Protein 3MLY (pdb70)

Structure (mmCIF, N/CA/C/O backbone):
data_3MLY
#
_entry.id   3MLY
#
_cell.length_a   59.948
_cell.length_b   128.787
_cell.length_c   60.096
_cell.angle_alpha   90.000
_cell.angle_beta   92.540
_cell.angle_gamma   90.000
#
_symmetry.space_group_name_H-M   'P 1 21 1'
#
loop_
_entity.id
_entity.type
_entity.pdbx_description
1 polymer 'Human monoclonal anti-HIV-1 gp120 V3 antibody 3074 Fab light chain'
2 polymer 'Human monoclonal anti-HIV-1 gp120 V3 antibody 3074 Fab heavy chain'
3 polymer 'HIV-1 gp120 third variable region (V3) crown'
4 water water
#
loop_
_atom_site.group_PDB
_atom_site.id
_atom_site.type_symbol
_atom_site.label_atom_id
_atom_site.label_alt_id
_atom_site.label_comp_id
_atom_site.label_asym_id
_atom_site.label_entity_id
_atom_site.label_seq_id
_atom_site.pdbx_PDB_ins_code
_atom_site.Cartn_x
_atom_site.Cartn_y
_atom_site.Cartn_z
_atom_site.occupancy
_atom_site.B_iso_or_equiv
_atom_site.auth_seq_id
_atom_site.auth_comp_id
_atom_site.auth_asym_id
_atom_site.auth_atom_id
_atom_site.pdbx_PDB_model_num
ATOM 1 N N . GLN A 1 1 ? 8.731 15.363 14.904 1.00 54.46 1 GLN L N 1
ATOM 2 C CA . GLN A 1 1 ? 8.382 14.358 13.904 1.00 56.40 1 GLN L CA 1
ATOM 3 C C . GLN A 1 1 ? 9.633 13.672 13.357 1.00 50.48 1 GLN L C 1
ATOM 4 O O . GLN A 1 1 ? 10.733 14.222 13.435 1.00 49.98 1 GLN L O 1
ATOM 10 N N . SER A 1 2 ? 9.467 12.470 12.810 1.00 46.71 2 SER L N 1
ATOM 11 C CA . SER A 1 2 ? 10.602 11.718 12.282 1.00 35.30 2 SER L CA 1
ATOM 12 C C . SER A 1 2 ? 11.244 12.443 11.107 1.00 27.69 2 SER L C 1
ATOM 13 O O . SER A 1 2 ? 10.678 13.390 10.566 1.00 30.72 2 SER L O 1
ATOM 16 N N . VAL A 1 3 ? 12.434 11.990 10.727 1.00 23.60 3 VAL L N 1
ATOM 17 C CA . VAL A 1 3 ? 13.214 12.612 9.667 1.00 19.39 3 VAL L CA 1
ATOM 18 C C . VAL A 1 3 ? 12.496 12.542 8.309 1.00 17.39 3 VAL L C 1
ATOM 19 O O . VAL A 1 3 ? 12.400 13.544 7.609 1.00 18.78 3 VAL L O 1
ATOM 23 N N . LEU A 1 4 ? 12.004 11.364 7.936 1.00 16.05 4 LEU L N 1
ATOM 24 C CA . LEU A 1 4 ? 11.182 11.246 6.731 1.00 12.62 4 LEU L CA 1
ATOM 25 C C . LEU A 1 4 ? 9.711 11.160 7.111 1.00 13.01 4 LEU L C 1
ATOM 26 O O . LEU A 1 4 ? 9.346 10.441 8.037 1.00 14.12 4 LEU L O 1
ATOM 31 N N . THR A 1 5 ? 8.865 11.888 6.385 1.00 11.06 5 THR L N 1
ATOM 32 C CA . THR A 1 5 ? 7.444 11.957 6.691 1.00 11.37 5 THR L CA 1
ATOM 33 C C . THR A 1 5 ? 6.588 11.440 5.528 1.00 12.90 5 THR L C 1
ATOM 34 O O . THR A 1 5 ? 6.823 11.819 4.381 1.00 13.79 5 THR L O 1
ATOM 38 N N . GLN A 1 6 ? 5.617 10.577 5.842 1.00 12.11 6 GLN L N 1
ATOM 39 C CA . GLN A 1 6 ? 4.636 10.040 4.878 1.00 9.92 6 GLN L CA 1
ATOM 40 C C . GLN A 1 6 ? 3.208 10.243 5.373 1.00 10.70 6 GLN L C 1
ATOM 41 O O . GLN A 1 6 ? 2.967 10.242 6.575 1.00 13.35 6 GLN L O 1
ATOM 47 N N . PRO A 1 7 ? 2.239 10.351 4.451 1.00 11.54 7 PRO L N 1
ATOM 48 C CA . PRO A 1 7 ? 0.847 10.374 4.912 1.00 11.62 7 PRO L CA 1
ATOM 49 C C . PRO A 1 7 ? 0.518 9.035 5.567 1.00 11.87 7 PRO L C 1
ATOM 50 O O . PRO A 1 7 ? 0.966 7.996 5.085 1.00 12.08 7 PRO L O 1
ATOM 54 N N . PRO A 1 8 ? -0.232 9.053 6.671 1.00 11.16 8 PRO L N 1
ATOM 55 C CA . PRO A 1 8 ? -0.505 7.795 7.374 1.00 13.66 8 PRO L CA 1
ATOM 56 C C . PRO A 1 8 ? -1.310 6.792 6.555 1.00 14.68 8 PRO L C 1
ATOM 57 O O . PRO A 1 8 ? -1.190 5.584 6.776 1.00 14.72 8 PRO L O 1
ATOM 61 N N . SER A 1 9 ? -2.125 7.268 5.627 1.00 12.26 9 SER L N 1
ATOM 62 C CA . SER A 1 9 ? -2.914 6.339 4.833 1.00 12.86 9 SER L CA 1
ATOM 63 C C . SER A 1 9 ? -3.358 6.884 3.482 1.00 14.59 9 SER L C 1
ATOM 64 O O . SER A 1 9 ? -3.536 8.094 3.295 1.00 17.77 9 SER L O 1
ATOM 67 N N . VAL A 1 10 ? -3.521 5.965 2.541 1.00 12.82 11 VAL L N 1
ATOM 68 C CA . VAL A 1 10 ? -4.000 6.290 1.213 1.00 14.74 11 VAL L CA 1
ATOM 69 C C . VAL A 1 10 ? -4.938 5.158 0.803 1.00 15.08 11 VAL L C 1
ATOM 70 O O . VAL A 1 10 ? -4.793 4.034 1.267 1.00 13.49 11 VAL L O 1
ATOM 74 N N . SER A 1 11 ? -5.929 5.455 -0.027 1.00 15.49 12 SER L N 1
ATOM 75 C CA . SER A 1 11 ? -6.850 4.419 -0.447 1.00 14.66 12 SER L CA 1
ATOM 76 C C . SER A 1 11 ? -7.414 4.719 -1.822 1.00 14.80 12 SER L C 1
ATOM 77 O O . SER A 1 11 ? -7.487 5.873 -2.239 1.00 15.00 12 SER L O 1
ATOM 80 N N . ALA A 1 12 ? -7.807 3.658 -2.515 1.00 12.55 13 ALA L N 1
ATOM 81 C CA . ALA A 1 12 ? -8.490 3.777 -3.799 1.00 15.33 13 ALA L CA 1
ATOM 82 C C . ALA A 1 12 ? -9.168 2.452 -4.112 1.00 15.74 13 ALA L C 1
ATOM 83 O O . ALA A 1 12 ? -8.876 1.430 -3.479 1.00 15.70 13 ALA L O 1
ATOM 85 N N . ALA A 1 13 ? -10.082 2.469 -5.079 1.00 14.02 14 ALA L N 1
ATOM 86 C CA . ALA A 1 13 ? -10.799 1.260 -5.465 1.00 17.85 14 ALA L CA 1
ATOM 87 C C . ALA A 1 13 ? -9.924 0.355 -6.327 1.00 16.56 14 ALA L C 1
ATOM 88 O O . ALA A 1 13 ? -8.965 0.818 -6.948 1.00 17.39 14 ALA L O 1
ATOM 90 N N . PRO A 1 14 ? -10.254 -0.946 -6.379 1.00 16.17 15 PRO L N 1
ATOM 91 C CA . PRO A 1 14 ? -9.441 -1.838 -7.205 1.00 19.29 15 PRO L CA 1
ATOM 92 C C . PRO A 1 14 ? -9.420 -1.354 -8.653 1.00 17.74 15 PRO L C 1
ATOM 93 O O . PRO A 1 14 ? -10.425 -0.837 -9.147 1.00 18.46 15 PRO L O 1
ATOM 97 N N . GLY A 1 15 ? -8.274 -1.486 -9.308 1.00 17.24 16 GLY L N 1
ATOM 98 C CA . GLY A 1 15 ? -8.125 -1.023 -10.675 1.00 17.75 16 GLY L CA 1
ATOM 99 C C . GLY A 1 15 ? -7.699 0.430 -10.797 1.00 19.59 16 GLY L C 1
ATOM 100 O O . GLY A 1 15 ? -7.321 0.884 -11.878 1.00 17.09 16 GLY L O 1
ATOM 101 N N . GLN A 1 16 ? -7.761 1.169 -9.692 1.00 15.59 17 GLN L N 1
ATOM 102 C CA . GLN A 1 16 ? -7.378 2.580 -9.698 1.00 18.20 17 GLN L CA 1
ATOM 103 C C . GLN A 1 16 ? -5.888 2.729 -9.405 1.00 17.11 17 GLN L C 1
ATOM 104 O O . GLN A 1 16 ? -5.199 1.746 -9.129 1.00 17.12 17 GLN L O 1
ATOM 110 N N . LYS A 1 17 ? -5.387 3.954 -9.473 1.00 18.16 18 LYS L N 1
ATOM 111 C CA . LYS A 1 17 ? -3.984 4.200 -9.179 1.00 15.91 18 LYS L CA 1
ATOM 112 C C . LYS A 1 17 ? -3.840 5.133 -7.984 1.00 17.96 18 LYS L C 1
ATOM 113 O O . LYS A 1 17 ? -4.738 5.917 -7.687 1.00 19.87 18 LYS L O 1
ATOM 119 N N . VAL A 1 18 ? -2.712 5.032 -7.286 1.00 16.77 19 VAL L N 1
ATOM 120 C CA . VAL A 1 18 ? -2.444 5.917 -6.158 1.00 15.93 19 VAL L CA 1
ATOM 121 C C . VAL A 1 18 ? -0.996 6.385 -6.155 1.00 14.01 19 VAL L C 1
ATOM 122 O O . VAL A 1 18 ? -0.144 5.801 -6.825 1.00 14.29 19 VAL L O 1
ATOM 126 N N . THR A 1 19 ? -0.727 7.451 -5.408 1.00 12.80 20 THR L N 1
ATOM 127 C CA . THR A 1 19 ? 0.647 7.844 -5.134 1.00 12.70 20 THR L CA 1
ATOM 128 C C . THR A 1 19 ? 0.842 7.986 -3.633 1.00 14.10 20 THR L C 1
ATOM 129 O O . THR A 1 19 ? -0.105 8.277 -2.892 1.00 15.47 20 THR L O 1
ATOM 133 N N . ILE A 1 20 ? 2.074 7.764 -3.191 1.00 12.57 21 ILE L N 1
ATOM 134 C CA . ILE A 1 20 ? 2.416 7.939 -1.785 1.00 11.53 21 ILE L CA 1
ATOM 135 C C . ILE A 1 20 ? 3.635 8.836 -1.684 1.00 12.42 21 ILE L C 1
ATOM 136 O O . ILE A 1 20 ? 4.668 8.542 -2.284 1.00 12.38 21 ILE L O 1
ATOM 141 N N . SER A 1 21 ? 3.504 9.934 -0.938 1.00 11.52 22 SER L N 1
ATOM 142 C CA . SER A 1 21 ? 4.589 10.902 -0.775 1.00 11.91 22 SER L CA 1
ATOM 143 C C . SER A 1 21 ? 5.565 10.519 0.333 1.00 10.31 22 SER L C 1
ATOM 144 O O . SER A 1 21 ? 5.188 9.885 1.321 1.00 10.82 22 SER L O 1
ATOM 147 N N . CYS A 1 22 ? 6.814 10.927 0.149 1.00 9.93 23 CYS L N 1
ATOM 148 C CA . CYS A 1 22 ? 7.877 10.776 1.133 1.00 12.31 23 CYS L CA 1
ATOM 149 C C . CYS A 1 22 ? 8.589 12.129 1.238 1.00 10.57 23 CYS L C 1
ATOM 150 O O . CYS A 1 22 ? 9.280 12.566 0.306 1.00 12.17 23 CYS L O 1
ATOM 153 N N . SER A 1 23 ? 8.380 12.808 2.361 1.00 9.55 24 SER L N 1
ATOM 154 C CA . SER A 1 23 ? 8.888 14.162 2.542 1.00 10.93 24 SER L CA 1
ATOM 155 C C . SER A 1 23 ? 10.171 14.114 3.360 1.00 10.93 24 SER L C 1
ATOM 156 O O . SER A 1 23 ? 10.184 13.616 4.488 1.00 12.44 24 SER L O 1
ATOM 159 N N . GLY A 1 24 ? 11.242 14.635 2.772 1.00 9.32 25 GLY L N 1
ATOM 160 C CA . GLY A 1 24 ? 12.549 14.631 3.395 1.00 11.17 25 GLY L CA 1
ATOM 161 C C . GLY A 1 24 ? 13.151 16.017 3.475 1.00 13.05 25 GLY L C 1
ATOM 162 O O . GLY A 1 24 ? 12.430 17.012 3.618 1.00 13.41 25 GLY L O 1
ATOM 163 N N . SER A 1 25 ? 14.471 16.081 3.384 1.00 11.94 26 SER L N 1
ATOM 164 C CA . SER A 1 25 ? 15.182 17.347 3.481 1.00 13.77 26 SER L CA 1
ATOM 165 C C . SER A 1 25 ? 16.574 17.244 2.878 1.00 13.95 26 SER L C 1
ATOM 166 O O . SER A 1 25 ? 16.980 16.187 2.393 1.00 12.04 26 SER L O 1
ATOM 169 N N . SER A 1 26 ? 17.315 18.344 2.912 1.00 11.93 27 SER L N 1
ATOM 170 C CA . SER A 1 26 ? 18.629 18.361 2.301 1.00 13.70 27 SER L CA 1
ATOM 171 C C . SER A 1 26 ? 19.561 17.321 2.912 1.00 14.06 27 SER L C 1
ATOM 172 O O . SER A 1 26 ? 20.485 16.864 2.250 1.00 18.33 27 SER L O 1
ATOM 175 N N . SER A 1 27 A 19.313 16.945 4.166 1.00 13.04 27 SER L N 1
ATOM 176 C CA . SER A 1 27 A 20.208 16.026 4.878 1.00 14.26 27 SER L CA 1
ATOM 177 C C . SER A 1 27 A 19.983 14.560 4.508 1.00 13.00 27 SER L C 1
ATOM 178 O O . SER A 1 27 A 20.794 13.699 4.848 1.00 11.95 27 SER L O 1
ATOM 181 N N . ASN A 1 28 B 18.896 14.281 3.804 1.00 10.21 27 ASN L N 1
ATOM 182 C CA . ASN A 1 28 B 18.629 12.900 3.390 1.00 13.33 27 ASN L CA 1
ATOM 183 C C . ASN A 1 28 B 18.364 12.788 1.886 1.00 10.75 27 ASN L C 1
ATOM 184 O O . ASN A 1 28 B 19.297 12.594 1.101 1.00 13.29 27 ASN L O 1
ATOM 189 N N . ILE A 1 29 ? 17.104 12.928 1.483 1.00 11.51 28 ILE L N 1
ATOM 190 C CA . ILE A 1 29 ? 16.721 12.767 0.075 1.00 11.21 28 ILE L CA 1
ATOM 191 C C . ILE A 1 29 ? 17.494 13.731 -0.827 1.00 13.84 28 ILE L C 1
ATOM 192 O O . ILE A 1 29 ? 17.822 13.414 -1.969 1.00 16.01 28 ILE L O 1
ATOM 197 N N . GLY A 1 30 ? 17.793 14.914 -0.307 1.00 14.11 29 GLY L N 1
ATOM 198 C CA . GLY A 1 30 ? 18.595 15.856 -1.062 1.00 17.15 29 GLY L CA 1
ATOM 199 C C . GLY A 1 30 ? 19.946 15.320 -1.507 1.00 17.31 29 GLY L C 1
ATOM 200 O O . GLY A 1 30 ? 20.489 15.768 -2.516 1.00 20.69 29 GLY L O 1
ATOM 201 N N . ASN A 1 31 ? 20.496 14.359 -0.766 1.00 15.14 30 ASN L N 1
ATOM 202 C CA . ASN A 1 31 ? 21.867 13.913 -1.012 1.00 17.51 30 ASN L CA 1
ATOM 203 C C . ASN A 1 31 ? 21.988 12.433 -1.341 1.00 15.29 30 ASN L C 1
ATOM 204 O O . ASN A 1 31 ? 23.008 11.992 -1.878 1.00 18.40 30 ASN L O 1
ATOM 209 N N . ASN A 1 32 ? 20.946 11.675 -1.013 1.00 12.36 31 ASN L N 1
ATOM 210 C CA . ASN A 1 32 ? 20.983 10.227 -1.136 1.00 12.64 31 ASN L CA 1
ATOM 211 C C . ASN A 1 32 ? 19.728 9.670 -1.784 1.00 13.28 31 ASN L C 1
ATOM 212 O O . ASN A 1 32 ? 18.674 10.305 -1.761 1.00 13.91 31 ASN L O 1
ATOM 217 N N . MET A 1 33 ? 19.848 8.477 -2.361 1.00 12.14 32 MET L N 1
ATOM 218 C CA . MET A 1 33 ? 18.752 7.886 -3.121 1.00 11.97 32 MET L CA 1
ATOM 219 C C . MET A 1 33 ? 17.786 7.064 -2.269 1.00 13.34 32 MET L C 1
ATOM 220 O O . MET A 1 33 ? 18.182 6.415 -1.291 1.00 10.10 32 MET L O 1
ATOM 225 N N . VAL A 1 34 ? 16.521 7.087 -2.674 1.00 11.05 33 VAL L N 1
ATOM 226 C CA . VAL A 1 34 ? 15.428 6.549 -1.866 1.00 8.36 33 VAL L CA 1
ATOM 227 C C . VAL A 1 34 ? 15.099 5.100 -2.227 1.00 9.69 33 VAL L C 1
ATOM 228 O O . VAL A 1 34 ? 15.058 4.731 -3.404 1.00 11.38 33 VAL L O 1
ATOM 232 N N . SER A 1 35 ? 14.871 4.281 -1.201 1.00 10.34 34 SER L N 1
ATOM 233 C CA . SER A 1 35 ? 14.357 2.932 -1.416 1.00 10.47 34 SER L CA 1
ATOM 234 C C . SER A 1 35 ? 12.961 2.818 -0.814 1.00 10.59 34 SER L C 1
ATOM 235 O O . SER A 1 35 ? 12.607 3.581 0.076 1.00 9.79 34 SER L O 1
ATOM 238 N N . TRP A 1 36 ? 12.150 1.885 -1.308 1.00 8.10 35 TRP L N 1
ATOM 239 C CA . TRP A 1 36 ? 10.780 1.738 -0.800 1.00 8.26 35 TRP L CA 1
ATOM 240 C C . TRP A 1 36 ? 10.503 0.281 -0.467 1.00 8.59 35 TRP L C 1
ATOM 241 O O . TRP A 1 36 ? 11.063 -0.609 -1.110 1.00 10.37 35 TRP L O 1
ATOM 252 N N . TYR A 1 37 ? 9.617 0.052 0.505 1.00 9.48 36 TYR L N 1
ATOM 253 C CA . TYR A 1 37 ? 9.300 -1.298 1.005 1.00 8.95 36 TYR L CA 1
ATOM 254 C C . TYR A 1 37 ? 7.808 -1.493 1.111 1.00 10.91 36 TYR L C 1
ATOM 255 O O . TYR A 1 37 ? 7.057 -0.553 1.407 1.00 10.91 36 TYR L O 1
ATOM 264 N N . GLN A 1 38 ? 7.384 -2.729 0.868 1.00 9.50 37 GLN L N 1
ATOM 265 C CA . GLN A 1 38 ? 6.015 -3.153 1.111 1.00 9.39 37 GLN L CA 1
ATOM 266 C C . GLN A 1 38 ? 6.048 -4.149 2.248 1.00 7.30 37 GLN L C 1
ATOM 267 O O . GLN A 1 38 ? 6.845 -5.093 2.225 1.00 10.97 37 GLN L O 1
ATOM 273 N N . GLN A 1 39 ? 5.195 -3.953 3.247 1.00 9.10 38 GLN L N 1
ATOM 274 C CA . GLN A 1 39 ? 5.161 -4.883 4.376 1.00 9.51 38 GLN L CA 1
ATOM 275 C C . GLN A 1 39 ? 3.740 -5.335 4.692 1.00 11.50 38 GLN L C 1
ATOM 276 O O . GLN A 1 39 ? 2.882 -4.542 5.059 1.00 11.25 38 GLN L O 1
ATOM 282 N N . HIS A 1 40 ? 3.496 -6.630 4.536 1.00 13.46 39 HIS L N 1
ATOM 283 C CA . HIS A 1 40 ? 2.246 -7.206 5.000 1.00 13.89 39 HIS L CA 1
ATOM 284 C C . HIS A 1 40 ? 2.445 -7.570 6.465 1.00 15.83 39 HIS L C 1
ATOM 285 O O . HIS A 1 40 ? 3.441 -8.184 6.816 1.00 15.31 39 HIS L O 1
ATOM 292 N N . PRO A 1 41 ? 1.504 -7.179 7.332 1.00 23.41 40 PRO L N 1
ATOM 293 C CA . PRO A 1 41 ? 1.708 -7.393 8.771 1.00 26.69 40 PRO L CA 1
ATOM 294 C C . PRO A 1 41 ? 2.053 -8.844 9.079 1.00 22.34 40 PRO L C 1
ATOM 295 O O . PRO A 1 41 ? 1.484 -9.750 8.481 1.00 24.00 40 PRO L O 1
ATOM 299 N N . GLY A 1 42 ? 2.992 -9.056 9.992 1.00 20.15 41 GLY L N 1
ATOM 300 C CA . GLY A 1 42 ? 3.422 -10.398 10.339 1.00 21.72 41 GLY L CA 1
ATOM 301 C C . GLY A 1 42 ? 4.605 -10.918 9.541 1.00 23.89 41 GLY L C 1
ATOM 302 O O . GLY A 1 42 ? 5.159 -11.972 9.873 1.00 22.34 41 GLY L O 1
ATOM 303 N N . THR A 1 43 ? 4.995 -10.194 8.489 1.00 16.36 42 THR L N 1
ATOM 304 C CA . THR A 1 43 ? 6.144 -10.581 7.674 1.00 13.32 42 THR L CA 1
ATOM 305 C C . THR A 1 43 ? 7.129 -9.428 7.447 1.00 12.39 42 THR L C 1
ATOM 306 O O . THR A 1 43 ? 6.808 -8.268 7.695 1.00 13.89 42 THR L O 1
ATOM 310 N N . ALA A 1 44 ? 8.324 -9.757 6.967 1.00 13.23 43 ALA L N 1
ATOM 311 C CA . ALA A 1 44 ? 9.376 -8.755 6.785 1.00 11.84 43 ALA L CA 1
ATOM 312 C C . ALA A 1 44 ? 9.037 -7.798 5.656 1.00 12.28 43 ALA L C 1
ATOM 313 O O . ALA A 1 44 ? 8.356 -8.173 4.706 1.00 11.98 43 ALA L O 1
ATOM 315 N N . PRO A 1 45 ? 9.511 -6.551 5.755 1.00 10.62 44 PRO L N 1
ATOM 316 C CA . PRO A 1 45 ? 9.387 -5.641 4.616 1.00 10.37 44 PRO L CA 1
ATOM 317 C C . PRO A 1 45 ? 10.039 -6.268 3.384 1.00 12.22 44 PRO L C 1
ATOM 318 O O . PRO A 1 45 ? 11.014 -7.009 3.515 1.00 13.45 44 PRO L O 1
ATOM 322 N N . LYS A 1 46 ? 9.501 -5.963 2.210 1.00 10.63 45 LYS L N 1
ATOM 323 C CA . LYS A 1 46 ? 10.051 -6.423 0.951 1.00 10.22 45 LYS L CA 1
ATOM 324 C C . LYS A 1 46 ? 10.489 -5.207 0.137 1.00 9.24 45 LYS L C 1
ATOM 325 O O . LYS A 1 46 ? 9.744 -4.238 0.008 1.00 10.93 45 LYS L O 1
ATOM 331 N N . LEU A 1 47 ? 11.697 -5.254 -0.410 1.00 10.24 46 LEU L N 1
ATOM 332 C CA . LEU A 1 47 ? 12.174 -4.173 -1.265 1.00 10.78 46 LEU L CA 1
ATOM 333 C C . LEU A 1 47 ? 11.344 -4.051 -2.551 1.00 12.44 46 LEU L C 1
ATOM 334 O O . LEU A 1 47 ? 11.208 -5.023 -3.299 1.00 12.11 46 LEU L O 1
ATOM 339 N N . LEU A 1 48 ? 10.779 -2.863 -2.788 1.00 10.35 47 LEU L N 1
ATOM 340 C CA . LEU A 1 48 ? 9.958 -2.571 -3.972 1.00 12.30 47 LEU L CA 1
ATOM 341 C C . LEU A 1 48 ? 10.704 -1.732 -5.001 1.00 12.80 47 LEU L C 1
ATOM 342 O O . LEU A 1 48 ? 10.591 -1.953 -6.214 1.00 14.31 47 LEU L O 1
ATOM 347 N N . ILE A 1 49 ? 11.425 -0.728 -4.504 1.00 10.39 48 ILE L N 1
ATOM 348 C CA . ILE A 1 49 ? 12.120 0.265 -5.327 1.00 11.28 48 ILE L CA 1
ATOM 349 C C . ILE A 1 49 ? 13.457 0.606 -4.680 1.00 10.75 48 ILE L C 1
ATOM 350 O O . ILE A 1 49 ? 13.545 0.708 -3.457 1.00 10.07 48 ILE L O 1
ATOM 355 N N . TYR A 1 50 ? 14.497 0.771 -5.492 1.00 9.91 49 TYR L N 1
ATOM 356 C CA . TYR A 1 50 ? 15.778 1.246 -4.997 1.00 11.44 49 TYR L CA 1
ATOM 357 C C . TYR A 1 50 ? 16.337 2.281 -5.960 1.00 11.98 49 TYR L C 1
ATOM 358 O O . TYR A 1 50 ? 15.880 2.377 -7.104 1.00 12.08 49 TYR L O 1
ATOM 367 N N . GLU A 1 51 ? 17.318 3.047 -5.495 1.00 11.35 50 GLU L N 1
ATOM 368 C CA . GLU A 1 51 ? 17.909 4.123 -6.287 1.00 11.37 50 GLU L CA 1
ATOM 369 C C . GLU A 1 51 ? 16.821 4.962 -6.952 1.00 14.57 50 GLU L C 1
ATOM 370 O O . GLU A 1 51 ? 16.864 5.236 -8.165 1.00 14.59 50 GLU L O 1
ATOM 376 N N . ASN A 1 52 ? 15.842 5.341 -6.132 1.00 11.84 51 ASN L N 1
ATOM 377 C CA . ASN A 1 52 ? 14.741 6.228 -6.521 1.00 12.36 51 ASN L CA 1
ATOM 378 C C . ASN A 1 52 ? 13.677 5.604 -7.411 1.00 11.68 51 ASN L C 1
ATOM 379 O O . ASN A 1 52 ? 12.485 5.790 -7.165 1.00 11.56 51 ASN L O 1
ATOM 384 N N . SER A 1 53 ? 14.098 4.872 -8.443 1.00 12.97 52 SER L N 1
ATOM 385 C CA . SER A 1 53 ? 13.177 4.513 -9.512 1.00 13.78 52 SER L CA 1
ATOM 386 C C . SER A 1 53 ? 13.310 3.077 -10.032 1.00 14.06 52 SER L C 1
ATOM 387 O O . SER A 1 53 ? 12.555 2.670 -10.905 1.00 16.04 52 SER L O 1
ATOM 390 N N . LYS A 1 54 ? 14.270 2.324 -9.509 1.00 13.47 53 LYS L N 1
ATOM 391 C CA . LYS A 1 54 ? 14.542 0.985 -10.035 1.00 12.14 53 LYS L CA 1
ATOM 392 C C . LYS A 1 54 ? 13.797 -0.106 -9.294 1.00 14.27 53 LYS L C 1
ATOM 393 O O . LYS A 1 54 ? 13.641 -0.039 -8.076 1.00 13.65 53 LYS L O 1
ATOM 399 N N . ARG A 1 55 ? 13.346 -1.114 -10.043 1.00 13.57 54 ARG L N 1
ATOM 400 C CA . ARG A 1 55 ? 12.612 -2.241 -9.480 1.00 16.29 54 ARG L CA 1
ATOM 401 C C . ARG A 1 55 ? 13.492 -3.470 -9.435 1.00 16.50 54 ARG L C 1
ATOM 402 O O . ARG A 1 55 ? 14.146 -3.793 -10.425 1.00 18.56 54 ARG L O 1
ATOM 410 N N . PRO A 1 56 ? 13.525 -4.154 -8.287 1.00 15.52 55 PRO L N 1
ATOM 411 C CA . PRO A 1 56 ? 14.177 -5.468 -8.227 1.00 15.61 55 PRO L CA 1
ATOM 412 C C . PRO A 1 56 ? 13.428 -6.454 -9.110 1.00 18.55 55 PRO L C 1
ATOM 413 O O . PRO A 1 56 ? 12.276 -6.205 -9.461 1.00 19.38 55 PRO L O 1
ATOM 417 N N . SER A 1 57 ? 14.066 -7.563 -9.474 1.00 23.51 56 SER L N 1
ATOM 418 C CA . SER A 1 57 ? 13.345 -8.618 -10.176 1.00 20.35 56 SER L CA 1
ATOM 419 C C . SER A 1 57 ? 12.211 -9.126 -9.309 1.00 20.34 56 SER L C 1
ATOM 420 O O . SER A 1 57 ? 12.369 -9.283 -8.097 1.00 23.80 56 SER L O 1
ATOM 423 N N . GLY A 1 58 ? 11.063 -9.378 -9.926 1.00 17.66 57 GLY L N 1
ATOM 424 C CA . GLY A 1 58 ? 9.927 -9.920 -9.211 1.00 19.48 57 GLY L CA 1
ATOM 425 C C . GLY A 1 58 ? 8.876 -8.872 -8.900 1.00 19.64 57 GLY L C 1
ATOM 426 O O . GLY A 1 58 ? 7.714 -9.197 -8.655 1.00 23.65 57 GLY L O 1
ATOM 427 N N . ILE A 1 59 ? 9.284 -7.608 -8.903 1.00 17.86 58 ILE L N 1
ATOM 428 C CA . ILE A 1 59 ? 8.352 -6.523 -8.645 1.00 15.50 58 ILE L CA 1
ATOM 429 C C . ILE A 1 59 ? 7.714 -6.064 -9.957 1.00 17.91 58 ILE L C 1
ATOM 430 O O . ILE A 1 59 ? 8.419 -5.659 -10.881 1.00 21.81 58 ILE L O 1
ATOM 435 N N . PRO A 1 60 ? 6.375 -6.128 -10.043 1.00 16.31 59 PRO L N 1
ATOM 436 C CA . PRO A 1 60 ? 5.721 -5.791 -11.312 1.00 23.80 59 PRO L CA 1
ATOM 437 C C . PRO A 1 60 ? 5.844 -4.316 -11.655 1.00 23.10 59 PRO L C 1
ATOM 438 O O . PRO A 1 60 ? 6.025 -3.479 -10.763 1.00 20.74 59 PRO L O 1
ATOM 442 N N . ASP A 1 61 ? 5.743 -4.011 -12.946 1.00 24.27 60 ASP L N 1
ATOM 443 C CA . ASP A 1 61 ? 5.977 -2.669 -13.454 1.00 23.18 60 ASP L CA 1
ATOM 444 C C . ASP A 1 61 ? 4.914 -1.653 -13.048 1.00 21.29 60 ASP L C 1
ATOM 445 O O . ASP A 1 61 ? 5.050 -0.464 -13.334 1.00 22.35 60 ASP L O 1
ATOM 450 N N . ARG A 1 62 ? 3.849 -2.105 -12.394 1.00 23.77 61 ARG L N 1
ATOM 451 C CA . ARG A 1 62 ? 2.836 -1.151 -11.967 1.00 19.37 61 ARG L CA 1
ATOM 452 C C . ARG A 1 62 ? 3.246 -0.435 -10.680 1.00 16.01 61 ARG L C 1
ATOM 453 O O . ARG A 1 62 ? 2.551 0.469 -10.222 1.00 18.23 61 ARG L O 1
ATOM 461 N N . PHE A 1 63 ? 4.369 -0.856 -10.102 1.00 15.39 62 PHE L N 1
ATOM 462 C CA . PHE A 1 63 ? 4.999 -0.100 -9.022 1.00 12.33 62 PHE L CA 1
ATOM 463 C C . PHE A 1 63 ? 6.066 0.792 -9.634 1.00 12.57 62 PHE L C 1
ATOM 464 O O . PHE A 1 63 ? 6.862 0.345 -10.464 1.00 15.11 62 PHE L O 1
ATOM 472 N N . SER A 1 64 ? 6.090 2.059 -9.240 1.00 12.75 63 SER L N 1
ATOM 473 C CA . SER A 1 64 ? 7.129 2.949 -9.749 1.00 12.46 63 SER L CA 1
ATOM 474 C C . SER A 1 64 ? 7.596 3.898 -8.667 1.00 12.15 63 SER L C 1
ATOM 475 O O . SER A 1 64 ? 6.907 4.114 -7.673 1.00 13.04 63 SER L O 1
ATOM 478 N N . GLY A 1 65 ? 8.769 4.470 -8.867 1.00 11.59 64 GLY L N 1
ATOM 479 C CA . GLY A 1 65 ? 9.277 5.456 -7.940 1.00 11.92 64 GLY L CA 1
ATOM 480 C C . GLY A 1 65 ? 9.922 6.629 -8.637 1.00 12.72 64 GLY L C 1
ATOM 481 O O . GLY A 1 65 ? 10.468 6.503 -9.733 1.00 12.37 64 GLY L O 1
ATOM 482 N N . SER A 1 66 ? 9.855 7.788 -7.991 1.00 11.54 65 SER L N 1
ATOM 483 C CA . SER A 1 66 ? 10.548 8.963 -8.485 1.00 11.45 65 SER L CA 1
ATOM 484 C C . SER A 1 66 ? 11.042 9.808 -7.316 1.00 10.92 65 SER L C 1
ATOM 485 O O . SER A 1 66 ? 10.634 9.614 -6.163 1.00 13.05 65 SER L O 1
ATOM 488 N N . ARG A 1 67 ? 11.938 10.736 -7.620 1.00 12.07 66 ARG L N 1
ATOM 489 C CA . ARG A 1 67 ? 12.484 11.628 -6.620 1.00 11.40 66 ARG L CA 1
ATOM 490 C C . ARG A 1 67 ? 12.606 13.001 -7.260 1.00 10.96 66 ARG L C 1
ATOM 491 O O . ARG A 1 67 ? 12.965 13.116 -8.433 1.00 14.51 66 ARG L O 1
ATOM 499 N N . SER A 1 68 ? 12.283 14.031 -6.495 1.00 12.10 67 SER L N 1
ATOM 500 C CA . SER A 1 68 ? 12.453 15.400 -6.950 1.00 14.68 67 SER L CA 1
ATOM 501 C C . SER A 1 68 ? 12.739 16.282 -5.752 1.00 12.56 67 SER L C 1
ATOM 502 O O . SER A 1 68 ? 12.007 16.256 -4.763 1.00 13.01 67 SER L O 1
ATOM 505 N N . GLY A 1 69 ? 13.819 17.047 -5.834 1.00 16.70 68 GLY L N 1
ATOM 506 C CA . GLY A 1 69 ? 14.176 17.952 -4.756 1.00 15.71 68 GLY L CA 1
ATOM 507 C C . GLY A 1 69 ? 14.558 17.168 -3.519 1.00 16.93 68 GLY L C 1
ATOM 508 O O . GLY A 1 69 ? 15.521 16.405 -3.537 1.00 17.92 68 GLY L O 1
ATOM 509 N N . THR A 1 70 ? 13.789 17.358 -2.457 1.00 14.19 69 THR L N 1
ATOM 510 C CA . THR A 1 70 ? 13.993 16.640 -1.214 1.00 13.94 69 THR L CA 1
ATOM 511 C C . THR A 1 70 ? 12.756 15.810 -0.906 1.00 14.48 69 THR L C 1
ATOM 512 O O . THR A 1 70 ? 12.418 15.593 0.256 1.00 10.85 69 THR L O 1
ATOM 516 N N . SER A 1 71 ? 12.073 15.359 -1.957 1.00 12.01 70 SER L N 1
ATOM 517 C CA . SER A 1 71 ? 10.901 14.510 -1.785 1.00 11.67 70 SER L CA 1
ATOM 518 C C . SER A 1 71 ? 10.971 13.327 -2.735 1.00 10.42 70 SER L C 1
ATOM 519 O O . SER A 1 71 ? 11.758 13.325 -3.681 1.00 13.25 70 SER L O 1
ATOM 522 N N . ALA A 1 72 ? 10.167 12.309 -2.455 1.00 8.71 71 ALA L N 1
ATOM 523 C CA . ALA A 1 72 ? 10.098 11.133 -3.315 1.00 10.86 71 ALA L CA 1
ATOM 524 C C . ALA A 1 72 ? 8.657 10.655 -3.403 1.00 11.57 71 ALA L C 1
ATOM 525 O O . ALA A 1 72 ? 7.804 11.015 -2.581 1.00 11.54 71 ALA L O 1
ATOM 527 N N . THR A 1 73 ? 8.378 9.836 -4.405 1.00 9.95 72 THR L N 1
ATOM 528 C CA . THR A 1 73 ? 7.019 9.400 -4.634 1.00 9.60 72 THR L CA 1
ATOM 529 C C . THR A 1 73 ? 7.002 7.933 -5.045 1.00 10.16 72 THR L C 1
ATOM 530 O O . THR A 1 73 ? 7.771 7.529 -5.922 1.00 12.23 72 THR L O 1
ATOM 534 N N . LEU A 1 74 ? 6.127 7.149 -4.416 1.00 10.12 73 LEU L N 1
ATOM 535 C CA . LEU A 1 74 ? 5.818 5.800 -4.881 1.00 8.87 73 LEU L CA 1
ATOM 536 C C . LEU A 1 74 ? 4.499 5.822 -5.643 1.00 11.07 73 LEU L C 1
ATOM 537 O O . LEU A 1 74 ? 3.502 6.336 -5.153 1.00 11.89 73 LEU L O 1
ATOM 542 N N . GLY A 1 75 ? 4.485 5.255 -6.843 1.00 12.02 74 GLY L N 1
ATOM 543 C CA . GLY A 1 75 ? 3.247 5.138 -7.592 1.00 12.41 74 GLY L CA 1
ATOM 544 C C . GLY A 1 75 ? 2.807 3.691 -7.717 1.00 12.14 74 GLY L C 1
ATOM 545 O O . GLY A 1 75 ? 3.639 2.804 -7.921 1.00 12.87 74 GLY L O 1
ATOM 546 N N . ILE A 1 76 ? 1.510 3.443 -7.567 1.00 11.35 75 ILE L N 1
ATOM 547 C CA . ILE A 1 76 ? 0.974 2.093 -7.759 1.00 13.09 75 ILE L CA 1
ATOM 548 C C . ILE A 1 76 ? -0.234 2.191 -8.672 1.00 16.68 75 ILE L C 1
ATOM 549 O O . ILE A 1 76 ? -1.192 2.901 -8.375 1.00 15.86 75 ILE L O 1
ATOM 554 N N . ILE A 1 77 ? -0.168 1.476 -9.784 1.00 15.64 76 ILE L N 1
ATOM 555 C CA . ILE A 1 77 ? -1.249 1.442 -10.753 1.00 17.11 76 ILE L CA 1
ATOM 556 C C . ILE A 1 77 ? -1.911 0.077 -10.713 1.00 17.07 76 ILE L C 1
ATOM 557 O O . ILE A 1 77 ? -1.284 -0.905 -10.299 1.00 16.47 76 ILE L O 1
ATOM 562 N N . GLY A 1 78 ? -3.171 0.012 -11.141 1.00 16.68 77 GLY L N 1
ATOM 563 C CA . GLY A 1 78 ? -3.873 -1.253 -11.235 1.00 18.49 77 GLY L CA 1
ATOM 564 C C . GLY A 1 78 ? -4.036 -1.933 -9.891 1.00 15.89 77 GLY L C 1
ATOM 565 O O . GLY A 1 78 ? -3.734 -3.117 -9.747 1.00 15.74 77 GLY L O 1
ATOM 566 N N . LEU A 1 79 ? -4.532 -1.189 -8.909 1.00 14.42 78 LEU L N 1
ATOM 567 C CA . LEU A 1 79 ? -4.639 -1.719 -7.543 1.00 14.59 78 LEU L CA 1
ATOM 568 C C . LEU A 1 79 ? -5.360 -3.055 -7.456 1.00 14.84 78 LEU L C 1
ATOM 569 O O . LEU A 1 79 ? -6.445 -3.224 -8.016 1.00 17.31 78 LEU L O 1
ATOM 574 N N . GLN A 1 80 ? -4.751 -3.992 -6.731 1.00 13.17 79 GLN L N 1
ATOM 575 C CA . GLN A 1 80 ? -5.328 -5.313 -6.479 1.00 19.41 79 GLN L CA 1
ATOM 576 C C . GLN A 1 80 ? -5.455 -5.463 -4.976 1.00 16.72 79 GLN L C 1
ATOM 577 O O . GLN A 1 80 ? -4.709 -4.837 -4.237 1.00 16.02 79 GLN L O 1
ATOM 583 N N . THR A 1 81 ? -6.381 -6.295 -4.516 1.00 17.32 80 THR L N 1
ATOM 584 C CA . THR A 1 81 ? -6.557 -6.463 -3.075 1.00 20.01 80 THR L CA 1
ATOM 585 C C . THR A 1 81 ? -5.232 -6.824 -2.387 1.00 19.86 80 THR L C 1
ATOM 586 O O . THR A 1 81 ? -4.951 -6.369 -1.271 1.00 18.61 80 THR L O 1
ATOM 590 N N . GLY A 1 82 ? -4.416 -7.627 -3.065 1.00 16.52 81 GLY L N 1
ATOM 591 C CA . GLY A 1 82 ? -3.144 -8.075 -2.523 1.00 17.34 81 GLY L CA 1
ATOM 592 C C . GLY A 1 82 ? -2.131 -6.972 -2.273 1.00 17.26 81 GLY L C 1
ATOM 593 O O . GLY A 1 82 ? -1.115 -7.189 -1.612 1.00 15.94 81 GLY L O 1
ATOM 594 N N . ASP A 1 83 ? -2.401 -5.789 -2.812 1.00 13.49 82 ASP L N 1
ATOM 595 C CA . ASP A 1 83 ? -1.497 -4.662 -2.633 1.00 11.28 82 ASP L CA 1
ATOM 596 C C . ASP A 1 83 ? -1.694 -4.022 -1.260 1.00 12.59 82 ASP L C 1
ATOM 597 O O . ASP A 1 83 ? -0.880 -3.205 -0.844 1.00 14.10 82 ASP L O 1
ATOM 602 N N . GLU A 1 84 ? -2.776 -4.363 -0.569 1.00 12.22 83 GLU L N 1
ATOM 603 C CA . GLU A 1 84 ? -2.995 -3.801 0.762 1.00 14.35 83 GLU L CA 1
ATOM 604 C C . GLU A 1 84 ? -1.843 -4.190 1.669 1.00 14.41 83 GLU L C 1
ATOM 605 O O . GLU A 1 84 ? -1.527 -5.366 1.795 1.00 14.58 83 GLU L O 1
ATOM 611 N N . ALA A 1 85 ? -1.239 -3.188 2.306 1.00 11.72 84 ALA L N 1
ATOM 612 C CA . ALA A 1 85 ? 0.006 -3.354 3.053 1.00 12.54 84 ALA L CA 1
ATOM 613 C C . ALA A 1 85 ? 0.443 -2.012 3.616 1.00 10.96 84 ALA L C 1
ATOM 614 O O . ALA A 1 85 ? -0.176 -0.975 3.340 1.00 10.09 84 ALA L O 1
ATOM 616 N N . GLU A 1 86 ? 1.516 -2.033 4.398 1.00 9.97 85 GLU L N 1
ATOM 617 C CA . GLU A 1 86 ? 2.144 -0.803 4.855 1.00 8.90 85 GLU L CA 1
ATOM 618 C C . GLU A 1 86 ? 3.331 -0.513 3.946 1.00 8.96 85 GLU L C 1
ATOM 619 O O . GLU A 1 86 ? 4.121 -1.404 3.655 1.00 12.15 85 GLU L O 1
ATOM 625 N N . TYR A 1 87 ? 3.448 0.725 3.473 1.00 7.62 86 TYR L N 1
ATOM 626 C CA . TYR A 1 87 ? 4.539 1.077 2.582 1.00 9.89 86 TYR L CA 1
ATOM 627 C C . TYR A 1 87 ? 5.465 2.071 3.252 1.00 7.82 86 TYR L C 1
ATOM 628 O O . TYR A 1 87 ? 4.995 3.020 3.873 1.00 10.05 86 TYR L O 1
ATOM 637 N N . TYR A 1 88 ? 6.772 1.836 3.128 1.00 8.78 87 TYR L N 1
ATOM 638 C CA . TYR A 1 88 ? 7.785 2.695 3.763 1.00 6.89 87 TYR L CA 1
ATOM 639 C C . TYR A 1 88 ? 8.795 3.193 2.759 1.00 9.11 87 TYR L C 1
ATOM 640 O O . TYR A 1 88 ? 9.235 2.426 1.893 1.00 8.78 87 TYR L O 1
ATOM 649 N N . CYS A 1 89 ? 9.192 4.463 2.896 1.00 9.81 88 CYS L N 1
ATOM 650 C CA . CYS A 1 89 ? 10.366 4.989 2.201 1.00 10.39 88 CYS L CA 1
ATOM 651 C C . CYS A 1 89 ? 11.559 5.039 3.161 1.00 9.26 88 CYS L C 1
ATOM 652 O O . CYS A 1 89 ? 11.389 5.042 4.384 1.00 9.21 88 CYS L O 1
ATOM 655 N N . ALA A 1 90 ? 12.759 5.046 2.602 1.00 9.10 89 ALA L N 1
ATOM 656 C CA . ALA A 1 90 ? 13.981 5.077 3.396 1.00 8.12 89 ALA L CA 1
ATOM 657 C C . ALA A 1 90 ? 15.139 5.637 2.599 1.00 7.43 89 ALA L C 1
ATOM 658 O O . ALA A 1 90 ? 15.210 5.490 1.381 1.00 8.96 89 ALA L O 1
ATOM 660 N N . THR A 1 91 ? 16.079 6.254 3.306 1.00 8.41 90 THR L N 1
ATOM 661 C CA . THR A 1 91 ? 17.374 6.567 2.725 1.00 8.59 90 THR L CA 1
ATOM 662 C C . THR A 1 91 ? 18.354 6.887 3.850 1.00 8.85 90 THR L C 1
ATOM 663 O O . THR A 1 91 ? 17.997 6.784 5.023 1.00 8.28 90 THR L O 1
ATOM 667 N N . TRP A 1 92 ? 19.580 7.253 3.484 1.00 9.15 91 TRP L N 1
ATOM 668 C CA . TRP A 1 92 ? 20.602 7.646 4.453 1.00 8.51 91 TRP L CA 1
ATOM 669 C C . TRP A 1 92 ? 20.427 9.104 4.833 1.00 10.53 91 TRP L C 1
ATOM 670 O O . TRP A 1 92 ? 20.144 9.934 3.979 1.00 10.76 91 TRP L O 1
ATOM 681 N N . ASP A 1 93 ? 20.612 9.409 6.110 1.00 9.25 92 ASP L N 1
ATOM 682 C CA . ASP A 1 93 ? 20.537 10.797 6.566 1.00 9.76 92 ASP L CA 1
ATOM 683 C C . ASP A 1 93 ? 21.893 11.234 7.111 1.00 14.09 92 ASP L C 1
ATOM 684 O O . ASP A 1 93 ? 22.655 10.421 7.629 1.00 12.16 92 ASP L O 1
ATOM 689 N N . GLY A 1 94 ? 22.194 12.523 7.002 1.00 10.07 93 GLY L N 1
ATOM 690 C CA . GLY A 1 94 ? 23.495 13.018 7.423 1.00 10.63 93 GLY L CA 1
ATOM 691 C C . GLY A 1 94 ? 23.734 12.944 8.921 1.00 11.17 93 GLY L C 1
ATOM 692 O O . GLY A 1 94 ? 24.853 13.195 9.389 1.00 13.31 93 GLY L O 1
ATOM 693 N N . SER A 1 95 ? 22.701 12.590 9.674 1.00 10.58 94 SER L N 1
ATOM 694 C CA . SER A 1 95 ? 22.855 12.312 11.099 1.00 11.37 94 SER L CA 1
ATOM 695 C C . SER A 1 95 ? 23.535 10.958 11.305 1.00 13.29 94 SER L C 1
ATOM 696 O O . SER A 1 95 ? 23.741 10.520 12.441 1.00 13.00 94 SER L O 1
ATOM 699 N N . LEU A 1 96 ? 23.874 10.323 10.186 1.00 10.82 95 LEU L N 1
ATOM 700 C CA . LEU A 1 96 ? 24.690 9.099 10.128 1.00 11.32 95 LEU L CA 1
ATOM 701 C C . LEU A 1 96 ? 23.906 7.842 10.475 1.00 13.08 95 LEU L C 1
ATOM 702 O O . LEU A 1 96 ? 24.291 7.070 11.362 1.00 10.61 95 LEU L O 1
ATOM 707 N N . ARG A 1 97 A 22.817 7.640 9.743 1.00 11.69 95 ARG L N 1
ATOM 708 C CA . ARG A 1 97 A 21.970 6.475 9.938 1.00 8.78 95 ARG L CA 1
ATOM 709 C C . ARG A 1 97 A 21.003 6.354 8.783 1.00 11.08 95 ARG L C 1
ATOM 710 O O . ARG A 1 97 A 20.688 7.336 8.120 1.00 8.47 95 ARG L O 1
ATOM 718 N N . THR A 1 98 ? 20.490 5.152 8.553 1.00 9.60 96 THR L N 1
ATOM 719 C CA . THR A 1 98 ? 19.388 5.011 7.614 1.00 8.88 96 THR L CA 1
ATOM 720 C C . THR A 1 98 ? 18.122 5.416 8.352 1.00 8.70 96 THR L C 1
ATOM 721 O O . THR A 1 98 ? 17.950 5.081 9.513 1.00 8.56 96 THR L O 1
ATOM 725 N N . VAL A 1 99 ? 17.255 6.174 7.690 1.00 10.43 97 VAL L N 1
ATOM 726 C CA . VAL A 1 99 ? 15.996 6.578 8.285 1.00 10.01 97 VAL L CA 1
ATOM 727 C C . VAL A 1 99 ? 14.832 6.072 7.430 1.00 10.18 97 VAL L C 1
ATOM 728 O O . VAL A 1 99 ? 14.947 6.020 6.203 1.00 9.96 97 VAL L O 1
ATOM 732 N N . PHE A 1 100 ? 13.743 5.688 8.089 1.00 10.49 98 PHE L N 1
ATOM 733 C CA . PHE A 1 100 ? 12.499 5.276 7.431 1.00 11.66 98 PHE L CA 1
ATOM 734 C C . PHE A 1 100 ? 11.401 6.302 7.650 1.00 11.86 98 PHE L C 1
ATOM 735 O O . PHE A 1 100 ? 11.289 6.873 8.732 1.00 11.31 98 PHE L O 1
ATOM 743 N N . GLY A 1 101 ? 10.557 6.502 6.643 1.00 9.97 99 GLY L N 1
ATOM 744 C CA . GLY A 1 101 ? 9.278 7.162 6.867 1.00 10.61 99 GLY L CA 1
ATOM 745 C C . GLY A 1 101 ? 8.424 6.376 7.851 1.00 9.97 99 GLY L C 1
ATOM 746 O O . GLY A 1 101 ? 8.678 5.188 8.125 1.00 11.23 99 GLY L O 1
ATOM 747 N N . GLY A 1 102 ? 7.400 7.025 8.391 1.00 10.23 100 GLY L N 1
ATOM 748 C CA . GLY A 1 102 ? 6.573 6.420 9.416 1.00 10.59 100 GLY L CA 1
ATOM 749 C C . GLY A 1 102 ? 5.630 5.352 8.895 1.00 12.98 100 GLY L C 1
ATOM 750 O O . GLY A 1 102 ? 4.986 4.666 9.676 1.00 10.89 100 GLY L O 1
ATOM 751 N N . GLY A 1 103 ? 5.550 5.227 7.575 1.00 8.86 101 GLY L N 1
ATOM 752 C CA . GLY A 1 103 ? 4.687 4.243 6.945 1.00 10.08 101 GLY L CA 1
ATOM 753 C C . GLY A 1 103 ? 3.329 4.762 6.498 1.00 11.13 101 GLY L C 1
ATOM 754 O O . GLY A 1 103 ? 2.704 5.603 7.158 1.00 11.84 101 GLY L O 1
ATOM 755 N N . THR A 1 104 ? 2.873 4.246 5.362 1.00 8.91 102 THR L N 1
ATOM 756 C CA . THR A 1 104 ? 1.559 4.577 4.823 1.00 10.00 102 THR L CA 1
ATOM 757 C C . THR A 1 104 ? 0.758 3.304 4.662 1.00 9.41 102 THR L C 1
ATOM 758 O O . THR A 1 104 ? 1.220 2.366 4.011 1.00 12.22 102 THR L O 1
ATOM 762 N N . LYS A 1 105 ? -0.425 3.246 5.269 1.00 10.70 103 LYS L N 1
ATOM 763 C CA . LYS A 1 105 ? -1.297 2.085 5.083 1.00 11.21 103 LYS L CA 1
ATOM 764 C C . LYS A 1 105 ? -2.063 2.266 3.783 1.00 12.38 103 LYS L C 1
ATOM 765 O O . LYS A 1 105 ? -2.746 3.261 3.614 1.00 10.90 103 LYS L O 1
ATOM 771 N N . LEU A 1 106 ? -1.923 1.325 2.855 1.00 9.16 104 LEU L N 1
ATOM 772 C CA . LEU A 1 106 ? -2.729 1.364 1.630 1.00 11.05 104 LEU L CA 1
ATOM 773 C C . LEU A 1 106 ? -3.937 0.455 1.771 1.00 12.28 104 LEU L C 1
ATOM 774 O O . LEU A 1 106 ? -3.809 -0.738 2.087 1.00 12.37 104 LEU L O 1
ATOM 779 N N . THR A 1 107 ? -5.117 1.034 1.565 1.00 9.74 105 THR L N 1
ATOM 780 C CA . THR A 1 107 ? -6.353 0.271 1.586 1.00 10.23 105 THR L CA 1
ATOM 781 C C . THR A 1 107 ? -6.922 0.242 0.183 1.00 12.71 105 THR L C 1
ATOM 782 O O . THR A 1 107 ? -7.004 1.279 -0.481 1.00 12.59 105 THR L O 1
ATOM 786 N N . VAL A 1 108 ? -7.300 -0.951 -0.263 1.00 13.09 106 VAL L N 1
ATOM 787 C CA . VAL A 1 108 ? -7.985 -1.117 -1.535 1.00 14.16 106 VAL L CA 1
ATOM 788 C C . VAL A 1 108 ? -9.470 -1.210 -1.216 1.00 14.37 106 VAL L C 1
ATOM 789 O O . VAL A 1 108 ? -9.946 -2.218 -0.701 1.00 15.94 106 VAL L O 1
ATOM 793 N N . LEU A 1 109 A -10.188 -0.130 -1.501 1.00 13.83 106 LEU L N 1
ATOM 794 C CA . LEU A 1 109 A -11.556 0.056 -1.034 1.00 14.27 106 LEU L CA 1
ATOM 795 C C . LEU A 1 109 A -12.497 -1.070 -1.456 1.00 21.42 106 LEU L C 1
ATOM 796 O O . LEU A 1 109 A -12.697 -1.310 -2.650 1.00 21.07 106 LEU L O 1
ATOM 801 N N . SER A 1 110 ? -13.068 -1.757 -0.468 1.00 17.21 107 SER L N 1
ATOM 802 C CA . SER A 1 110 ? -13.983 -2.871 -0.726 1.00 21.06 107 SER L CA 1
ATOM 803 C C . SER A 1 110 ? -15.338 -2.672 -0.048 1.00 23.99 107 SER L C 1
ATOM 804 O O . SER A 1 110 ? -16.199 -3.551 -0.083 1.00 25.34 107 SER L O 1
ATOM 807 N N . GLN A 1 111 ? -15.522 -1.519 0.582 1.00 23.73 108 GLN L N 1
ATOM 808 C CA . GLN A 1 111 ? -16.808 -1.189 1.190 1.00 25.63 108 GLN L CA 1
ATOM 809 C C . GLN A 1 111 ? -16.882 0.307 1.430 1.00 24.15 108 GLN L C 1
ATOM 810 O O . GLN A 1 111 ? -15.893 1.015 1.242 1.00 20.63 108 GLN L O 1
ATOM 816 N N . PRO A 1 112 ? -18.062 0.805 1.830 1.00 21.46 109 PRO L N 1
ATOM 817 C CA . PRO A 1 112 ? -18.185 2.257 1.955 1.00 24.42 109 PRO L CA 1
ATOM 818 C C . PRO A 1 112 ? -17.274 2.793 3.052 1.00 21.19 109 PRO L C 1
ATOM 819 O O . PRO A 1 112 ? -17.097 2.123 4.066 1.00 21.44 109 PRO L O 1
ATOM 823 N N . LYS A 1 113 ? -16.696 3.968 2.838 1.00 22.77 110 LYS L N 1
ATOM 824 C CA . LYS A 1 113 ? -15.954 4.624 3.901 1.00 21.91 110 LYS L CA 1
ATOM 825 C C . LYS A 1 113 ? -16.903 4.861 5.072 1.00 22.18 110 LYS L C 1
ATOM 826 O O . LYS A 1 113 ? -18.091 5.148 4.882 1.00 22.64 110 LYS L O 1
ATOM 832 N N . ALA A 1 114 ? -16.390 4.712 6.287 1.00 18.41 111 ALA L N 1
ATOM 833 C CA . ALA A 1 114 ? -17.215 4.882 7.468 1.00 16.63 111 ALA L CA 1
ATOM 834 C C . ALA A 1 114 ? -16.425 5.607 8.554 1.00 19.32 111 ALA L C 1
ATOM 835 O O . ALA A 1 114 ? -15.285 5.251 8.846 1.00 18.01 111 ALA L O 1
ATOM 837 N N . ALA A 1 115 ? -17.026 6.646 9.125 1.00 19.72 112 ALA L N 1
ATOM 838 C CA . ALA A 1 115 ? -16.375 7.403 10.186 1.00 18.51 112 ALA L CA 1
ATOM 839 C C . ALA A 1 115 ? -16.447 6.642 11.504 1.00 15.00 112 ALA L C 1
ATOM 840 O O . ALA A 1 115 ? -17.384 5.877 11.737 1.00 18.41 112 ALA L O 1
ATOM 842 N N . PRO A 1 116 ? -15.461 6.867 12.384 1.00 14.26 113 PRO L N 1
ATOM 843 C CA . PRO A 1 116 ? -15.422 6.118 13.640 1.00 14.21 113 PRO L CA 1
ATOM 844 C C . PRO A 1 116 ? -16.500 6.570 14.621 1.00 16.70 113 PRO L C 1
ATOM 845 O O . PRO A 1 116 ? -16.873 7.749 14.654 1.00 16.24 113 PRO L O 1
ATOM 849 N N . SER A 1 117 ? -17.005 5.618 15.390 1.00 14.62 114 SER L N 1
ATOM 850 C CA . SER A 1 117 ? -17.776 5.913 16.584 1.00 14.29 114 SER L CA 1
ATOM 851 C C . SER A 1 117 ? -16.779 6.005 17.734 1.00 13.77 114 SER L C 1
ATOM 852 O O . SER A 1 117 ? -15.898 5.166 17.851 1.00 14.01 114 SER L O 1
ATOM 855 N N . VAL A 1 118 ? -16.915 7.020 18.576 1.00 12.03 115 VAL L N 1
ATOM 856 C CA . VAL A 1 118 ? -15.968 7.216 19.669 1.00 10.28 115 VAL L CA 1
ATOM 857 C C . VAL A 1 118 ? -16.701 7.206 21.005 1.00 12.00 115 VAL L C 1
ATOM 858 O O . VAL A 1 118 ? -17.723 7.865 21.159 1.00 14.21 115 VAL L O 1
ATOM 862 N N . THR A 1 119 ? -16.183 6.438 21.960 1.00 9.68 116 THR L N 1
ATOM 863 C CA . THR A 1 119 ? -16.720 6.455 23.315 1.00 10.34 116 THR L CA 1
ATOM 864 C C . THR A 1 119 ? -15.573 6.723 24.258 1.00 10.35 116 THR L C 1
ATOM 865 O O . THR A 1 119 ? -14.547 6.051 24.191 1.00 12.43 116 THR L O 1
ATOM 869 N N . LEU A 1 120 ? -15.742 7.709 25.131 1.00 8.43 117 LEU L N 1
ATOM 870 C CA . LEU A 1 120 ? -14.685 8.086 26.065 1.00 9.70 117 LEU L CA 1
ATOM 871 C C . LEU A 1 120 ? -15.141 7.919 27.515 1.00 9.59 117 LEU L C 1
ATOM 872 O O . LEU A 1 120 ? -16.198 8.434 27.910 1.00 10.49 117 LEU L O 1
ATOM 877 N N . PHE A 1 121 ? -14.358 7.186 28.301 1.00 8.35 118 PHE L N 1
ATOM 878 C CA . PHE A 1 121 ? -14.664 6.993 29.718 1.00 9.60 118 PHE L CA 1
ATOM 879 C C . PHE A 1 121 ? -13.614 7.682 30.560 1.00 9.32 118 PHE L C 1
ATOM 880 O O . PHE A 1 121 ? -12.417 7.570 30.279 1.00 8.53 118 PHE L O 1
ATOM 888 N N . PRO A 1 122 ? -14.054 8.393 31.612 1.00 8.81 119 PRO L N 1
ATOM 889 C CA . PRO A 1 122 ? -13.166 8.979 32.614 1.00 9.65 119 PRO L CA 1
ATOM 890 C C . PRO A 1 122 ? -12.614 7.909 33.546 1.00 11.30 119 PRO L C 1
ATOM 891 O O . PRO A 1 122 ? -13.067 6.765 33.488 1.00 10.35 119 PRO L O 1
ATOM 895 N N . PRO A 1 123 ? -11.643 8.267 34.398 1.00 12.49 120 PRO L N 1
ATOM 896 C CA . PRO A 1 123 ? -11.163 7.297 35.386 1.00 10.34 120 PRO L CA 1
ATOM 897 C C . PRO A 1 123 ? -12.302 6.943 36.334 1.00 12.93 120 PRO L C 1
ATOM 898 O O . PRO A 1 123 ? -13.108 7.823 36.673 1.00 14.66 120 PRO L O 1
ATOM 902 N N . SER A 1 124 ? -12.387 5.674 36.725 1.00 12.63 121 SER L N 1
ATOM 903 C CA . SER A 1 124 ? -13.397 5.221 37.671 1.00 11.25 121 SER L CA 1
ATOM 904 C C . SER A 1 124 ? -13.042 5.652 39.089 1.00 13.90 121 SER L C 1
ATOM 905 O O . SER A 1 124 ? -11.877 5.878 39.405 1.00 13.82 121 SER L O 1
ATOM 908 N N . SER A 1 125 ? -14.042 5.757 39.957 1.00 13.12 122 SER L N 1
ATOM 909 C CA . SER A 1 125 ? -13.733 6.097 41.341 1.00 14.85 122 SER L CA 1
ATOM 910 C C . SER A 1 125 ? -12.873 5.004 41.965 1.00 13.57 122 SER L C 1
ATOM 911 O O . SER A 1 125 ? -12.030 5.285 42.816 1.00 14.17 122 SER L O 1
ATOM 914 N N . GLU A 1 126 ? -13.072 3.767 41.521 1.00 15.92 123 GLU L N 1
ATOM 915 C CA . GLU A 1 126 ? -12.266 2.643 42.006 1.00 15.25 123 GLU L CA 1
ATOM 916 C C . GLU A 1 126 ? -10.783 2.788 41.656 1.00 14.74 123 GLU L C 1
ATOM 917 O O . GLU A 1 126 ? -9.913 2.567 42.497 1.00 16.76 123 GLU L O 1
ATOM 923 N N . GLU A 1 127 ? -10.483 3.152 40.412 1.00 12.92 124 GLU L N 1
ATOM 924 C CA . GLU A 1 127 ? -9.089 3.357 40.033 1.00 13.57 124 GLU L CA 1
ATOM 925 C C . GLU A 1 127 ? -8.506 4.531 40.815 1.00 12.86 124 GLU L C 1
ATOM 926 O O . GLU A 1 127 ? -7.372 4.480 41.294 1.00 13.27 124 GLU L O 1
ATOM 932 N N . LEU A 1 128 ? -9.290 5.596 40.943 1.00 12.05 125 LEU L N 1
ATOM 933 C CA . LEU A 1 128 ? -8.820 6.778 41.645 1.00 14.19 125 LEU L CA 1
ATOM 934 C C . LEU A 1 128 ? -8.475 6.462 43.103 1.00 15.41 125 LEU L C 1
ATOM 935 O O . LEU A 1 128 ? -7.594 7.095 43.678 1.00 16.06 125 LEU L O 1
ATOM 940 N N . GLN A 1 129 ? -9.157 5.478 43.681 1.00 17.32 126 GLN L N 1
ATOM 941 C CA . GLN A 1 129 ? -8.863 5.038 45.051 1.00 17.47 126 GLN L CA 1
ATOM 942 C C . GLN A 1 129 ? -7.562 4.250 45.130 1.00 19.62 126 GLN L C 1
ATOM 943 O O . GLN A 1 129 ? -6.984 4.086 46.212 1.00 20.63 126 GLN L O 1
ATOM 949 N N . ALA A 1 130 ? -7.097 3.758 43.987 1.00 17.16 127 ALA L N 1
ATOM 950 C CA . ALA A 1 130 ? -5.783 3.135 43.909 1.00 15.74 127 ALA L CA 1
ATOM 951 C C . ALA A 1 130 ? -4.710 4.137 43.503 1.00 15.65 127 ALA L C 1
ATOM 952 O O . ALA A 1 130 ? -3.607 3.755 43.117 1.00 18.29 127 ALA L O 1
ATOM 954 N N . ASN A 1 131 ? -5.039 5.421 43.583 1.00 17.15 128 ASN L N 1
ATOM 955 C CA . ASN A 1 131 ? -4.104 6.485 43.223 1.00 16.94 128 ASN L CA 1
ATOM 956 C C . ASN A 1 131 ? -3.620 6.420 41.776 1.00 15.70 128 ASN L C 1
ATOM 957 O O . ASN A 1 131 ? -2.482 6.755 41.476 1.00 16.60 128 ASN L O 1
ATOM 962 N N . LYS A 1 132 ? -4.502 5.977 40.884 1.00 17.94 129 LYS L N 1
ATOM 963 C CA . LYS A 1 132 ? -4.201 5.932 39.459 1.00 14.71 129 LYS L CA 1
ATOM 964 C C . LYS A 1 132 ? -5.372 6.525 38.689 1.00 12.84 129 LYS L C 1
ATOM 965 O O . LYS A 1 132 ? -6.465 6.703 39.238 1.00 12.26 129 LYS L O 1
ATOM 971 N N . ALA A 1 133 ? -5.146 6.818 37.413 1.00 12.00 130 ALA L N 1
ATOM 972 C CA . ALA A 1 133 ? -6.195 7.362 36.570 1.00 11.25 130 ALA L CA 1
ATOM 973 C C . ALA A 1 133 ? -5.894 7.042 35.118 1.00 12.68 130 ALA L C 1
ATOM 974 O O . ALA A 1 133 ? -4.814 7.351 34.622 1.00 14.87 130 ALA L O 1
ATOM 976 N N . THR A 1 134 ? -6.856 6.424 34.448 1.00 10.06 131 THR L N 1
ATOM 977 C CA . THR A 1 134 ? -6.735 6.081 33.042 1.00 8.25 131 THR L CA 1
ATOM 978 C C . THR A 1 134 ? -7.976 6.580 32.314 1.00 10.06 131 THR L C 1
ATOM 979 O O . THR A 1 134 ? -9.104 6.285 32.721 1.00 10.20 131 THR L O 1
ATOM 983 N N . LEU A 1 135 ? -7.777 7.347 31.251 1.00 8.48 132 LEU L N 1
ATOM 984 C CA . LEU A 1 135 ? -8.877 7.720 30.373 1.00 6.37 132 LEU L CA 1
ATOM 985 C C . LEU A 1 135 ? -8.885 6.702 29.241 1.00 8.45 132 LEU L C 1
ATOM 986 O O . LEU A 1 135 ? -7.827 6.353 28.718 1.00 10.00 132 LEU L O 1
ATOM 991 N N . VAL A 1 136 ? -10.071 6.201 28.894 1.00 7.65 133 VAL L N 1
ATOM 992 C CA . VAL A 1 136 ? -10.192 5.127 27.912 1.00 8.18 133 VAL L CA 1
ATOM 993 C C . VAL A 1 136 ? -10.997 5.591 26.709 1.00 8.64 133 VAL L C 1
ATOM 994 O O . VAL A 1 136 ? -12.182 5.897 26.834 1.00 9.11 133 VAL L O 1
ATOM 998 N N . CYS A 1 137 ? -10.359 5.622 25.541 1.00 7.08 134 CYS L N 1
ATOM 999 C CA . CYS A 1 137 ? -11.023 6.092 24.323 1.00 6.94 134 CYS L CA 1
ATOM 1000 C C . CYS A 1 137 ? -11.201 4.932 23.352 1.00 8.88 134 CYS L C 1
ATOM 1001 O O . CYS A 1 137 ? -10.227 4.399 22.833 1.00 9.79 134 CYS L O 1
ATOM 1004 N N . LEU A 1 138 ? -12.447 4.547 23.124 1.00 7.58 135 LEU L N 1
ATOM 1005 C CA . LEU A 1 138 ? -12.766 3.356 22.338 1.00 9.49 135 LEU L CA 1
ATOM 1006 C C . LEU A 1 138 ? -13.307 3.774 20.987 1.00 8.91 135 LEU L C 1
ATOM 1007 O O . LEU A 1 138 ? -14.255 4.558 20.903 1.00 12.99 135 LEU L O 1
ATOM 1012 N N . ILE A 1 139 ? -12.694 3.250 19.931 1.00 10.26 136 ILE L N 1
ATOM 1013 C CA . ILE A 1 139 ? -12.925 3.746 18.576 1.00 9.14 136 ILE L CA 1
ATOM 1014 C C . ILE A 1 139 ? -13.358 2.584 17.701 1.00 9.82 136 ILE L C 1
ATOM 1015 O O . ILE A 1 139 ? -12.636 1.601 17.595 1.00 10.35 136 ILE L O 1
ATOM 1020 N N . SER A 1 140 ? -14.528 2.675 17.078 1.00 10.45 137 SER L N 1
ATOM 1021 C CA . SER A 1 140 ? -15.038 1.501 16.365 1.00 11.32 137 SER L CA 1
ATOM 1022 C C . SER A 1 140 ? -15.751 1.814 15.059 1.00 14.15 137 SER L C 1
ATOM 1023 O O . SER A 1 140 ? -16.044 2.970 14.752 1.00 13.33 137 SER L O 1
ATOM 1026 N N . ASP A 1 141 ? -16.030 0.753 14.308 1.00 11.92 138 ASP L N 1
ATOM 1027 C CA . ASP A 1 141 ? -16.793 0.834 13.067 1.00 15.27 138 ASP L CA 1
ATOM 1028 C C . ASP A 1 141 ? -16.256 1.836 12.045 1.00 14.88 138 ASP L C 1
ATOM 1029 O O . ASP A 1 141 ? -17.045 2.499 11.377 1.00 18.15 138 ASP L O 1
ATOM 1034 N N . PHE A 1 142 ? -14.934 1.935 11.889 1.00 12.88 139 PHE L N 1
ATOM 1035 C CA . PHE A 1 142 ? -14.384 2.828 10.864 1.00 12.09 139 PHE L CA 1
ATOM 1036 C C . PHE A 1 142 ? -13.748 2.080 9.696 1.00 14.99 139 PHE L C 1
ATOM 1037 O O . PHE A 1 142 ? -13.284 0.962 9.842 1.00 14.12 139 PHE L O 1
ATOM 1045 N N . TYR A 1 143 ? -13.745 2.717 8.531 1.00 14.67 140 TYR L N 1
ATOM 1046 C CA . TYR A 1 143 ? -13.134 2.153 7.340 1.00 13.46 140 TYR L CA 1
ATOM 1047 C C . TYR A 1 143 ? -12.824 3.297 6.385 1.00 15.06 140 TYR L C 1
ATOM 1048 O O . TYR A 1 143 ? -13.675 4.152 6.171 1.00 17.07 140 TYR L O 1
ATOM 1057 N N . PRO A 1 144 ? -11.605 3.333 5.815 1.00 13.49 141 PRO L N 1
ATOM 1058 C CA . PRO A 1 144 ? -10.467 2.422 5.998 1.00 15.21 141 PRO L CA 1
ATOM 1059 C C . PRO A 1 144 ? -9.960 2.352 7.431 1.00 14.85 141 PRO L C 1
ATOM 1060 O O . PRO A 1 144 ? -10.285 3.214 8.241 1.00 12.30 141 PRO L O 1
ATOM 1064 N N . GLY A 1 145 ? -9.152 1.338 7.712 1.00 13.05 142 GLY L N 1
ATOM 1065 C CA . GLY A 1 145 ? -8.679 1.066 9.059 1.00 16.87 142 GLY L CA 1
ATOM 1066 C C . GLY A 1 145 ? -7.442 1.858 9.423 1.00 14.28 142 GLY L C 1
ATOM 1067 O O . GLY A 1 145 ? -6.378 1.293 9.670 1.00 14.39 142 GLY L O 1
ATOM 1068 N N . ALA A 1 146 ? -7.576 3.178 9.444 1.00 14.03 143 ALA L N 1
ATOM 1069 C CA . ALA A 1 146 ? -6.489 4.046 9.871 1.00 14.15 143 ALA L CA 1
ATOM 1070 C C . ALA A 1 146 ? -7.090 5.265 10.546 1.00 15.40 143 ALA L C 1
ATOM 1071 O O . ALA A 1 146 ? -7.999 5.880 10.008 1.00 13.72 143 ALA L O 1
ATOM 1073 N N . VAL A 1 147 ? -6.599 5.592 11.738 1.00 13.71 144 VAL L N 1
ATOM 1074 C CA . VAL A 1 147 ? -7.017 6.804 12.425 1.00 12.91 144 VAL L CA 1
ATOM 1075 C C . VAL A 1 147 ? -5.801 7.425 13.073 1.00 12.60 144 VAL L C 1
ATOM 1076 O O . VAL A 1 147 ? -4.799 6.756 13.309 1.00 15.94 144 VAL L O 1
ATOM 1080 N N . THR A 1 148 ? -5.906 8.717 13.364 1.00 13.50 145 THR L N 1
ATOM 1081 C CA . THR A 1 148 ? -4.921 9.413 14.156 1.00 13.51 145 THR L CA 1
ATOM 1082 C C . THR A 1 148 ? -5.639 9.913 15.403 1.00 13.06 145 THR L C 1
ATOM 1083 O O . THR A 1 148 ? -6.733 10.464 15.315 1.00 16.48 145 THR L O 1
ATOM 1087 N N . VAL A 1 149 ? -5.031 9.707 16.562 1.00 13.97 146 VAL L N 1
ATOM 1088 C CA . VAL A 1 149 ? -5.659 10.126 17.812 1.00 13.41 146 VAL L CA 1
ATOM 1089 C C . VAL A 1 149 ? -4.873 11.261 18.468 1.00 14.41 146 VAL L C 1
ATOM 1090 O O . VAL A 1 149 ? -3.654 11.204 18.554 1.00 18.08 146 VAL L O 1
ATOM 1094 N N . ALA A 1 150 ? -5.579 12.303 18.896 1.00 13.13 147 ALA L N 1
ATOM 1095 C CA . ALA A 1 150 ? -4.961 13.402 19.627 1.00 12.82 147 ALA L CA 1
ATOM 1096 C C . ALA A 1 150 ? -5.723 13.617 20.913 1.00 10.85 147 ALA L C 1
ATOM 1097 O O . ALA A 1 150 ? -6.942 13.572 20.924 1.00 15.68 147 ALA L O 1
ATOM 1099 N N . TRP A 1 151 ? -5.004 13.872 21.997 1.00 12.26 148 TRP L N 1
ATOM 1100 C CA . TRP A 1 151 ? -5.655 14.118 23.274 1.00 12.47 148 TRP L CA 1
ATOM 1101 C C . TRP A 1 151 ? -5.458 15.575 23.665 1.00 14.09 148 TRP L C 1
ATOM 1102 O O . TRP A 1 151 ? -4.403 16.159 23.409 1.00 16.84 148 TRP L O 1
ATOM 1113 N N . LYS A 1 152 ? -6.468 16.155 24.300 1.00 13.04 149 LYS L N 1
ATOM 1114 C CA . LYS A 1 152 ? -6.358 17.526 24.792 1.00 14.16 149 LYS L CA 1
ATOM 1115 C C . LYS A 1 152 ? -6.633 17.548 26.283 1.00 14.71 149 LYS L C 1
ATOM 1116 O O . LYS A 1 152 ? -7.525 16.855 26.767 1.00 15.98 149 LYS L O 1
ATOM 1122 N N . ALA A 1 153 ? -5.858 18.339 27.016 1.00 15.81 150 ALA L N 1
ATOM 1123 C CA . ALA A 1 153 ? -6.146 18.603 28.425 1.00 14.60 150 ALA L CA 1
ATOM 1124 C C . ALA A 1 153 ? -6.616 20.042 28.457 1.00 18.34 150 ALA L C 1
ATOM 1125 O O . ALA A 1 153 ? -5.872 20.942 28.075 1.00 18.05 150 ALA L O 1
ATOM 1127 N N . ASP A 1 154 ? -7.851 20.258 28.894 1.00 17.07 151 ASP L N 1
ATOM 1128 C CA . ASP A 1 154 ? -8.513 21.529 28.654 1.00 21.66 151 ASP L CA 1
ATOM 1129 C C . ASP A 1 154 ? -8.430 21.802 27.153 1.00 22.45 151 ASP L C 1
ATOM 1130 O O . ASP A 1 154 ? -8.968 21.029 26.361 1.00 22.74 151 ASP L O 1
ATOM 1135 N N . SER A 1 155 ? -7.740 22.864 26.747 1.00 20.51 152 SER L N 1
ATOM 1136 C CA . SER A 1 155 ? -7.612 23.140 25.318 1.00 22.65 152 SER L CA 1
ATOM 1137 C C . SER A 1 155 ? -6.199 22.897 24.770 1.00 28.63 152 SER L C 1
ATOM 1138 O O . SER A 1 155 ? -5.893 23.276 23.637 1.00 31.26 152 SER L O 1
ATOM 1141 N N . SER A 1 156 ? -5.351 22.248 25.565 1.00 19.44 153 SER L N 1
ATOM 1142 C CA . SER A 1 156 ? -3.940 22.087 25.225 1.00 22.00 153 SER L CA 1
ATOM 1143 C C . SER A 1 156 ? -3.598 20.654 24.825 1.00 20.98 153 SER L C 1
ATOM 1144 O O . SER A 1 156 ? -4.110 19.703 25.405 1.00 19.37 153 SER L O 1
ATOM 1147 N N . PRO A 1 157 ? -2.715 20.489 23.835 1.00 20.47 154 PRO L N 1
ATOM 1148 C CA . PRO A 1 157 ? -2.308 19.129 23.468 1.00 18.77 154 PRO L CA 1
ATOM 1149 C C . PRO A 1 157 ? -1.600 18.385 24.602 1.00 22.29 154 PRO L C 1
ATOM 1150 O O . PRO A 1 157 ? -0.817 18.984 25.338 1.00 19.86 154 PRO L O 1
ATOM 1154 N N . VAL A 1 158 ? -1.894 17.095 24.753 1.00 18.44 155 VAL L N 1
ATOM 1155 C CA . VAL A 1 158 ? -1.080 16.230 25.600 1.00 19.28 155 VAL L CA 1
ATOM 1156 C C . VAL A 1 158 ? -0.340 15.207 24.743 1.00 27.28 155 VAL L C 1
ATOM 1157 O O . VAL A 1 158 ? -0.887 14.696 23.777 1.00 33.41 155 VAL L O 1
ATOM 1161 N N . ARG A 1 159 ? 0.905 14.912 25.098 1.00 38.42 156 ARG L N 1
ATOM 1162 C CA . ARG A 1 159 ? 1.673 13.889 24.387 1.00 41.18 156 ARG L CA 1
ATOM 1163 C C . ARG A 1 159 ? 2.061 12.749 25.317 1.00 35.71 156 ARG L C 1
ATOM 1164 O O . ARG A 1 159 ? 1.960 11.566 24.962 1.00 32.31 156 ARG L O 1
ATOM 1172 N N . ALA A 1 160 ? 2.514 13.110 26.511 1.00 27.60 157 ALA L N 1
ATOM 1173 C CA . ALA A 1 160 ? 2.967 12.111 27.459 1.00 24.47 157 ALA L CA 1
ATOM 1174 C C . ALA A 1 160 ? 1.786 11.303 27.964 1.00 22.55 157 ALA L C 1
ATOM 1175 O O . ALA A 1 160 ? 0.705 11.848 28.185 1.00 19.01 157 ALA L O 1
ATOM 1177 N N . GLY A 1 161 ? 2.002 10.003 28.128 1.00 20.80 158 GLY L N 1
ATOM 1178 C CA . GLY A 1 161 ? 1.019 9.134 28.745 1.00 21.21 158 GLY L CA 1
ATOM 1179 C C . GLY A 1 161 ? 0.037 8.469 27.801 1.00 13.66 158 GLY L C 1
ATOM 1180 O O . GLY A 1 161 ? -0.824 7.717 28.255 1.00 15.22 158 GLY L O 1
ATOM 1181 N N . VAL A 1 162 ? 0.175 8.713 26.496 1.00 16.33 159 VAL L N 1
ATOM 1182 C CA . VAL A 1 162 ? -0.750 8.139 25.514 1.00 15.67 159 VAL L CA 1
ATOM 1183 C C . VAL A 1 162 ? -0.238 6.843 24.891 1.00 16.61 159 VAL L C 1
ATOM 1184 O O . VAL A 1 162 ? 0.896 6.784 24.409 1.00 17.03 159 VAL L O 1
ATOM 1188 N N . GLU A 1 163 ? -1.078 5.811 24.902 1.00 13.01 160 GLU L N 1
ATOM 1189 C CA . GLU A 1 163 ? -0.769 4.550 24.228 1.00 11.35 160 GLU L CA 1
ATOM 1190 C C . GLU A 1 163 ? -1.978 4.166 23.385 1.00 11.32 160 GLU L C 1
ATOM 1191 O O . GLU A 1 163 ? -3.085 4.053 23.900 1.00 10.63 160 GLU L O 1
ATOM 1197 N N . THR A 1 164 ? -1.762 3.967 22.094 1.00 11.10 161 THR L N 1
ATOM 1198 C CA . THR A 1 164 ? -2.863 3.716 21.169 1.00 10.88 161 THR L CA 1
ATOM 1199 C C . THR A 1 164 ? -2.614 2.420 20.411 1.00 10.38 161 THR L C 1
ATOM 1200 O O . THR A 1 164 ? -1.499 2.174 19.932 1.00 12.85 161 THR L O 1
ATOM 1204 N N . THR A 1 165 ? -3.641 1.582 20.307 1.00 9.02 162 THR L N 1
ATOM 1205 C CA . THR A 1 165 ? -3.485 0.310 19.611 1.00 10.23 162 THR L CA 1
ATOM 1206 C C . THR A 1 165 ? -3.527 0.450 18.102 1.00 11.87 162 THR L C 1
ATOM 1207 O O . THR A 1 165 ? -3.997 1.447 17.550 1.00 12.22 162 THR L O 1
ATOM 1211 N N . THR A 1 166 ? -3.047 -0.591 17.438 1.00 10.11 163 THR L N 1
ATOM 1212 C CA . THR A 1 166 ? -3.202 -0.701 16.004 1.00 13.22 163 THR L CA 1
ATOM 1213 C C . THR A 1 166 ? -4.664 -0.999 15.723 1.00 14.84 163 THR L C 1
ATOM 1214 O O . THR A 1 166 ? -5.343 -1.629 16.534 1.00 17.30 163 THR L O 1
ATOM 1218 N N . PRO A 1 167 ? -5.175 -0.523 14.586 1.00 13.33 164 PRO L N 1
ATOM 1219 C CA . PRO A 1 167 ? -6.554 -0.885 14.262 1.00 8.74 164 PRO L CA 1
ATOM 1220 C C . PRO A 1 167 ? -6.663 -2.378 13.976 1.00 12.98 164 PRO L C 1
ATOM 1221 O O . PRO A 1 167 ? -5.748 -2.970 13.393 1.00 16.84 164 PRO L O 1
ATOM 1225 N N . SER A 1 168 ? -7.771 -2.970 14.395 1.00 14.48 165 SER L N 1
ATOM 1226 C CA . SER A 1 168 ? -8.020 -4.385 14.164 1.00 15.54 165 SER L CA 1
ATOM 1227 C C . SER A 1 168 ? -9.352 -4.572 13.455 1.00 14.49 165 SER L C 1
ATOM 1228 O O . SER A 1 168 ? -10.307 -3.821 13.672 1.00 13.20 165 SER L O 1
ATOM 1231 N N . LYS A 1 169 ? -9.419 -5.584 12.600 1.00 16.43 166 LYS L N 1
ATOM 123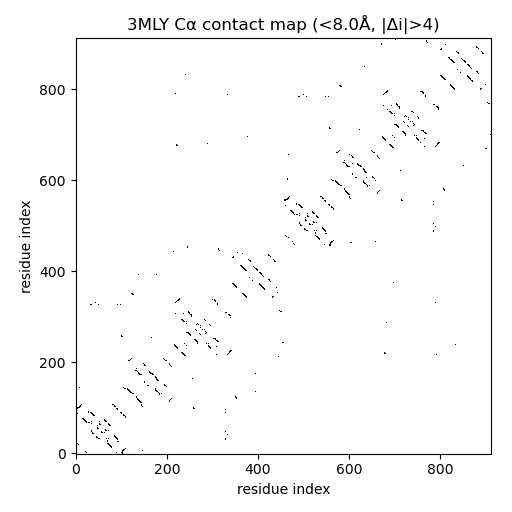2 C CA . LYS A 1 169 ? -10.619 -5.810 11.821 1.00 16.25 166 LYS L CA 1
ATOM 1233 C C . LYS A 1 169 ? -11.708 -6.424 12.687 1.00 17.90 166 LYS L C 1
ATOM 1234 O O . LYS A 1 169 ? -11.477 -7.402 13.393 1.00 17.90 166 LYS L O 1
ATOM 1240 N N . GLN A 1 170 ? -12.889 -5.821 12.643 1.00 14.39 167 GLN L N 1
ATOM 1241 C CA . GLN A 1 170 ? -14.050 -6.313 13.366 1.00 16.61 167 GLN L CA 1
ATOM 1242 C C . GLN A 1 170 ? -14.731 -7.431 12.581 1.00 19.05 167 GLN L C 1
ATOM 1243 O O . GLN A 1 170 ? -14.410 -7.656 11.416 1.00 22.46 167 GLN L O 1
ATOM 1249 N N . SER A 1 171 ? -15.669 -8.124 13.217 1.00 18.76 168 SER L N 1
ATOM 1250 C CA . SER A 1 171 ? -16.405 -9.182 12.531 1.00 26.46 168 SER L CA 1
ATOM 1251 C C . SER A 1 171 ? -17.141 -8.619 11.322 1.00 26.40 168 SER L C 1
ATOM 1252 O O . SER A 1 171 ? -17.348 -9.317 10.327 1.00 28.34 168 SER L O 1
ATOM 1255 N N . ASN A 1 172 ? -17.520 -7.347 11.399 1.00 22.51 169 ASN L N 1
ATOM 1256 C CA . ASN A 1 172 ? -18.260 -6.725 10.312 1.00 21.17 169 ASN L CA 1
ATOM 1257 C C . ASN A 1 172 ? -17.371 -6.093 9.248 1.00 22.25 169 ASN L C 1
ATOM 1258 O O . ASN A 1 172 ? -17.860 -5.361 8.387 1.00 25.17 169 ASN L O 1
ATOM 1263 N N . ASN A 1 173 ? -16.067 -6.363 9.323 1.00 19.24 170 ASN L N 1
ATOM 1264 C CA . ASN A 1 173 ? -15.100 -5.893 8.325 1.00 21.98 170 ASN L CA 1
ATOM 1265 C C . ASN A 1 173 ? -14.707 -4.412 8.415 1.00 21.51 170 ASN L C 1
ATOM 1266 O O . ASN A 1 173 ? -13.847 -3.945 7.670 1.00 21.34 170 ASN L O 1
ATOM 1271 N N . LYS A 1 174 ? -15.338 -3.677 9.326 1.00 18.31 171 LYS L N 1
ATOM 1272 C CA . LYS A 1 174 ? -14.854 -2.344 9.667 1.00 16.07 171 LYS L CA 1
ATOM 1273 C C . LYS A 1 174 ? -13.788 -2.522 10.739 1.00 15.02 171 LYS L C 1
ATOM 1274 O O . LYS A 1 174 ? -13.446 -3.647 11.080 1.00 16.65 171 LYS L O 1
ATOM 1280 N N . TYR A 1 175 ? -13.274 -1.430 11.287 1.00 12.96 172 TYR L N 1
ATOM 1281 C CA . TYR A 1 175 ? -12.116 -1.526 12.172 1.00 10.92 172 TYR L CA 1
ATOM 1282 C C . TYR A 1 175 ? -12.351 -0.921 13.547 1.00 14.14 172 TYR L C 1
ATOM 1283 O O . TYR A 1 175 ? -13.197 -0.044 13.711 1.00 14.25 172 TYR L O 1
ATOM 1292 N N . ALA A 1 176 ? -11.558 -1.378 14.515 1.00 8.65 173 ALA L N 1
ATOM 1293 C CA . ALA A 1 176 ? -11.611 -0.884 15.884 1.00 13.56 173 ALA L CA 1
ATOM 1294 C C . ALA A 1 176 ? -10.214 -0.531 16.378 1.00 12.22 173 ALA L C 1
ATOM 1295 O O . ALA A 1 176 ? -9.232 -1.106 15.932 1.00 10.83 173 ALA L O 1
ATOM 1297 N N . ALA A 1 177 ? -10.129 0.414 17.306 1.00 8.96 174 ALA L N 1
ATOM 1298 C CA . ALA A 1 177 ? -8.876 0.693 17.996 1.00 8.40 174 ALA L CA 1
ATOM 1299 C C . ALA A 1 177 ? -9.194 1.293 19.347 1.00 9.87 174 ALA L C 1
ATOM 1300 O O . ALA A 1 177 ? -10.324 1.708 19.597 1.00 9.47 174 ALA L O 1
ATOM 1302 N N . SER A 1 178 ? -8.208 1.337 20.230 1.00 11.07 175 SER L N 1
ATOM 1303 C CA . SER A 1 178 ? -8.399 2.068 21.469 1.00 10.91 175 SER L CA 1
ATOM 1304 C C . SER A 1 178 ? -7.174 2.885 21.837 1.00 9.73 175 SER L C 1
ATOM 1305 O O . SER A 1 178 ? -6.052 2.596 21.420 1.00 9.59 175 SER L O 1
ATOM 1308 N N . SER A 1 179 ? -7.410 3.934 22.608 1.00 8.79 176 SER L N 1
ATOM 1309 C CA . SER A 1 179 ? -6.335 4.809 23.026 1.00 8.52 176 SER L CA 1
ATOM 1310 C C . SER A 1 179 ? -6.504 5.076 24.506 1.00 9.48 176 SER L C 1
ATOM 1311 O O . SER A 1 179 ? -7.613 5.380 24.961 1.00 9.10 176 SER L O 1
ATOM 1314 N N . TYR A 1 180 ? -5.404 4.932 25.242 1.00 9.58 177 TYR L N 1
ATOM 1315 C CA . TYR A 1 180 ? -5.378 5.051 26.699 1.00 9.43 177 TYR L CA 1
ATOM 1316 C C . TYR A 1 180 ? -4.501 6.214 27.098 1.00 9.30 177 TYR L C 1
ATOM 1317 O O . TYR A 1 180 ? -3.375 6.335 26.618 1.00 10.89 177 TYR L O 1
ATOM 1326 N N . LEU A 1 181 ? -5.017 7.068 27.978 1.00 9.28 178 LEU L N 1
ATOM 1327 C CA . LEU A 1 181 ? -4.230 8.173 28.506 1.00 9.18 178 LEU L CA 1
ATOM 1328 C C . LEU A 1 181 ? -4.069 7.952 29.995 1.00 9.64 178 LEU L C 1
ATOM 1329 O O . LEU A 1 181 ? -5.045 7.993 30.743 1.00 12.59 178 LEU L O 1
ATOM 1334 N N . SER A 1 182 ? -2.835 7.693 30.417 1.00 10.54 179 SER L N 1
ATOM 1335 C CA . SER A 1 182 ? -2.529 7.536 31.824 1.00 12.26 179 SER L CA 1
ATOM 1336 C C . SER A 1 182 ? -2.197 8.885 32.456 1.00 14.34 179 SER L C 1
ATOM 1337 O O . SER A 1 182 ? -1.364 9.634 31.942 1.00 13.82 179 SER L O 1
ATOM 1340 N N . LEU A 1 183 ? -2.875 9.193 33.557 1.00 13.83 180 LEU L N 1
ATOM 1341 C CA . LEU A 1 183 ? -2.659 10.443 34.290 1.00 15.87 180 LEU L CA 1
ATOM 1342 C C . LEU A 1 183 ? -2.531 10.165 35.772 1.00 15.36 180 LEU L C 1
ATOM 1343 O O . LEU A 1 183 ? -2.956 9.119 36.251 1.00 16.36 180 LEU L O 1
ATOM 1348 N N . THR A 1 184 ? -1.981 11.119 36.513 1.00 14.24 181 THR L N 1
ATOM 1349 C CA . THR A 1 184 ? -2.113 11.066 37.961 1.00 13.66 181 THR L CA 1
ATOM 1350 C C . THR A 1 184 ? -3.486 11.612 38.361 1.00 14.72 181 THR L C 1
ATOM 1351 O O . THR A 1 184 ? -4.112 12.383 37.624 1.00 15.60 181 THR L O 1
ATOM 1355 N N . PRO A 1 185 ? -3.968 11.217 39.536 1.00 14.12 182 PRO L N 1
ATOM 1356 C CA . PRO A 1 185 ? -5.237 11.780 39.995 1.00 15.54 182 PRO L CA 1
ATOM 1357 C C . PRO A 1 185 ? -5.188 13.298 40.049 1.00 17.17 182 PRO L C 1
ATOM 1358 O O . PRO A 1 185 ? -6.189 13.933 39.743 1.00 16.38 182 PRO L O 1
ATOM 1362 N N . GLU A 1 186 ? -4.041 13.877 40.393 1.00 19.08 183 GLU L N 1
ATOM 1363 C CA . GLU A 1 186 ? -3.952 15.335 40.444 1.00 16.65 183 GLU L CA 1
ATOM 1364 C C . GLU A 1 186 ? -4.173 15.973 39.075 1.00 19.78 183 GLU L C 1
ATOM 1365 O O . GLU A 1 186 ? -4.882 16.968 38.963 1.00 19.78 183 GLU L O 1
ATOM 1371 N N . GLN A 1 187 ? -3.582 15.399 38.030 1.00 15.05 184 GLN L N 1
ATOM 1372 C CA . GLN A 1 187 ? -3.782 15.925 36.683 1.00 14.74 184 GLN L CA 1
ATOM 1373 C C . GLN A 1 187 ? -5.246 15.838 36.286 1.00 14.96 184 GLN L C 1
ATOM 1374 O O . GLN A 1 187 ? -5.813 16.786 35.731 1.00 15.84 184 GLN L O 1
ATOM 1380 N N . TRP A 1 188 ? -5.851 14.685 36.553 1.00 12.99 185 TRP L N 1
ATOM 1381 C CA . TRP A 1 188 ? -7.248 14.473 36.211 1.00 12.77 185 TRP L CA 1
ATOM 1382 C C . TRP A 1 188 ? -8.122 15.508 36.912 1.00 17.00 185 TRP L C 1
ATOM 1383 O O . TRP A 1 188 ? -9.000 16.110 36.302 1.00 15.08 185 TRP L O 1
ATOM 1394 N N . LYS A 1 189 ? -7.854 15.729 38.196 1.00 16.15 186 LYS L N 1
ATOM 1395 C CA . LYS A 1 189 ? -8.691 16.620 39.003 1.00 16.14 186 LYS L CA 1
ATOM 1396 C C . LYS A 1 189 ? -8.437 18.094 38.707 1.00 18.48 186 LYS L C 1
ATOM 1397 O O . LYS A 1 189 ? -9.297 18.942 38.964 1.00 20.37 186 LYS L O 1
ATOM 1403 N N . SER A 1 190 ? -7.267 18.395 38.157 1.00 16.80 187 SER L N 1
ATOM 1404 C CA . SER A 1 190 ? -6.823 19.781 38.010 1.00 18.38 187 SER L CA 1
ATOM 1405 C C . SER A 1 190 ? -7.030 20.376 36.619 1.00 20.26 187 SER L C 1
ATOM 1406 O O . SER A 1 190 ? -6.670 21.525 36.369 1.00 21.38 187 SER L O 1
ATOM 1409 N N . HIS A 1 191 ? -7.593 19.594 35.707 1.00 14.41 188 HIS L N 1
ATOM 1410 C CA . HIS A 1 191 ? -8.072 20.144 34.451 1.00 16.08 188 HIS L CA 1
ATOM 1411 C C . HIS A 1 191 ? -9.589 20.145 34.475 1.00 15.59 188 HIS L C 1
ATOM 1412 O O . HIS A 1 191 ? -10.213 19.350 35.185 1.00 20.08 188 HIS L O 1
ATOM 1419 N N . ARG A 1 192 ? -10.191 21.038 33.705 1.00 14.58 189 ARG L N 1
ATOM 1420 C CA . ARG A 1 192 ? -11.636 21.122 33.681 1.00 11.85 189 ARG L CA 1
ATOM 1421 C C . ARG A 1 192 ? -12.222 20.026 32.798 1.00 15.29 189 ARG L C 1
ATOM 1422 O O . ARG A 1 192 ? -13.348 19.582 33.007 1.00 17.30 189 ARG L O 1
ATOM 1430 N N . SER A 1 193 ? -11.443 19.589 31.816 1.00 15.26 190 SER L N 1
ATOM 1431 C CA . SER A 1 193 ? -11.860 18.469 30.983 1.00 12.91 190 SER L CA 1
ATOM 1432 C C . SER A 1 193 ? -10.677 17.886 30.228 1.00 13.90 190 SER L C 1
ATOM 1433 O O . SER A 1 193 ? -9.611 18.494 30.148 1.00 15.82 190 SER L O 1
ATOM 1436 N N . TYR A 1 194 ? -10.876 16.690 29.687 1.00 12.10 191 TYR L N 1
ATOM 1437 C CA . TYR A 1 194 ? -9.936 16.102 28.740 1.00 11.94 191 TYR L CA 1
ATOM 1438 C C . TYR A 1 194 ? -10.734 15.655 27.526 1.00 9.79 191 TYR L C 1
ATOM 1439 O O . TYR A 1 194 ? -11.897 15.284 27.649 1.00 10.63 191 TYR L O 1
ATOM 1448 N N . SER A 1 195 ? -10.103 15.660 26.360 1.00 11.47 192 SER L N 1
ATOM 1449 C CA . SER A 1 195 ? -10.780 15.265 25.132 1.00 11.56 192 SER L CA 1
ATOM 1450 C C . SER A 1 195 ? -9.957 14.247 24.357 1.00 10.23 192 SER L C 1
ATOM 1451 O O . SER A 1 195 ? -8.737 14.357 24.266 1.00 12.11 192 SER L O 1
ATOM 1454 N N . CYS A 1 196 ? -10.657 13.281 23.775 1.00 10.43 193 CYS L N 1
ATOM 1455 C CA . CYS A 1 196 ? -10.056 12.350 22.825 1.00 10.41 193 CYS L CA 1
ATOM 1456 C C . CYS A 1 196 ? -10.582 12.716 21.445 1.00 11.94 193 CYS L C 1
ATOM 1457 O O . CYS A 1 196 ? -11.789 12.679 21.204 1.00 10.69 193 CYS L O 1
ATOM 1460 N N . GLN A 1 197 ? -9.668 13.091 20.551 1.00 11.07 194 GLN L N 1
ATOM 1461 C CA . GLN A 1 197 ? -10.020 13.548 19.215 1.00 13.16 194 GLN L CA 1
ATOM 1462 C C . GLN A 1 197 ? -9.501 12.551 18.194 1.00 10.94 194 GLN L C 1
ATOM 1463 O O . GLN A 1 197 ? -8.305 12.323 18.111 1.00 13.01 194 GLN L O 1
ATOM 1469 N N . VAL A 1 198 ? -10.414 11.938 17.448 1.00 10.97 195 VAL L N 1
ATOM 1470 C CA . VAL A 1 198 ? -10.045 10.909 16.487 1.00 10.34 195 VAL L CA 1
ATOM 1471 C C . VAL A 1 198 ? -10.261 11.413 15.074 1.00 11.12 195 VAL L C 1
ATOM 1472 O O . VAL A 1 198 ? -11.383 11.721 14.702 1.00 14.04 195 VAL L O 1
ATOM 1476 N N . THR A 1 199 ? -9.185 11.501 14.300 1.00 14.57 196 THR L N 1
ATOM 1477 C CA . THR A 1 199 ? -9.283 11.971 12.921 1.00 16.16 196 THR L CA 1
ATOM 1478 C C . THR A 1 199 ? -9.219 10.801 11.945 1.00 15.04 196 THR L C 1
ATOM 1479 O O . THR A 1 199 ? -8.342 9.942 12.052 1.00 16.79 196 THR L O 1
ATOM 1483 N N . HIS A 1 200 ? -10.164 10.789 11.009 1.00 16.32 197 HIS L N 1
ATOM 1484 C CA . HIS A 1 200 ? -10.312 9.715 10.032 1.00 17.37 197 HIS L CA 1
ATOM 1485 C C . HIS A 1 200 ? -10.779 10.328 8.720 1.00 20.76 197 HIS L C 1
ATOM 1486 O O . HIS A 1 200 ? -11.803 11.031 8.679 1.00 17.55 197 HIS L O 1
ATOM 1493 N N . GLU A 1 201 ? -10.025 10.080 7.653 1.00 20.06 198 GLU L N 1
ATOM 1494 C CA . GLU A 1 201 ? -10.372 10.638 6.351 1.00 19.65 198 GLU L CA 1
ATOM 1495 C C . GLU A 1 201 ? -10.556 12.154 6.453 1.00 21.50 198 GLU L C 1
ATOM 1496 O O . GLU A 1 201 ? -11.494 12.718 5.890 1.00 24.89 198 GLU L O 1
ATOM 1502 N N . GLY A 1 202 ? -9.670 12.797 7.203 1.00 19.33 199 GLY L N 1
ATOM 1503 C CA . GLY A 1 202 ? -9.674 14.246 7.337 1.00 21.66 199 GLY L CA 1
ATOM 1504 C C . GLY A 1 202 ? -10.825 14.857 8.121 1.00 27.70 199 GLY L C 1
ATOM 1505 O O . GLY A 1 202 ? -11.009 16.076 8.101 1.00 32.19 199 GLY L O 1
ATOM 1506 N N . SER A 1 203 ? -11.611 14.027 8.798 1.00 21.72 200 SER L N 1
ATOM 1507 C CA . SER A 1 203 ? -12.711 14.517 9.625 1.00 18.61 200 SER L CA 1
ATOM 1508 C C . SER A 1 203 ? -12.527 14.026 11.055 1.00 18.43 200 SER L C 1
ATOM 1509 O O . SER A 1 203 ? -12.261 12.843 11.284 1.00 17.86 200 SER L O 1
ATOM 1512 N N . THR A 1 204 ? -12.687 14.929 12.013 1.00 16.71 201 THR L N 1
ATOM 1513 C CA . THR A 1 204 ? -12.374 14.628 13.404 1.00 16.82 201 THR L CA 1
ATOM 1514 C C . THR A 1 204 ? -13.627 14.454 14.254 1.00 17.82 201 THR L C 1
ATOM 1515 O O . THR A 1 204 ? -14.507 15.324 14.283 1.00 18.03 201 THR L O 1
ATOM 1519 N N . VAL A 1 205 ? -13.709 13.314 14.933 1.00 15.09 202 VAL L N 1
ATOM 1520 C CA . VAL A 1 205 ? -14.771 13.057 15.890 1.00 14.51 202 VAL L CA 1
ATOM 1521 C C . VAL A 1 205 ? -14.131 13.191 17.263 1.00 17.71 202 VAL L C 1
ATOM 1522 O O . VAL A 1 205 ? -13.070 12.618 17.509 1.00 16.13 202 VAL L O 1
ATOM 1526 N N . GLU A 1 206 ? -14.729 13.969 18.155 1.00 16.69 203 GLU L N 1
ATOM 1527 C CA . GLU A 1 206 ? -14.127 14.093 19.472 1.00 17.80 203 GLU L CA 1
ATOM 1528 C C . GLU A 1 206 ? -15.133 13.885 20.589 1.00 16.71 203 GLU L C 1
ATOM 1529 O O . GLU A 1 206 ? -16.323 14.172 20.446 1.00 18.01 203 GLU L O 1
ATOM 1535 N N . LYS A 1 207 ? -14.642 13.355 21.700 1.00 13.03 204 LYS L N 1
ATOM 1536 C CA . LYS A 1 207 ? -15.452 13.214 22.902 1.00 13.11 204 LYS L CA 1
ATOM 1537 C C . LYS A 1 207 ? -14.722 13.891 24.061 1.00 11.56 204 LYS L C 1
ATOM 1538 O O . LYS A 1 207 ? -13.487 13.976 24.076 1.00 12.01 204 LYS L O 1
ATOM 1544 N N . THR A 1 208 ? -15.482 14.364 25.045 1.00 12.47 205 THR L N 1
ATOM 1545 C CA . THR A 1 208 ? -14.899 15.039 26.198 1.00 12.32 205 THR L CA 1
ATOM 1546 C C . THR A 1 208 ? -15.498 14.519 27.506 1.00 11.77 205 THR L C 1
ATOM 1547 O O . THR A 1 208 ? -16.692 14.208 27.574 1.00 14.91 205 THR L O 1
ATOM 1551 N N . VAL A 1 209 ? -14.661 14.387 28.532 1.00 10.37 206 VAL L N 1
ATOM 1552 C CA . VAL A 1 209 ? -15.143 14.045 29.867 1.00 11.96 206 VAL L CA 1
ATOM 1553 C C . VAL A 1 209 ? -14.548 14.989 30.892 1.00 14.40 206 VAL L C 1
ATOM 1554 O O . VAL A 1 209 ? -13.537 15.640 30.636 1.00 12.74 206 VAL L O 1
ATOM 1558 N N . ALA A 1 210 ? -15.169 15.052 32.067 1.00 14.23 207 ALA L N 1
ATOM 1559 C CA . ALA A 1 210 ? -14.716 15.983 33.097 1.00 17.92 207 ALA L CA 1
ATOM 1560 C C . ALA A 1 210 ? -14.910 15.367 34.466 1.00 18.59 207 ALA L C 1
ATOM 1561 O O . ALA A 1 210 ? -15.795 14.531 34.642 1.00 21.74 207 ALA L O 1
ATOM 1563 N N . PRO A 1 211 ? -14.094 15.784 35.447 1.00 19.93 208 PRO L N 1
ATOM 1564 C CA . PRO A 1 211 ? -14.176 15.199 36.789 1.00 24.57 208 PRO L CA 1
ATOM 1565 C C . PRO A 1 211 ? -15.522 15.513 37.432 1.00 34.89 208 PRO L C 1
ATOM 1566 O O . PRO A 1 211 ? -15.988 16.649 37.345 1.00 32.33 208 PRO L O 1
ATOM 1570 N N . THR A 1 212 ? -16.136 14.514 38.059 1.00 39.46 209 THR L N 1
ATOM 1571 C CA . THR A 1 212 ? -17.448 14.694 38.670 1.00 46.06 209 THR L CA 1
ATOM 1572 C C . THR A 1 212 ? -17.682 13.689 39.791 1.00 53.16 209 THR L C 1
ATOM 1573 O O . THR A 1 212 ? -17.541 12.480 39.596 1.00 53.70 209 THR L O 1
ATOM 1577 N N . GLU A 1 213 ? -18.049 14.195 40.963 1.00 59.14 210 GLU L N 1
ATOM 1578 C CA . GLU A 1 213 ? -18.325 13.338 42.109 1.00 63.84 210 GLU L CA 1
ATOM 1579 C C . GLU A 1 213 ? -19.602 13.755 42.839 1.00 69.60 210 GLU L C 1
ATOM 1580 O O . GLU A 1 213 ? -20.418 14.512 42.308 1.00 67.78 210 GLU L O 1
ATOM 1586 N N . CYS A 1 214 ? -19.764 13.255 44.061 1.00 72.50 211 CYS L N 1
ATOM 1587 C CA . CYS A 1 214 ? -20.953 13.537 44.857 1.00 75.07 211 CYS L CA 1
ATOM 1588 C C . CYS A 1 214 ? -20.612 14.348 46.103 1.00 79.84 211 CYS L C 1
ATOM 1589 O O . CYS A 1 214 ? -21.080 14.050 47.205 1.00 79.52 211 CYS L O 1
ATOM 1593 N N . GLN B 2 1 ? 18.913 -16.762 -3.755 1.00 35.61 1 GLN H N 1
ATOM 1594 C CA . GLN B 2 1 ? 19.050 -18.015 -3.026 1.00 25.13 1 GLN H CA 1
ATOM 1595 C C . GLN B 2 1 ? 19.714 -17.814 -1.679 1.00 19.02 1 GLN H C 1
ATOM 1596 O O . GLN B 2 1 ? 19.773 -18.741 -0.863 1.00 20.17 1 GLN H O 1
ATOM 1602 N N . VAL B 2 2 ? 20.235 -16.613 -1.453 1.00 16.81 2 VAL H N 1
ATOM 1603 C CA . VAL B 2 2 ? 20.818 -16.302 -0.166 1.00 10.54 2 VAL H CA 1
ATOM 1604 C C . VAL B 2 2 ? 19.685 -16.163 0.845 1.00 12.97 2 VAL H C 1
ATOM 1605 O O . VAL B 2 2 ? 18.672 -15.507 0.563 1.00 14.48 2 VAL H O 1
ATOM 1609 N N . GLN B 2 3 ? 19.844 -16.780 2.014 1.00 8.66 3 GLN H N 1
ATOM 1610 C CA . GLN B 2 3 ? 18.831 -16.682 3.061 1.00 10.10 3 GLN H CA 1
ATOM 1611 C C . GLN B 2 3 ? 19.460 -16.208 4.363 1.00 8.35 3 GLN H C 1
ATOM 1612 O O . GLN B 2 3 ? 20.615 -16.517 4.652 1.00 9.47 3 GLN H O 1
ATOM 1618 N N . LEU B 2 4 ? 18.697 -15.421 5.117 1.00 9.61 4 LEU H N 1
ATOM 1619 C CA . LEU B 2 4 ? 19.134 -14.932 6.414 1.00 8.13 4 LEU H CA 1
ATOM 1620 C C . LEU B 2 4 ? 18.208 -15.454 7.490 1.00 9.25 4 LEU H C 1
ATOM 1621 O O . LEU B 2 4 ? 16.974 -15.440 7.332 1.00 8.79 4 LEU H O 1
ATOM 1626 N N . GLN B 2 5 ? 18.796 -15.869 8.604 1.00 6.84 5 GLN H N 1
ATOM 1627 C CA . GLN B 2 5 ? 18.020 -16.409 9.709 1.00 7.99 5 GLN H CA 1
ATOM 1628 C C . GLN B 2 5 ? 18.493 -15.855 11.045 1.00 9.26 5 GLN H C 1
ATOM 1629 O O . GLN B 2 5 ? 19.651 -16.035 11.427 1.00 8.85 5 GLN H O 1
ATOM 1635 N N . GLU B 2 6 ? 17.582 -15.207 11.769 1.00 8.62 6 GLU H N 1
ATOM 1636 C CA . GLU B 2 6 ? 17.891 -14.695 13.103 1.00 8.06 6 GLU H CA 1
ATOM 1637 C C . GLU B 2 6 ? 17.838 -15.794 14.161 1.00 10.29 6 GLU H C 1
ATOM 1638 O O . GLU B 2 6 ? 17.026 -16.722 14.079 1.00 9.69 6 GLU H O 1
ATOM 1644 N N . SER B 2 7 ? 18.689 -15.664 15.175 1.00 8.83 7 SER H N 1
ATOM 1645 C CA . SER B 2 7 ? 18.595 -16.500 16.369 1.00 8.59 7 SER H CA 1
ATOM 1646 C C . SER B 2 7 ? 18.654 -15.607 17.615 1.00 17.08 7 SER H C 1
ATOM 1647 O O . SER B 2 7 ? 19.490 -14.720 17.712 1.00 13.99 7 SER H O 1
ATOM 1650 N N . GLY B 2 8 ? 17.729 -15.814 18.547 1.00 22.09 8 GLY H N 1
ATOM 1651 C CA . GLY B 2 8 ? 17.615 -14.932 19.699 1.00 23.66 8 GLY H CA 1
ATOM 1652 C C . GLY B 2 8 ? 16.832 -15.587 20.815 1.00 16.54 8 GLY H C 1
ATOM 1653 O O . GLY B 2 8 ? 16.166 -16.575 20.575 1.00 17.40 8 GLY H O 1
ATOM 1654 N N . PRO B 2 9 ? 16.884 -15.012 22.027 1.00 23.62 9 PRO H N 1
ATOM 1655 C CA . PRO B 2 9 ? 16.404 -15.642 23.265 1.00 15.03 9 PRO H CA 1
ATOM 1656 C C . PRO B 2 9 ? 14.885 -15.598 23.478 1.00 25.39 9 PRO H C 1
ATOM 1657 O O . PRO B 2 9 ? 14.358 -16.361 24.299 1.00 27.17 9 PRO H O 1
ATOM 1661 N N . GLY B 2 10 ? 14.197 -14.712 22.771 1.00 21.11 10 GLY H N 1
ATOM 1662 C CA . GLY B 2 10 ? 12.775 -14.516 22.973 1.00 18.03 10 GLY H CA 1
ATOM 1663 C C . GLY B 2 10 ? 12.484 -13.515 24.073 1.00 16.58 10 GLY H C 1
ATOM 1664 O O . GLY B 2 10 ? 11.992 -12.431 23.811 1.00 18.15 10 GLY H O 1
ATOM 1665 N N . LEU B 2 11 ? 12.777 -13.891 25.314 1.00 21.66 11 LEU H N 1
ATOM 1666 C CA . LEU B 2 11 ? 12.545 -13.025 26.466 1.00 18.33 11 LEU H CA 1
ATOM 1667 C C . LEU B 2 11 ? 13.875 -12.549 27.022 1.00 17.92 11 LEU H C 1
ATOM 1668 O O . LEU B 2 11 ? 14.823 -13.331 27.127 1.00 24.15 11 LEU H O 1
ATOM 1673 N N . VAL B 2 12 ? 13.955 -11.268 27.368 1.00 15.80 12 VAL H N 1
ATOM 1674 C CA . VAL B 2 12 ? 15.124 -10.719 28.041 1.00 17.28 12 VAL H CA 1
ATOM 1675 C C . VAL B 2 12 ? 14.668 -9.895 29.242 1.00 21.30 12 VAL H C 1
ATOM 1676 O O . VAL B 2 12 ? 13.719 -9.118 29.136 1.00 17.30 12 VAL H O 1
ATOM 1680 N N . LYS B 2 13 ? 15.349 -10.050 30.377 1.00 19.96 13 LYS H N 1
ATOM 1681 C CA . LYS B 2 13 ? 15.026 -9.271 31.572 1.00 18.34 13 LYS H CA 1
ATOM 1682 C C . LYS B 2 13 ? 15.453 -7.820 31.401 1.00 17.17 13 LYS H C 1
ATOM 1683 O O . LYS B 2 13 ? 16.524 -7.542 30.865 1.00 15.83 13 LYS H O 1
ATOM 1689 N N . PRO B 2 14 ? 14.624 -6.878 31.870 1.00 15.15 14 PRO H N 1
ATOM 1690 C CA . PRO B 2 14 ? 15.053 -5.477 31.826 1.00 16.97 14 PRO H CA 1
ATOM 1691 C C . PRO B 2 14 ? 16.397 -5.254 32.508 1.00 17.60 14 PRO H C 1
ATOM 1692 O O . PRO B 2 14 ? 16.692 -5.906 33.516 1.00 16.00 14 PRO H O 1
ATOM 1696 N N . SER B 2 15 ? 17.177 -4.333 31.943 1.00 15.92 15 SER H N 1
ATOM 1697 C CA . SER B 2 15 ? 18.529 -3.974 32.384 1.00 17.89 15 SER H CA 1
ATOM 1698 C C . SER B 2 15 ? 19.623 -4.916 31.882 1.00 16.55 15 SER H C 1
ATOM 1699 O O . SER B 2 15 ? 20.800 -4.580 31.959 1.00 16.34 15 SER H O 1
ATOM 1702 N N . GLU B 2 16 ? 19.236 -6.087 31.383 1.00 14.27 16 GLU H N 1
ATOM 1703 C CA . GLU B 2 16 ? 20.213 -7.064 30.905 1.00 16.36 16 GLU H CA 1
ATOM 1704 C C . GLU B 2 16 ? 20.519 -6.876 29.423 1.00 14.53 16 GLU H C 1
ATOM 1705 O O . GLU B 2 16 ? 20.024 -5.943 28.810 1.00 13.39 16 GLU H O 1
ATOM 1711 N N . THR B 2 17 ? 21.379 -7.725 28.869 1.00 11.94 17 THR H N 1
ATOM 1712 C CA . THR B 2 17 ? 21.833 -7.546 27.489 1.00 13.48 17 THR H CA 1
ATOM 1713 C C . THR B 2 17 ? 21.082 -8.464 26.538 1.00 12.06 17 THR H C 1
ATOM 1714 O O . THR B 2 17 ? 20.918 -9.659 26.806 1.00 12.30 17 THR H O 1
ATOM 1718 N N . LEU B 2 18 ? 20.591 -7.888 25.448 1.00 9.48 18 LEU H N 1
ATOM 1719 C CA . LEU B 2 18 ? 19.971 -8.650 24.363 1.00 10.03 18 LEU H CA 1
ATOM 1720 C C . LEU B 2 18 ? 21.058 -9.035 23.361 1.00 10.43 18 LEU H C 1
ATOM 1721 O O . LEU B 2 18 ? 21.818 -8.174 22.898 1.00 12.25 18 LEU H O 1
ATOM 1726 N N . SER B 2 19 ? 21.142 -10.324 23.038 1.00 10.67 19 SER H N 1
ATOM 1727 C CA . SER B 2 19 ? 22.102 -10.804 22.049 1.00 9.75 19 SER H CA 1
ATOM 1728 C C . SER B 2 19 ? 21.368 -11.529 20.940 1.00 10.62 19 SER H C 1
ATOM 1729 O O . SER B 2 19 ? 20.602 -12.460 21.207 1.00 11.30 19 SER H O 1
ATOM 1732 N N . LEU B 2 20 ? 21.613 -11.110 19.704 1.00 10.05 20 LEU H N 1
ATOM 1733 C CA . LEU B 2 20 ? 21.082 -11.816 18.540 1.00 7.40 20 LEU H CA 1
ATOM 1734 C C . LEU B 2 20 ? 22.178 -12.192 17.554 1.00 9.43 20 LEU H C 1
ATOM 1735 O O . LEU B 2 20 ? 23.223 -11.549 17.489 1.00 10.32 20 LEU H O 1
ATOM 1740 N N . THR B 2 21 ? 21.922 -13.241 16.778 1.00 7.00 21 THR H N 1
ATOM 1741 C CA . THR B 2 21 ? 22.832 -13.637 15.712 1.00 8.06 21 THR H CA 1
ATOM 1742 C C . THR B 2 21 ? 22.039 -13.804 14.433 1.00 7.71 21 THR H C 1
ATOM 1743 O O . THR B 2 21 ? 20.852 -14.105 14.472 1.00 8.54 21 THR H O 1
ATOM 1747 N N . CYS B 2 22 ? 22.680 -13.532 13.299 1.00 8.22 22 CYS H N 1
ATOM 1748 C CA . CYS B 2 22 ? 22.078 -13.767 11.995 1.00 6.79 22 CYS H CA 1
ATOM 1749 C C . CYS B 2 22 ? 22.994 -14.719 11.235 1.00 8.35 22 CYS H C 1
ATOM 1750 O O . CYS B 2 22 ? 24.199 -14.507 11.173 1.00 7.82 22 CYS H O 1
ATOM 1753 N N . THR B 2 23 ? 22.420 -15.788 10.688 1.00 6.91 23 THR H N 1
ATOM 1754 C CA . THR B 2 23 ? 23.179 -16.740 9.883 1.00 9.81 23 THR H CA 1
ATOM 1755 C C . THR B 2 23 ? 22.845 -16.556 8.415 1.00 7.25 23 THR H C 1
ATOM 1756 O O . THR B 2 23 ? 21.671 -16.561 8.035 1.00 7.17 23 THR H O 1
ATOM 1760 N N . VAL B 2 24 ? 23.884 -16.395 7.597 1.00 8.30 24 VAL H N 1
ATOM 1761 C CA . VAL B 2 24 ? 23.721 -16.244 6.162 1.00 9.88 24 VAL H CA 1
ATOM 1762 C C . VAL B 2 24 ? 24.012 -17.575 5.500 1.00 9.02 24 VAL H C 1
ATOM 1763 O O . VAL B 2 24 ? 25.067 -18.154 5.724 1.00 10.70 24 VAL H O 1
ATOM 1767 N N . SER B 2 25 ? 23.086 -18.060 4.684 1.00 9.00 25 SER H N 1
ATOM 1768 C CA . SER B 2 25 ? 23.313 -19.323 3.992 1.00 8.12 25 SER H CA 1
ATOM 1769 C C . SER B 2 25 ? 23.038 -19.183 2.500 1.00 10.08 25 SER H C 1
ATOM 1770 O O . SER B 2 25 ? 22.241 -18.344 2.084 1.00 11.67 25 SER H O 1
ATOM 1773 N N . GLY B 2 26 ? 23.720 -19.985 1.687 1.00 10.60 26 GLY H N 1
ATOM 1774 C CA . GLY B 2 26 ? 23.523 -19.906 0.253 1.00 11.21 26 GLY H CA 1
ATOM 1775 C C . GLY B 2 26 ? 24.178 -18.660 -0.313 1.00 11.65 26 GLY H C 1
ATOM 1776 O O . GLY B 2 26 ? 23.943 -18.277 -1.460 1.00 13.06 26 GLY H O 1
ATOM 1777 N N . GLY B 2 27 ? 25.009 -18.051 0.516 1.00 11.53 27 GLY H N 1
ATOM 1778 C CA . GLY B 2 27 ? 25.740 -16.843 0.187 1.00 10.57 27 GLY H CA 1
ATOM 1779 C C . GLY B 2 27 ? 26.777 -16.639 1.271 1.00 9.00 27 GLY H C 1
ATOM 1780 O O . GLY B 2 27 ? 27.074 -17.540 2.057 1.00 9.70 27 GLY H O 1
ATOM 1781 N N . SER B 2 28 ? 27.322 -15.438 1.343 1.00 8.10 28 SER H N 1
ATOM 1782 C CA . SER B 2 28 ? 28.350 -15.183 2.336 1.00 8.17 28 SER H CA 1
ATOM 1783 C C . SER B 2 28 ? 28.358 -13.737 2.811 1.00 9.10 28 SER H C 1
ATOM 1784 O O . SER B 2 28 ? 27.891 -12.826 2.113 1.00 9.32 28 SER H O 1
ATOM 1787 N N . ILE B 2 29 ? 28.917 -13.551 3.997 1.00 10.96 29 ILE H N 1
ATOM 1788 C CA . ILE B 2 29 ? 29.079 -12.224 4.601 1.00 8.24 29 ILE H CA 1
ATOM 1789 C C . ILE B 2 29 ? 30.066 -11.407 3.770 1.00 10.53 29 ILE H C 1
ATOM 1790 O O . ILE B 2 29 ? 29.889 -10.203 3.576 1.00 11.52 29 ILE H O 1
ATOM 1795 N N . SER B 2 30 ? 31.108 -12.079 3.280 1.00 12.19 30 SER H N 1
ATOM 1796 C CA . SER B 2 30 ? 32.131 -11.457 2.429 1.00 11.10 30 SER H CA 1
ATOM 1797 C C . SER B 2 30 ? 31.581 -10.477 1.389 1.00 11.03 30 SER H C 1
ATOM 1798 O O . SER B 2 30 ? 30.653 -10.801 0.632 1.00 11.71 30 SER H O 1
ATOM 1801 N N . GLY B 2 31 ? 32.145 -9.266 1.366 1.00 11.61 31 GLY H N 1
ATOM 1802 C CA . GLY B 2 31 ? 31.804 -8.298 0.337 1.00 8.76 31 GLY H CA 1
ATOM 1803 C C . GLY B 2 31 ? 30.541 -7.476 0.552 1.00 11.68 31 GLY H C 1
ATOM 1804 O O . GLY B 2 31 ? 30.145 -6.715 -0.316 1.00 11.74 31 GLY H O 1
ATOM 1805 N N . PHE B 2 32 ? 29.909 -7.620 1.708 1.00 11.53 32 PHE H N 1
ATOM 1806 C CA . PHE B 2 32 ? 28.686 -6.876 1.962 1.00 10.35 32 PHE H CA 1
ATOM 1807 C C . PHE B 2 32 ? 28.699 -6.159 3.311 1.00 8.62 32 PHE H C 1
ATOM 1808 O O . PHE B 2 32 ? 29.494 -6.494 4.205 1.00 8.87 32 PHE H O 1
ATOM 1816 N N . HIS B 2 33 ? 27.841 -5.148 3.428 1.00 9.86 33 HIS H N 1
ATOM 1817 C CA . HIS B 2 33 ? 27.487 -4.554 4.709 1.00 8.04 33 HIS H CA 1
ATOM 1818 C C . HIS B 2 33 ? 26.173 -5.161 5.177 1.00 8.63 33 HIS H C 1
ATOM 1819 O O . HIS B 2 33 ? 25.280 -5.444 4.369 1.00 9.55 33 HIS H O 1
ATOM 1826 N N . TRP B 2 34 ? 26.059 -5.330 6.492 1.00 8.21 34 TRP H N 1
ATOM 1827 C CA . TRP B 2 34 ? 24.961 -6.050 7.099 1.00 7.17 34 TRP H CA 1
ATOM 1828 C C . TRP B 2 34 ? 24.371 -5.234 8.235 1.00 8.11 34 TRP H C 1
ATOM 1829 O O . TRP B 2 34 ? 25.102 -4.588 8.983 1.00 9.53 34 TRP H O 1
ATOM 1840 N N . SER B 2 35 ? 23.049 -5.275 8.375 1.00 8.01 35 SER H N 1
ATOM 1841 C CA . SER B 2 35 ? 22.371 -4.456 9.375 1.00 5.25 35 SER H CA 1
ATOM 1842 C C . SER B 2 35 ? 21.367 -5.198 10.235 1.00 10.41 35 SER H C 1
ATOM 1843 O O . SER B 2 35 ? 20.921 -6.307 9.903 1.00 9.34 35 SER H O 1
ATOM 1846 N N . TRP B 2 36 ? 21.015 -4.574 11.358 1.00 7.65 36 TRP H N 1
ATOM 1847 C CA . TRP B 2 36 ? 19.859 -4.979 12.138 1.00 7.92 36 TRP H CA 1
ATOM 1848 C C . TRP B 2 36 ? 18.837 -3.848 12.032 1.00 9.78 36 TRP H C 1
ATOM 1849 O O . TRP B 2 36 ? 19.206 -2.672 12.042 1.00 9.45 36 TRP H O 1
ATOM 1860 N N . ILE B 2 37 ? 17.566 -4.208 11.907 1.00 7.64 37 ILE H N 1
ATOM 1861 C CA . ILE B 2 37 ? 16.467 -3.244 11.904 1.00 8.05 37 ILE H CA 1
ATOM 1862 C C . ILE B 2 37 ? 15.394 -3.787 12.828 1.00 10.54 37 ILE H C 1
ATOM 1863 O O . ILE B 2 37 ? 15.141 -4.982 12.844 1.00 10.88 37 ILE H O 1
ATOM 1868 N N . ARG B 2 38 ? 14.763 -2.935 13.625 1.00 7.22 38 ARG H N 1
ATOM 1869 C CA . ARG B 2 38 ? 13.747 -3.455 14.525 1.00 8.47 38 ARG H CA 1
ATOM 1870 C C . ARG B 2 38 ? 12.427 -2.738 14.360 1.00 10.08 38 ARG H C 1
ATOM 1871 O O . ARG B 2 38 ? 12.361 -1.635 13.815 1.00 9.12 38 ARG H O 1
ATOM 1879 N N . GLN B 2 39 ? 11.372 -3.374 14.851 1.00 8.03 39 GLN H N 1
ATOM 1880 C CA . GLN B 2 39 ? 10.025 -2.840 14.724 1.00 8.78 39 GLN H CA 1
ATOM 1881 C C . GLN B 2 39 ? 9.204 -3.223 15.939 1.00 7.60 39 GLN H C 1
ATOM 1882 O O . GLN B 2 39 ? 8.780 -4.358 16.063 1.00 9.09 39 GLN H O 1
ATOM 1888 N N . PRO B 2 40 ? 8.981 -2.271 16.850 1.00 7.95 40 PRO H N 1
ATOM 1889 C CA . PRO B 2 40 ? 8.092 -2.578 17.977 1.00 10.69 40 PRO H CA 1
ATOM 1890 C C . PRO B 2 40 ? 6.712 -2.952 17.440 1.00 12.99 40 PRO H C 1
ATOM 1891 O O . PRO B 2 40 ? 6.349 -2.500 16.361 1.00 11.91 40 PRO H O 1
ATOM 1895 N N . PRO B 2 41 ? 5.955 -3.776 18.171 1.00 14.60 41 PRO H N 1
ATOM 1896 C CA . PRO B 2 41 ? 4.648 -4.221 17.659 1.00 13.66 41 PRO H CA 1
ATOM 1897 C C . PRO B 2 41 ? 3.732 -3.035 17.356 1.00 16.22 41 PRO H C 1
ATOM 1898 O O . PRO B 2 41 ? 3.515 -2.182 18.216 1.00 18.08 41 PRO H O 1
ATOM 1902 N N . GLY B 2 42 ? 3.249 -2.973 16.119 1.00 16.88 42 GLY H N 1
ATOM 1903 C CA . GLY B 2 42 ? 2.345 -1.923 15.695 1.00 16.94 42 GLY H CA 1
ATOM 1904 C C . GLY B 2 42 ? 3.010 -0.613 15.325 1.00 22.95 42 GLY H C 1
ATOM 1905 O O . GLY B 2 42 ? 2.327 0.342 14.956 1.00 22.66 42 GLY H O 1
ATOM 1906 N N . LYS B 2 43 ? 4.338 -0.558 15.399 1.00 15.54 43 LYS H N 1
ATOM 1907 C CA . LYS B 2 43 ? 5.051 0.685 15.141 1.00 14.10 43 LYS H CA 1
ATOM 1908 C C . LYS B 2 43 ? 5.933 0.622 13.893 1.00 13.86 43 LYS H C 1
ATOM 1909 O O . LYS B 2 43 ? 5.824 -0.302 13.086 1.00 13.16 43 LYS H O 1
ATOM 1915 N N . GLY B 2 44 ? 6.783 1.628 13.728 1.00 15.24 44 GLY H N 1
ATOM 1916 C CA . GLY B 2 44 ? 7.575 1.761 12.519 1.00 13.22 44 GLY H CA 1
ATOM 1917 C C . GLY B 2 44 ? 8.909 1.041 12.601 1.00 12.08 44 GLY H C 1
ATOM 1918 O O . GLY B 2 44 ? 9.208 0.369 13.586 1.00 12.92 44 GLY H O 1
ATOM 1919 N N . LEU B 2 45 ? 9.699 1.194 11.549 1.00 11.32 45 LEU H N 1
ATOM 1920 C CA . LEU B 2 45 ? 10.987 0.518 11.419 1.00 8.65 45 LEU H CA 1
ATOM 1921 C C . LEU B 2 45 ? 12.099 1.429 11.914 1.00 12.04 45 LEU H C 1
ATOM 1922 O O . LEU B 2 45 ? 12.094 2.629 11.626 1.00 12.47 45 LEU H O 1
ATOM 1927 N N . GLU B 2 46 ? 13.039 0.866 12.673 1.00 8.67 46 GLU H N 1
ATOM 1928 C CA . GLU B 2 46 ? 14.206 1.612 13.148 1.00 11.14 46 GLU H CA 1
ATOM 1929 C C . GLU B 2 46 ? 15.494 0.873 12.794 1.00 9.23 46 GLU H C 1
ATOM 1930 O O . GLU B 2 46 ? 15.703 -0.264 13.226 1.00 12.47 46 GLU H O 1
ATOM 1936 N N . TYR B 2 47 ? 16.338 1.504 11.982 1.00 9.34 47 TYR H N 1
ATOM 1937 C CA . TYR B 2 47 ? 17.667 0.974 11.691 1.00 8.49 47 TYR H CA 1
ATOM 1938 C C . TYR B 2 47 ? 18.571 1.077 12.913 1.00 10.33 47 TYR H C 1
ATOM 1939 O O . TYR B 2 47 ? 18.587 2.088 13.613 1.00 9.74 47 TYR H O 1
ATOM 1948 N N . ILE B 2 48 ? 19.311 0.008 13.175 1.00 7.85 48 ILE H N 1
ATOM 1949 C CA . ILE B 2 48 ? 20.182 -0.045 14.341 1.00 8.39 48 ILE H CA 1
ATOM 1950 C C . ILE B 2 48 ? 21.640 0.264 14.015 1.00 10.41 48 ILE H C 1
ATOM 1951 O O . ILE B 2 48 ? 22.314 0.978 14.765 1.00 10.08 48 ILE H O 1
ATOM 1956 N N . GLY B 2 49 ? 22.131 -0.266 12.898 1.00 9.17 49 GLY H N 1
ATOM 1957 C CA . GLY B 2 49 ? 23.506 -0.041 12.527 1.00 8.16 49 GLY H CA 1
ATOM 1958 C C . GLY B 2 49 ? 23.907 -0.932 11.381 1.00 10.79 49 GLY H C 1
ATOM 1959 O O . GLY B 2 49 ? 23.096 -1.739 10.909 1.00 9.81 49 GLY H O 1
ATOM 1960 N N . TYR B 2 50 ? 25.146 -0.776 10.925 1.00 7.27 50 TYR H N 1
ATOM 1961 C CA . TYR B 2 50 ? 25.694 -1.690 9.927 1.00 10.79 50 TYR H CA 1
ATOM 1962 C C . TYR B 2 50 ? 27.083 -2.144 10.298 1.00 11.90 50 TYR H C 1
ATOM 1963 O O . TYR B 2 50 ? 27.795 -1.467 11.030 1.00 10.69 50 TYR H O 1
ATOM 1972 N N . ILE B 2 51 ? 27.464 -3.306 9.780 1.00 8.86 51 ILE H N 1
ATOM 1973 C CA . ILE B 2 51 ? 28.821 -3.779 9.926 1.00 9.84 51 ILE H CA 1
ATOM 1974 C C . ILE B 2 51 ? 29.290 -4.326 8.577 1.00 11.54 51 ILE H C 1
ATOM 1975 O O . ILE B 2 51 ? 28.543 -5.022 7.901 1.00 10.25 51 ILE H O 1
ATOM 1980 N N . TYR B 2 52 ? 30.508 -3.972 8.174 1.00 11.30 52 TYR H N 1
ATOM 1981 C CA . TYR B 2 52 ? 31.080 -4.447 6.914 1.00 10.15 52 TYR H CA 1
ATOM 1982 C C . TYR B 2 52 ? 31.730 -5.796 7.188 1.00 10.09 52 TYR H C 1
ATOM 1983 O O . TYR B 2 52 ? 32.047 -6.092 8.333 1.00 13.97 52 TYR H O 1
ATOM 1992 N N . TYR B 2 53 ? 31.948 -6.605 6.153 1.00 10.97 53 TYR H N 1
ATOM 1993 C CA . TYR B 2 53 ? 32.478 -7.958 6.362 1.00 12.01 53 TYR H CA 1
ATOM 1994 C C . TYR B 2 53 ? 33.836 -7.930 7.071 1.00 16.06 53 TYR H C 1
ATOM 1995 O O . TYR B 2 53 ? 34.186 -8.862 7.802 1.00 13.27 53 TYR H O 1
ATOM 2004 N N . SER B 2 54 ? 34.582 -6.850 6.851 1.00 13.53 54 SER H N 1
ATOM 2005 C CA . SER B 2 54 ? 35.919 -6.680 7.413 1.00 15.62 54 SER H CA 1
ATOM 2006 C C . SER B 2 54 ? 35.902 -6.188 8.857 1.00 17.79 54 SER H C 1
ATOM 2007 O O . SER B 2 54 ? 36.944 -6.192 9.517 1.00 17.17 54 SER H O 1
ATOM 2010 N N . GLY B 2 55 ? 34.734 -5.755 9.339 1.00 14.62 55 GLY H N 1
ATOM 2011 C CA . GLY B 2 55 ? 34.547 -5.489 10.755 1.00 14.40 55 GLY H CA 1
ATOM 2012 C C . GLY B 2 55 ? 34.222 -4.050 11.127 1.00 12.03 55 GLY H C 1
ATOM 2013 O O . GLY B 2 55 ? 33.843 -3.774 12.257 1.00 15.99 55 GLY H O 1
ATOM 2014 N N . SER B 2 56 ? 34.381 -3.130 10.186 1.00 14.83 56 SER H N 1
ATOM 2015 C CA . SER B 2 56 ? 34.059 -1.728 10.455 1.00 15.18 56 SER H CA 1
ATOM 2016 C C . SER B 2 56 ? 32.555 -1.558 10.675 1.00 15.27 56 SER H C 1
ATOM 2017 O O . SER B 2 56 ? 31.747 -2.251 10.065 1.00 14.02 56 SER H O 1
ATOM 2020 N N . THR B 2 57 ? 32.190 -0.660 11.576 1.00 13.36 57 THR H N 1
ATOM 2021 C CA . THR B 2 57 ? 30.794 -0.496 11.957 1.00 11.81 57 THR H CA 1
ATOM 2022 C C . THR B 2 57 ? 30.335 0.957 11.876 1.00 12.35 57 THR H C 1
ATOM 2023 O O . THR B 2 57 ? 31.145 1.891 11.768 1.00 15.12 57 THR H O 1
ATOM 2027 N N . SER B 2 58 ? 29.024 1.126 11.924 1.00 9.94 58 SER H N 1
ATOM 2028 C CA . SER B 2 58 ? 28.403 2.428 12.115 1.00 11.00 58 SER H CA 1
ATOM 2029 C C . SER B 2 58 ? 27.087 2.176 12.824 1.00 12.41 58 SER H C 1
ATOM 2030 O O . SER B 2 58 ? 26.306 1.320 12.397 1.00 10.58 58 SER H O 1
ATOM 2033 N N . TYR B 2 59 ? 26.836 2.906 13.906 1.00 11.91 59 TYR H N 1
ATOM 2034 C CA . TYR B 2 59 ? 25.628 2.684 14.690 1.00 11.92 59 TYR H CA 1
ATOM 2035 C C . TYR B 2 59 ? 24.721 3.906 14.719 1.00 11.43 59 TYR H C 1
ATOM 2036 O O . TYR B 2 59 ? 25.196 5.045 14.719 1.00 12.37 59 TYR H O 1
ATOM 2045 N N . ASN B 2 60 ? 23.417 3.652 14.763 1.00 10.81 60 ASN H N 1
ATOM 2046 C CA . ASN B 2 60 ? 22.417 4.702 14.960 1.00 9.55 60 ASN H CA 1
ATOM 2047 C C . ASN B 2 60 ? 22.757 5.471 16.224 1.00 10.01 60 ASN H C 1
ATOM 2048 O O . ASN B 2 60 ? 22.887 4.882 17.287 1.00 13.12 60 ASN H O 1
ATOM 2053 N N . PRO B 2 61 ? 22.910 6.798 16.112 1.00 10.49 61 PRO H N 1
ATOM 2054 C CA . PRO B 2 61 ? 23.275 7.606 17.283 1.00 13.63 61 PRO H CA 1
ATOM 2055 C C . PRO B 2 61 ? 22.312 7.429 18.451 1.00 14.77 61 PRO H C 1
ATOM 2056 O O . PRO B 2 61 ? 22.703 7.608 19.608 1.00 18.46 61 PRO H O 1
ATOM 2060 N N . SER B 2 62 ? 21.060 7.099 18.158 1.00 14.89 62 SER H N 1
ATOM 2061 C CA . SER B 2 62 ? 20.058 6.945 19.207 1.00 18.87 62 SER H CA 1
ATOM 2062 C C . SER B 2 62 ? 20.387 5.761 20.107 1.00 19.71 62 SER H C 1
ATOM 2063 O O . SER B 2 62 ? 19.878 5.659 21.219 1.00 19.56 62 SER H O 1
ATOM 2066 N N . LEU B 2 63 ? 21.245 4.874 19.616 1.00 16.55 63 LEU H N 1
ATOM 2067 C CA . LEU B 2 63 ? 21.555 3.639 20.323 1.00 17.15 63 LEU H CA 1
ATOM 2068 C C . LEU B 2 63 ? 23.026 3.482 20.690 1.00 16.07 63 LEU H C 1
ATOM 2069 O O . LEU B 2 63 ? 23.412 2.465 21.281 1.00 13.86 63 LEU H O 1
ATOM 2074 N N . LYS B 2 64 ? 23.837 4.478 20.340 1.00 19.21 64 LYS H N 1
ATOM 2075 C CA . LYS B 2 64 ? 25.293 4.387 20.460 1.00 19.86 64 LYS H CA 1
ATOM 2076 C C . LYS B 2 64 ? 25.784 4.011 21.866 1.00 17.83 64 LYS H C 1
ATOM 2077 O O . LYS B 2 64 ? 26.839 3.402 22.018 1.00 19.50 64 LYS H O 1
ATOM 2083 N N . SER B 2 65 ? 25.028 4.366 22.894 1.00 17.64 65 SER H N 1
ATOM 2084 C CA . SER B 2 65 ? 25.515 4.142 24.248 1.00 16.66 65 SER H CA 1
ATOM 2085 C C . SER B 2 65 ? 25.245 2.718 24.710 1.00 16.93 65 SER H C 1
ATOM 2086 O O . SER B 2 65 ? 25.640 2.337 25.815 1.00 16.43 65 SER H O 1
ATOM 2089 N N . ARG B 2 66 ? 24.591 1.927 23.859 1.00 12.50 66 ARG H N 1
ATOM 2090 C CA . ARG B 2 66 ? 24.146 0.597 24.280 1.00 10.64 66 ARG H CA 1
ATOM 2091 C C . ARG B 2 66 ? 24.444 -0.533 23.304 1.00 12.49 66 ARG H C 1
ATOM 2092 O O . ARG B 2 66 ? 24.372 -1.694 23.683 1.00 14.03 66 ARG H O 1
ATOM 2100 N N . VAL B 2 67 ? 24.750 -0.198 22.059 1.00 13.99 67 VAL H N 1
ATOM 2101 C CA . VAL B 2 67 ? 24.786 -1.207 21.001 1.00 11.66 67 VAL H CA 1
ATOM 2102 C C . VAL B 2 67 ? 26.192 -1.534 20.496 1.00 14.91 67 VAL H C 1
ATOM 2103 O O . VAL B 2 67 ? 27.081 -0.675 20.456 1.00 14.31 67 VAL H O 1
ATOM 2107 N N . SER B 2 68 ? 26.389 -2.790 20.119 1.00 11.22 68 SER H N 1
ATOM 2108 C CA . SER B 2 68 ? 27.554 -3.149 19.323 1.00 13.53 68 SER H CA 1
ATOM 2109 C C . SER B 2 68 ? 27.177 -4.284 18.391 1.00 13.56 68 SER H C 1
ATOM 2110 O O . SER B 2 68 ? 26.173 -4.978 18.604 1.00 11.75 68 SER H O 1
ATOM 2113 N N . MET B 2 69 ? 27.970 -4.448 17.345 1.00 10.94 69 MET H N 1
ATOM 2114 C CA . MET B 2 69 ? 27.770 -5.532 16.400 1.00 9.95 69 MET H CA 1
ATOM 2115 C C . MET B 2 69 ? 29.112 -6.169 16.127 1.00 11.14 69 MET H C 1
ATOM 2116 O O . MET B 2 69 ? 30.164 -5.526 16.269 1.00 11.32 69 MET H O 1
ATOM 2121 N N . SER B 2 70 ? 29.085 -7.448 15.768 1.00 9.74 70 SER H N 1
ATOM 2122 C CA . SER B 2 70 ? 30.308 -8.158 15.424 1.00 11.37 70 SER H CA 1
ATOM 2123 C C . SER B 2 70 ? 30.047 -9.055 14.236 1.00 9.28 70 SER H C 1
ATOM 2124 O O . SER B 2 70 ? 28.908 -9.301 13.879 1.00 12.79 70 SER H O 1
ATOM 2127 N N . VAL B 2 71 ? 31.112 -9.532 13.614 1.00 13.25 71 VAL H N 1
ATOM 2128 C CA . VAL B 2 71 ? 30.959 -10.361 12.439 1.00 10.73 71 VAL H CA 1
ATOM 2129 C C . VAL B 2 71 ? 31.891 -11.571 12.559 1.00 12.90 71 VAL H C 1
ATOM 2130 O O . VAL B 2 71 ? 33.019 -11.451 13.045 1.00 14.74 71 VAL H O 1
ATOM 2134 N N . ASP B 2 72 ? 31.392 -12.742 12.177 1.00 12.86 72 ASP H N 1
ATOM 2135 C CA . ASP B 2 72 ? 32.202 -13.954 12.150 1.00 13.81 72 ASP H CA 1
ATOM 2136 C C . ASP B 2 72 ? 32.175 -14.477 10.720 1.00 19.13 72 ASP H C 1
ATOM 2137 O O . ASP B 2 72 ? 31.368 -15.338 10.383 1.00 17.84 72 ASP H O 1
ATOM 2142 N N . THR B 2 73 ? 33.046 -13.941 9.869 1.00 21.47 73 THR H N 1
ATOM 2143 C CA . THR B 2 73 ? 33.017 -14.305 8.456 1.00 23.96 73 THR H CA 1
ATOM 2144 C C . THR B 2 73 ? 33.216 -15.811 8.271 1.00 25.98 73 THR H C 1
ATOM 2145 O O . THR B 2 73 ? 32.766 -16.388 7.275 1.00 26.09 73 THR H O 1
ATOM 2149 N N . SER B 2 74 ? 33.859 -16.454 9.239 1.00 25.13 74 SER H N 1
ATOM 2150 C CA . SER B 2 74 ? 34.140 -17.884 9.131 1.00 26.49 74 SER H CA 1
ATOM 2151 C C . SER B 2 74 ? 32.876 -18.738 9.252 1.00 29.04 74 SER H C 1
ATOM 2152 O O . SER B 2 74 ? 32.769 -19.798 8.629 1.00 30.08 74 SER H O 1
ATOM 2155 N N . ARG B 2 75 ? 31.922 -18.276 10.055 1.00 21.38 75 ARG H N 1
ATOM 2156 C CA . ARG B 2 75 ? 30.671 -18.989 10.243 1.00 20.01 75 ARG H CA 1
ATOM 2157 C C . ARG B 2 75 ? 29.591 -18.359 9.376 1.00 13.71 75 ARG H C 1
ATOM 2158 O O . ARG B 2 75 ? 28.448 -18.791 9.403 1.00 14.96 75 ARG H O 1
ATOM 2166 N N . ASN B 2 76 ? 29.959 -17.325 8.625 1.00 10.83 76 ASN H N 1
ATOM 2167 C CA . ASN B 2 76 ? 28.980 -16.543 7.878 1.00 11.86 76 ASN H CA 1
ATOM 2168 C C . ASN B 2 76 ? 27.851 -16.049 8.772 1.00 12.07 76 ASN H C 1
ATOM 2169 O O . ASN B 2 76 ? 26.665 -16.164 8.453 1.00 10.86 76 ASN H O 1
ATOM 2174 N N . GLN B 2 77 ? 28.238 -15.468 9.899 1.00 10.93 77 GLN H N 1
ATOM 2175 C CA . GLN B 2 77 ? 27.267 -14.932 10.842 1.00 9.51 77 GLN H CA 1
ATOM 2176 C C . GLN B 2 77 ? 27.658 -13.517 11.214 1.00 9.29 77 GLN H C 1
ATOM 2177 O O . GLN B 2 77 ? 28.820 -13.146 11.099 1.00 10.02 77 GLN H O 1
ATOM 2183 N N . PHE B 2 78 ? 26.677 -12.736 11.652 1.00 8.48 78 PHE H N 1
ATOM 2184 C CA . PHE B 2 78 ? 26.967 -11.482 12.330 1.00 9.16 78 PHE H CA 1
ATOM 2185 C C . PHE B 2 78 ? 25.987 -11.308 13.487 1.00 7.68 78 PHE H C 1
ATOM 2186 O O . PHE B 2 78 ? 24.936 -11.952 13.533 1.00 9.98 78 PHE H O 1
ATOM 2194 N N . SER B 2 79 ? 26.336 -10.451 14.435 1.00 8.37 79 SER H N 1
ATOM 2195 C CA . SER B 2 79 ? 25.612 -10.427 15.689 1.00 8.06 79 SER H CA 1
ATOM 2196 C C . SER B 2 79 ? 25.312 -9.031 16.181 1.00 7.87 79 SER H C 1
ATOM 2197 O O . SER B 2 79 ? 25.905 -8.062 15.730 1.00 10.16 79 SER H O 1
ATOM 2200 N N . LEU B 2 80 ? 24.375 -8.970 17.121 1.00 8.25 80 LEU H N 1
ATOM 2201 C CA . LEU B 2 80 ? 23.956 -7.731 17.752 1.00 10.80 80 LEU H CA 1
ATOM 2202 C C . LEU B 2 80 ? 24.042 -7.922 19.258 1.00 9.76 80 LEU H C 1
ATOM 2203 O O . LEU B 2 80 ? 23.661 -8.958 19.762 1.00 9.76 80 LEU H O 1
ATOM 2208 N N . GLU B 2 81 ? 24.554 -6.918 19.968 1.00 9.40 81 GLU H N 1
ATOM 2209 C CA . GLU B 2 81 ? 24.439 -6.873 21.417 1.00 9.27 81 GLU H CA 1
ATOM 2210 C C . GLU B 2 81 ? 23.864 -5.521 21.807 1.00 9.29 81 GLU H C 1
ATOM 2211 O O . GLU B 2 81 ? 24.399 -4.490 21.415 1.00 11.78 81 GLU H O 1
ATOM 2217 N N . LEU B 2 82 ? 22.753 -5.541 22.532 1.00 9.81 82 LEU H N 1
ATOM 2218 C CA . LEU B 2 82 ? 22.109 -4.303 22.981 1.00 11.81 82 LEU H CA 1
ATOM 2219 C C . LEU B 2 82 ? 21.980 -4.336 24.498 1.00 9.81 82 LEU H C 1
ATOM 2220 O O . LEU B 2 82 ? 21.261 -5.162 25.052 1.00 10.43 82 LEU H O 1
ATOM 2225 N N . SER B 2 83 A 22.688 -3.437 25.172 1.00 11.79 82 SER H N 1
ATOM 2226 C CA . SER B 2 83 A 22.735 -3.466 26.628 1.00 12.45 82 SER H CA 1
ATOM 2227 C C . SER B 2 83 A 21.594 -2.703 27.304 1.00 11.15 82 SER H C 1
ATOM 2228 O O . SER B 2 83 A 20.891 -1.906 26.679 1.00 13.01 82 SER H O 1
ATOM 2231 N N . SER B 2 84 B 21.435 -2.961 28.595 1.00 11.10 82 SER H N 1
ATOM 2232 C CA . SER B 2 84 B 20.543 -2.173 29.444 1.00 15.28 82 SER H CA 1
ATOM 2233 C C . SER B 2 84 B 19.139 -2.054 28.863 1.00 12.58 82 SER H C 1
ATOM 2234 O O . SER B 2 84 B 18.585 -0.964 28.802 1.00 15.23 82 SER H O 1
ATOM 2237 N N . VAL B 2 85 C 18.558 -3.173 28.444 1.00 14.02 82 VAL H N 1
ATOM 2238 C CA . VAL B 2 85 C 17.281 -3.104 27.730 1.00 15.70 82 VAL H CA 1
ATOM 2239 C C . VAL B 2 85 C 16.100 -2.718 28.628 1.00 14.94 82 VAL H C 1
ATOM 2240 O O . VAL B 2 85 C 16.108 -2.954 29.835 1.00 14.81 82 VAL H O 1
ATOM 2244 N N . THR B 2 86 ? 15.096 -2.095 28.023 1.00 13.09 83 THR H N 1
ATOM 2245 C CA . THR B 2 86 ? 13.841 -1.824 28.701 1.00 13.98 83 THR H CA 1
ATOM 2246 C C . THR B 2 86 ? 12.717 -2.239 27.766 1.00 15.23 83 THR H C 1
ATOM 2247 O O . THR B 2 86 ? 12.972 -2.701 26.649 1.00 12.10 83 THR H O 1
ATOM 2251 N N . ALA B 2 87 ? 11.480 -2.054 28.215 1.00 14.83 84 ALA H N 1
ATOM 2252 C CA . ALA B 2 87 ? 10.310 -2.374 27.401 1.00 14.02 84 ALA H CA 1
ATOM 2253 C C . ALA B 2 87 ? 10.294 -1.644 26.055 1.00 15.20 84 ALA H C 1
ATOM 2254 O O . ALA B 2 87 ? 9.642 -2.096 25.116 1.00 13.99 84 ALA H O 1
ATOM 2256 N N . ALA B 2 88 ? 11.005 -0.521 25.961 1.00 13.59 85 ALA H N 1
ATOM 2257 C CA . ALA B 2 88 ? 11.099 0.227 24.712 1.00 13.32 85 ALA H CA 1
ATOM 2258 C C . ALA B 2 88 ? 11.844 -0.585 23.644 1.00 12.81 85 ALA H C 1
ATOM 2259 O O . ALA B 2 88 ? 11.771 -0.283 22.445 1.00 14.62 85 ALA H O 1
ATOM 2261 N N . ASP B 2 89 ? 12.558 -1.619 24.087 1.00 11.42 86 ASP H N 1
ATOM 2262 C CA . ASP B 2 89 ? 13.314 -2.478 23.173 1.00 8.83 86 ASP H CA 1
ATOM 2263 C C . ASP B 2 89 ? 12.548 -3.727 22.710 1.00 11.83 86 ASP H C 1
ATOM 2264 O O . ASP B 2 89 ? 13.044 -4.501 21.888 1.00 10.23 86 ASP H O 1
ATOM 2269 N N . THR B 2 90 ? 11.338 -3.914 23.224 1.00 8.59 87 THR H N 1
ATOM 2270 C CA . THR B 2 90 ? 10.475 -4.993 22.762 1.00 8.81 87 THR H CA 1
ATOM 2271 C C . THR B 2 90 ? 10.100 -4.746 21.307 1.00 9.11 87 THR H C 1
ATOM 2272 O O . THR B 2 90 ? 9.547 -3.700 20.961 1.00 10.04 87 THR H O 1
ATOM 2276 N N . ALA B 2 91 ? 10.410 -5.709 20.448 1.00 7.86 88 ALA H N 1
ATOM 2277 C CA . ALA B 2 91 ? 10.284 -5.480 19.013 1.00 8.91 88 ALA H CA 1
ATOM 2278 C C . ALA B 2 91 ? 10.626 -6.741 18.258 1.00 8.93 88 ALA H C 1
ATOM 2279 O O . ALA B 2 91 ? 11.289 -7.622 18.786 1.00 9.67 88 ALA H O 1
ATOM 2281 N N . VAL B 2 92 ? 10.189 -6.812 17.012 1.00 8.11 89 VAL H N 1
ATOM 2282 C CA . VAL B 2 92 ? 10.706 -7.812 16.095 1.00 8.38 89 VAL H CA 1
ATOM 2283 C C . VAL B 2 92 ? 12.024 -7.286 15.544 1.00 9.18 89 VAL H C 1
ATOM 2284 O O . VAL B 2 92 ? 12.083 -6.161 15.064 1.00 8.16 89 VAL H O 1
ATOM 2288 N N . TYR B 2 93 ? 13.080 -8.095 15.635 1.00 9.29 90 TYR H N 1
ATOM 2289 C CA . TYR B 2 93 ? 14.396 -7.716 15.118 1.00 8.29 90 TYR H CA 1
ATOM 2290 C C . TYR B 2 93 ? 14.695 -8.458 13.822 1.00 8.79 90 TYR H C 1
ATOM 2291 O O . TYR B 2 93 ? 14.617 -9.687 13.764 1.00 8.90 90 TYR H O 1
ATOM 2300 N N . TYR B 2 94 ? 15.047 -7.708 12.788 1.00 8.60 91 TYR H N 1
ATOM 2301 C CA . TYR B 2 94 ? 15.416 -8.289 11.500 1.00 8.98 91 TYR H CA 1
ATOM 2302 C C . TYR B 2 94 ? 16.893 -8.088 11.230 1.00 8.71 91 TYR H C 1
ATOM 2303 O O . TYR B 2 94 ? 17.447 -7.011 11.502 1.00 8.33 91 TYR H O 1
ATOM 2312 N N . CYS B 2 95 ? 17.531 -9.106 10.661 1.00 7.64 92 CYS H N 1
ATOM 2313 C CA . CYS B 2 95 ? 18.822 -8.884 10.032 1.00 7.34 92 CYS H CA 1
ATOM 2314 C C . CYS B 2 95 ? 18.598 -8.659 8.543 1.00 8.53 92 CYS H C 1
ATOM 2315 O O . CYS B 2 95 ? 17.591 -9.095 7.987 1.00 9.08 92 CYS H O 1
ATOM 2318 N N . ALA B 2 96 ? 19.522 -7.952 7.906 1.00 8.52 93 ALA H N 1
ATOM 2319 C CA . ALA B 2 96 ? 19.365 -7.593 6.503 1.00 6.72 93 ALA H CA 1
ATOM 2320 C C . ALA B 2 96 ? 20.692 -7.326 5.837 1.00 5.97 93 ALA H C 1
ATOM 2321 O O . ALA B 2 96 ? 21.688 -7.053 6.498 1.00 8.16 93 ALA H O 1
ATOM 2323 N N . ARG B 2 97 ? 20.688 -7.406 4.511 1.00 6.61 94 ARG H N 1
ATOM 2324 C CA . ARG B 2 97 ? 21.852 -7.071 3.701 1.00 6.76 94 ARG H CA 1
ATOM 2325 C C . ARG B 2 97 ? 21.638 -5.694 3.068 1.00 7.20 94 ARG H C 1
ATOM 2326 O O . ARG B 2 97 ? 20.520 -5.367 2.664 1.00 10.07 94 ARG H O 1
ATOM 2334 N N . ASP B 2 98 ? 22.701 -4.897 2.996 1.00 7.44 95 ASP H N 1
ATOM 2335 C CA . ASP B 2 98 ? 22.576 -3.463 2.681 1.00 8.28 95 ASP H CA 1
ATOM 2336 C C . ASP B 2 98 ? 23.082 -3.105 1.293 1.00 9.63 95 ASP H C 1
ATOM 2337 O O . ASP B 2 98 ? 23.911 -3.799 0.729 1.00 8.90 95 ASP H O 1
ATOM 2342 N N . PHE B 2 99 ? 22.609 -1.975 0.772 1.00 7.99 96 PHE H N 1
ATOM 2343 C CA . PHE B 2 99 ? 23.181 -1.375 -0.422 1.00 8.10 96 PHE H CA 1
ATOM 2344 C C . PHE B 2 99 ? 23.128 0.130 -0.218 1.00 9.02 96 PHE H C 1
ATOM 2345 O O . PHE B 2 99 ? 22.514 0.598 0.739 1.00 10.51 96 PHE H O 1
ATOM 2353 N N . GLY B 2 100 ? 23.773 0.880 -1.106 1.00 9.38 97 GLY H N 1
ATOM 2354 C CA . GLY B 2 100 ? 23.791 2.330 -0.975 1.00 11.80 97 GLY H CA 1
ATOM 2355 C C . GLY B 2 100 ? 24.925 2.950 -1.763 1.00 13.47 97 GLY H C 1
ATOM 2356 O O . GLY B 2 100 ? 25.144 2.607 -2.920 1.00 17.76 97 GLY H O 1
ATOM 2357 N N . GLU B 2 101 ? 25.652 3.862 -1.130 1.00 13.22 98 GLU H N 1
ATOM 2358 C CA . GLU B 2 101 ? 26.690 4.606 -1.832 1.00 14.36 98 GLU H CA 1
ATOM 2359 C C . GLU B 2 101 ? 27.966 4.510 -1.018 1.00 15.97 98 GLU H C 1
ATOM 2360 O O . GLU B 2 101 ? 27.927 4.589 0.208 1.00 18.06 98 GLU H O 1
ATOM 2366 N N . TYR B 2 102 ? 29.098 4.320 -1.684 1.00 18.02 99 TYR H N 1
ATOM 2367 C CA . TYR B 2 102 ? 30.368 4.257 -0.971 1.00 19.21 99 TYR H CA 1
ATOM 2368 C C . TYR B 2 102 ? 31.256 5.434 -1.345 1.00 23.72 99 TYR H C 1
ATOM 2369 O O . TYR B 2 102 ? 31.543 5.659 -2.515 1.00 24.07 99 TYR H O 1
ATOM 2378 N N . HIS B 2 103 ? 31.673 6.195 -0.343 1.00 24.00 100 HIS H N 1
ATOM 2379 C CA . HIS B 2 103 ? 32.567 7.320 -0.579 1.00 29.75 100 HIS H CA 1
ATOM 2380 C C . HIS B 2 103 ? 33.978 6.992 -0.126 1.00 30.22 100 HIS H C 1
ATOM 2381 O O . HIS B 2 103 ? 34.176 6.387 0.930 1.00 27.48 100 HIS H O 1
ATOM 2388 N N . TYR B 2 104 A 34.953 7.394 -0.935 1.00 31.68 100 TYR H N 1
ATOM 2389 C CA . TYR B 2 104 A 36.355 7.207 -0.589 1.00 33.68 100 TYR H CA 1
ATOM 2390 C C . TYR B 2 104 A 36.900 8.357 0.259 1.00 36.51 100 TYR H C 1
ATOM 2391 O O . TYR B 2 104 A 38.106 8.449 0.493 1.00 41.70 100 TYR H O 1
ATOM 2400 N N . ASP B 2 105 B 36.018 9.241 0.714 1.00 37.08 100 ASP H N 1
ATOM 2401 C CA . ASP B 2 105 B 36.410 10.176 1.762 1.00 36.66 100 ASP H CA 1
ATOM 2402 C C . ASP B 2 105 B 35.955 9.642 3.123 1.00 32.13 100 ASP H C 1
ATOM 2403 O O . ASP B 2 105 B 35.754 8.436 3.283 1.00 37.92 100 ASP H O 1
ATOM 2408 N N . GLY B 2 106 C 35.795 10.525 4.099 1.00 34.34 100 GLY H N 1
ATOM 2409 C CA . GLY B 2 106 C 35.464 10.097 5.447 1.00 36.52 100 GLY H CA 1
ATOM 2410 C C . GLY B 2 106 C 34.080 9.490 5.573 1.00 31.36 100 GLY H C 1
ATOM 2411 O O . GLY B 2 106 C 33.768 8.823 6.560 1.00 34.38 100 GLY H O 1
ATOM 2412 N N . ARG B 2 107 D 33.251 9.719 4.563 1.00 30.76 100 ARG H N 1
ATOM 2413 C CA . ARG B 2 107 D 31.859 9.294 4.599 1.00 29.12 100 ARG H CA 1
ATOM 2414 C C . ARG B 2 107 D 31.735 7.777 4.615 1.00 28.67 100 ARG H C 1
ATOM 2415 O O . ARG B 2 107 D 30.892 7.221 5.314 1.00 28.61 100 ARG H O 1
ATOM 2423 N N . GLY B 2 108 E 32.573 7.110 3.834 1.00 27.44 100 GLY H N 1
ATOM 2424 C CA . GLY B 2 108 E 32.508 5.666 3.738 1.00 25.49 100 GLY H CA 1
ATOM 2425 C C . GLY B 2 108 E 31.168 5.225 3.186 1.00 19.21 100 GLY H C 1
ATOM 2426 O O . GLY B 2 108 E 30.640 5.828 2.256 1.00 20.51 100 GLY H O 1
ATOM 2427 N N . PHE B 2 109 F 30.615 4.169 3.770 1.00 15.27 100 PHE H N 1
ATOM 2428 C CA . PHE B 2 109 F 29.373 3.596 3.273 1.00 14.96 100 PHE H CA 1
ATOM 2429 C C . PHE B 2 109 F 28.155 4.329 3.820 1.00 10.52 100 PHE H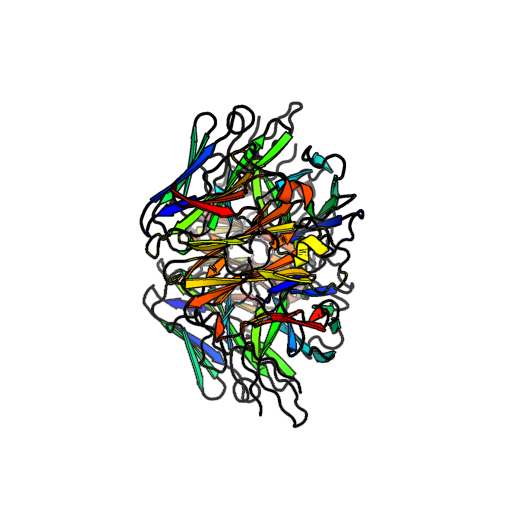 C 1
ATOM 2430 O O . PHE B 2 109 F 28.004 4.488 5.036 1.00 12.90 100 PHE H O 1
ATOM 2438 N N . GLN B 2 110 G 27.292 4.763 2.907 1.00 12.34 100 GLN H N 1
ATOM 2439 C CA . GLN B 2 110 G 26.021 5.350 3.262 1.00 11.49 100 GLN H CA 1
ATOM 2440 C C . GLN B 2 110 G 24.935 4.339 2.921 1.00 11.19 100 GLN H C 1
ATOM 2441 O O . GLN B 2 110 G 24.695 4.048 1.750 1.00 13.44 100 GLN H O 1
ATOM 2447 N N . CYS B 2 111 H 24.286 3.804 3.948 1.00 10.27 100 CYS H N 1
ATOM 2448 C CA . CYS B 2 111 H 23.297 2.746 3.744 1.00 10.45 100 CYS H CA 1
ATOM 2449 C C . CYS B 2 111 H 21.951 3.333 3.314 1.00 9.28 100 CYS H C 1
ATOM 2450 O O . CYS B 2 111 H 21.286 4.016 4.097 1.00 9.16 100 CYS H O 1
ATOM 2453 N N . GLU B 2 112 I 21.548 3.056 2.075 1.00 9.18 100 GLU H N 1
ATOM 2454 C CA . GLU B 2 112 I 20.317 3.615 1.520 1.00 9.52 100 GLU H CA 1
ATOM 2455 C C . GLU B 2 112 I 19.138 2.635 1.516 1.00 9.61 100 GLU H C 1
ATOM 2456 O O . GLU B 2 112 I 17.989 3.026 1.296 1.00 11.30 100 GLU H O 1
ATOM 2462 N N . GLY B 2 113 J 19.410 1.358 1.767 1.00 11.19 100 GLY H N 1
ATOM 2463 C CA . GLY B 2 113 J 18.339 0.382 1.740 1.00 9.05 100 GLY H CA 1
ATOM 2464 C C . GLY B 2 113 J 18.806 -1.034 2.024 1.00 8.49 100 GLY H C 1
ATOM 2465 O O . GLY B 2 113 J 19.996 -1.284 2.231 1.00 9.26 100 GLY H O 1
ATOM 2466 N N . PHE B 2 114 K 17.848 -1.958 2.006 1.00 9.12 100 PHE H N 1
ATOM 2467 C CA . PHE B 2 114 K 18.055 -3.332 2.443 1.00 9.54 100 PHE H CA 1
ATOM 2468 C C . PHE B 2 114 K 17.360 -4.243 1.444 1.00 9.03 100 PHE H C 1
ATOM 2469 O O . PHE B 2 114 K 16.145 -4.179 1.298 1.00 9.99 100 PHE H O 1
ATOM 2477 N N . ASP B 2 115 ? 18.121 -5.061 0.721 1.00 10.46 101 ASP H N 1
ATOM 2478 C CA . ASP B 2 115 ? 17.511 -5.886 -0.324 1.00 11.29 101 ASP H CA 1
ATOM 2479 C C . ASP B 2 115 ? 17.108 -7.292 0.138 1.00 11.13 101 ASP H C 1
ATOM 2480 O O . ASP B 2 115 ? 16.137 -7.854 -0.358 1.00 12.71 101 ASP H O 1
ATOM 2485 N N . LEU B 2 116 ? 17.849 -7.839 1.092 1.00 9.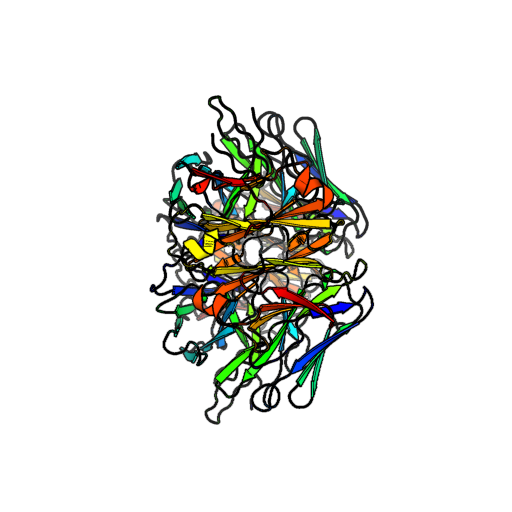25 102 LEU H N 1
ATOM 2486 C CA . LEU B 2 116 ? 17.559 -9.172 1.627 1.00 11.24 102 LEU H CA 1
ATOM 2487 C C . LEU B 2 116 ? 17.259 -9.028 3.117 1.00 10.13 102 LEU H C 1
ATOM 2488 O O . LEU B 2 116 ? 17.986 -8.330 3.819 1.00 11.56 102 LEU H O 1
ATOM 2493 N N . TRP B 2 117 ? 16.186 -9.663 3.582 1.00 9.66 103 TRP H N 1
ATOM 2494 C CA . TRP B 2 117 ? 15.787 -9.587 4.989 1.00 9.23 103 TRP H CA 1
ATOM 2495 C C . TRP B 2 117 ? 15.600 -10.986 5.546 1.00 7.99 103 TRP H C 1
ATOM 2496 O O . TRP B 2 117 ? 15.130 -11.875 4.837 1.00 12.22 103 TRP H O 1
ATOM 2507 N N . GLY B 2 118 ? 15.918 -11.166 6.825 1.00 8.91 104 GLY H N 1
ATOM 2508 C CA . GLY B 2 118 ? 15.509 -12.364 7.540 1.00 10.49 104 GLY H CA 1
ATOM 2509 C C . GLY B 2 118 ? 14.012 -12.324 7.815 1.00 12.46 104 GLY H C 1
ATOM 2510 O O . GLY B 2 118 ? 13.312 -11.399 7.407 1.00 10.35 104 GLY H O 1
ATOM 2511 N N . GLN B 2 119 ? 13.506 -13.330 8.519 1.00 11.47 105 GLN H N 1
ATOM 2512 C CA . GLN B 2 119 ? 12.077 -13.388 8.778 1.00 14.61 105 GLN H CA 1
ATOM 2513 C C . GLN B 2 119 ? 11.719 -12.570 10.010 1.00 13.30 105 GLN H C 1
ATOM 2514 O O . GLN B 2 119 ? 10.547 -12.250 10.248 1.00 13.96 105 GLN H O 1
ATOM 2520 N N . GLY B 2 120 ? 12.738 -12.225 10.790 1.00 11.08 106 GLY H N 1
ATOM 2521 C CA . GLY B 2 120 ? 12.530 -11.462 12.002 1.00 10.92 106 GLY H CA 1
ATOM 2522 C C . GLY B 2 120 ? 12.298 -12.346 13.206 1.00 13.11 106 GLY H C 1
ATOM 2523 O O . GLY B 2 120 ? 11.741 -13.441 13.096 1.00 14.40 106 GLY H O 1
ATOM 2524 N N . THR B 2 121 ? 12.749 -11.882 14.363 1.00 10.06 107 THR H N 1
ATOM 2525 C CA . THR B 2 121 ? 12.549 -12.622 15.606 1.00 11.74 107 THR H CA 1
ATOM 2526 C C . THR B 2 121 ? 12.035 -11.666 16.680 1.00 11.33 107 THR H C 1
ATOM 2527 O O . THR B 2 121 ? 12.579 -10.582 16.851 1.00 11.39 107 THR H O 1
ATOM 2531 N N . LEU B 2 122 ? 10.966 -12.060 17.372 1.00 11.94 108 LEU H N 1
ATOM 2532 C CA . LEU B 2 122 ? 10.414 -11.213 18.433 1.00 10.96 108 LEU H CA 1
ATOM 2533 C C . LEU B 2 122 ? 11.260 -11.282 19.692 1.00 11.90 108 LEU H C 1
ATOM 2534 O O . LEU B 2 122 ? 11.563 -12.374 20.182 1.00 12.44 108 LEU H O 1
ATOM 2539 N N . VAL B 2 123 ? 11.620 -10.119 20.225 1.00 8.54 109 VAL H N 1
ATOM 2540 C CA . VAL B 2 123 ? 12.296 -10.063 21.512 1.00 11.35 109 VAL H CA 1
ATOM 2541 C C . VAL B 2 123 ? 11.405 -9.298 22.467 1.00 11.08 109 VAL H C 1
ATOM 2542 O O . VAL B 2 123 ? 11.038 -8.161 22.199 1.00 11.71 109 VAL H O 1
ATOM 2546 N N . THR B 2 124 ? 11.054 -9.929 23.578 1.00 10.30 110 THR H N 1
ATOM 2547 C CA . THR B 2 124 ? 10.167 -9.315 24.551 1.00 10.32 110 THR H CA 1
ATOM 2548 C C . THR B 2 124 ? 10.970 -9.007 25.816 1.00 11.61 110 THR H C 1
ATOM 2549 O O . THR B 2 124 ? 11.555 -9.903 26.421 1.00 14.25 110 THR H O 1
ATOM 2553 N N . VAL B 2 125 ? 11.019 -7.734 26.195 1.00 10.06 111 VAL H N 1
ATOM 2554 C CA . VAL B 2 125 ? 11.746 -7.325 27.386 1.00 11.11 111 VAL H CA 1
ATOM 2555 C C . VAL B 2 125 ? 10.757 -7.269 28.538 1.00 12.85 111 VAL H C 1
ATOM 2556 O O . VAL B 2 125 ? 9.918 -6.373 28.609 1.00 13.31 111 VAL H O 1
ATOM 2560 N N . SER B 2 126 ? 10.870 -8.244 29.436 1.00 13.67 112 SER H N 1
ATOM 2561 C CA . SER B 2 126 ? 9.891 -8.456 30.493 1.00 12.33 112 SER H CA 1
ATOM 2562 C C . SER B 2 126 ? 10.440 -9.405 31.541 1.00 15.73 112 SER H C 1
ATOM 2563 O O . SER B 2 126 ? 11.217 -10.293 31.225 1.00 17.88 112 SER H O 1
ATOM 2566 N N . SER B 2 127 ? 9.985 -9.238 32.777 1.00 16.86 113 SER H N 1
ATOM 2567 C CA . SER B 2 127 ? 10.311 -10.170 33.846 1.00 17.80 113 SER H CA 1
ATOM 2568 C C . SER B 2 127 ? 9.581 -11.500 33.660 1.00 21.07 113 SER H C 1
ATOM 2569 O O . SER B 2 127 ? 9.958 -12.514 34.255 1.00 19.94 113 SER H O 1
ATOM 2572 N N . ALA B 2 128 ? 8.527 -11.482 32.846 1.00 15.21 114 ALA H N 1
ATOM 2573 C CA . ALA B 2 128 ? 7.686 -12.654 32.596 1.00 18.52 114 ALA H CA 1
ATOM 2574 C C . ALA B 2 128 ? 6.853 -13.074 33.814 1.00 16.84 114 ALA H C 1
ATOM 2575 O O . ALA B 2 128 ? 6.289 -14.166 33.840 1.00 19.53 114 ALA H O 1
ATOM 2577 N N . SER B 2 129 ? 6.777 -12.211 34.820 1.00 18.02 115 SER H N 1
ATOM 2578 C CA . SER B 2 129 ? 5.933 -12.485 35.990 1.00 16.36 115 SER H CA 1
ATOM 2579 C C . SER B 2 129 ? 4.469 -12.608 35.594 1.00 19.56 115 SER H C 1
ATOM 2580 O O . SER B 2 129 ? 3.957 -11.776 34.849 1.00 13.58 115 SER H O 1
ATOM 2583 N N . THR B 2 130 ? 3.790 -13.648 36.076 1.00 13.17 116 THR H N 1
ATOM 2584 C CA . THR B 2 130 ? 2.361 -13.777 35.821 1.00 11.77 116 THR H CA 1
ATOM 2585 C C . THR B 2 130 ? 1.617 -12.792 36.713 1.00 14.59 116 THR H C 1
ATOM 2586 O O . THR B 2 130 ? 1.787 -12.799 37.931 1.00 16.97 116 THR H O 1
ATOM 2590 N N . LYS B 2 131 ? 0.799 -11.935 36.109 1.00 14.02 117 LYS H N 1
ATOM 2591 C CA . LYS B 2 131 ? 0.072 -10.931 36.877 1.00 13.18 117 LYS H CA 1
ATOM 2592 C C . LYS B 2 131 ? -1.389 -10.825 36.450 1.00 14.41 117 LYS H C 1
ATOM 2593 O O . LYS B 2 131 ? -1.684 -10.573 35.286 1.00 12.87 117 LYS H O 1
ATOM 2599 N N . GLY B 2 132 ? -2.302 -11.008 37.402 1.00 13.94 118 GLY H N 1
ATOM 2600 C CA . GLY B 2 132 ? -3.718 -10.859 37.125 1.00 14.71 118 GLY H CA 1
ATOM 2601 C C . GLY B 2 132 ? -4.097 -9.393 37.038 1.00 11.68 118 GLY H C 1
ATOM 2602 O O . GLY B 2 132 ? -3.455 -8.542 37.648 1.00 14.85 118 GLY H O 1
ATOM 2603 N N . PRO B 2 133 ? -5.157 -9.096 36.279 1.00 11.93 119 PRO H N 1
ATOM 2604 C CA . PRO B 2 133 ? -5.589 -7.711 36.069 1.00 14.49 119 PRO H CA 1
ATOM 2605 C C . PRO B 2 133 ? -6.364 -7.149 37.253 1.00 13.15 119 PRO H C 1
ATOM 2606 O O . PRO B 2 133 ? -6.961 -7.912 38.018 1.00 15.58 119 PRO H O 1
ATOM 2610 N N . SER B 2 134 ? -6.340 -5.828 37.407 1.00 11.78 120 SER H N 1
ATOM 2611 C CA . SER B 2 134 ? -7.365 -5.137 38.182 1.00 12.96 120 SER H CA 1
ATOM 2612 C C . SER B 2 134 ? -8.516 -4.893 37.224 1.00 13.28 120 SER H C 1
ATOM 2613 O O . SER B 2 134 ? -8.282 -4.666 36.042 1.00 12.52 120 SER H O 1
ATOM 2616 N N . VAL B 2 135 ? -9.750 -4.940 37.717 1.00 10.58 121 VAL H N 1
ATOM 2617 C CA . VAL B 2 135 ? -10.908 -4.731 36.842 1.00 10.99 121 VAL H CA 1
ATOM 2618 C C . VAL B 2 135 ? -11.712 -3.559 37.376 1.00 10.81 121 VAL H C 1
ATOM 2619 O O . VAL B 2 135 ? -12.177 -3.583 38.524 1.00 12.48 121 VAL H O 1
ATOM 2623 N N . PHE B 2 136 ? -11.851 -2.520 36.556 1.00 10.06 122 PHE H N 1
ATOM 2624 C CA . PHE B 2 136 ? -12.564 -1.320 36.975 1.00 11.85 122 PHE H CA 1
ATOM 2625 C C . PHE B 2 136 ? -13.818 -1.176 36.142 1.00 11.75 122 PHE H C 1
ATOM 2626 O O . PHE B 2 136 ? -13.782 -1.373 34.926 1.00 12.41 122 PHE H O 1
ATOM 2634 N N . PRO B 2 137 ? -14.943 -0.851 36.792 1.00 10.58 123 PRO H N 1
ATOM 2635 C CA . PRO B 2 137 ? -16.185 -0.642 36.049 1.00 11.38 123 PRO H CA 1
ATOM 2636 C C . PRO B 2 137 ? -16.158 0.740 35.413 1.00 12.53 123 PRO H C 1
ATOM 2637 O O . PRO B 2 137 ? -15.680 1.689 36.037 1.00 14.31 123 PRO H O 1
ATOM 2641 N N . LEU B 2 138 ? -16.627 0.832 34.174 1.00 10.97 124 LEU H N 1
ATOM 2642 C CA . LEU B 2 138 ? -16.718 2.102 33.467 1.00 10.21 124 LEU H CA 1
ATOM 2643 C C . LEU B 2 138 ? -18.201 2.473 33.389 1.00 9.83 124 LEU H C 1
ATOM 2644 O O . LEU B 2 138 ? -18.933 1.995 32.531 1.00 12.71 124 LEU H O 1
ATOM 2649 N N . ALA B 2 139 ? -18.641 3.286 34.340 1.00 14.08 125 ALA H N 1
ATOM 2650 C CA . ALA B 2 139 ? -20.059 3.581 34.500 1.00 13.36 125 ALA H CA 1
ATOM 2651 C C . ALA B 2 139 ? -20.624 4.358 33.317 1.00 17.38 125 ALA H C 1
ATOM 2652 O O . ALA B 2 139 ? -19.942 5.192 32.734 1.00 16.79 125 ALA H O 1
ATOM 2654 N N . PRO B 2 140 ? -21.893 4.095 32.971 1.00 18.59 126 PRO H N 1
ATOM 2655 C CA . PRO B 2 140 ? -22.500 4.869 31.889 1.00 22.38 126 PRO H CA 1
ATOM 2656 C C . PRO B 2 140 ? -22.590 6.336 32.299 1.00 24.46 126 PRO H C 1
ATOM 2657 O O . PRO B 2 140 ? -22.864 6.638 33.464 1.00 26.04 126 PRO H O 1
ATOM 2661 N N . SER B 2 141 ? -22.339 7.241 31.363 1.00 26.16 127 SER H N 1
ATOM 2662 C CA . SER B 2 141 ? -22.380 8.662 31.685 1.00 32.59 127 SER H CA 1
ATOM 2663 C C . SER B 2 141 ? -23.821 9.073 31.950 1.00 37.09 127 SER H C 1
ATOM 2664 O O . SER B 2 141 ? -24.751 8.440 31.454 1.00 39.63 127 SER H O 1
ATOM 2667 N N . SER B 2 142 ? -24.009 10.124 32.739 1.00 43.11 128 SER H N 1
ATOM 2668 C CA . SER B 2 142 ? -25.352 10.625 33.014 1.00 48.79 128 SER H CA 1
ATOM 2669 C C . SER B 2 142 ? -25.960 11.242 31.755 1.00 54.53 128 SER H C 1
ATOM 2670 O O . SER B 2 142 ? -25.367 12.131 31.141 1.00 55.38 128 SER H O 1
ATOM 2673 N N . LYS B 2 143 ? -27.142 10.765 31.371 1.00 56.46 129 LYS H N 1
ATOM 2674 C CA . LYS B 2 143 ? -27.796 11.222 30.146 1.00 60.50 129 LYS H CA 1
ATOM 2675 C C . LYS B 2 143 ? -29.318 11.295 30.299 1.00 67.48 129 LYS H C 1
ATOM 2676 O O . LYS B 2 143 ? -29.958 10.323 30.710 1.00 68.33 129 LYS H O 1
ATOM 2682 N N . SER B 2 144 ? -29.894 12.445 29.959 1.00 67.01 130 SER H N 1
ATOM 2683 C CA . SER B 2 144 ? -31.332 12.656 30.123 1.00 71.71 130 SER H CA 1
ATOM 2684 C C . SER B 2 144 ? -32.100 12.593 28.800 1.00 71.67 130 SER H C 1
ATOM 2685 O O . SER B 2 144 ? -31.552 12.200 27.768 1.00 67.09 130 SER H O 1
ATOM 2688 N N . THR B 2 145 ? -33.372 12.987 28.850 1.00 73.72 131 THR H N 1
ATOM 2689 C CA . THR B 2 145 ? -34.265 12.935 27.692 1.00 68.71 131 THR H CA 1
ATOM 2690 C C . THR B 2 145 ? -34.393 11.506 27.166 1.00 66.23 131 THR H C 1
ATOM 2691 O O . THR B 2 145 ? -33.932 11.195 26.066 1.00 67.13 131 THR H O 1
ATOM 2695 N N . SER B 2 146 ? -35.022 10.648 27.968 1.00 63.67 132 SER H N 1
ATOM 2696 C CA . SER B 2 146 ? -35.146 9.214 27.683 1.00 61.87 132 SER H CA 1
ATOM 2697 C C . SER B 2 146 ? -33.786 8.503 27.648 1.00 57.95 132 SER H C 1
ATOM 2698 O O . SER B 2 146 ? -33.710 7.279 27.781 1.00 53.97 132 SER H O 1
ATOM 2701 N N . GLY B 2 147 ? -32.718 9.275 27.473 1.00 58.03 133 GLY H N 1
ATOM 2702 C CA . GLY B 2 147 ? -31.368 8.745 27.507 1.00 51.31 133 GLY H CA 1
ATOM 2703 C C . GLY B 2 147 ? -30.906 8.031 26.249 1.00 44.16 133 GLY H C 1
ATOM 2704 O O . GLY B 2 147 ? -29.704 7.850 26.046 1.00 46.56 133 GLY H O 1
ATOM 2705 N N . GLY B 2 148 ? -31.843 7.623 25.399 1.00 38.10 134 GLY H N 1
ATOM 2706 C CA . GLY B 2 148 ? -31.497 6.833 24.228 1.00 34.04 134 GLY H CA 1
ATOM 2707 C C . GLY B 2 148 ? -30.748 5.569 24.623 1.00 34.58 134 GLY H C 1
ATOM 2708 O O . GLY B 2 148 ? -31.253 4.767 25.407 1.00 27.66 134 GLY H O 1
ATOM 2709 N N . THR B 2 149 ? -29.541 5.402 24.087 1.00 34.26 135 THR H N 1
ATOM 2710 C CA . THR B 2 149 ? -28.684 4.260 24.397 1.00 30.67 135 THR H CA 1
ATOM 2711 C C . THR B 2 149 ? -27.672 4.637 25.471 1.00 31.61 135 THR H C 1
ATOM 2712 O O . THR B 2 149 ? -27.344 5.812 25.640 1.00 30.33 135 THR H O 1
ATOM 2716 N N . ALA B 2 150 ? -27.181 3.639 26.202 1.00 25.63 136 ALA H N 1
ATOM 2717 C CA . ALA B 2 150 ? -26.143 3.865 27.195 1.00 21.53 136 ALA H CA 1
ATOM 2718 C C . ALA B 2 150 ? -24.942 2.966 26.924 1.00 19.96 136 ALA H C 1
ATOM 2719 O O . ALA B 2 150 ? -25.089 1.807 26.525 1.00 19.47 136 ALA H O 1
ATOM 2721 N N . ALA B 2 151 ? -23.748 3.502 27.141 1.00 17.46 137 ALA H N 1
ATOM 2722 C CA . ALA B 2 151 ? -22.546 2.695 26.989 1.00 15.27 137 ALA H CA 1
ATOM 2723 C C . ALA B 2 151 ? -21.923 2.457 28.351 1.00 12.89 137 ALA H C 1
ATOM 2724 O O . ALA B 2 151 ? -21.652 3.403 29.080 1.00 14.20 137 ALA H O 1
ATOM 2726 N N . LEU B 2 152 ? -21.737 1.185 28.704 1.00 12.71 138 LEU H N 1
ATOM 2727 C CA . LEU B 2 152 ? -21.134 0.811 29.977 1.00 12.73 138 LEU H CA 1
ATOM 2728 C C . LEU B 2 152 ? -19.951 -0.076 29.645 1.00 11.05 138 LEU H C 1
ATOM 2729 O O . LEU B 2 152 ? -19.961 -0.764 28.632 1.00 11.87 138 LEU H O 1
ATOM 2734 N N . GLY B 2 153 ? -18.930 -0.084 30.488 1.00 11.97 139 GLY H N 1
ATOM 2735 C CA . GLY B 2 153 ? -17.744 -0.836 30.134 1.00 11.47 139 GLY H CA 1
ATOM 2736 C C . GLY B 2 153 ? -16.989 -1.403 31.304 1.00 10.66 139 GLY H C 1
ATOM 2737 O O . GLY B 2 153 ? -17.357 -1.185 32.461 1.00 10.75 139 GLY H O 1
ATOM 2738 N N . CYS B 2 154 ? -15.937 -2.154 30.990 1.00 9.86 140 CYS H N 1
ATOM 2739 C CA . CYS B 2 154 ? -14.997 -2.624 32.000 1.00 8.54 140 CYS H CA 1
ATOM 2740 C C . CYS B 2 154 ? -13.586 -2.423 31.494 1.00 8.88 140 CYS H C 1
ATOM 2741 O O . CYS B 2 154 ? -13.272 -2.754 30.351 1.00 10.66 140 CYS H O 1
ATOM 2744 N N . LEU B 2 155 ? -12.745 -1.875 32.362 1.00 7.57 141 LEU H N 1
ATOM 2745 C CA . LEU B 2 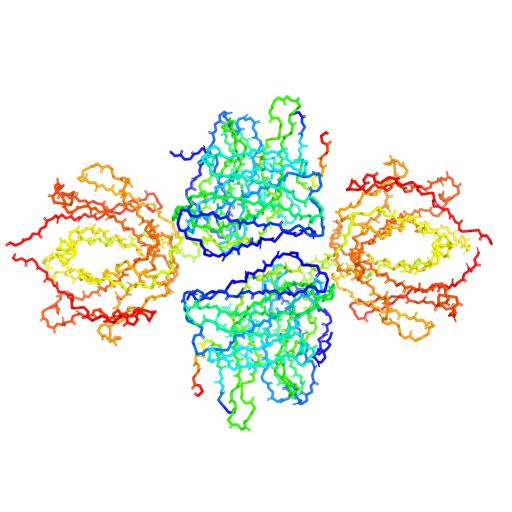155 ? -11.326 -1.721 32.086 1.00 7.77 141 LEU H CA 1
ATOM 2746 C C . LEU B 2 155 ? -10.571 -2.840 32.779 1.00 8.81 141 LEU H C 1
ATOM 2747 O O . LEU B 2 155 ? -10.658 -3.005 33.995 1.00 10.62 141 LEU H O 1
ATOM 2752 N N . VAL B 2 156 ? -9.838 -3.612 31.991 1.00 6.51 142 VAL H N 1
ATOM 2753 C CA . VAL B 2 156 ? -9.113 -4.774 32.498 1.00 9.82 142 VAL H CA 1
ATOM 2754 C C . VAL B 2 156 ? -7.633 -4.397 32.477 1.00 8.03 142 VAL H C 1
ATOM 2755 O O . VAL B 2 156 ? -6.986 -4.449 31.428 1.00 8.17 142 VAL H O 1
ATOM 2759 N N . LYS B 2 157 ? -7.113 -4.003 33.642 1.00 9.50 143 LYS H N 1
ATOM 2760 C CA . LYS B 2 157 ? -5.872 -3.231 33.730 1.00 10.07 143 LYS H CA 1
ATOM 2761 C C . LYS B 2 157 ? -4.646 -4.017 34.210 1.00 9.63 143 LYS H C 1
ATOM 2762 O O . LYS B 2 157 ? -4.709 -4.680 35.238 1.00 10.60 143 LYS H O 1
ATOM 2768 N N . ASP B 2 158 ? -3.542 -3.930 33.460 1.00 9.32 144 ASP H N 1
ATOM 2769 C CA . ASP B 2 158 ? -2.211 -4.350 33.940 1.00 8.64 144 ASP H CA 1
ATOM 2770 C C . ASP B 2 158 ? -2.076 -5.841 34.226 1.00 11.88 144 ASP H C 1
ATOM 2771 O O . ASP B 2 158 ? -1.836 -6.244 35.368 1.00 12.23 144 ASP H O 1
ATOM 2776 N N . TYR B 2 159 ? -2.213 -6.653 33.183 1.00 9.82 145 TYR H N 1
ATOM 2777 C CA . TYR B 2 159 ? -2.109 -8.103 33.315 1.00 8.93 145 TYR H CA 1
ATOM 2778 C C . TYR B 2 159 ? -1.012 -8.620 32.396 1.00 12.76 145 TYR H C 1
ATOM 2779 O O . TYR B 2 159 ? -0.601 -7.937 31.459 1.00 10.85 145 TYR H O 1
ATOM 2788 N N . PHE B 2 160 ? -0.533 -9.822 32.683 1.00 10.55 146 PHE H N 1
ATOM 2789 C CA . PHE B 2 160 ? 0.485 -10.456 31.858 1.00 12.02 146 PHE H CA 1
ATOM 2790 C C . PHE B 2 160 ? 0.476 -11.949 32.166 1.00 10.56 146 PHE H C 1
ATOM 2791 O O . PHE B 2 160 ? 0.393 -12.337 33.332 1.00 13.14 146 PHE H O 1
ATOM 2799 N N . PRO B 2 161 ? 0.557 -12.791 31.134 1.00 9.65 147 PRO H N 1
ATOM 2800 C CA . PRO B 2 161 ? 0.625 -12.488 29.707 1.00 8.94 147 PRO H CA 1
ATOM 2801 C C . PRO B 2 161 ? -0.776 -12.486 29.097 1.00 11.00 147 PRO H C 1
ATOM 2802 O O . PRO B 2 161 ? -1.756 -12.603 29.829 1.00 12.66 147 PRO H O 1
ATOM 2806 N N . GLU B 2 162 ? -0.863 -12.354 27.778 1.00 9.87 148 GLU H N 1
ATOM 2807 C CA . GLU B 2 162 ? -2.127 -12.576 27.084 1.00 10.47 148 GLU H CA 1
ATOM 2808 C C . GLU B 2 162 ? -2.504 -14.048 27.243 1.00 13.69 148 GLU H C 1
ATOM 2809 O O . GLU B 2 162 ? -1.624 -14.889 27.453 1.00 14.76 148 GLU H O 1
ATOM 2815 N N . PRO B 2 163 ? -3.800 -14.377 27.118 1.00 11.80 149 PRO H N 1
ATOM 2816 C CA . PRO B 2 163 ? -4.944 -13.512 26.828 1.00 12.75 149 PRO H CA 1
ATOM 2817 C C . PRO B 2 163 ? -5.872 -13.348 28.020 1.00 14.07 149 PRO H C 1
ATOM 2818 O O . PRO B 2 163 ? -5.694 -13.983 29.065 1.00 12.19 149 PRO H O 1
ATOM 2822 N N . VAL B 2 164 ? -6.877 -12.497 27.836 1.00 10.66 150 VAL H N 1
ATOM 2823 C CA . VAL B 2 164 ? -7.980 -12.335 28.771 1.00 10.97 150 VAL H CA 1
ATOM 2824 C C . VAL B 2 164 ? -9.270 -12.500 27.983 1.00 12.27 150 VAL H C 1
ATOM 2825 O O . VAL B 2 164 ? -9.342 -12.122 26.807 1.00 13.34 150 VAL H O 1
ATOM 2829 N N . THR B 2 165 ? -10.289 -13.073 28.620 1.00 12.26 151 THR H N 1
ATOM 2830 C CA . THR B 2 165 ? -11.618 -13.134 28.026 1.00 12.98 151 THR H CA 1
ATOM 2831 C C . THR B 2 165 ? -12.581 -12.264 28.828 1.00 13.13 151 THR H C 1
ATOM 2832 O O . THR B 2 165 ? -12.439 -12.113 30.041 1.00 11.87 151 THR H O 1
ATOM 2836 N N . VAL B 2 166 ? -13.556 -11.685 28.138 1.00 11.52 152 VAL H N 1
ATOM 2837 C CA . VAL B 2 166 ? -14.582 -10.893 28.803 1.00 12.46 152 VAL H CA 1
ATOM 2838 C C . VAL B 2 166 ? -15.938 -11.262 28.223 1.00 11.82 152 VAL H C 1
ATOM 2839 O O . VAL B 2 166 ? -16.108 -11.333 27.006 1.00 14.60 152 VAL H O 1
ATOM 2843 N N . SER B 2 167 ? -16.900 -11.512 29.096 1.00 11.02 153 SER H N 1
ATOM 2844 C CA . SER B 2 167 ? -18.267 -11.682 28.650 1.00 11.77 153 SER H CA 1
ATOM 2845 C C . SER B 2 167 ? -19.106 -10.716 29.469 1.00 10.34 153 SER H C 1
ATOM 2846 O O . SER B 2 167 ? -18.603 -10.075 30.396 1.00 9.44 153 SER H O 1
ATOM 2849 N N . TRP B 2 168 ? -20.372 -10.588 29.094 1.00 10.93 154 TRP H N 1
ATOM 2850 C CA . TRP B 2 168 ? -21.310 -9.761 29.834 1.00 10.89 154 TRP H CA 1
ATOM 2851 C C . TRP B 2 168 ? -22.512 -10.596 30.221 1.00 9.66 154 TRP H C 1
ATOM 2852 O O . TRP B 2 168 ? -23.050 -11.339 29.404 1.00 11.40 154 TRP H O 1
ATOM 2863 N N . ASN B 2 169 ? -22.906 -10.481 31.484 1.00 10.28 155 ASN H N 1
ATOM 2864 C CA . ASN B 2 169 ? -24.056 -11.220 31.997 1.00 10.50 155 ASN H CA 1
ATOM 2865 C C . ASN B 2 169 ? -23.960 -12.712 31.693 1.00 12.06 155 ASN H C 1
ATOM 2866 O O . ASN B 2 169 ? -24.940 -13.353 31.310 1.00 11.11 155 ASN H O 1
ATOM 2871 N N . SER B 2 170 ? -22.763 -13.251 31.890 1.00 13.62 156 SER H N 1
ATOM 2872 C CA . SER B 2 170 ? -22.508 -14.679 31.742 1.00 13.80 156 SER H CA 1
ATOM 2873 C C . SER B 2 170 ? -22.761 -15.185 30.332 1.00 15.42 156 SER H C 1
ATOM 2874 O O . SER B 2 170 ? -22.994 -16.373 30.121 1.00 17.47 156 SER H O 1
ATOM 2877 N N . GLY B 2 171 ? -22.696 -14.276 29.364 1.00 16.11 157 GLY H N 1
ATOM 2878 C CA . GLY B 2 171 ? -22.858 -14.633 27.967 1.00 18.48 157 GLY H CA 1
ATOM 2879 C C . GLY B 2 171 ? -24.258 -14.393 27.440 1.00 18.18 157 GLY H C 1
ATOM 2880 O O . GLY B 2 171 ? -24.529 -14.613 26.261 1.00 20.70 157 GLY H O 1
ATOM 2881 N N . ALA B 2 172 ? -25.153 -13.941 28.314 1.00 15.69 158 ALA H N 1
ATOM 2882 C CA . ALA B 2 172 ? -26.550 -13.748 27.948 1.00 16.05 158 ALA H CA 1
ATOM 2883 C C . ALA B 2 172 ? -26.686 -12.509 27.088 1.00 19.25 158 ALA H C 1
ATOM 2884 O O . ALA B 2 172 ? -27.661 -12.346 26.356 1.00 20.22 158 ALA H O 1
ATOM 2886 N N . LEU B 2 173 ? -25.689 -11.640 27.197 1.00 18.72 159 LEU H N 1
ATOM 2887 C CA . LEU B 2 173 ? -25.699 -10.347 26.535 1.00 21.88 159 LEU H CA 1
ATOM 2888 C C . LEU B 2 173 ? -24.582 -10.315 25.496 1.00 24.32 159 LEU H C 1
ATOM 2889 O O . LEU B 2 173 ? -23.407 -10.306 25.853 1.00 22.71 159 LEU H O 1
ATOM 2894 N N . THR B 2 174 ? -24.958 -10.333 24.217 1.00 23.50 160 THR H N 1
ATOM 2895 C CA . THR B 2 174 ? -23.998 -10.337 23.117 1.00 25.08 160 THR H CA 1
ATOM 2896 C C . THR B 2 174 ? -24.259 -9.173 22.170 1.00 29.54 160 THR H C 1
ATOM 2897 O O . THR B 2 174 ? -23.331 -8.615 21.577 1.00 26.01 160 THR H O 1
ATOM 2901 N N . SER B 2 175 ? -25.535 -8.825 22.021 1.00 34.00 161 SER H N 1
ATOM 2902 C CA . SER B 2 175 ? -25.929 -7.678 21.220 1.00 27.68 161 SER H CA 1
ATOM 2903 C C . SER B 2 175 ? -25.319 -6.410 21.797 1.00 25.72 161 SER H C 1
ATOM 2904 O O . SER B 2 175 ? -25.519 -6.098 22.968 1.00 21.90 161 SER H O 1
ATOM 2907 N N . GLY B 2 176 ? -24.566 -5.686 20.975 1.00 21.89 162 GLY H N 1
ATOM 2908 C CA . GLY B 2 176 ? -24.013 -4.405 21.383 1.00 17.93 162 GLY H CA 1
ATOM 2909 C C . GLY B 2 176 ? -22.732 -4.511 22.193 1.00 19.74 162 GLY H C 1
ATOM 2910 O O . GLY B 2 176 ? -22.247 -3.502 22.706 1.00 21.53 162 GLY H O 1
ATOM 2911 N N . VAL B 2 177 ? -22.191 -5.720 22.300 1.00 17.60 163 VAL H N 1
ATOM 2912 C CA . VAL B 2 177 ? -20.936 -5.949 23.014 1.00 19.28 163 VAL H CA 1
ATOM 2913 C C . VAL B 2 177 ? -19.758 -5.733 22.070 1.00 20.35 163 VAL H C 1
ATOM 2914 O O . VAL B 2 177 ? -19.796 -6.140 20.907 1.00 19.57 163 VAL H O 1
ATOM 2918 N N . HIS B 2 178 ? -18.721 -5.072 22.565 1.00 16.82 164 HIS H N 1
ATOM 2919 C CA . HIS B 2 178 ? -17.507 -4.895 21.784 1.00 15.67 164 HIS H CA 1
ATOM 2920 C C . HIS B 2 178 ? -16.319 -4.943 22.730 1.00 13.53 164 HIS H C 1
ATOM 2921 O O . HIS B 2 178 ? -16.150 -4.060 23.574 1.00 12.05 164 HIS H O 1
ATOM 2928 N N . THR B 2 179 ? -15.533 -6.008 22.608 1.00 13.91 165 THR H N 1
ATOM 2929 C CA . THR B 2 179 ? -14.342 -6.184 23.419 1.00 12.34 165 THR H CA 1
ATOM 2930 C C . THR B 2 179 ? -13.163 -5.860 22.536 1.00 12.59 165 THR H C 1
ATOM 2931 O O . THR B 2 179 ? -13.058 -6.367 21.416 1.00 16.69 165 THR H O 1
ATOM 2935 N N . PHE B 2 180 ? -12.292 -4.990 23.027 1.00 8.79 166 PHE H N 1
ATOM 2936 C CA . PHE B 2 180 ? -11.223 -4.464 22.202 1.00 9.85 166 PHE H CA 1
ATOM 2937 C C . PHE B 2 180 ? -9.905 -5.202 22.436 1.00 10.93 166 PHE H C 1
ATOM 2938 O O . PHE B 2 180 ? -9.605 -5.649 23.554 1.00 11.21 166 PHE H O 1
ATOM 2946 N N . PRO B 2 181 ? -9.102 -5.327 21.378 1.00 9.94 167 PRO H N 1
ATOM 2947 C CA . PRO B 2 181 ? -7.756 -5.880 21.545 1.00 10.54 167 PRO H CA 1
ATOM 2948 C C . PRO B 2 181 ? -6.944 -5.077 22.556 1.00 9.35 167 PRO H C 1
ATOM 2949 O O . PRO B 2 181 ? -7.159 -3.870 22.740 1.00 10.05 167 PRO H O 1
ATOM 2953 N N . ALA B 2 182 ? -6.013 -5.755 23.211 1.00 10.86 168 ALA H N 1
ATOM 2954 C CA . ALA B 2 182 ? -5.256 -5.137 24.282 1.00 8.96 168 ALA H CA 1
ATOM 2955 C C . ALA B 2 182 ? -4.213 -4.165 23.757 1.00 10.50 168 ALA H C 1
ATOM 2956 O O . ALA B 2 182 ? -3.732 -4.296 22.614 1.00 9.99 168 ALA H O 1
ATOM 2958 N N . VAL B 2 183 ? -3.880 -3.195 24.601 1.00 7.95 169 VAL H N 1
ATOM 2959 C CA . VAL B 2 183 ? -2.695 -2.361 24.417 1.00 10.55 169 VAL H CA 1
ATOM 2960 C C . VAL B 2 183 ? -1.529 -2.934 25.221 1.00 11.62 169 VAL H C 1
ATOM 2961 O O . VAL B 2 183 ? -1.711 -3.398 26.350 1.00 10.26 169 VAL H O 1
ATOM 2965 N N . LEU B 2 184 ? -0.342 -2.924 24.625 1.00 10.44 170 LEU H N 1
ATOM 2966 C CA . LEU B 2 184 ? 0.859 -3.308 25.345 1.00 10.72 170 LEU H CA 1
ATOM 2967 C C . LEU B 2 184 ? 1.541 -2.033 25.787 1.00 14.33 170 LEU H C 1
ATOM 2968 O O . LEU B 2 184 ? 1.981 -1.236 24.960 1.00 14.14 170 LEU H O 1
ATOM 2973 N N . GLN B 2 185 ? 1.604 -1.846 27.096 1.00 13.03 171 GLN H N 1
ATOM 2974 C CA . GLN B 2 185 ? 2.062 -0.593 27.698 1.00 13.23 171 GLN H CA 1
ATOM 2975 C C . GLN B 2 185 ? 3.574 -0.565 27.911 1.00 17.27 171 GLN H C 1
ATOM 2976 O O . GLN B 2 185 ? 4.230 -1.599 27.868 1.00 13.52 171 GLN H O 1
ATOM 2982 N N . SER B 2 186 ? 4.116 0.627 28.156 1.00 17.87 172 SER H N 1
ATOM 2983 C CA . SER B 2 186 ? 5.549 0.791 28.370 1.00 18.61 172 SER H CA 1
ATOM 2984 C C . SER B 2 186 ? 5.999 0.086 29.643 1.00 17.43 172 SER H C 1
ATOM 2985 O O . SER B 2 186 ? 7.189 -0.080 29.870 1.00 20.32 172 SER H O 1
ATOM 2988 N N . SER B 2 187 ? 5.043 -0.326 30.472 1.00 15.70 173 SER H N 1
ATOM 2989 C CA . SER B 2 187 ? 5.346 -1.082 31.678 1.00 11.94 173 SER H CA 1
ATOM 2990 C C . SER B 2 187 ? 5.604 -2.552 31.368 1.00 16.61 173 SER H C 1
ATOM 2991 O O . SER B 2 187 ? 5.979 -3.315 32.257 1.00 19.74 173 SER H O 1
ATOM 2994 N N . GLY B 2 188 ? 5.355 -2.959 30.127 1.00 13.18 174 GLY H N 1
ATOM 2995 C CA . GLY B 2 188 ? 5.440 -4.370 29.774 1.00 12.53 174 GLY H CA 1
ATOM 2996 C C . GLY B 2 188 ? 4.166 -5.159 30.048 1.00 12.49 174 GLY H C 1
ATOM 2997 O O . GLY B 2 188 ? 4.104 -6.362 29.778 1.00 11.90 174 GLY H O 1
ATOM 2998 N N . LEU B 2 189 ? 3.160 -4.493 30.606 1.00 12.42 175 LEU H N 1
ATOM 2999 C CA . LEU B 2 189 ? 1.895 -5.147 30.921 1.00 10.25 175 LEU H CA 1
ATOM 3000 C C . LEU B 2 189 ? 0.826 -4.767 29.913 1.00 10.36 175 LEU H C 1
ATOM 3001 O O . LEU B 2 189 ? 0.909 -3.718 29.273 1.00 11.48 175 LEU H O 1
ATOM 3006 N N . TYR B 2 190 ? -0.186 -5.622 29.797 1.00 9.64 176 TYR H N 1
ATOM 3007 C CA . TYR B 2 190 ? -1.334 -5.383 28.920 1.00 9.11 176 TYR H CA 1
ATOM 3008 C C . TYR B 2 190 ? -2.515 -4.785 29.661 1.00 9.11 176 TYR H C 1
ATOM 3009 O O . TYR B 2 190 ? -2.681 -5.005 30.859 1.00 9.96 176 TYR H O 1
ATOM 3018 N N . SER B 2 191 ? -3.360 -4.063 28.923 1.00 8.43 177 SER H N 1
ATOM 3019 C CA . SER B 2 191 ? -4.688 -3.664 29.403 1.00 9.13 177 SER H CA 1
ATOM 3020 C C . SER B 2 191 ? -5.656 -3.783 28.237 1.00 9.65 177 SER H C 1
ATOM 3021 O O . SER B 2 191 ? -5.270 -3.589 27.085 1.00 9.54 177 SER H O 1
ATOM 3024 N N . LEU B 2 192 ? -6.915 -4.092 28.523 1.00 8.72 178 LEU H N 1
ATOM 3025 C CA . LEU B 2 192 ? -7.939 -4.004 27.487 1.00 10.18 178 LEU H CA 1
ATOM 3026 C C . LEU B 2 192 ? -9.253 -3.545 28.100 1.00 7.59 178 LEU H C 1
ATOM 3027 O O . LEU B 2 192 ? -9.389 -3.492 29.325 1.00 9.12 178 LEU H O 1
ATOM 3032 N N . SER B 2 193 ? -10.201 -3.181 27.244 1.00 7.14 179 SER H N 1
ATOM 3033 C CA . SER B 2 193 ? -11.520 -2.750 27.698 1.00 9.52 179 SER H CA 1
ATOM 3034 C C . SER B 2 193 ? -12.612 -3.436 26.899 1.00 8.74 179 SER H C 1
ATOM 3035 O O . SER B 2 193 ? -12.412 -3.857 25.753 1.00 10.94 179 SER H O 1
ATOM 3038 N N . SER B 2 194 ? -13.776 -3.553 27.510 1.00 8.76 180 SER H N 1
ATOM 3039 C CA . SER B 2 194 ? -14.942 -4.076 26.820 1.00 8.86 180 SER H CA 1
ATOM 3040 C C . SER B 2 194 ? -16.093 -3.124 27.104 1.00 10.03 180 SER H C 1
ATOM 3041 O O . SER B 2 194 ? -16.189 -2.598 28.206 1.00 11.90 180 SER H O 1
ATOM 3044 N N . VAL B 2 195 ? -16.942 -2.875 26.110 1.00 10.92 181 VAL H N 1
ATOM 3045 C CA . VAL B 2 195 ? -18.064 -1.964 26.291 1.00 10.97 181 VAL H CA 1
ATOM 3046 C C . VAL B 2 195 ? -19.315 -2.617 25.747 1.00 13.02 181 VAL H C 1
ATOM 3047 O O . VAL B 2 195 ? -19.266 -3.350 24.758 1.00 14.39 181 VAL H O 1
ATOM 3051 N N . VAL B 2 196 ? -20.437 -2.363 26.399 1.00 13.83 182 VAL H N 1
ATOM 3052 C CA . VAL B 2 196 ? -21.702 -2.827 25.860 1.00 15.32 182 VAL H CA 1
ATOM 3053 C C . VAL B 2 196 ? -22.645 -1.636 25.744 1.00 14.97 182 VAL H C 1
ATOM 3054 O O . VAL B 2 196 ? -22.676 -0.771 26.622 1.00 15.27 182 VAL H O 1
ATOM 3058 N N . THR B 2 197 ? -23.378 -1.571 24.633 1.00 15.30 183 THR H N 1
ATOM 3059 C CA . THR B 2 197 ? -24.355 -0.509 24.442 1.00 15.78 183 THR H CA 1
ATOM 3060 C C . THR B 2 197 ? -25.713 -1.110 24.718 1.00 14.01 183 THR H C 1
ATOM 3061 O O . THR B 2 197 ? -26.050 -2.155 24.169 1.00 20.30 183 THR H O 1
ATOM 3065 N N . VAL B 2 198 ? -26.468 -0.465 25.595 1.00 17.38 184 VAL H N 1
ATOM 3066 C CA . VAL B 2 198 ? -27.726 -1.031 26.071 1.00 19.17 184 VAL H CA 1
ATOM 3067 C C . VAL B 2 198 ? -28.815 0.027 26.074 1.00 20.87 184 VAL H C 1
ATOM 3068 O O . VAL B 2 198 ? -28.527 1.220 26.064 1.00 19.89 184 VAL H O 1
ATOM 3072 N N . PRO B 2 199 ? -30.081 -0.406 26.112 1.00 19.34 185 PRO H N 1
ATOM 3073 C CA . PRO B 2 199 ? -31.153 0.588 26.165 1.00 18.07 185 PRO H CA 1
ATOM 3074 C C . PRO B 2 199 ? -31.129 1.302 27.507 1.00 18.53 185 PRO H C 1
ATOM 3075 O O . PRO B 2 199 ? -30.889 0.669 28.532 1.00 19.15 185 PRO H O 1
ATOM 3079 N N . SER B 2 200 ? -31.383 2.607 27.509 1.00 17.94 186 SER H N 1
ATOM 3080 C CA . SER B 2 200 ? -31.402 3.364 28.750 1.00 20.08 186 SER H CA 1
ATOM 3081 C C . SER B 2 200 ? -32.614 3.024 29.608 1.00 20.77 186 SER H C 1
ATOM 3082 O O . SER B 2 200 ? -32.578 3.146 30.829 1.00 22.43 186 SER H O 1
ATOM 3085 N N . SER B 2 201 ? -33.688 2.589 28.962 1.00 18.79 187 SER H N 1
ATOM 3086 C CA . SER B 2 201 ? -34.965 2.409 29.637 1.00 17.88 187 SER H CA 1
ATOM 3087 C C . SER B 2 201 ? -34.904 1.449 30.828 1.00 20.43 187 SER H C 1
ATOM 3088 O O . SER B 2 201 ? -35.624 1.623 31.819 1.00 19.42 187 SER H O 1
ATOM 3091 N N . SER B 2 202 ? -34.040 0.444 30.727 1.00 16.50 188 SER H N 1
ATOM 3092 C CA . SER B 2 202 ? -33.986 -0.623 31.719 1.00 17.38 188 SER H CA 1
ATOM 3093 C C . SER B 2 202 ? -32.742 -0.572 32.607 1.00 18.98 188 SER H C 1
ATOM 3094 O O . SER B 2 202 ? -32.379 -1.571 33.230 1.00 17.94 188 SER H O 1
ATOM 3097 N N . LEU B 2 203 ? -32.083 0.579 32.676 1.00 18.58 189 LEU H N 1
ATOM 3098 C CA . LEU B 2 203 ? -30.886 0.680 33.508 1.00 18.28 189 LEU H CA 1
ATOM 3099 C C . LEU B 2 203 ? -31.211 0.419 34.974 1.00 24.54 189 LEU H C 1
ATOM 3100 O O . LEU B 2 203 ? -30.332 0.061 35.751 1.00 26.68 189 LEU H O 1
ATOM 3105 N N . GLY B 2 204 ? -32.475 0.591 35.349 1.00 23.86 190 GLY H N 1
ATOM 3106 C CA . GLY B 2 204 ? -32.891 0.342 36.719 1.00 23.92 190 GLY H CA 1
ATOM 3107 C C . GLY B 2 204 ? -33.395 -1.070 36.965 1.00 23.26 190 GLY H C 1
ATOM 3108 O O . GLY B 2 204 ? -33.451 -1.520 38.108 1.00 30.68 190 GLY H O 1
ATOM 3109 N N . THR B 2 205 ? -33.771 -1.774 35.901 1.00 21.63 191 THR H N 1
ATOM 3110 C CA . THR B 2 205 ? -34.342 -3.111 36.047 1.00 23.76 191 THR H CA 1
ATOM 3111 C C . THR B 2 205 ? -33.409 -4.217 35.565 1.00 20.82 191 THR H C 1
ATOM 3112 O O . THR B 2 205 ? -33.691 -5.405 35.763 1.00 23.38 191 THR H O 1
ATOM 3116 N N . GLN B 2 206 ? -32.303 -3.837 34.934 1.00 19.35 192 GLN H N 1
ATOM 3117 C CA . GLN B 2 206 ? -31.337 -4.839 34.482 1.00 17.07 192 GLN H CA 1
ATOM 3118 C C . GLN B 2 206 ? -29.954 -4.614 35.072 1.00 13.97 192 GLN H C 1
ATOM 3119 O O . GLN B 2 206 ? -29.388 -3.521 34.981 1.00 17.61 192 GLN H O 1
ATOM 3125 N N . THR B 2 207 ? -29.407 -5.657 35.681 1.00 12.82 193 THR H N 1
ATOM 3126 C CA . THR B 2 207 ? -28.061 -5.590 36.231 1.00 13.97 193 THR H CA 1
ATOM 3127 C C . THR B 2 207 ? -27.068 -5.970 35.146 1.00 9.60 193 THR H C 1
ATOM 3128 O O . THR B 2 207 ? -27.319 -6.907 34.387 1.00 12.42 193 THR H O 1
ATOM 3132 N N . TYR B 2 208 ? -25.959 -5.235 35.064 1.00 11.67 194 TYR H N 1
ATOM 3133 C CA . TYR B 2 208 ? -24.899 -5.531 34.102 1.00 10.16 194 TYR H CA 1
ATOM 3134 C C . TYR B 2 208 ? -23.625 -5.937 34.825 1.00 10.68 194 TYR H C 1
ATOM 3135 O O . TYR B 2 208 ? -23.163 -5.238 35.721 1.00 11.29 194 TYR H O 1
ATOM 3144 N N . ILE B 2 209 ? -23.090 -7.095 34.443 1.00 9.63 195 ILE H N 1
ATOM 3145 C CA . ILE B 2 209 ? -21.892 -7.660 35.048 1.00 9.86 195 ILE H CA 1
ATOM 3146 C C . ILE B 2 209 ? -20.887 -7.989 33.950 1.00 10.27 195 ILE H C 1
ATOM 3147 O O . ILE B 2 209 ? -21.227 -8.657 32.975 1.00 10.18 195 ILE H O 1
ATOM 3152 N N . CYS B 2 210 ? -19.644 -7.553 34.091 1.00 9.60 196 CYS H N 1
ATOM 3153 C CA . CYS B 2 210 ? -18.638 -8.006 33.136 1.00 10.35 196 CYS H CA 1
ATOM 3154 C C . CYS B 2 210 ? -17.862 -9.145 33.784 1.00 10.95 196 CYS H C 1
ATOM 3155 O O . CYS B 2 210 ? -17.368 -9.015 34.909 1.00 12.91 196 CYS H O 1
ATOM 3158 N N . ASN B 2 211 ? -17.815 -10.272 33.096 1.00 11.70 197 ASN H N 1
ATOM 3159 C CA . ASN B 2 211 ? -17.151 -11.455 33.623 1.00 10.22 197 ASN H CA 1
ATOM 3160 C C . ASN B 2 211 ? -15.781 -11.554 32.973 1.00 11.82 197 ASN H C 1
ATOM 3161 O O . ASN B 2 211 ? -15.676 -11.839 31.775 1.00 13.22 197 ASN H O 1
ATOM 3166 N N . VAL B 2 212 ? -14.744 -11.295 33.760 1.00 11.07 198 VAL H N 1
ATOM 3167 C CA . VAL B 2 212 ? -13.375 -11.276 33.253 1.00 10.57 198 VAL H CA 1
ATOM 3168 C C . VAL B 2 212 ? -12.639 -12.535 33.686 1.00 12.54 198 VAL H C 1
ATOM 3169 O O . VAL B 2 212 ? -12.748 -12.945 34.830 1.00 12.92 198 VAL H O 1
ATOM 3173 N N . ASN B 2 213 ? -11.884 -13.147 32.779 1.00 12.29 199 ASN H N 1
ATOM 3174 C CA . ASN B 2 213 ? -11.084 -14.310 33.153 1.00 11.14 199 ASN H CA 1
ATOM 3175 C C . ASN B 2 213 ? -9.692 -14.165 32.583 1.00 12.60 199 ASN H C 1
ATOM 3176 O O . ASN B 2 213 ? -9.542 -14.067 31.380 1.00 11.27 199 ASN H O 1
ATOM 3181 N N . HIS B 2 214 ? -8.688 -14.111 33.450 1.00 11.85 200 HIS H N 1
ATOM 3182 C CA . HIS B 2 214 ? -7.292 -14.195 33.020 1.00 10.21 200 HIS H CA 1
ATOM 3183 C C . HIS B 2 214 ? -6.802 -15.579 33.438 1.00 9.51 200 HIS H C 1
ATOM 3184 O O . HIS B 2 214 ? -6.433 -15.782 34.592 1.00 13.55 200 HIS H O 1
ATOM 3191 N N . LYS B 2 215 ? -6.827 -16.530 32.512 1.00 10.87 201 LYS H N 1
ATOM 3192 C CA . LYS B 2 215 ? -6.500 -17.913 32.868 1.00 16.09 201 LYS H CA 1
ATOM 3193 C C . LYS B 2 215 ? -5.095 -18.131 33.454 1.00 16.85 201 LYS H C 1
ATOM 3194 O O . LYS B 2 215 ? -4.937 -18.903 34.401 1.00 13.65 201 LYS H O 1
ATOM 3200 N N . PRO B 2 216 ? -4.070 -17.459 32.907 1.00 13.03 202 PRO H N 1
ATOM 3201 C CA . PRO B 2 216 ? -2.718 -17.692 33.427 1.00 14.04 202 PRO H CA 1
ATOM 3202 C C . PRO B 2 216 ? -2.600 -17.512 34.940 1.00 15.73 202 PRO H C 1
ATOM 3203 O O . PRO B 2 216 ? -1.900 -18.286 35.599 1.00 15.03 202 PRO H O 1
ATOM 3207 N N . SER B 2 217 ? -3.295 -16.522 35.487 1.00 13.55 203 SER H N 1
ATOM 3208 C CA . SER B 2 217 ? -3.233 -16.240 36.918 1.00 13.92 203 SER H CA 1
ATOM 3209 C C . SER B 2 217 ? -4.442 -16.780 37.678 1.00 12.76 203 SER H C 1
ATOM 3210 O O . SER B 2 217 ? -4.561 -16.568 38.888 1.00 14.56 203 SER H O 1
ATOM 3213 N N . ASN B 2 218 ? -5.341 -17.455 36.972 1.00 12.54 204 ASN H N 1
ATOM 3214 C CA . ASN B 2 218 ? -6.588 -17.926 37.569 1.00 14.09 204 ASN H CA 1
ATOM 3215 C C . ASN B 2 218 ? -7.392 -16.783 38.199 1.00 17.27 204 ASN H C 1
ATOM 3216 O O . ASN B 2 218 ? -8.109 -16.984 39.183 1.00 19.49 204 ASN H O 1
ATOM 3221 N N . THR B 2 219 ? -7.258 -15.580 37.639 1.00 15.27 205 THR H N 1
ATOM 3222 C CA . THR B 2 219 ? -8.013 -14.420 38.112 1.00 12.81 205 THR H CA 1
ATOM 3223 C C . THR B 2 219 ? -9.382 -14.357 37.436 1.00 15.49 205 THR H C 1
ATOM 3224 O O . THR B 2 219 ? -9.475 -14.199 36.217 1.00 14.30 205 THR H O 1
ATOM 3228 N N . LYS B 2 220 ? -10.440 -14.508 38.230 1.00 15.73 206 LYS H N 1
ATOM 3229 C CA . LYS B 2 220 ? -11.800 -14.384 37.724 1.00 16.21 206 LYS H CA 1
ATOM 3230 C C . LYS B 2 220 ? -12.504 -13.284 38.495 1.00 16.03 206 LYS H C 1
ATOM 3231 O O . LYS B 2 220 ? -12.524 -13.291 39.723 1.00 14.05 206 LYS H O 1
ATOM 3237 N N . VAL B 2 221 ? -13.060 -12.316 37.778 1.00 14.46 207 VAL H N 1
ATOM 3238 C CA . VAL B 2 221 ? -13.772 -11.229 38.429 1.00 12.56 207 VAL H CA 1
ATOM 3239 C C . VAL B 2 221 ? -15.116 -11.050 37.752 1.00 13.99 207 VAL H C 1
ATOM 3240 O O . VAL B 2 221 ? -15.205 -11.092 36.522 1.00 12.56 207 VAL H O 1
ATOM 3244 N N . ASP B 2 222 ? -16.162 -10.891 38.560 1.00 12.39 208 ASP H N 1
ATOM 3245 C CA . ASP B 2 222 ? -17.476 -10.558 38.046 1.00 11.60 208 ASP H CA 1
ATOM 3246 C C . ASP B 2 222 ? -17.842 -9.176 38.547 1.00 12.70 208 ASP H C 1
ATOM 3247 O O . ASP B 2 222 ? -18.270 -9.008 39.694 1.00 16.99 208 ASP H O 1
ATOM 3252 N N . LYS B 2 223 ? -17.649 -8.176 37.693 1.00 11.96 209 LYS H N 1
ATOM 3253 C CA . LYS B 2 223 ? -17.765 -6.785 38.113 1.00 10.90 209 LYS H CA 1
ATOM 3254 C C . LYS B 2 223 ? -19.093 -6.155 37.724 1.00 11.83 209 LYS H C 1
ATOM 3255 O O . LYS B 2 223 ? -19.421 -6.069 36.553 1.00 11.53 209 LYS H O 1
ATOM 3261 N N . LYS B 2 224 ? -19.849 -5.702 38.717 1.00 11.30 210 LYS H N 1
ATOM 3262 C CA . LYS B 2 224 ? -21.086 -4.992 38.438 1.00 12.09 210 LYS H CA 1
ATOM 3263 C C . LYS B 2 224 ? -20.745 -3.588 37.970 1.00 12.01 210 LYS H C 1
ATOM 3264 O O . LYS B 2 224 ? -19.891 -2.918 38.566 1.00 13.83 210 LYS H O 1
ATOM 3270 N N . VAL B 2 225 ? -21.395 -3.160 36.891 1.00 10.56 211 VAL H N 1
ATOM 3271 C CA . VAL B 2 225 ? -21.204 -1.827 36.336 1.00 10.85 211 VAL H CA 1
ATOM 3272 C C . VAL B 2 225 ? -22.543 -1.108 36.396 1.00 14.03 211 VAL H C 1
ATOM 3273 O O . VAL B 2 225 ? -23.525 -1.551 35.800 1.00 15.05 211 VAL H O 1
ATOM 3277 N N . GLU B 2 226 ? -22.600 -0.008 37.128 1.00 17.81 212 GLU H N 1
ATOM 3278 C CA . GLU B 2 226 ? -23.878 0.688 37.248 1.00 21.59 212 GLU H CA 1
ATOM 3279 C C . GLU B 2 226 ? -23.716 2.191 37.103 1.00 27.76 212 GLU H C 1
ATOM 3280 O O . GLU B 2 226 ? -22.623 2.722 37.292 1.00 24.65 212 GLU H O 1
ATOM 3286 N N . PRO B 2 227 ? -24.806 2.881 36.746 1.00 29.38 213 PRO H N 1
ATOM 3287 C CA . PRO B 2 227 ? -24.736 4.341 36.638 1.00 35.19 213 PRO H CA 1
ATOM 3288 C C . PRO B 2 227 ? -24.347 4.970 37.970 1.00 35.37 213 PRO H C 1
ATOM 3289 O O . PRO B 2 227 ? -24.755 4.476 39.023 1.00 35.97 213 PRO H O 1
ATOM 3293 N N . LYS B 2 228 ? -23.545 6.031 37.915 1.00 45.14 214 LYS H N 1
ATOM 3294 C CA . LYS B 2 228 ? -23.112 6.750 39.110 1.00 49.77 214 LYS H CA 1
ATOM 3295 C C . LYS B 2 228 ? -23.874 8.064 39.227 1.00 56.55 214 LYS H C 1
ATOM 3296 O O . LYS B 2 228 ? -25.055 8.140 38.887 1.00 55.08 214 LYS H O 1
ATOM 3302 N N . SER B 2 229 ? -23.183 9.093 39.715 1.00 63.59 215 SER H N 1
ATOM 3303 C CA . SER B 2 229 ? -23.718 10.455 39.779 1.00 67.56 215 SER H CA 1
ATOM 3304 C C . SER B 2 229 ? -24.881 10.610 40.761 1.00 69.78 215 SER H C 1
ATOM 3305 O O . SER B 2 229 ? -25.862 9.868 40.706 1.00 68.11 215 SER H O 1
ATOM 3308 N N . CYS B 2 230 ? -24.762 11.589 41.652 1.00 71.96 216 CYS H N 1
ATOM 3309 C CA . CYS B 2 230 ? -25.784 11.844 42.662 1.00 73.97 216 CYS H CA 1
ATOM 3310 C C . CYS B 2 230 ? -26.670 13.024 42.272 1.00 76.03 216 CYS H C 1
ATOM 3311 O O . CYS B 2 230 ? -26.366 13.770 41.339 1.00 72.85 216 CYS H O 1
ATOM 3315 N N . SER C 3 6 ? 30.779 8.470 -4.202 1.00 37.14 306 SER P N 1
ATOM 3316 C CA . SER C 3 6 ? 31.634 8.241 -5.361 1.00 42.37 306 SER P CA 1
ATOM 3317 C C . SER C 3 6 ? 31.160 7.057 -6.201 1.00 42.72 306 SER P C 1
ATOM 3318 O O . SER C 3 6 ? 31.153 7.132 -7.430 1.00 44.05 306 SER P O 1
ATOM 3321 N N . ILE C 3 7 ? 30.772 5.963 -5.548 1.00 36.10 307 ILE P N 1
ATOM 3322 C CA . ILE C 3 7 ? 30.250 4.815 -6.288 1.00 33.58 307 ILE P CA 1
ATOM 3323 C C . ILE C 3 7 ? 29.019 4.152 -5.666 1.00 30.44 307 ILE P C 1
ATOM 3324 O O . ILE C 3 7 ? 28.918 3.998 -4.444 1.00 25.68 307 ILE P O 1
ATOM 3329 N N . LYS C 3 8 ? 28.089 3.761 -6.532 1.00 25.42 308 LYS P N 1
ATOM 3330 C CA . LYS C 3 8 ? 26.891 3.055 -6.120 1.00 21.54 308 LYS P CA 1
ATOM 3331 C C . LYS C 3 8 ? 27.205 1.605 -5.803 1.00 21.67 308 LYS P C 1
ATOM 3332 O O . LYS C 3 8 ? 27.922 0.927 -6.544 1.00 21.51 308 LYS P O 1
ATOM 3338 N N . ILE C 3 9 ? 26.662 1.140 -4.687 1.00 14.10 309 ILE P N 1
ATOM 3339 C CA . ILE C 3 9 ? 26.627 -0.275 -4.385 1.00 15.12 309 ILE P CA 1
ATOM 3340 C C . ILE C 3 9 ? 25.183 -0.691 -4.591 1.00 13.27 309 ILE P C 1
ATOM 3341 O O . ILE C 3 9 ? 24.300 -0.320 -3.813 1.00 13.44 309 ILE P O 1
ATOM 3346 N N . ARG C 3 10 ? 24.942 -1.419 -5.672 1.00 16.11 312 ARG P N 1
ATOM 3347 C CA . ARG C 3 10 ? 23.606 -1.867 -6.018 1.00 11.87 312 ARG P CA 1
ATOM 3348 C C . ARG C 3 10 ? 23.204 -3.049 -5.158 1.00 14.03 312 ARG P C 1
ATOM 3349 O O . ARG C 3 10 ? 24.069 -3.717 -4.576 1.00 14.78 312 ARG P O 1
ATOM 3357 N N . PRO C 3 11 ? 21.892 -3.325 -5.083 1.00 15.20 313 PRO P N 1
ATOM 3358 C CA . PRO C 3 11 ? 21.468 -4.557 -4.411 1.00 14.67 313 PRO P CA 1
ATOM 3359 C C . PRO C 3 11 ? 22.181 -5.756 -5.025 1.00 15.73 313 PRO P C 1
ATOM 3360 O O . PRO C 3 11 ? 22.360 -5.798 -6.243 1.00 15.21 313 PRO P O 1
ATOM 3364 N N . ARG C 3 12 ? 22.592 -6.702 -4.188 1.00 14.84 314 ARG P N 1
ATOM 3365 C CA . ARG C 3 12 ? 23.245 -7.927 -4.641 1.00 18.36 314 ARG P CA 1
ATOM 3366 C C . ARG C 3 12 ? 24.682 -7.731 -5.119 1.00 13.75 314 ARG P C 1
ATOM 3367 O O . ARG C 3 12 ? 25.353 -8.694 -5.492 1.00 16.72 314 ARG P O 1
ATOM 3375 N N . GLN C 3 13 ? 25.159 -6.493 -5.113 1.00 15.16 315 GLN P N 1
ATOM 3376 C CA . GLN C 3 13 ? 26.505 -6.220 -5.604 1.00 13.41 315 GLN P CA 1
ATOM 3377 C C . GLN C 3 13 ? 27.573 -6.353 -4.511 1.00 13.45 315 GLN P C 1
ATOM 3378 O O . GLN C 3 13 ? 27.685 -5.497 -3.642 1.00 13.92 315 GLN P O 1
ATOM 3384 N N . ALA C 3 14 ? 28.366 -7.419 -4.566 1.00 12.49 316 ALA P N 1
ATOM 3385 C CA . ALA C 3 14 ? 29.502 -7.555 -3.661 1.00 13.51 316 ALA P CA 1
ATOM 3386 C C . ALA C 3 14 ? 30.510 -6.457 -3.936 1.00 15.78 316 ALA P C 1
ATOM 3387 O O . ALA C 3 14 ? 30.779 -6.121 -5.092 1.00 19.30 316 ALA P O 1
ATOM 3389 N N . PHE C 3 15 ? 31.054 -5.891 -2.867 1.00 14.03 317 PHE P N 1
ATOM 3390 C CA . PHE C 3 15 ? 31.984 -4.782 -2.984 1.00 18.09 317 PHE P CA 1
ATOM 3391 C C . PHE C 3 15 ? 33.143 -4.921 -2.011 1.00 17.04 317 PHE P C 1
ATOM 3392 O O . PHE C 3 15 ? 32.950 -5.094 -0.807 1.00 16.79 317 PHE P O 1
ATOM 3400 N N . TYR C 3 16 ? 34.354 -4.847 -2.551 1.00 18.47 318 TYR P N 1
ATOM 3401 C CA . TYR C 3 16 ? 35.559 -4.964 -1.751 1.00 16.90 318 TYR P CA 1
ATOM 3402 C C . TYR C 3 16 ? 36.359 -3.668 -1.848 1.00 20.77 318 TYR P C 1
ATOM 3403 O O . TYR C 3 16 ? 37.000 -3.396 -2.860 1.00 21.09 318 TYR P O 1
ATOM 3412 N N . ALA C 3 17 ? 36.288 -2.857 -0.799 1.00 20.86 319 ALA P N 1
ATOM 3413 C CA . ALA C 3 17 ? 36.895 -1.526 -0.818 1.00 27.58 319 ALA P CA 1
ATOM 3414 C C . ALA C 3 17 ? 38.396 -1.582 -1.091 1.00 25.30 319 ALA P C 1
ATOM 3415 O O . ALA C 3 17 ? 39.103 -2.397 -0.506 1.00 30.71 319 ALA P O 1
ATOM 3417 N N . GLN D 1 1 ? 8.016 -38.520 -3.493 1.00 43.17 1 GLN M N 1
ATOM 3418 C CA . GLN D 1 1 ? 6.863 -39.366 -3.191 1.00 34.77 1 GLN M CA 1
ATOM 3419 C C . GLN D 1 1 ? 6.863 -39.822 -1.734 1.00 38.09 1 GLN M C 1
ATOM 3420 O O . GLN D 1 1 ? 6.294 -39.157 -0.866 1.00 35.61 1 GLN M O 1
ATOM 3426 N N . SER D 1 2 ? 7.507 -40.959 -1.477 1.00 47.75 2 SER M N 1
ATOM 3427 C CA . SER D 1 2 ? 7.614 -41.497 -0.127 1.00 44.31 2 SER M CA 1
ATOM 3428 C C . SER D 1 2 ? 6.224 -41.780 0.446 1.00 40.79 2 SER M C 1
ATOM 3429 O O . SER D 1 2 ? 5.501 -40.850 0.791 1.00 39.09 2 SER M O 1
ATOM 3432 N N . VAL D 1 3 ? 5.854 -43.060 0.516 1.00 35.76 3 VAL M N 1
ATOM 3433 C CA . VAL D 1 3 ? 4.602 -43.512 1.149 1.00 30.47 3 VAL M CA 1
ATOM 3434 C C . VAL D 1 3 ? 3.291 -42.977 0.529 1.00 22.45 3 VAL M C 1
ATOM 3435 O O . VAL D 1 3 ? 2.455 -43.764 0.091 1.00 18.83 3 VAL M O 1
ATOM 3439 N N . LEU D 1 4 ? 3.090 -41.660 0.513 1.00 19.56 4 LEU M N 1
ATOM 3440 C CA . LEU D 1 4 ? 1.990 -41.085 -0.266 1.00 16.00 4 LEU M CA 1
ATOM 3441 C C . LEU D 1 4 ? 2.567 -40.556 -1.573 1.00 15.89 4 LEU M C 1
ATOM 3442 O O . LEU D 1 4 ? 3.599 -39.881 -1.580 1.00 16.71 4 LEU M O 1
ATOM 3447 N N . THR D 1 5 ? 1.913 -40.890 -2.676 1.00 12.17 5 THR M N 1
ATOM 3448 C CA . THR D 1 5 ? 2.437 -40.561 -3.996 1.00 13.89 5 THR M CA 1
ATOM 3449 C C . THR D 1 5 ? 1.570 -39.527 -4.718 1.00 10.92 5 THR M C 1
ATOM 3450 O O . THR D 1 5 ? 0.383 -39.748 -4.970 1.00 13.87 5 THR M O 1
ATOM 3454 N N . GLN D 1 6 ? 2.181 -38.386 -5.027 1.00 11.63 6 GLN M N 1
ATOM 3455 C CA . GLN D 1 6 ? 1.538 -37.322 -5.787 1.00 12.91 6 GLN M CA 1
ATOM 3456 C C . GLN D 1 6 ? 2.310 -37.139 -7.090 1.00 12.37 6 GLN M C 1
ATOM 3457 O O . GLN D 1 6 ? 3.502 -37.409 -7.143 1.00 15.17 6 GLN M O 1
ATOM 3463 N N . PRO D 1 7 ? 1.636 -36.668 -8.149 1.00 13.03 7 PRO M N 1
ATOM 3464 C CA . PRO D 1 7 ? 2.383 -36.306 -9.356 1.00 11.04 7 PRO M CA 1
ATOM 3465 C C . PRO D 1 7 ? 3.272 -35.098 -9.053 1.00 12.40 7 PRO M C 1
ATOM 3466 O O . PRO D 1 7 ? 2.905 -34.251 -8.250 1.00 13.16 7 PRO M O 1
ATOM 3470 N N . PRO D 1 8 ? 4.443 -35.021 -9.685 1.00 11.76 8 PRO M N 1
ATOM 3471 C CA . PRO D 1 8 ? 5.328 -33.907 -9.326 1.00 13.51 8 PRO M CA 1
ATOM 3472 C C . PRO D 1 8 ? 4.781 -32.556 -9.756 1.00 13.07 8 PRO M C 1
ATOM 3473 O O . PRO D 1 8 ? 5.110 -31.546 -9.137 1.00 12.75 8 PRO M O 1
ATOM 3477 N N . SER D 1 9 ? 3.948 -32.525 -10.791 1.00 12.61 9 SER M N 1
ATOM 3478 C CA . SER D 1 9 ? 3.453 -31.247 -11.263 1.00 12.53 9 SER M CA 1
ATOM 3479 C C . SER D 1 9 ? 2.180 -31.369 -12.090 1.00 13.44 9 SER M C 1
ATOM 3480 O O . SER D 1 9 ? 1.863 -32.438 -12.642 1.00 16.89 9 SER M O 1
ATOM 3483 N N . VAL D 1 10 ? 1.431 -30.277 -12.132 1.00 11.12 11 VAL M N 1
ATOM 3484 C CA . VAL D 1 10 ? 0.211 -30.216 -12.919 1.00 10.52 11 VAL M CA 1
ATOM 3485 C C . VAL D 1 10 ? 0.052 -28.774 -13.396 1.00 14.06 11 VAL M C 1
ATOM 3486 O O . VAL D 1 10 ? 0.557 -27.845 -12.763 1.00 12.01 11 VAL M O 1
ATOM 3490 N N . SER D 1 11 ? -0.610 -28.586 -14.532 1.00 14.34 12 SER M N 1
ATOM 3491 C CA . SER D 1 11 ? -0.782 -27.230 -15.043 1.00 11.06 12 SER M CA 1
ATOM 3492 C C . SER D 1 11 ? -2.057 -27.108 -15.857 1.00 14.53 12 SER M C 1
ATOM 3493 O O . SER D 1 11 ? -2.554 -28.090 -16.392 1.00 14.59 12 SER M O 1
ATOM 3496 N N . ALA D 1 12 ? -2.567 -25.885 -15.937 1.00 13.40 13 ALA M N 1
ATOM 3497 C CA . ALA D 1 12 ? -3.717 -25.559 -16.767 1.00 14.48 13 ALA M CA 1
ATOM 3498 C C . ALA D 1 12 ? -3.787 -24.045 -16.910 1.00 13.38 13 ALA M C 1
ATOM 3499 O O . ALA D 1 12 ? -3.088 -23.315 -16.204 1.00 13.68 13 ALA M O 1
ATOM 3501 N N . ALA D 1 13 ? -4.640 -23.569 -17.815 1.00 14.88 14 ALA M N 1
ATOM 3502 C CA . ALA D 1 13 ? -4.737 -22.141 -18.080 1.00 16.33 14 ALA M CA 1
ATOM 3503 C C . ALA D 1 13 ? -5.661 -21.442 -17.090 1.00 14.80 14 ALA M C 1
ATOM 3504 O O . ALA D 1 13 ? -6.463 -22.083 -16.415 1.00 16.10 14 ALA M O 1
ATOM 3506 N N . PRO D 1 14 ? -5.552 -20.115 -16.983 1.00 15.97 15 PRO M N 1
ATOM 3507 C CA . PRO D 1 14 ? -6.463 -19.490 -16.024 1.00 16.18 15 PRO M CA 1
ATOM 3508 C C . PRO D 1 14 ? -7.922 -19.756 -16.387 1.00 17.83 15 PRO M C 1
ATOM 3509 O O . PRO D 1 14 ? -8.282 -19.815 -17.575 1.00 17.51 15 PRO M O 1
ATOM 3513 N N . GLY D 1 15 ? -8.744 -19.942 -15.357 1.00 17.69 16 GLY M N 1
ATOM 3514 C CA . GLY D 1 15 ? -10.148 -20.277 -15.518 1.00 17.48 16 GLY M CA 1
ATOM 3515 C C . GLY D 1 15 ? -10.444 -21.753 -15.712 1.00 16.49 16 GLY M C 1
ATOM 3516 O O . GLY D 1 15 ? -11.606 -22.165 -15.700 1.00 20.45 16 GLY M O 1
ATOM 3517 N N . GLN D 1 16 ? -9.406 -22.554 -15.918 1.00 13.57 17 GLN M N 1
ATOM 3518 C CA . GLN D 1 16 ? -9.600 -23.976 -16.135 1.00 13.95 17 GLN M CA 1
ATOM 3519 C C . GLN D 1 16 ? -9.481 -24.687 -14.799 1.00 15.37 17 GLN M C 1
ATOM 3520 O O . GLN D 1 16 ? -9.487 -24.044 -13.749 1.00 17.39 17 GLN M O 1
ATOM 3526 N N . LYS D 1 17 ? -9.394 -26.010 -14.843 1.00 18.58 18 LYS M N 1
ATOM 3527 C CA . LYS D 1 17 ? -9.279 -26.789 -13.617 1.00 17.63 18 LYS M CA 1
ATOM 3528 C C . LYS D 1 17 ? -8.168 -27.816 -13.683 1.00 19.99 18 LYS M C 1
ATOM 3529 O O . LYS D 1 17 ? -7.684 -28.170 -14.762 1.00 20.71 18 LYS M O 1
ATOM 3535 N N . VAL D 1 18 ? -7.763 -28.289 -12.511 1.00 14.92 19 VAL M N 1
ATOM 3536 C CA . VAL D 1 18 ? -6.820 -29.380 -12.412 1.00 15.79 19 VAL M CA 1
ATOM 3537 C C . VAL D 1 18 ? -7.289 -30.321 -11.327 1.00 13.64 19 VAL M C 1
ATOM 3538 O O . VAL D 1 18 ? -8.107 -29.957 -10.478 1.00 16.05 19 VAL M O 1
ATOM 3542 N N . THR D 1 19 ? -6.743 -31.524 -11.363 1.00 13.42 20 THR M N 1
ATOM 3543 C CA . THR D 1 19 ? -6.969 -32.525 -10.335 1.00 15.45 20 THR M CA 1
ATOM 3544 C C . THR D 1 19 ? -5.593 -32.969 -9.870 1.00 15.28 20 THR M C 1
ATOM 3545 O O . THR D 1 19 ? -4.685 -33.123 -10.692 1.00 13.69 20 THR M O 1
ATOM 3549 N N . ILE D 1 20 ? -5.431 -33.156 -8.562 1.00 12.04 21 ILE M N 1
ATOM 3550 C CA . ILE D 1 20 ? -4.166 -33.628 -8.006 1.00 11.63 21 ILE M CA 1
ATOM 3551 C C . ILE D 1 20 ? -4.409 -34.885 -7.170 1.00 12.45 21 ILE M C 1
ATOM 3552 O O . ILE D 1 20 ? -5.130 -34.841 -6.177 1.00 15.09 21 ILE M O 1
ATOM 3557 N N . SER D 1 21 ? -3.828 -35.997 -7.594 1.00 13.82 22 SER M N 1
ATOM 3558 C CA . SER D 1 21 ? -4.037 -37.277 -6.923 1.00 15.57 22 SER M CA 1
ATOM 3559 C C . SER D 1 21 ? -3.026 -37.495 -5.808 1.00 16.28 22 SER M C 1
ATOM 3560 O O . SER D 1 21 ? -1.915 -36.967 -5.843 1.00 15.74 22 SER M O 1
ATOM 3563 N N . CYS D 1 22 ? -3.430 -38.283 -4.820 1.00 13.41 23 CYS M N 1
ATOM 3564 C CA . CYS D 1 22 ? -2.584 -38.652 -3.696 1.00 11.25 23 CYS M CA 1
ATOM 3565 C C . CYS D 1 22 ? -2.860 -40.124 -3.399 1.00 12.27 23 CYS M C 1
ATOM 3566 O O . CYS D 1 22 ? -3.927 -40.461 -2.899 1.00 16.14 23 CYS M O 1
ATOM 3569 N N . SER D 1 23 ? -1.903 -40.991 -3.725 1.00 10.71 24 SER M N 1
ATOM 3570 C CA . SER D 1 23 ? -2.109 -42.440 -3.659 1.00 13.08 24 SER M CA 1
ATOM 3571 C C . SER D 1 23 ? -1.367 -43.072 -2.492 1.00 13.51 24 SER M C 1
ATOM 3572 O O . SER D 1 23 ? -0.180 -42.822 -2.298 1.00 15.43 24 SER M O 1
ATOM 3575 N N . GLY D 1 24 ? -2.061 -43.921 -1.740 1.00 14.64 25 GLY M N 1
ATOM 3576 C CA . GLY D 1 24 ? -1.471 -44.551 -0.572 1.00 15.24 25 GLY M CA 1
ATOM 3577 C C . GLY D 1 24 ? -1.832 -46.015 -0.411 1.00 18.96 25 GLY M C 1
ATOM 3578 O O . GLY D 1 24 ? -1.813 -46.779 -1.378 1.00 17.29 25 GLY M O 1
ATOM 3579 N N . SER D 1 25 ? -2.143 -46.401 0.823 1.00 14.11 26 SER M N 1
ATOM 3580 C CA . SER D 1 25 ? -2.475 -47.788 1.144 1.00 14.17 26 SER M CA 1
ATOM 3581 C C . SER D 1 25 ? -3.589 -47.813 2.177 1.00 14.89 26 SER M C 1
ATOM 3582 O O . SER D 1 25 ? -4.038 -46.777 2.634 1.00 17.01 26 SER M O 1
ATOM 3585 N N . SER D 1 26 ? -4.046 -49.004 2.557 1.00 15.69 27 SER M N 1
ATOM 3586 C CA . SER D 1 26 ? -5.138 -49.067 3.522 1.00 16.65 27 SER M CA 1
ATOM 3587 C C . SER D 1 26 ? -4.636 -48.685 4.914 1.00 16.39 27 SER M C 1
ATOM 3588 O O . SER D 1 26 ? -5.428 -48.404 5.804 1.00 24.15 27 SER M O 1
ATOM 3591 N N . SER D 1 27 A -3.318 -48.656 5.085 1.00 14.94 27 SER M N 1
ATOM 3592 C CA . SER D 1 27 A -2.712 -48.316 6.375 1.00 18.12 27 SER M CA 1
ATOM 3593 C C . SER D 1 27 A -2.579 -46.806 6.592 1.00 18.56 27 SER M C 1
ATOM 3594 O O . SER D 1 27 A -2.284 -46.363 7.699 1.00 17.18 27 SER M O 1
ATOM 3597 N N . ASN D 1 28 B -2.755 -46.024 5.532 1.00 13.05 27 ASN M N 1
ATOM 3598 C CA . ASN D 1 28 B -2.825 -44.564 5.691 1.00 14.18 27 ASN M CA 1
ATOM 3599 C C . ASN D 1 28 B -4.167 -43.986 5.222 1.00 11.95 27 ASN M C 1
ATOM 3600 O O . ASN D 1 28 B -5.108 -43.843 6.016 1.00 13.60 27 ASN M O 1
ATOM 3605 N N . ILE D 1 29 ? -4.265 -43.664 3.937 1.00 12.79 28 ILE M N 1
ATOM 3606 C CA . ILE D 1 29 ? -5.469 -43.056 3.388 1.00 12.09 28 ILE M CA 1
ATOM 3607 C C . ILE D 1 29 ? -6.692 -43.951 3.560 1.00 12.60 28 ILE M C 1
ATOM 3608 O O . ILE D 1 29 ? -7.792 -43.471 3.755 1.00 12.02 28 ILE M O 1
ATOM 3613 N N . GLY D 1 30 ? -6.484 -45.256 3.508 1.00 14.11 29 GLY M N 1
ATOM 3614 C CA . GLY D 1 30 ? -7.599 -46.173 3.669 1.00 18.73 29 GLY M CA 1
ATOM 3615 C C . GLY D 1 30 ? -8.273 -46.028 5.019 1.00 18.20 29 GLY M C 1
ATOM 3616 O O . GLY D 1 30 ? -9.504 -46.058 5.108 1.00 19.33 29 GLY M O 1
ATOM 3617 N N . ASN D 1 31 ? -7.453 -45.854 6.061 1.00 15.92 30 ASN M N 1
ATOM 3618 C CA . ASN D 1 31 ? -7.889 -45.875 7.468 1.00 16.15 30 ASN M CA 1
ATOM 3619 C C . ASN D 1 31 ? -8.121 -44.512 8.114 1.00 17.75 30 ASN M C 1
ATOM 3620 O O . ASN D 1 31 ? -8.770 -44.414 9.157 1.00 17.29 30 ASN M O 1
ATOM 3625 N N . ASN D 1 32 ? -7.567 -43.461 7.519 1.00 15.52 31 ASN M N 1
ATOM 3626 C CA . ASN D 1 32 ? -7.534 -42.162 8.178 1.00 14.52 31 ASN M CA 1
ATOM 3627 C C . ASN D 1 32 ? -7.864 -41.034 7.217 1.00 12.83 31 ASN M C 1
ATOM 3628 O O . ASN D 1 32 ? -7.728 -41.197 6.006 1.00 17.84 31 ASN M O 1
ATOM 3633 N N . MET D 1 33 ? -8.289 -39.905 7.774 1.00 15.26 32 MET M N 1
ATOM 3634 C CA . MET D 1 33 ? -8.783 -38.777 6.990 1.00 14.38 32 MET M CA 1
ATOM 3635 C C . MET D 1 33 ? -7.643 -37.909 6.454 1.00 13.99 32 MET M C 1
ATOM 3636 O O . MET D 1 33 ? -6.689 -37.600 7.169 1.00 10.77 32 MET M O 1
ATOM 3641 N N . VAL D 1 34 ? -7.768 -37.513 5.192 1.00 16.46 33 VAL M N 1
ATOM 3642 C CA . VAL D 1 34 ? -6.716 -36.774 4.495 1.00 12.95 33 VAL M CA 1
ATOM 3643 C C . VAL D 1 34 ? -6.862 -35.254 4.636 1.00 14.48 33 VAL M C 1
ATOM 3644 O O . VAL D 1 34 ? -7.970 -34.700 4.569 1.00 12.91 33 VAL M O 1
ATOM 3648 N N . SER D 1 35 ? -5.737 -34.573 4.830 1.00 10.45 34 SER M N 1
ATOM 3649 C CA . SER D 1 35 ? -5.724 -33.109 4.791 1.00 10.98 34 SER M CA 1
ATOM 3650 C C . SER D 1 35 ? -4.812 -32.637 3.657 1.00 9.45 34 SER M C 1
ATOM 3651 O O . SER D 1 35 ? -3.936 -33.375 3.217 1.00 11.28 34 SER M O 1
ATOM 3654 N N . TRP D 1 36 ? -5.034 -31.411 3.183 1.00 10.72 35 TRP M N 1
ATOM 3655 C CA . TRP D 1 36 ? -4.247 -30.860 2.078 1.00 11.30 35 TRP M CA 1
ATOM 3656 C C . TRP D 1 36 ? -3.732 -29.486 2.457 1.00 9.36 35 TRP M C 1
ATOM 3657 O O . TRP D 1 36 ? -4.366 -28.788 3.251 1.00 11.01 35 TRP M O 1
ATOM 3668 N N . TYR D 1 37 ? -2.584 -29.113 1.887 1.00 9.58 36 TYR M N 1
ATOM 3669 C CA . TYR D 1 37 ? -1.918 -27.851 2.178 1.00 10.28 36 TYR M CA 1
ATOM 3670 C C . TYR D 1 37 ? -1.538 -27.147 0.886 1.00 10.24 36 TYR M C 1
ATOM 3671 O O . TYR D 1 37 ? -1.208 -27.787 -0.116 1.00 10.71 36 TYR M O 1
ATOM 3680 N N . GLN D 1 38 ? -1.616 -25.823 0.933 1.00 11.99 37 GLN M N 1
ATOM 3681 C CA . GLN D 1 38 ? -1.111 -24.971 -0.129 1.00 12.08 37 GLN M CA 1
ATOM 3682 C C . GLN D 1 38 ? 0.122 -24.255 0.394 1.00 9.97 37 GLN M C 1
ATOM 3683 O O . GLN D 1 38 ? 0.076 -23.626 1.453 1.00 13.01 37 GLN M O 1
ATOM 3689 N N . GLN D 1 39 ? 1.228 -24.334 -0.336 1.00 9.89 38 GLN M N 1
ATOM 3690 C CA . GLN D 1 39 ? 2.438 -23.662 0.126 1.00 10.93 38 GLN M CA 1
ATOM 3691 C C . GLN D 1 39 ? 3.038 -22.767 -0.948 1.00 11.21 38 GLN M C 1
ATOM 3692 O O . GLN D 1 39 ? 3.490 -23.239 -1.983 1.00 10.37 38 GLN M O 1
ATOM 3698 N N . HIS D 1 40 ? 3.031 -21.469 -0.684 1.00 12.94 39 HIS M N 1
ATOM 3699 C CA . HIS D 1 40 ? 3.752 -20.529 -1.523 1.00 15.99 39 HIS M CA 1
ATOM 3700 C C . HIS D 1 40 ? 5.199 -20.504 -1.058 1.00 20.44 39 HIS M C 1
ATOM 3701 O O . HIS D 1 40 ? 5.463 -20.567 0.137 1.00 18.71 39 HIS M O 1
ATOM 3708 N N . PRO D 1 41 ? 6.145 -20.406 -2.001 1.00 24.35 40 PRO M N 1
ATOM 3709 C CA . PRO D 1 41 ? 7.566 -20.485 -1.646 1.00 22.06 40 PRO M CA 1
ATOM 3710 C C . PRO D 1 41 ? 7.941 -19.470 -0.573 1.00 23.62 40 PRO M C 1
ATOM 3711 O O . PRO D 1 41 ? 7.518 -18.311 -0.639 1.00 27.81 40 PRO M O 1
ATOM 3715 N N . GLY D 1 42 ? 8.700 -19.915 0.424 1.00 27.53 41 GLY M N 1
ATOM 3716 C CA . GLY D 1 42 ? 9.153 -19.033 1.484 1.00 26.55 41 GLY M CA 1
ATOM 3717 C C . GLY D 1 42 ? 8.146 -18.780 2.594 1.00 25.07 41 GLY M C 1
ATOM 3718 O O . GLY D 1 42 ? 8.388 -17.958 3.481 1.00 24.85 41 GLY M O 1
ATOM 3719 N N . THR D 1 43 ? 7.011 -19.474 2.553 1.00 24.44 42 THR M N 1
ATOM 3720 C CA . THR D 1 43 ? 6.005 -19.351 3.608 1.00 19.15 42 THR M CA 1
ATOM 3721 C C . THR D 1 43 ? 5.596 -20.730 4.113 1.00 15.80 42 THR M C 1
ATOM 3722 O O . THR D 1 43 ? 5.817 -21.720 3.433 1.00 14.28 42 THR M O 1
ATOM 3726 N N . ALA D 1 44 ? 5.011 -20.784 5.311 1.00 14.77 43 ALA M N 1
ATOM 3727 C CA . ALA D 1 44 ? 4.506 -22.043 5.857 1.00 16.17 43 ALA M CA 1
ATOM 3728 C C . ALA D 1 44 ? 3.380 -22.592 5.002 1.00 14.46 43 ALA M C 1
ATOM 3729 O O . ALA D 1 44 ? 2.623 -21.838 4.396 1.00 13.92 43 ALA M O 1
ATOM 3731 N N . PRO D 1 45 ? 3.246 -23.923 4.968 1.00 13.92 44 PRO M N 1
ATOM 3732 C CA . PRO D 1 45 ? 2.075 -24.546 4.355 1.00 12.30 44 PRO M CA 1
ATOM 3733 C C . PRO D 1 45 ? 0.799 -24.020 5.004 1.00 12.91 44 PRO M C 1
ATOM 3734 O O . PRO D 1 45 ? 0.784 -23.733 6.199 1.00 14.25 44 PRO M O 1
ATOM 3738 N N . LYS D 1 46 ? -0.251 -23.877 4.211 1.00 12.97 45 LYS M N 1
ATOM 3739 C CA . LYS D 1 46 ? -1.539 -23.410 4.708 1.00 13.37 45 LYS M CA 1
ATOM 3740 C C . LYS D 1 46 ? -2.580 -24.515 4.568 1.00 14.13 45 LYS M C 1
ATOM 3741 O O . LYS D 1 46 ? -2.726 -25.105 3.501 1.00 14.25 45 LYS M O 1
ATOM 3747 N N . LEU D 1 47 ? -3.313 -24.804 5.642 1.00 13.07 46 LEU M N 1
ATOM 3748 C CA . LEU D 1 47 ? -4.349 -25.820 5.572 1.00 11.57 46 LEU M CA 1
ATOM 3749 C C . LEU D 1 47 ? -5.424 -25.424 4.554 1.00 11.89 46 LEU M C 1
ATOM 3750 O O . LEU D 1 47 ? -5.997 -24.332 4.635 1.00 14.10 46 LEU M O 1
ATOM 3755 N N . LEU D 1 48 ? -5.667 -26.317 3.603 1.00 10.98 47 LEU M N 1
ATOM 3756 C CA . LEU D 1 48 ? -6.614 -26.133 2.508 1.00 13.02 47 LEU M CA 1
ATOM 3757 C C . LEU D 1 48 ? -7.860 -26.989 2.683 1.00 16.47 47 LEU M C 1
ATOM 3758 O O . LEU D 1 48 ? -8.972 -26.529 2.457 1.00 16.75 47 LEU M O 1
ATOM 3763 N N . ILE D 1 49 ? -7.660 -28.253 3.044 1.00 12.72 48 ILE M N 1
ATOM 3764 C CA . ILE D 1 49 ? -8.747 -29.215 3.168 1.00 13.95 48 ILE M CA 1
ATOM 3765 C C . ILE D 1 49 ? -8.464 -30.065 4.391 1.00 14.93 48 ILE M C 1
ATOM 3766 O O . ILE D 1 49 ? -7.308 -30.381 4.664 1.00 15.44 48 ILE M O 1
ATOM 3771 N N . TYR D 1 50 ? -9.504 -30.436 5.132 1.00 13.69 49 TYR M N 1
ATOM 3772 C CA . TYR D 1 50 ? -9.326 -31.397 6.218 1.00 14.91 49 TYR M CA 1
ATOM 3773 C C . TYR D 1 50 ? -10.473 -32.385 6.244 1.00 16.90 49 TYR M C 1
ATOM 3774 O O . TYR D 1 50 ? -11.536 -32.112 5.691 1.00 15.92 49 TYR M O 1
ATOM 3783 N N . GLU D 1 51 ? -10.253 -33.535 6.878 1.00 15.60 50 GLU M N 1
ATOM 3784 C CA . GLU D 1 51 ? -11.270 -34.586 6.914 1.00 16.29 50 GLU M CA 1
ATOM 3785 C C . GLU D 1 51 ? -11.767 -34.926 5.504 1.00 18.25 50 GLU M C 1
ATOM 3786 O O . GLU D 1 51 ? -12.972 -35.007 5.255 1.00 21.58 50 GLU M O 1
ATOM 3792 N N . ASN D 1 52 ? -10.812 -35.119 4.597 1.00 17.74 51 ASN M N 1
ATOM 3793 C CA . ASN D 1 52 ? -11.062 -35.491 3.201 1.00 16.87 51 ASN M CA 1
ATOM 3794 C C . ASN D 1 52 ? -11.609 -34.384 2.304 1.00 16.65 51 ASN M C 1
ATOM 3795 O O . ASN D 1 52 ? -11.137 -34.218 1.179 1.00 16.24 51 ASN M O 1
ATOM 3800 N N . SER D 1 53 ? -12.606 -33.646 2.790 1.00 15.96 52 SER M N 1
ATOM 3801 C CA . SER D 1 53 ? -13.410 -32.793 1.911 1.00 16.55 52 SER M CA 1
ATOM 3802 C C . SER D 1 53 ? -13.832 -31.454 2.496 1.00 15.52 52 SER M C 1
ATOM 3803 O O . SER D 1 53 ? -14.488 -30.663 1.818 1.00 17.02 52 SER M O 1
ATOM 3806 N N . LYS D 1 54 ? -13.488 -31.200 3.755 1.00 15.80 53 LYS M N 1
ATOM 3807 C CA . LYS D 1 54 ? -13.924 -29.978 4.416 1.00 14.46 53 LYS M CA 1
ATOM 3808 C C . LYS D 1 54 ? -12.957 -28.831 4.203 1.00 18.46 53 LYS M C 1
ATOM 3809 O O . LYS D 1 54 ? -11.741 -29.031 4.156 1.00 17.43 53 LYS M O 1
ATOM 3815 N N . ARG D 1 55 ? -13.508 -27.630 4.077 1.00 16.38 54 ARG M N 1
ATOM 3816 C CA . ARG D 1 55 ? -12.711 -26.425 3.894 1.00 17.05 54 ARG M CA 1
ATOM 3817 C C . ARG D 1 55 ? -12.725 -25.562 5.143 1.00 19.59 54 ARG M C 1
ATOM 3818 O O . ARG D 1 55 ? -13.791 -25.218 5.659 1.00 22.27 54 ARG M O 1
ATOM 3826 N N . PRO D 1 56 ? -11.539 -25.205 5.642 1.00 16.19 55 PRO M N 1
ATOM 3827 C CA . PRO D 1 56 ? -11.541 -24.217 6.727 1.00 19.52 55 PRO M CA 1
ATOM 3828 C C . PRO D 1 56 ? -12.106 -22.884 6.241 1.00 24.83 55 PRO M C 1
ATOM 3829 O O . PRO D 1 56 ? -12.194 -22.644 5.036 1.00 22.72 55 PRO M O 1
ATOM 3833 N N . SER D 1 57 ? -12.513 -22.035 7.174 1.00 25.11 56 SER M N 1
ATOM 3834 C CA . SER D 1 57 ? -13.010 -20.713 6.824 1.00 24.13 56 SER M CA 1
ATOM 3835 C C . SER D 1 57 ? -11.950 -19.940 6.056 1.00 26.65 56 SER M C 1
ATOM 3836 O O . SER D 1 57 ? -10.777 -19.939 6.431 1.00 24.78 56 SER M O 1
ATOM 3839 N N . GLY D 1 58 ? -12.353 -19.287 4.971 1.00 24.13 57 GLY M N 1
ATOM 3840 C CA . GLY D 1 58 ? -11.412 -18.509 4.188 1.00 23.95 57 GLY M CA 1
ATOM 3841 C C . GLY D 1 58 ? -10.893 -19.215 2.950 1.00 21.74 57 GLY M C 1
ATOM 3842 O O . GLY D 1 58 ? -10.259 -18.595 2.105 1.00 26.26 57 GLY M O 1
ATOM 3843 N N . ILE D 1 59 ? -11.145 -20.515 2.844 1.00 20.34 58 ILE M N 1
ATOM 3844 C CA . ILE D 1 59 ? -10.765 -21.255 1.645 1.00 22.67 58 ILE M CA 1
ATOM 3845 C C . ILE D 1 59 ? -11.984 -21.321 0.725 1.00 22.48 58 ILE M C 1
ATOM 3846 O O . ILE D 1 59 ? -13.036 -21.822 1.127 1.00 23.20 58 ILE M O 1
ATOM 3851 N N . PRO D 1 60 ? -11.857 -20.797 -0.507 1.00 21.75 59 PRO M N 1
ATOM 3852 C CA . PRO D 1 60 ? -13.014 -20.762 -1.407 1.00 25.65 59 PRO M CA 1
ATOM 3853 C C . PRO D 1 60 ? -13.417 -22.136 -1.935 1.00 19.45 59 PRO M C 1
ATOM 3854 O O . PRO D 1 60 ? -12.591 -23.054 -2.025 1.00 19.05 59 PRO M O 1
ATOM 3858 N N . ASP D 1 61 ? -14.693 -22.268 -2.284 1.00 21.58 60 ASP M N 1
ATOM 3859 C CA . ASP D 1 61 ? -15.233 -23.540 -2.750 1.00 21.84 60 ASP M CA 1
ATOM 3860 C C . ASP D 1 61 ? -14.628 -23.992 -4.074 1.00 17.29 60 ASP M C 1
ATOM 3861 O O . ASP D 1 61 ? -14.980 -25.055 -4.580 1.00 20.57 60 ASP M O 1
ATOM 3866 N N . ARG D 1 62 ? -13.722 -23.189 -4.628 1.00 19.56 61 ARG M N 1
ATOM 3867 C CA . ARG D 1 62 ? -12.991 -23.583 -5.831 1.00 21.02 61 ARG M CA 1
ATOM 3868 C C . ARG D 1 62 ? -12.111 -24.783 -5.534 1.00 17.88 61 ARG M C 1
ATOM 3869 O O . ARG D 1 62 ? -11.780 -25.557 -6.429 1.00 16.56 61 ARG M O 1
ATOM 3877 N N . PHE D 1 63 ? -11.725 -24.920 -4.266 1.00 18.71 62 PHE M N 1
ATOM 3878 C CA . PHE D 1 63 ? -10.923 -26.046 -3.812 1.00 15.61 62 PHE M CA 1
ATOM 3879 C C . PHE D 1 63 ? -11.830 -27.116 -3.223 1.00 18.43 62 PHE M C 1
ATOM 3880 O O . PHE D 1 63 ? -12.688 -26.813 -2.397 1.00 20.44 62 PHE M O 1
ATOM 3888 N N . SER D 1 64 ? -11.629 -28.363 -3.629 1.00 15.32 63 SER M N 1
ATOM 3889 C CA . SER D 1 64 ? -12.443 -29.462 -3.123 1.00 16.15 63 SER M CA 1
ATOM 3890 C C . SER D 1 64 ? -11.590 -30.701 -2.929 1.00 17.78 63 SER M C 1
ATOM 3891 O O . SER D 1 64 ? -10.610 -30.908 -3.638 1.00 19.09 63 SER M O 1
ATOM 3894 N N . GLY D 1 65 ? -11.963 -31.530 -1.961 1.00 15.03 64 GLY M N 1
ATOM 3895 C CA . GLY D 1 65 ? -11.261 -32.776 -1.745 1.00 16.27 64 GLY M CA 1
ATOM 3896 C C . GLY D 1 65 ? -12.215 -33.947 -1.638 1.00 16.11 64 GLY M C 1
ATOM 3897 O O . GLY D 1 65 ? -13.394 -33.783 -1.298 1.00 16.97 64 GLY M O 1
ATOM 3898 N N . SER D 1 66 ? -11.698 -35.130 -1.929 1.00 16.40 65 SER M N 1
ATOM 3899 C CA . SER D 1 66 ? -12.455 -36.357 -1.785 1.00 14.57 65 SER M CA 1
ATOM 3900 C C . SER D 1 66 ? -11.505 -37.518 -1.537 1.00 19.10 65 SER M C 1
ATOM 3901 O O . SER D 1 66 ? -10.315 -37.433 -1.841 1.00 17.29 65 SER M O 1
ATOM 3904 N N . ARG D 1 67 ? -12.032 -38.594 -0.963 1.00 16.63 66 ARG M N 1
ATOM 3905 C CA . ARG D 1 67 ? -11.250 -39.785 -0.655 1.00 16.92 66 ARG M CA 1
ATOM 3906 C C . ARG D 1 67 ? -12.003 -40.955 -1.266 1.00 22.66 66 ARG M C 1
ATOM 3907 O O . ARG D 1 67 ? -13.216 -41.062 -1.104 1.00 25.64 66 ARG M O 1
ATOM 3915 N N . SER D 1 68 ? -11.298 -41.812 -1.991 1.00 18.36 67 SER M N 1
ATOM 3916 C CA . SER D 1 68 ? -11.910 -43.019 -2.524 1.00 21.99 67 SER M CA 1
ATOM 3917 C C . SER D 1 68 ? -10.931 -44.179 -2.414 1.00 18.16 67 SER M C 1
ATOM 3918 O O . SER D 1 68 ? -9.874 -44.181 -3.041 1.00 19.95 67 SER M O 1
ATOM 3921 N N . GLY D 1 69 ? -11.282 -45.171 -1.605 1.00 13.31 68 GLY M N 1
ATOM 3922 C CA . GLY D 1 69 ? -10.390 -46.280 -1.356 1.00 12.66 68 GLY M CA 1
ATOM 3923 C C . GLY D 1 69 ? -9.124 -45.823 -0.661 1.00 17.52 68 GLY M C 1
ATOM 3924 O O . GLY D 1 69 ? -9.187 -45.231 0.421 1.00 17.67 68 GLY M O 1
ATOM 3925 N N . THR D 1 70 ? -7.982 -46.086 -1.287 1.00 14.29 69 THR M N 1
ATOM 3926 C CA . THR D 1 70 ? -6.692 -45.751 -0.692 1.00 11.99 69 THR M CA 1
ATOM 3927 C C . THR D 1 70 ? -6.068 -44.533 -1.357 1.00 13.94 69 THR M C 1
ATOM 3928 O O . THR D 1 70 ? -4.866 -44.296 -1.215 1.00 18.03 69 THR M O 1
ATOM 3932 N N . SER D 1 71 ? -6.879 -43.783 -2.093 1.00 15.92 70 SER M N 1
ATOM 3933 C CA . SER D 1 71 ? -6.402 -42.574 -2.765 1.00 15.06 70 SER M CA 1
ATOM 3934 C C . SER D 1 71 ? -7.261 -41.376 -2.414 1.00 17.22 70 SER M C 1
ATOM 3935 O O . SER D 1 71 ? -8.426 -41.514 -2.037 1.00 16.48 70 SER M O 1
ATOM 3938 N N . ALA D 1 72 ? -6.688 -40.186 -2.537 1.00 12.45 71 ALA M N 1
ATOM 3939 C CA . ALA D 1 72 ? -7.447 -38.972 -2.313 1.00 12.33 71 ALA M CA 1
ATOM 3940 C C . ALA D 1 72 ? -7.140 -37.997 -3.428 1.00 15.81 71 ALA M C 1
ATOM 3941 O O . ALA D 1 72 ? -6.078 -38.074 -4.050 1.00 17.01 71 ALA M O 1
ATOM 3943 N N . THR D 1 73 ? -8.068 -37.079 -3.666 1.00 13.29 72 THR M N 1
ATOM 3944 C CA . THR D 1 73 ? -7.948 -36.156 -4.780 1.00 16.04 72 THR M CA 1
ATOM 3945 C C . THR D 1 73 ? -8.285 -34.734 -4.367 1.00 16.47 72 THR M C 1
ATOM 3946 O O . THR D 1 73 ? -9.263 -34.490 -3.658 1.00 18.32 72 THR M O 1
ATOM 3950 N N . LEU D 1 74 ? -7.454 -33.797 -4.809 1.00 14.28 73 LEU M N 1
ATOM 3951 C CA . LEU D 1 74 ? -7.724 -32.383 -4.643 1.00 11.76 73 LEU M CA 1
ATOM 3952 C C . LEU D 1 74 ? -8.124 -31.845 -6.001 1.00 16.36 73 LEU M C 1
ATOM 3953 O O . LEU D 1 74 ? -7.433 -32.082 -6.993 1.00 17.06 73 LEU M O 1
ATOM 3958 N N . GLY D 1 75 ? -9.242 -31.138 -6.048 1.00 14.55 74 GLY M N 1
ATOM 3959 C CA . GLY D 1 75 ? -9.654 -30.454 -7.264 1.00 15.15 74 GLY M CA 1
ATOM 3960 C C . GLY D 1 75 ? -9.575 -28.953 -7.095 1.00 14.04 74 GLY M C 1
ATOM 3961 O O . GLY D 1 75 ? -9.910 -28.423 -6.039 1.00 15.13 74 GLY M O 1
ATOM 3962 N N . ILE D 1 76 ? -9.100 -28.262 -8.128 1.00 13.78 75 ILE M N 1
ATOM 3963 C CA . ILE D 1 76 ? -9.078 -26.804 -8.126 1.00 13.06 75 ILE M CA 1
ATOM 3964 C C . ILE D 1 76 ? -9.673 -26.337 -9.445 1.00 16.05 75 ILE M C 1
ATOM 3965 O O . ILE D 1 76 ? -9.189 -26.712 -10.514 1.00 16.20 75 ILE M O 1
ATOM 3970 N N . ILE D 1 77 ? -10.730 -25.537 -9.358 1.00 15.49 76 ILE M N 1
ATOM 3971 C CA . ILE D 1 77 ? -11.355 -24.971 -10.549 1.00 19.49 76 ILE M CA 1
ATOM 3972 C C . ILE D 1 77 ? -11.183 -23.453 -10.593 1.00 17.56 76 ILE M C 1
ATOM 3973 O O . ILE D 1 77 ? -10.718 -22.838 -9.631 1.00 15.32 76 ILE M O 1
ATOM 3978 N N . GLY D 1 78 ? -11.552 -22.849 -11.720 1.00 16.58 77 GLY M N 1
ATOM 3979 C CA . GLY D 1 78 ? -11.446 -21.411 -11.875 1.00 19.79 77 GLY M CA 1
ATOM 3980 C C . GLY D 1 78 ? -10.065 -20.888 -11.538 1.00 12.63 77 GLY M C 1
ATOM 3981 O O . GLY D 1 78 ? -9.915 -19.894 -10.817 1.00 15.59 77 GLY M O 1
ATOM 3982 N N . LEU D 1 79 ? -9.044 -21.550 -12.072 1.00 14.36 78 LEU M N 1
ATOM 3983 C CA . LEU D 1 79 ? -7.663 -21.232 -11.721 1.00 15.30 78 LEU M CA 1
ATOM 3984 C C . LEU D 1 79 ? -7.312 -19.753 -11.840 1.00 17.72 78 LEU M C 1
ATOM 3985 O O . LEU D 1 79 ? -7.644 -19.100 -12.829 1.00 16.29 78 LEU M O 1
ATOM 3990 N N . GLN D 1 80 ? -6.631 -19.241 -10.818 1.00 15.15 79 GLN M N 1
ATOM 3991 C CA . GLN D 1 80 ? -6.148 -17.865 -10.784 1.00 17.43 79 GLN M CA 1
ATOM 3992 C C . GLN D 1 80 ? -4.636 -17.926 -10.639 1.00 17.84 79 GLN M C 1
ATOM 3993 O O . GLN D 1 80 ? -4.115 -18.873 -10.056 1.00 18.94 79 GLN M O 1
ATOM 3999 N N . THR D 1 81 ? -3.928 -16.924 -11.150 1.00 19.01 80 THR M N 1
ATOM 4000 C CA . THR D 1 81 ? -2.471 -16.906 -11.038 1.00 18.04 80 THR M CA 1
ATOM 4001 C C . THR D 1 81 ? -2.011 -17.144 -9.604 1.00 16.40 80 THR M C 1
ATOM 4002 O O . THR D 1 81 ? -1.002 -17.809 -9.372 1.00 15.91 80 THR M O 1
ATOM 4006 N N . GLY D 1 82 ? -2.752 -16.597 -8.644 1.00 16.41 81 GLY M N 1
ATOM 4007 C CA . GLY D 1 82 ? -2.373 -16.693 -7.244 1.00 17.03 81 GLY M CA 1
ATOM 4008 C C . GLY D 1 82 ? -2.425 -18.105 -6.686 1.00 18.26 81 GLY M C 1
ATOM 4009 O O . GLY D 1 82 ? -1.953 -18.354 -5.576 1.00 15.77 81 GLY M O 1
ATOM 4010 N N . ASP D 1 83 ? -3.006 -19.024 -7.451 1.00 14.27 82 ASP M N 1
ATOM 4011 C CA . ASP D 1 83 ? -3.110 -20.421 -7.034 1.00 13.88 82 ASP M CA 1
ATOM 4012 C C . ASP D 1 83 ? -1.789 -21.155 -7.262 1.00 14.68 82 ASP M C 1
ATOM 4013 O O . ASP D 1 83 ? -1.591 -22.264 -6.753 1.00 14.79 82 ASP M O 1
ATOM 4018 N N . GLU D 1 84 ? -0.884 -20.562 -8.041 1.00 13.47 83 GLU M N 1
ATOM 4019 C CA . GLU D 1 84 ? 0.443 -21.172 -8.200 1.00 13.14 83 GLU M CA 1
ATOM 4020 C C . GLU D 1 84 ? 1.120 -21.350 -6.852 1.00 13.82 83 GLU M C 1
ATOM 4021 O O . GLU D 1 84 ? 1.317 -20.384 -6.110 1.00 13.21 83 GLU M O 1
ATOM 4027 N N . ALA D 1 85 ? 1.493 -22.593 -6.565 1.00 12.73 84 ALA M N 1
ATOM 4028 C CA . ALA D 1 85 ? 1.992 -22.982 -5.256 1.00 13.06 84 ALA M CA 1
ATOM 4029 C C . ALA D 1 85 ? 2.345 -24.461 -5.321 1.00 10.42 84 ALA M C 1
ATOM 4030 O O . ALA D 1 85 ? 2.077 -25.131 -6.323 1.00 10.11 84 ALA M O 1
ATOM 4032 N N . GLU D 1 86 ? 2.937 -24.971 -4.248 1.00 11.19 85 GLU M N 1
ATOM 4033 C CA . GLU D 1 86 ? 3.143 -26.409 -4.106 1.00 10.96 85 GLU M CA 1
ATOM 4034 C C . GLU D 1 86 ? 1.999 -26.950 -3.231 1.00 11.24 85 GLU M C 1
ATOM 4035 O O . GLU D 1 86 ? 1.636 -26.325 -2.246 1.00 12.84 85 GLU M O 1
ATOM 4041 N N . TYR D 1 87 ? 1.414 -28.085 -3.604 1.00 10.24 86 TYR M N 1
ATOM 4042 C CA . TYR D 1 87 ? 0.274 -28.637 -2.865 1.00 9.53 86 TYR M CA 1
ATOM 4043 C C . TYR D 1 87 ? 0.648 -29.988 -2.293 1.00 8.96 86 TYR M C 1
ATOM 4044 O O . TYR D 1 87 ? 1.224 -30.810 -3.001 1.00 10.84 86 TYR M O 1
ATOM 4053 N N . TYR D 1 88 ? 0.340 -30.200 -1.011 1.00 9.16 87 TYR M N 1
ATOM 4054 C CA . TYR D 1 88 ? 0.670 -31.452 -0.322 1.00 8.50 87 TYR M CA 1
ATOM 4055 C C . TYR D 1 88 ? -0.557 -32.123 0.266 1.00 8.75 87 TYR M C 1
ATOM 4056 O O . TYR D 1 88 ? -1.447 -31.449 0.774 1.00 10.72 87 TYR M O 1
ATOM 4065 N N . CYS D 1 89 ? -0.586 -33.449 0.220 1.00 9.06 88 CYS M N 1
ATOM 4066 C CA . CYS D 1 89 ? -1.589 -34.215 0.977 1.00 10.51 88 CYS M CA 1
ATOM 4067 C C . CYS D 1 89 ? -0.926 -34.841 2.190 1.00 8.96 88 CYS M C 1
ATOM 4068 O O . CYS D 1 89 ? 0.279 -35.019 2.211 1.00 9.08 88 CYS M O 1
ATOM 4071 N N . ALA D 1 90 ? -1.717 -35.171 3.206 1.00 11.08 89 ALA M N 1
ATOM 4072 C CA . ALA D 1 90 ? -1.170 -35.776 4.409 1.00 11.70 89 ALA M CA 1
ATOM 4073 C C . ALA D 1 90 ? -2.239 -36.573 5.132 1.00 11.83 89 ALA M C 1
ATOM 4074 O O . ALA D 1 90 ? -3.411 -36.236 5.062 1.00 10.53 89 ALA M O 1
ATOM 4076 N N . THR D 1 91 ? -1.818 -37.623 5.832 1.00 11.66 90 THR M N 1
ATOM 4077 C CA . THR D 1 91 ? -2.679 -38.290 6.806 1.00 12.08 90 THR M CA 1
ATOM 4078 C C . THR D 1 91 ? -1.819 -39.107 7.761 1.00 9.88 90 THR M C 1
ATOM 4079 O O . THR D 1 91 ? -0.597 -39.100 7.657 1.00 10.18 90 THR M O 1
ATOM 4083 N N . TRP D 1 92 ? -2.465 -39.811 8.687 1.00 9.18 91 TRP M N 1
ATOM 4084 C CA . TRP D 1 92 ? -1.751 -40.701 9.603 1.00 10.88 91 TRP M CA 1
ATOM 4085 C C . TRP D 1 92 ? -1.552 -42.069 8.977 1.00 11.95 91 TRP M C 1
ATOM 4086 O O . TRP D 1 92 ? -2.472 -42.607 8.352 1.00 13.55 91 TRP M O 1
ATOM 4097 N N . ASP D 1 93 ? -0.357 -42.629 9.156 1.00 11.34 92 ASP M N 1
ATOM 4098 C CA . ASP D 1 93 ? -0.073 -44.000 8.742 1.00 13.62 92 ASP M CA 1
ATOM 4099 C C . ASP D 1 93 ? 0.051 -44.882 9.973 1.00 15.87 92 ASP M C 1
ATOM 4100 O O . ASP D 1 93 ? 0.516 -44.439 11.022 1.00 13.42 92 ASP M O 1
ATOM 4105 N N . GLY D 1 94 ? -0.336 -46.144 9.819 1.00 16.19 93 GLY M N 1
ATOM 4106 C CA . GLY D 1 94 ? -0.328 -47.094 10.918 1.00 19.54 93 GLY M CA 1
ATOM 4107 C C . GLY D 1 94 ? 1.049 -47.395 11.470 1.00 19.05 93 GLY M C 1
ATOM 4108 O O . GLY D 1 94 ? 1.175 -47.963 12.563 1.00 19.53 93 GLY M O 1
ATOM 4109 N N . SER D 1 95 ? 2.088 -47.018 10.732 1.00 14.02 94 SER M N 1
ATOM 4110 C CA . SER D 1 95 ? 3.454 -47.175 11.218 1.00 17.21 94 SER M CA 1
ATOM 4111 C C . SER D 1 95 ? 3.755 -46.129 12.303 1.00 17.93 94 SER M C 1
ATOM 4112 O O . SER D 1 95 ? 4.854 -46.092 12.849 1.00 14.80 94 SER M O 1
ATOM 4115 N N . LEU D 1 96 ? 2.756 -45.297 12.592 1.00 15.07 95 LEU M N 1
ATOM 4116 C CA . LEU D 1 96 ? 2.773 -44.349 13.714 1.00 13.93 95 LEU M CA 1
ATOM 4117 C C . LEU D 1 96 ? 3.460 -43.032 13.384 1.00 15.85 95 LEU M C 1
ATOM 4118 O O . LEU D 1 96 ? 4.387 -42.593 14.082 1.00 12.88 95 LEU M O 1
ATOM 4123 N N . ARG D 1 97 A 2.990 -42.400 12.316 1.00 10.77 95 ARG M N 1
ATOM 4124 C CA . ARG D 1 97 A 3.524 -41.107 11.910 1.00 10.38 95 ARG M CA 1
ATOM 4125 C C . ARG D 1 97 A 2.572 -40.465 10.931 1.00 11.94 95 ARG M C 1
ATOM 4126 O O . ARG D 1 97 A 1.824 -41.145 10.238 1.00 12.47 95 ARG M O 1
ATOM 4134 N N . THR D 1 98 ? 2.594 -39.146 10.872 1.00 10.38 96 THR M N 1
ATOM 4135 C CA . THR D 1 98 ? 1.900 -38.451 9.807 1.00 9.32 96 THR M CA 1
ATOM 4136 C C . THR D 1 98 ? 2.818 -38.540 8.606 1.00 9.90 96 THR M C 1
ATOM 4137 O O . THR D 1 98 ? 4.032 -38.338 8.733 1.00 11.26 96 THR M O 1
ATOM 4141 N N . VAL D 1 99 ? 2.244 -38.869 7.454 1.00 10.73 97 VAL M N 1
ATOM 4142 C CA . VAL D 1 99 ? 2.996 -38.969 6.212 1.00 11.40 97 VAL M CA 1
ATOM 4143 C C . VAL D 1 99 ? 2.484 -37.920 5.245 1.00 10.29 97 VAL M C 1
ATOM 4144 O O . VAL D 1 99 ? 1.288 -37.642 5.217 1.00 10.32 97 VAL M O 1
ATOM 4148 N N . PHE D 1 100 ? 3.398 -37.325 4.482 1.00 10.96 98 PHE M N 1
ATOM 4149 C CA . PHE D 1 100 ? 3.053 -36.355 3.451 1.00 10.76 98 PHE M CA 1
ATOM 4150 C C . PHE D 1 100 ? 3.330 -36.906 2.065 1.00 11.00 98 PHE M C 1
ATOM 4151 O O . PHE D 1 100 ? 4.295 -37.647 1.856 1.00 12.84 98 PHE M O 1
ATOM 4159 N N . GLY D 1 101 ? 2.507 -36.503 1.103 1.00 9.48 99 GLY M N 1
ATOM 4160 C CA . GLY D 1 101 ? 2.851 -36.722 -0.287 1.00 9.61 99 GLY M CA 1
ATOM 4161 C C . GLY D 1 101 ? 4.068 -35.869 -0.641 1.00 10.63 99 GLY M C 1
ATOM 4162 O O . GLY D 1 101 ? 4.441 -34.943 0.095 1.00 10.55 99 GLY M O 1
ATOM 4163 N N . GLY D 1 102 ? 4.683 -36.176 -1.776 1.00 9.78 100 GLY M N 1
ATOM 4164 C CA . GLY D 1 102 ? 5.918 -35.522 -2.176 1.00 11.36 100 GLY M CA 1
ATOM 4165 C C . GLY D 1 102 ? 5.746 -34.103 -2.687 1.00 12.53 100 GLY M C 1
ATOM 4166 O O . GLY D 1 102 ? 6.732 -33.394 -2.911 1.00 13.04 100 GLY M O 1
ATOM 4167 N N . GLY D 1 103 ? 4.500 -33.702 -2.906 1.00 9.80 101 GLY M N 1
ATOM 4168 C CA . GLY D 1 103 ? 4.200 -32.339 -3.340 1.00 9.09 101 GLY M CA 1
ATOM 4169 C C . GLY D 1 103 ? 3.948 -32.275 -4.833 1.00 11.18 101 GLY M C 1
ATOM 4170 O O . GLY D 1 103 ? 4.607 -32.977 -5.611 1.00 11.29 101 GLY M O 1
ATOM 4171 N N . THR D 1 104 ? 2.996 -31.429 -5.222 1.00 10.29 102 THR M N 1
ATOM 4172 C CA . THR D 1 104 ? 2.696 -31.180 -6.628 1.00 10.35 102 THR M CA 1
ATOM 4173 C C . THR D 1 104 ? 2.795 -29.697 -6.887 1.00 8.57 102 THR M C 1
ATOM 4174 O O . THR D 1 104 ? 2.136 -28.912 -6.214 1.00 10.76 102 THR M O 1
ATOM 4178 N N . LYS D 1 105 ? 3.610 -29.324 -7.868 1.00 10.02 103 LYS M N 1
ATOM 4179 C CA . LYS D 1 105 ? 3.711 -27.924 -8.269 1.00 10.97 103 LYS M CA 1
ATOM 4180 C C . LYS D 1 105 ? 2.606 -27.608 -9.260 1.00 10.45 103 LYS M C 1
ATOM 4181 O O . LYS D 1 105 ? 2.500 -28.248 -10.305 1.00 12.65 103 LYS M O 1
ATOM 4187 N N . LEU D 1 106 ? 1.791 -26.612 -8.931 1.00 11.43 104 LEU M N 1
ATOM 4188 C CA . LEU D 1 106 ? 0.738 -26.150 -9.826 1.00 9.91 104 LEU M CA 1
ATOM 4189 C C . LEU D 1 106 ? 1.224 -24.907 -10.562 1.00 10.69 104 LEU M C 1
ATOM 4190 O O . LEU D 1 106 ? 1.604 -23.919 -9.932 1.00 10.71 104 LEU M O 1
ATOM 4195 N N . THR D 1 107 ? 1.204 -24.965 -11.893 1.00 10.19 105 THR M N 1
ATOM 4196 C CA . THR D 1 107 ? 1.518 -23.809 -12.716 1.00 10.88 105 THR M CA 1
ATOM 4197 C C . THR D 1 107 ? 0.262 -23.375 -13.453 1.00 10.97 105 THR M C 1
ATOM 4198 O O . THR D 1 107 ? -0.437 -24.206 -14.052 1.00 10.13 105 THR M O 1
ATOM 4202 N N . VAL D 1 108 ? -0.044 -22.085 -13.361 1.00 11.87 106 VAL M N 1
ATOM 4203 C CA . VAL D 1 108 ? -1.158 -21.510 -14.093 1.00 14.12 106 VAL M CA 1
ATOM 4204 C C . VAL D 1 108 ? -0.549 -20.948 -15.373 1.00 12.85 106 VAL M C 1
ATOM 4205 O O . VAL D 1 108 ? 0.179 -19.953 -15.340 1.00 12.99 106 VAL M O 1
ATOM 4209 N N . LEU D 1 109 A -0.832 -21.608 -16.487 1.00 11.80 106 LEU M N 1
ATOM 4210 C CA . LEU D 1 109 A -0.097 -21.411 -17.738 1.00 10.81 106 LEU M CA 1
ATOM 4211 C C . LEU D 1 109 A -0.262 -20.018 -18.318 1.00 12.64 106 LEU M C 1
ATOM 4212 O O . LEU D 1 109 A -1.378 -19.609 -18.634 1.00 14.90 106 LEU M O 1
ATOM 4217 N N . SER D 1 110 ? 0.859 -19.318 -18.484 1.00 11.55 107 SER M N 1
ATOM 4218 C CA . SER D 1 110 ? 0.863 -17.952 -19.024 1.00 11.17 107 SER M CA 1
ATOM 4219 C C . SER D 1 110 ? 1.756 -17.788 -20.256 1.00 12.36 107 SER M C 1
ATOM 4220 O O . SER D 1 110 ? 1.947 -16.671 -20.745 1.00 13.92 107 SER M O 1
ATOM 4223 N N . GLN D 1 111 ? 2.306 -18.895 -20.747 1.00 8.05 108 GLN M N 1
ATOM 4224 C CA . GLN D 1 111 ? 3.062 -18.904 -21.994 1.00 11.28 108 GLN M CA 1
ATOM 4225 C C . GLN D 1 111 ? 3.004 -20.322 -22.532 1.00 10.79 108 GLN M C 1
ATOM 4226 O O . GLN D 1 111 ? 2.587 -21.235 -21.828 1.00 10.48 108 GLN M O 1
ATOM 4232 N N . PRO D 1 112 ? 3.407 -20.516 -23.789 1.00 10.92 109 PRO M N 1
ATOM 4233 C CA . PRO D 1 112 ? 3.354 -21.874 -24.326 1.00 9.91 109 PRO M CA 1
ATOM 4234 C C . PRO D 1 112 ? 4.238 -22.844 -23.542 1.00 10.44 109 PRO M C 1
ATOM 4235 O O . PRO D 1 112 ? 5.271 -22.444 -23.013 1.00 11.42 109 PRO M O 1
ATOM 4239 N N . LYS D 1 113 ? 3.838 -24.108 -23.492 1.00 11.79 110 LYS M N 1
ATOM 4240 C CA . LYS D 1 113 ? 4.679 -25.129 -22.875 1.00 11.52 110 LYS M CA 1
ATOM 4241 C C . LYS D 1 113 ? 5.977 -25.276 -23.657 1.00 14.81 110 LYS M C 1
ATOM 4242 O O . LYS D 1 113 ? 6.003 -25.152 -24.882 1.00 15.62 110 LYS M O 1
ATOM 4248 N N . ALA D 1 114 ? 7.064 -25.511 -22.939 1.00 14.13 111 ALA M N 1
ATOM 4249 C CA . ALA D 1 114 ? 8.365 -25.661 -23.574 1.00 14.60 111 ALA M CA 1
ATOM 4250 C C . ALA D 1 114 ? 9.062 -26.871 -22.980 1.00 14.89 111 ALA M C 1
ATOM 4251 O O . ALA D 1 114 ? 9.219 -26.972 -21.761 1.00 12.43 111 ALA M O 1
ATOM 4253 N N . ALA D 1 115 ? 9.441 -27.809 -23.837 1.00 13.05 112 ALA M N 1
ATOM 4254 C CA . ALA D 1 115 ? 10.171 -28.982 -23.386 1.00 15.33 112 ALA M CA 1
ATOM 4255 C C . ALA D 1 115 ? 11.609 -28.582 -23.065 1.00 13.99 112 ALA M C 1
ATOM 4256 O O . ALA D 1 115 ? 12.155 -27.673 -23.681 1.00 14.64 112 ALA M O 1
ATOM 4258 N N . PRO D 1 116 ? 12.230 -29.274 -22.101 1.00 12.11 113 PRO M N 1
ATOM 4259 C CA . PRO D 1 116 ? 13.605 -28.950 -21.715 1.00 12.52 113 PRO M CA 1
ATOM 4260 C C . PRO D 1 116 ? 14.613 -29.358 -22.784 1.00 14.28 113 PRO M C 1
ATOM 4261 O O . PRO D 1 116 ? 14.436 -30.387 -23.450 1.00 15.68 113 PRO M O 1
ATOM 4265 N N . SER D 1 117 ? 15.646 -28.545 -22.953 1.00 11.44 114 SER M N 1
ATOM 4266 C CA . SER D 1 117 ? 16.817 -28.940 -23.724 1.00 12.52 114 SER M CA 1
ATOM 4267 C C . SER D 1 117 ? 17.793 -29.539 -22.749 1.00 14.60 114 SER M C 1
ATOM 4268 O O . SER D 1 117 ? 18.039 -28.961 -21.703 1.00 12.62 114 SER M O 1
ATOM 4271 N N . VAL D 1 118 ? 18.351 -30.693 -23.093 1.00 11.64 115 VAL M N 1
ATOM 4272 C CA . VAL D 1 118 ? 19.230 -31.402 -22.173 1.00 13.37 115 VAL M CA 1
ATOM 4273 C C . VAL D 1 118 ? 20.614 -31.573 -22.782 1.00 14.65 115 VAL M C 1
ATOM 4274 O O . VAL D 1 118 ? 20.748 -31.992 -23.931 1.00 14.68 115 VAL M O 1
ATOM 4278 N N . THR D 1 119 ? 21.640 -31.212 -22.016 1.00 10.34 116 THR M N 1
ATOM 4279 C CA . THR D 1 119 ? 23.025 -31.431 -22.412 1.00 10.12 116 THR M CA 1
ATOM 4280 C C . THR D 1 119 ? 23.730 -32.198 -21.307 1.00 12.33 116 THR M C 1
ATOM 4281 O O . THR D 1 119 ? 23.665 -31.818 -20.145 1.00 10.69 116 THR M O 1
ATOM 4285 N N . LEU D 1 120 ? 24.390 -33.291 -21.663 1.00 10.94 117 LEU M N 1
ATOM 4286 C CA . LEU D 1 120 ? 25.066 -34.120 -20.664 1.00 10.32 117 LEU M CA 1
ATOM 4287 C C . LEU D 1 120 ? 26.547 -34.195 -20.982 1.00 9.93 117 LEU M C 1
ATOM 4288 O O . LEU D 1 120 ? 26.930 -34.547 -22.105 1.00 13.53 117 LEU M O 1
ATOM 4293 N N . PHE D 1 121 ? 27.377 -33.840 -20.006 1.00 9.53 118 PHE M N 1
ATOM 4294 C CA . PHE D 1 121 ? 28.828 -33.953 -20.120 1.00 10.60 118 PHE M CA 1
ATOM 4295 C C . PHE D 1 121 ? 29.364 -35.093 -19.280 1.00 12.85 118 PHE M C 1
ATOM 4296 O O . PHE D 1 121 ? 28.960 -35.271 -18.133 1.00 12.24 118 PHE M O 1
ATOM 4304 N N . PRO D 1 122 ? 30.306 -35.854 -19.842 1.00 13.56 119 PRO M N 1
ATOM 4305 C CA . PRO D 1 122 ? 31.008 -36.898 -19.096 1.00 11.56 119 PRO M CA 1
ATOM 4306 C C . PRO D 1 122 ? 32.089 -36.279 -18.216 1.00 10.87 119 PRO M C 1
ATOM 4307 O O . PRO D 1 122 ? 32.400 -35.090 -18.345 1.00 11.11 119 PRO M O 1
ATOM 4311 N N . PRO D 1 123 ? 32.660 -37.077 -17.310 1.00 12.05 120 PRO M N 1
ATOM 4312 C CA . PRO D 1 123 ? 33.811 -36.622 -16.532 1.00 11.47 120 PRO M CA 1
ATOM 4313 C C . PRO D 1 123 ? 34.934 -36.183 -17.467 1.00 13.67 120 PRO M C 1
ATOM 4314 O O . PRO D 1 123 ? 35.179 -36.825 -18.490 1.00 16.04 120 PRO M O 1
ATOM 4318 N N . SER D 1 124 ? 35.602 -35.088 -17.127 1.00 12.71 121 SER M N 1
ATOM 4319 C CA . SER D 1 124 ? 36.759 -34.638 -17.888 1.00 14.62 121 SER M CA 1
ATOM 4320 C C . SER D 1 124 ? 37.973 -35.516 -17.581 1.00 15.73 121 SER M C 1
ATOM 4321 O O . SER D 1 124 ? 38.082 -36.086 -16.500 1.00 14.01 121 SER M O 1
ATOM 4324 N N . SER D 1 125 ? 38.892 -35.616 -18.531 1.00 18.41 122 SER M N 1
ATOM 4325 C CA . SER D 1 125 ? 40.116 -36.376 -18.291 1.00 16.01 122 SER M CA 1
ATOM 4326 C C . SER D 1 125 ? 40.844 -35.812 -17.083 1.00 17.62 122 SER M C 1
ATOM 4327 O O . SER D 1 125 ? 41.424 -36.553 -16.302 1.00 17.46 122 SER M O 1
ATOM 4330 N N . GLU D 1 126 ? 40.783 -34.493 -16.912 1.00 18.16 123 GLU M N 1
ATOM 4331 C CA . GLU D 1 126 ? 41.449 -33.840 -15.796 1.00 16.35 123 GLU M CA 1
ATOM 4332 C C . GLU D 1 126 ? 40.886 -34.307 -14.446 1.00 14.90 123 GLU M C 1
ATOM 4333 O O . GLU D 1 126 ? 41.634 -34.606 -13.510 1.00 15.69 123 GLU M O 1
ATOM 4339 N N . GLU D 1 127 ? 39.561 -34.363 -14.339 1.00 13.14 124 GLU M N 1
ATOM 4340 C CA . GLU D 1 127 ? 38.943 -34.788 -13.093 1.00 10.52 124 GLU M CA 1
ATOM 4341 C C . GLU D 1 127 ? 39.295 -36.243 -12.798 1.00 12.78 124 GLU M C 1
ATOM 4342 O O . GLU D 1 127 ? 39.578 -36.606 -11.653 1.00 14.31 124 GLU M O 1
ATOM 4348 N N . LEU D 1 128 ? 39.267 -37.069 -13.836 1.00 14.30 125 LEU M N 1
ATOM 4349 C CA . LEU D 1 128 ? 39.598 -38.484 -13.678 1.00 13.72 125 LEU M CA 1
ATOM 4350 C C . LEU D 1 128 ? 41.031 -38.640 -13.163 1.00 15.99 125 LEU M C 1
ATOM 4351 O O . LEU D 1 128 ? 41.312 -39.543 -12.380 1.00 17.81 125 LEU M O 1
ATOM 4356 N N . GLN D 1 129 ? 41.924 -37.745 -13.582 1.00 22.24 126 GLN M N 1
ATOM 4357 C CA . GLN D 1 129 ? 43.308 -37.747 -13.086 1.00 19.90 126 GLN M CA 1
ATOM 4358 C C . GLN D 1 129 ? 43.371 -37.432 -11.597 1.00 24.13 126 GLN M C 1
ATOM 4359 O O . GLN D 1 129 ? 44.298 -37.855 -10.896 1.00 21.22 126 GLN M O 1
ATOM 4365 N N . ALA D 1 130 ? 42.386 -36.673 -11.123 1.00 17.21 127 ALA M N 1
ATOM 4366 C CA . ALA D 1 130 ? 42.313 -36.286 -9.726 1.00 19.35 127 ALA M CA 1
ATOM 4367 C C . ALA D 1 130 ? 41.527 -37.312 -8.929 1.00 14.29 127 ALA M C 1
ATOM 4368 O O . ALA D 1 130 ? 41.140 -37.065 -7.785 1.00 18.09 127 ALA M O 1
ATOM 4370 N N . ASN D 1 131 ? 41.281 -38.464 -9.549 1.00 17.41 128 ASN M N 1
ATOM 4371 C CA . ASN D 1 131 ? 40.603 -39.587 -8.890 1.00 19.17 128 ASN M CA 1
ATOM 4372 C C . ASN D 1 131 ? 39.146 -39.315 -8.530 1.00 18.24 128 ASN M C 1
ATOM 4373 O O . ASN D 1 131 ? 38.642 -39.821 -7.527 1.00 17.39 128 ASN M O 1
ATOM 4378 N N . LYS D 1 132 ? 38.475 -38.506 -9.344 1.00 15.39 129 LYS M N 1
ATOM 4379 C CA . LYS D 1 132 ? 37.059 -38.254 -9.150 1.00 13.02 129 LYS M CA 1
ATOM 4380 C C . LYS D 1 132 ? 36.357 -38.299 -10.497 1.00 11.93 129 LYS M C 1
ATOM 4381 O O . LYS D 1 132 ? 37.002 -38.274 -11.535 1.00 10.71 129 LYS M O 1
ATOM 4387 N N . ALA D 1 133 ? 35.031 -38.353 -10.471 1.00 13.14 130 ALA M N 1
ATOM 4388 C CA . ALA D 1 133 ? 34.249 -38.375 -11.699 1.00 12.95 130 ALA M CA 1
ATOM 4389 C C . ALA D 1 133 ? 32.900 -37.722 -11.453 1.00 12.19 130 ALA M C 1
ATOM 4390 O O . ALA D 1 133 ? 32.203 -38.049 -10.493 1.00 13.06 130 ALA M O 1
ATOM 4392 N N . THR D 1 134 ? 32.544 -36.776 -12.312 1.00 10.99 131 THR M N 1
ATOM 4393 C CA . THR D 1 134 ? 31.262 -36.105 -12.199 1.00 10.60 131 THR M CA 1
ATOM 4394 C C . THR D 1 134 ? 30.593 -36.025 -13.564 1.00 8.63 131 THR M C 1
ATOM 4395 O O . THR D 1 134 ? 31.197 -35.566 -14.535 1.00 10.52 131 THR M O 1
ATOM 4399 N N . LEU D 1 135 ? 29.355 -36.496 -13.639 1.00 7.54 132 LEU M N 1
ATOM 4400 C CA . LEU D 1 135 ? 28.553 -36.314 -14.836 1.00 9.89 132 LEU M CA 1
ATOM 4401 C C . LEU D 1 135 ? 27.662 -35.106 -14.595 1.00 8.24 132 LEU M C 1
ATOM 4402 O O . LEU D 1 135 ? 27.065 -34.976 -13.526 1.00 10.00 132 LEU M O 1
ATOM 4407 N N . VAL D 1 136 ? 27.586 -34.224 -15.584 1.00 8.88 133 VAL M N 1
ATOM 4408 C CA . VAL D 1 136 ? 26.851 -32.966 -15.438 1.00 8.06 133 VAL M CA 1
ATOM 4409 C C . VAL D 1 136 ? 25.726 -32.902 -16.455 1.00 8.27 133 VAL M C 1
ATOM 4410 O O . VAL D 1 136 ? 25.974 -32.928 -17.669 1.00 8.65 133 VAL M O 1
ATOM 4414 N N . CYS D 1 137 ? 24.490 -32.823 -15.963 1.00 7.53 134 CYS M N 1
ATOM 4415 C CA . CYS D 1 137 ? 23.318 -32.804 -16.828 1.00 7.32 134 CYS M CA 1
ATOM 4416 C C . CYS D 1 137 ? 22.676 -31.427 -16.722 1.00 9.96 134 CYS M C 1
ATOM 4417 O O . CYS D 1 137 ? 22.168 -31.063 -15.667 1.00 8.83 134 CYS M O 1
ATOM 4420 N N . LEU D 1 138 ? 22.706 -30.670 -17.821 1.00 7.17 135 LEU M N 1
ATOM 4421 C CA . LEU D 1 138 ? 22.188 -29.304 -17.820 1.00 8.95 135 LEU M CA 1
ATOM 4422 C C . LEU D 1 138 ? 20.842 -29.273 -18.503 1.00 10.07 135 LEU M C 1
ATOM 4423 O O . LEU D 1 138 ? 20.681 -29.802 -19.602 1.00 12.46 135 LEU M O 1
ATOM 4428 N N . ILE D 1 139 ? 19.874 -28.643 -17.850 1.00 8.05 136 ILE M N 1
ATOM 4429 C CA . ILE D 1 139 ? 18.480 -28.729 -18.272 1.00 9.06 136 ILE M CA 1
ATOM 4430 C C . ILE D 1 139 ? 17.944 -27.318 -18.440 1.00 10.42 136 ILE M C 1
ATOM 4431 O O . ILE D 1 139 ? 17.894 -26.549 -17.484 1.00 9.56 136 ILE M O 1
ATOM 4436 N N . SER D 1 140 ? 17.531 -26.966 -19.648 1.00 9.14 137 SER M N 1
ATOM 4437 C CA . SER D 1 140 ? 17.236 -25.556 -19.878 1.00 10.40 137 SER M CA 1
ATOM 4438 C C . SER D 1 140 ? 15.993 -25.270 -20.705 1.00 13.77 137 SER M C 1
ATOM 4439 O O . SER D 1 140 ? 15.476 -26.134 -21.423 1.00 12.71 137 SER M O 1
ATOM 4442 N N . ASP D 1 141 ? 15.511 -24.037 -20.576 1.00 12.15 138 ASP M N 1
ATOM 4443 C CA . ASP D 1 141 ? 14.439 -23.533 -21.427 1.00 12.01 138 ASP M CA 1
ATOM 4444 C C . ASP D 1 141 ? 13.122 -24.294 -21.310 1.00 16.59 138 ASP M C 1
ATOM 4445 O O . ASP D 1 141 ? 12.413 -24.449 -22.305 1.00 15.53 138 ASP M O 1
ATOM 4450 N N . PHE D 1 142 ? 12.785 -24.751 -20.108 1.00 12.60 139 PHE M N 1
ATOM 4451 C CA . PHE D 1 142 ? 11.530 -25.472 -19.920 1.00 13.37 139 PHE M CA 1
ATOM 4452 C C . PHE D 1 142 ? 10.429 -24.663 -19.217 1.00 10.49 139 PHE M C 1
ATOM 4453 O O . PHE D 1 142 ? 10.696 -23.760 -18.422 1.00 10.89 139 PHE M O 1
ATOM 4461 N N . TYR D 1 143 ? 9.190 -24.979 -19.566 1.00 7.91 140 TYR M N 1
ATOM 4462 C CA . TYR D 1 143 ? 8.013 -24.389 -18.936 1.00 11.56 140 TYR M CA 1
ATOM 4463 C C . TYR D 1 143 ? 6.832 -25.348 -19.101 1.00 11.33 140 TYR M C 1
ATOM 4464 O O . TYR D 1 143 ? 6.569 -25.817 -20.209 1.00 9.78 140 TYR M O 1
ATOM 4473 N N . PRO D 1 144 ? 6.100 -25.643 -18.012 1.00 10.51 141 PRO M N 1
ATOM 4474 C CA . PRO D 1 144 ? 6.227 -25.218 -16.611 1.00 11.99 141 PRO M CA 1
ATOM 4475 C C . PRO D 1 144 ? 7.579 -25.549 -15.988 1.00 12.99 141 PRO M C 1
ATOM 4476 O O . PRO D 1 144 ? 8.280 -26.449 -16.452 1.00 10.52 141 PRO M O 1
ATOM 4480 N N . GLY D 1 145 ? 7.918 -24.831 -14.927 1.00 10.59 142 GLY M N 1
ATOM 4481 C CA . GLY D 1 145 ? 9.201 -24.999 -14.267 1.00 11.50 142 GLY M CA 1
ATOM 4482 C C . GLY D 1 145 ? 9.238 -26.147 -13.269 1.00 11.32 142 GLY M C 1
ATOM 4483 O O . GLY D 1 145 ? 9.433 -25.942 -12.071 1.00 12.78 142 GLY M O 1
ATOM 4484 N N . ALA D 1 146 ? 9.073 -27.358 -13.775 1.00 10.44 143 ALA M N 1
ATOM 4485 C CA . ALA D 1 146 ? 9.117 -28.560 -12.948 1.00 11.89 143 ALA M CA 1
ATOM 4486 C C . ALA D 1 146 ? 9.610 -29.708 -13.795 1.00 11.49 143 ALA M C 1
ATOM 4487 O O . ALA D 1 146 ? 9.052 -29.977 -14.858 1.00 13.11 143 ALA M O 1
ATOM 4489 N N . VAL D 1 147 ? 10.671 -30.371 -13.341 1.00 11.42 144 VAL M N 1
ATOM 4490 C CA . VAL D 1 147 ? 11.151 -31.578 -14.007 1.00 11.39 144 VAL M CA 1
ATOM 4491 C C . VAL D 1 147 ? 11.488 -32.649 -12.984 1.00 12.72 144 VAL M C 1
ATOM 4492 O O . VAL D 1 147 ? 11.695 -32.349 -11.814 1.00 12.75 144 VAL M O 1
ATOM 4496 N N . THR D 1 148 ? 11.516 -33.899 -13.438 1.00 11.91 145 THR M N 1
ATOM 4497 C CA . THR D 1 148 ? 12.006 -35.003 -12.630 1.00 13.74 145 THR M CA 1
ATOM 4498 C C . THR D 1 148 ? 13.208 -35.562 -13.365 1.00 13.96 145 THR M C 1
ATOM 4499 O O . THR D 1 148 ? 13.169 -35.716 -14.587 1.00 13.79 145 THR M O 1
ATOM 4503 N N . VAL D 1 149 ? 14.291 -35.817 -12.634 1.00 11.57 146 VAL M N 1
ATOM 4504 C CA . VAL D 1 149 ? 15.504 -36.355 -13.244 1.00 10.97 146 VAL M CA 1
ATOM 4505 C C . VAL D 1 149 ? 15.786 -37.740 -12.692 1.00 14.73 146 VAL M C 1
ATOM 4506 O O . VAL D 1 149 ? 15.724 -37.957 -11.476 1.00 17.83 146 VAL M O 1
ATOM 4510 N N . ALA D 1 150 ? 16.067 -38.666 -13.600 1.00 10.60 147 ALA M N 1
ATOM 4511 C CA . ALA D 1 150 ? 16.459 -40.019 -13.254 1.00 12.74 147 ALA M CA 1
ATOM 4512 C C . ALA D 1 150 ? 17.740 -40.359 -14.001 1.00 13.70 147 ALA M C 1
ATOM 4513 O O . ALA D 1 150 ? 17.900 -40.028 -15.173 1.00 14.85 147 ALA M O 1
ATOM 4515 N N . TRP D 1 151 ? 18.644 -41.042 -13.318 1.00 10.90 148 TRP M N 1
ATOM 4516 C CA . TRP D 1 151 ? 19.900 -41.440 -13.914 1.00 9.39 148 TRP M CA 1
ATOM 4517 C C . TRP D 1 151 ? 19.939 -42.955 -14.088 1.00 15.57 148 TRP M C 1
ATOM 4518 O O . TRP D 1 151 ? 19.372 -43.691 -13.287 1.00 15.25 148 TRP M O 1
ATOM 4529 N N . LYS D 1 152 ? 20.610 -43.397 -15.144 1.00 12.26 149 LYS M N 1
ATOM 4530 C CA . LYS D 1 152 ? 20.786 -44.818 -15.415 1.00 16.76 149 LYS M CA 1
ATOM 4531 C C . LYS D 1 152 ? 22.265 -45.141 -15.588 1.00 17.26 149 LYS M C 1
ATOM 4532 O O . LYS D 1 152 ? 23.001 -44.403 -16.232 1.00 14.80 149 LYS M O 1
ATOM 4538 N N . ALA D 1 153 ? 22.690 -46.259 -15.010 1.00 14.37 150 ALA M N 1
ATOM 4539 C CA . ALA D 1 153 ? 23.996 -46.835 -15.296 1.00 15.58 150 ALA M CA 1
ATOM 4540 C C . ALA D 1 153 ? 23.692 -48.051 -16.153 1.00 16.91 150 ALA M C 1
ATOM 4541 O O . ALA D 1 153 ? 23.040 -48.976 -15.684 1.00 17.62 150 ALA M O 1
ATOM 4543 N N . ASP D 1 154 ? 24.160 -48.043 -17.398 1.00 18.03 151 ASP M N 1
ATOM 4544 C CA . ASP D 1 154 ? 23.654 -48.966 -18.399 1.00 18.09 151 ASP M CA 1
ATOM 4545 C C . ASP D 1 154 ? 22.132 -48.809 -18.406 1.00 22.51 151 ASP M C 1
ATOM 4546 O O . ASP D 1 154 ? 21.638 -47.713 -18.659 1.00 22.35 151 ASP M O 1
ATOM 4551 N N . SER D 1 155 ? 21.386 -49.870 -18.108 1.00 17.94 152 SER M N 1
ATOM 4552 C CA . SER D 1 155 ? 19.927 -49.762 -18.072 1.00 20.60 152 SER M CA 1
ATOM 4553 C C . SER D 1 155 ? 19.349 -49.831 -16.659 1.00 23.09 152 SER M C 1
ATOM 4554 O O . SER D 1 155 ? 18.130 -49.871 -16.487 1.00 23.83 152 SER M O 1
ATOM 4557 N N . SER D 1 156 ? 20.222 -49.846 -15.656 1.00 22.27 153 SER M N 1
ATOM 4558 C CA . SER D 1 156 ? 19.792 -49.886 -14.262 1.00 20.54 153 SER M CA 1
ATOM 4559 C C . SER D 1 156 ? 19.641 -48.476 -13.719 1.00 22.24 153 SER M C 1
ATOM 4560 O O . SER D 1 156 ? 20.425 -47.595 -14.057 1.00 22.28 153 SER M O 1
ATOM 4563 N N . PRO D 1 157 ? 18.639 -48.258 -12.860 1.00 22.53 154 PRO M N 1
ATOM 4564 C CA . PRO D 1 157 ? 18.526 -46.941 -12.227 1.00 18.04 154 PRO M CA 1
ATOM 4565 C C . PRO D 1 157 ? 19.621 -46.739 -11.179 1.00 21.07 154 PRO M C 1
ATOM 4566 O O . PRO D 1 157 ? 19.991 -47.676 -10.461 1.00 20.37 154 PRO M O 1
ATOM 4570 N N . VAL D 1 158 ? 20.155 -45.526 -11.111 1.00 19.34 155 VAL M N 1
ATOM 4571 C CA . VAL D 1 158 ? 21.116 -45.181 -10.072 1.00 18.74 155 VAL M CA 1
ATOM 4572 C C . VAL D 1 158 ? 20.578 -44.027 -9.240 1.00 23.64 155 VAL M C 1
ATOM 4573 O O . VAL D 1 158 ? 20.205 -42.985 -9.774 1.00 24.62 155 VAL M O 1
ATOM 4577 N N . ARG D 1 159 ? 20.514 -44.224 -7.932 1.00 22.70 156 ARG M N 1
ATOM 4578 C CA . ARG D 1 159 ? 20.041 -43.175 -7.042 1.00 22.90 156 ARG M CA 1
ATOM 4579 C C . ARG D 1 159 ? 21.183 -42.582 -6.222 1.00 23.30 156 ARG M C 1
ATOM 4580 O O . ARG D 1 159 ? 21.166 -41.394 -5.891 1.00 23.14 156 ARG M O 1
ATOM 4588 N N . ALA D 1 160 ? 22.172 -43.407 -5.884 1.00 18.47 157 ALA M N 1
ATOM 4589 C CA . ALA D 1 160 ? 23.278 -42.920 -5.069 1.00 14.44 157 ALA M CA 1
ATOM 4590 C C . ALA D 1 160 ? 24.120 -41.939 -5.869 1.00 16.08 157 ALA M C 1
ATOM 4591 O O . ALA D 1 160 ? 24.403 -42.166 -7.049 1.00 17.00 157 ALA M O 1
ATOM 4593 N N . GLY D 1 161 ? 24.517 -40.853 -5.217 1.00 17.12 158 GLY M N 1
ATOM 4594 C CA . GLY D 1 161 ? 25.462 -39.921 -5.800 1.00 15.20 158 GLY M CA 1
ATOM 4595 C C . GLY D 1 161 ? 24.809 -38.831 -6.627 1.00 14.72 158 GLY M C 1
ATOM 4596 O O . GLY D 1 161 ? 25.510 -38.068 -7.291 1.00 13.33 158 GLY M O 1
ATOM 4597 N N . VAL D 1 162 ? 23.482 -38.742 -6.583 1.00 14.03 159 VAL M N 1
ATOM 4598 C CA . VAL D 1 162 ? 22.767 -37.757 -7.402 1.00 12.64 159 VAL M CA 1
ATOM 4599 C C . VAL D 1 162 ? 22.394 -36.524 -6.588 1.00 13.19 159 VAL M C 1
ATOM 4600 O O . VAL D 1 162 ? 21.895 -36.637 -5.460 1.00 14.42 159 VAL M O 1
ATOM 4604 N N . GLU D 1 163 ? 22.654 -35.349 -7.153 1.00 10.95 160 GLU M N 1
ATOM 4605 C CA . GLU D 1 163 ? 22.148 -34.103 -6.592 1.00 10.55 160 GLU M CA 1
ATOM 4606 C C . GLU D 1 163 ? 21.547 -33.284 -7.731 1.00 12.09 160 GLU M C 1
ATOM 4607 O O . GLU D 1 163 ? 22.193 -33.072 -8.760 1.00 11.91 160 GLU M O 1
ATOM 4613 N N . THR D 1 164 ? 20.319 -32.821 -7.532 1.00 12.99 161 THR M N 1
ATOM 4614 C CA . THR D 1 164 ? 19.604 -32.053 -8.547 1.00 10.78 161 THR M CA 1
ATOM 4615 C C . THR D 1 164 ? 19.137 -30.724 -7.971 1.00 12.43 161 THR M C 1
ATOM 4616 O O . THR D 1 164 ? 18.588 -30.675 -6.853 1.00 12.67 161 THR M O 1
ATOM 4620 N N . THR D 1 165 ? 19.351 -29.638 -8.714 1.00 9.65 162 THR M N 1
ATOM 4621 C CA . THR D 1 165 ? 18.973 -28.328 -8.196 1.00 9.43 162 THR M CA 1
ATOM 4622 C C . THR D 1 165 ? 17.485 -28.098 -8.340 1.00 13.10 162 THR M C 1
ATOM 4623 O O . THR D 1 165 ? 16.815 -28.770 -9.113 1.00 11.15 162 THR M O 1
ATOM 4627 N N . THR D 1 166 ? 16.971 -27.124 -7.598 1.00 10.38 163 THR M N 1
ATOM 4628 C CA . THR D 1 166 ? 15.630 -26.627 -7.847 1.00 10.84 163 THR M CA 1
ATOM 4629 C C . THR D 1 166 ? 15.624 -25.972 -9.226 1.00 14.06 163 THR M C 1
ATOM 4630 O O . THR D 1 166 ? 16.686 -25.617 -9.746 1.00 15.23 163 THR M O 1
ATOM 4634 N N . PRO D 1 167 ? 14.438 -25.824 -9.835 1.00 13.09 164 PRO M N 1
ATOM 4635 C CA . PRO D 1 167 ? 14.347 -25.092 -11.101 1.00 11.28 164 PRO M CA 1
ATOM 4636 C C . PRO D 1 167 ? 14.472 -23.601 -10.813 1.00 13.47 164 PRO M C 1
ATOM 4637 O O . PRO D 1 167 ? 13.987 -23.147 -9.772 1.00 14.03 164 PRO M O 1
ATOM 4641 N N . SER D 1 168 ? 15.122 -22.858 -11.698 1.00 12.68 165 SER M N 1
ATOM 4642 C CA . SER D 1 168 ? 15.273 -21.424 -11.500 1.00 13.42 165 SER M CA 1
ATOM 4643 C C . SER D 1 168 ? 14.753 -20.689 -12.712 1.00 13.94 165 SER M C 1
ATOM 4644 O O . SER D 1 168 ? 15.028 -21.071 -13.848 1.00 11.96 165 SER M O 1
ATOM 4647 N N . LYS D 1 169 ? 14.004 -19.620 -12.467 1.00 16.63 166 LYS M N 1
ATOM 4648 C CA . LYS D 1 169 ? 13.440 -18.829 -13.552 1.00 17.68 166 LYS M CA 1
ATOM 4649 C C . LYS D 1 169 ? 14.521 -18.091 -14.340 1.00 23.89 166 LYS M C 1
ATOM 4650 O O . LYS D 1 169 ? 15.305 -17.312 -13.774 1.00 26.03 166 LYS M O 1
ATOM 4656 N N . GLN D 1 170 ? 14.566 -18.351 -15.645 1.00 23.61 167 GLN M N 1
ATOM 4657 C CA . GLN D 1 170 ? 15.518 -17.705 -16.541 1.00 25.83 167 GLN M CA 1
ATOM 4658 C C . GLN D 1 170 ? 14.996 -16.320 -16.910 1.00 29.84 167 GLN M C 1
ATOM 4659 O O . GLN D 1 170 ? 13.857 -15.962 -16.592 1.00 31.00 167 GLN M O 1
ATOM 4665 N N . SER D 1 171 ? 15.836 -15.537 -17.577 1.00 39.61 168 SER M N 1
ATOM 4666 C CA . SER D 1 171 ? 15.447 -14.196 -17.990 1.00 40.40 168 SER M CA 1
ATOM 4667 C C . SER D 1 171 ? 14.357 -14.261 -19.054 1.00 40.99 168 SER M C 1
ATOM 4668 O O . SER D 1 171 ? 13.484 -13.395 -19.119 1.00 43.35 168 SER M O 1
ATOM 4671 N N . ASN D 1 172 ? 14.398 -15.300 -19.879 1.00 39.15 169 ASN M N 1
ATOM 4672 C CA . ASN D 1 172 ? 13.382 -15.468 -20.912 1.00 35.66 169 ASN M CA 1
ATOM 4673 C C . ASN D 1 172 ? 12.058 -16.009 -20.369 1.00 31.20 169 ASN M C 1
ATOM 4674 O O . ASN D 1 172 ? 11.173 -16.372 -21.139 1.00 35.69 169 ASN M O 1
ATOM 4679 N N . ASN D 1 173 ? 11.940 -16.063 -19.041 1.00 30.94 170 ASN M N 1
ATOM 4680 C CA . ASN D 1 173 ? 10.702 -16.462 -18.367 1.00 24.96 170 ASN M CA 1
ATOM 4681 C C . ASN D 1 173 ? 10.480 -17.984 -18.260 1.00 22.27 170 ASN M C 1
ATOM 4682 O O . ASN D 1 173 ? 9.508 -18.455 -17.670 1.00 19.60 170 ASN M O 1
ATOM 4687 N N . LYS D 1 174 ? 11.396 -18.742 -18.837 1.00 20.80 171 LYS M N 1
ATOM 4688 C CA . LYS D 1 174 ? 11.358 -20.189 -18.717 1.00 16.85 171 LYS M CA 1
ATOM 4689 C C . LYS D 1 174 ? 12.317 -20.583 -17.610 1.00 16.27 171 LYS M C 1
ATOM 4690 O O . LYS D 1 174 ? 12.854 -19.716 -16.919 1.00 14.41 171 LYS M O 1
ATOM 4696 N N . TYR D 1 175 ? 12.555 -21.884 -17.453 1.00 10.80 172 TYR M N 1
ATOM 4697 C CA . TYR D 1 175 ? 13.301 -22.368 -16.298 1.00 11.14 172 TYR M CA 1
ATOM 4698 C C . TYR D 1 175 ? 14.503 -23.218 -16.674 1.00 10.34 172 TYR M C 1
ATOM 4699 O O . TYR D 1 175 ? 14.561 -23.767 -17.773 1.00 11.09 172 TYR M O 1
ATOM 4708 N N . ALA D 1 176 ? 15.451 -23.299 -15.742 1.00 9.87 173 ALA M N 1
ATOM 4709 C CA . ALA D 1 176 ? 16.661 -24.095 -15.896 1.00 10.65 173 ALA M CA 1
ATOM 4710 C C . ALA D 1 176 ? 16.920 -24.898 -14.630 1.00 10.91 173 ALA M C 1
ATOM 4711 O O . ALA D 1 176 ? 16.536 -24.496 -13.535 1.00 10.80 173 ALA M O 1
ATOM 4713 N N . ALA D 1 177 ? 17.553 -26.055 -14.791 1.00 8.61 174 ALA M N 1
ATOM 4714 C CA . ALA D 1 177 ? 18.009 -26.825 -13.643 1.00 9.53 174 ALA M CA 1
ATOM 4715 C C . ALA D 1 177 ? 19.257 -27.592 -14.030 1.00 9.71 174 ALA M C 1
ATOM 4716 O O . ALA D 1 177 ? 19.621 -27.647 -15.200 1.00 9.52 174 ALA M O 1
ATOM 4718 N N . SER D 1 178 ? 19.923 -28.183 -13.047 1.00 8.27 175 SER M N 1
ATOM 4719 C CA . SER D 1 178 ? 20.997 -29.102 -13.378 1.00 7.85 175 SER M CA 1
ATOM 4720 C C . SER D 1 178 ? 21.030 -30.261 -12.401 1.00 8.67 175 SER M C 1
ATOM 4721 O O . SER D 1 178 ? 20.538 -30.175 -11.265 1.00 8.27 175 SER M O 1
ATOM 4724 N N . SER D 1 179 ? 21.604 -31.355 -12.860 1.00 8.29 176 SER M N 1
ATOM 4725 C CA . SER D 1 179 ? 21.730 -32.536 -12.012 1.00 8.56 176 SER M CA 1
ATOM 4726 C C . SER D 1 179 ? 23.135 -33.089 -12.181 1.00 7.92 176 SER M C 1
ATOM 4727 O O . SER D 1 179 ? 23.662 -33.119 -13.292 1.00 7.82 176 SER M O 1
ATOM 4730 N N . TYR D 1 180 ? 23.723 -33.523 -11.066 1.00 6.42 177 TYR M N 1
ATOM 4731 C CA . TYR D 1 180 ? 25.098 -33.986 -11.003 1.00 7.64 177 TYR M CA 1
ATOM 4732 C C . TYR D 1 180 ? 25.126 -35.399 -10.474 1.00 9.88 177 TYR M C 1
ATOM 4733 O O . TYR D 1 180 ? 24.497 -35.679 -9.468 1.00 10.64 177 TYR M O 1
ATOM 4742 N N . LEU D 1 181 ? 25.872 -36.269 -11.143 1.00 8.31 178 LEU M N 1
ATOM 4743 C CA . LEU D 1 181 ? 26.067 -37.631 -10.654 1.00 11.23 178 LEU M CA 1
ATOM 4744 C C . LEU D 1 181 ? 27.540 -37.811 -10.305 1.00 9.95 178 LEU M C 1
ATOM 4745 O O . LEU D 1 181 ? 28.397 -37.773 -11.186 1.00 12.15 178 LEU M O 1
ATOM 4750 N N . SER D 1 182 ? 27.828 -37.990 -9.017 1.00 11.02 179 SER M N 1
ATOM 4751 C CA . SER D 1 182 ? 29.192 -38.245 -8.574 1.00 13.33 179 SER M CA 1
ATOM 4752 C C . SER D 1 182 ? 29.482 -39.748 -8.534 1.00 13.24 179 SER M C 1
ATOM 4753 O O . SER D 1 182 ? 28.736 -40.522 -7.926 1.00 13.16 179 SER M O 1
ATOM 4756 N N . LEU D 1 183 ? 30.564 -40.143 -9.198 1.00 11.52 180 LEU M N 1
ATOM 4757 C CA . LEU D 1 183 ? 30.978 -41.547 -9.302 1.00 13.81 180 LEU M CA 1
ATOM 4758 C C . LEU D 1 183 ? 32.467 -41.681 -9.003 1.00 14.60 180 LEU M C 1
ATOM 4759 O O . LEU D 1 183 ? 33.200 -40.707 -9.048 1.00 11.16 180 LEU M O 1
ATOM 4764 N N . THR D 1 184 ? 32.930 -42.893 -8.709 1.00 11.40 181 THR M N 1
ATOM 4765 C CA . THR D 1 184 ? 34.359 -43.137 -8.725 1.00 10.88 181 THR M CA 1
ATOM 4766 C C . THR D 1 184 ? 34.756 -43.346 -10.175 1.00 10.76 181 THR M C 1
ATOM 4767 O O . THR D 1 184 ? 33.911 -43.698 -10.997 1.00 13.60 181 THR M O 1
ATOM 4771 N N . PRO D 1 185 ? 36.038 -43.112 -10.509 1.00 12.68 182 PRO M N 1
ATOM 4772 C CA . PRO D 1 185 ? 36.460 -43.425 -11.874 1.00 11.73 182 PRO M CA 1
ATOM 4773 C C . PRO D 1 185 ? 36.183 -44.886 -12.217 1.00 10.83 182 PRO M C 1
ATOM 4774 O O . PRO D 1 185 ? 35.880 -45.180 -13.370 1.00 11.21 182 PRO M O 1
ATOM 4778 N N . GLU D 1 186 ? 36.292 -45.778 -11.235 1.00 12.95 183 GLU M N 1
ATOM 4779 C CA . GLU D 1 186 ? 36.023 -47.198 -11.497 1.00 11.91 183 GLU M CA 1
ATOM 4780 C C . GLU D 1 186 ? 34.584 -47.464 -11.910 1.00 13.80 183 GLU M C 1
ATOM 4781 O O . GLU D 1 186 ? 34.334 -48.244 -12.833 1.00 14.56 183 GLU M O 1
ATOM 4787 N N . GLN D 1 187 ? 33.636 -46.848 -11.210 1.00 13.91 184 GLN M N 1
ATOM 4788 C CA . GLN D 1 187 ? 32.231 -46.944 -11.578 1.00 13.60 184 GLN M CA 1
ATOM 4789 C C . GLN D 1 187 ? 32.022 -46.427 -12.985 1.00 16.49 184 GLN M C 1
ATOM 4790 O O . GLN D 1 187 ? 31.369 -47.065 -13.796 1.00 15.02 184 GLN M O 1
ATOM 4796 N N . TRP D 1 188 ? 32.570 -45.251 -13.267 1.00 11.96 185 TRP M N 1
ATOM 4797 C CA . TRP D 1 188 ? 32.419 -44.660 -14.580 1.00 13.65 185 TRP M CA 1
ATOM 4798 C C . TRP D 1 188 ? 32.948 -45.616 -15.642 1.00 17.22 185 TRP M C 1
ATOM 4799 O O . TRP D 1 188 ? 32.311 -45.815 -16.677 1.00 15.11 185 TRP M O 1
ATOM 4810 N N . LYS D 1 189 ? 34.091 -46.241 -15.370 1.00 12.19 186 LYS M N 1
ATOM 4811 C CA . LYS D 1 189 ? 34.724 -47.088 -16.369 1.00 14.42 186 LYS M CA 1
ATOM 4812 C C . LYS D 1 189 ? 34.111 -48.493 -16.420 1.00 15.71 186 LYS M C 1
ATOM 4813 O O . LYS D 1 189 ? 34.284 -49.209 -17.407 1.00 20.32 186 LYS M O 1
ATOM 4819 N N . SER D 1 190 ? 33.379 -48.868 -15.373 1.00 15.17 187 SER M N 1
ATOM 4820 C CA . SER D 1 190 ? 32.774 -50.210 -15.286 1.00 16.88 187 SER M CA 1
ATOM 4821 C C . SER D 1 190 ? 31.506 -50.416 -16.120 1.00 20.54 187 SER M C 1
ATOM 4822 O O . SER D 1 190 ? 31.084 -51.552 -16.340 1.00 23.30 187 SER M O 1
ATOM 4825 N N . HIS D 1 191 ? 30.886 -49.331 -16.572 1.00 14.86 188 HIS M N 1
ATOM 4826 C CA . HIS D 1 191 ? 29.655 -49.430 -17.345 1.00 17.03 188 HIS M CA 1
ATOM 4827 C C . HIS D 1 191 ? 29.873 -49.031 -18.803 1.00 15.72 188 HIS M C 1
ATOM 4828 O O . HIS D 1 191 ? 30.843 -48.352 -19.135 1.00 16.67 188 HIS M O 1
ATOM 4835 N N . ARG D 1 192 ? 28.967 -49.464 -19.671 1.00 16.58 189 ARG M N 1
ATOM 4836 C CA . ARG D 1 192 ? 29.038 -49.118 -21.083 1.00 18.10 189 ARG M CA 1
ATOM 4837 C C . ARG D 1 192 ? 28.605 -47.670 -21.291 1.00 18.91 189 ARG M C 1
ATOM 4838 O O . ARG D 1 192 ? 29.144 -46.956 -22.131 1.00 17.34 189 ARG M O 1
ATOM 4846 N N . SER D 1 193 ? 27.629 -47.243 -20.506 1.00 15.40 190 SER M N 1
ATOM 4847 C CA . SER D 1 193 ? 27.118 -45.884 -20.624 1.00 17.34 190 SER M CA 1
ATOM 4848 C C . SER D 1 193 ? 26.411 -45.464 -19.354 1.00 15.69 190 SER M C 1
ATOM 4849 O O . SER D 1 193 ? 26.045 -46.297 -18.530 1.00 14.47 190 SER M O 1
ATOM 4852 N N . TYR D 1 194 ? 26.235 -44.154 -19.205 1.00 15.58 191 TYR M N 1
ATOM 4853 C CA . TYR D 1 194 ? 25.332 -43.591 -18.217 1.00 13.41 191 TYR M CA 1
ATOM 4854 C C . TYR D 1 194 ? 24.388 -42.654 -18.946 1.00 13.64 191 TYR M C 1
ATOM 4855 O O . TYR D 1 194 ? 24.759 -42.070 -19.964 1.00 13.13 191 TYR M O 1
ATOM 4864 N N . SER D 1 195 ? 23.183 -42.500 -18.406 1.00 10.72 192 SER M N 1
ATOM 4865 C CA . SER D 1 195 ? 22.171 -41.645 -19.010 1.00 13.01 192 SER M CA 1
ATOM 4866 C C . SER D 1 195 ? 21.537 -40.716 -17.992 1.00 11.96 192 SER M C 1
ATOM 4867 O O . SER D 1 195 ? 21.342 -41.077 -16.829 1.00 12.89 192 SER M O 1
ATOM 4870 N N . CYS D 1 196 ? 21.196 -39.519 -18.459 1.00 10.40 193 CYS M N 1
ATOM 4871 C CA . CYS D 1 196 ? 20.384 -38.579 -17.700 1.00 11.21 193 CYS M CA 1
ATOM 4872 C C . CYS D 1 196 ? 19.031 -38.486 -18.408 1.00 13.56 193 CYS M C 1
ATOM 4873 O O . CYS D 1 196 ? 18.964 -38.123 -19.586 1.00 14.64 193 CYS M O 1
ATOM 4876 N N . 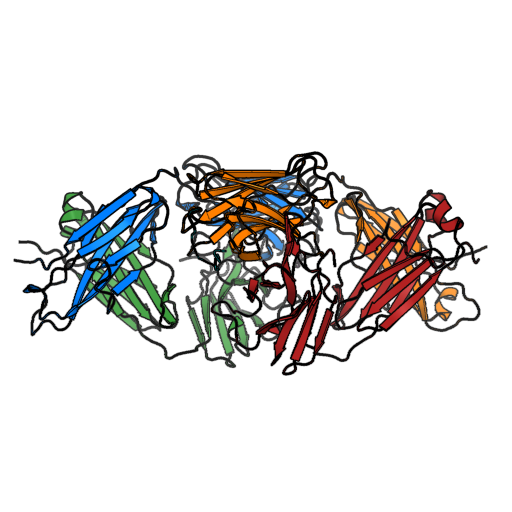GLN D 1 197 ? 17.967 -38.831 -17.691 1.00 12.31 194 GLN M N 1
ATOM 4877 C CA . GLN D 1 197 ? 16.613 -38.843 -18.237 1.00 13.75 194 GLN M CA 1
ATOM 4878 C C . GLN D 1 197 ? 15.781 -37.770 -17.562 1.00 13.49 194 GLN M C 1
ATOM 4879 O O . GLN D 1 197 ? 15.552 -37.825 -16.357 1.00 13.68 194 GLN M O 1
ATOM 4885 N N . VAL D 1 198 ? 15.313 -36.802 -18.348 1.00 13.87 195 VAL M N 1
ATOM 4886 C CA . VAL D 1 198 ? 14.544 -35.693 -17.807 1.00 11.06 195 VAL M CA 1
ATOM 4887 C C . VAL D 1 198 ? 13.079 -35.796 -18.231 1.00 13.03 195 VAL M C 1
ATOM 4888 O O . VAL D 1 198 ? 12.780 -35.833 -19.420 1.00 15.10 195 VAL M O 1
ATOM 4892 N N . THR D 1 199 ? 12.187 -35.868 -17.252 1.00 13.21 196 THR M N 1
ATOM 4893 C CA . THR D 1 199 ? 10.757 -35.976 -17.516 1.00 15.42 196 THR M CA 1
ATOM 4894 C C . THR D 1 199 ? 10.090 -34.632 -17.290 1.00 13.96 196 THR M C 1
ATOM 4895 O O . THR D 1 199 ? 10.321 -33.984 -16.276 1.00 14.51 196 THR M O 1
ATOM 4899 N N . HIS D 1 200 ? 9.270 -34.219 -18.248 1.00 14.31 197 HIS M N 1
ATOM 4900 C CA . HIS D 1 200 ? 8.601 -32.925 -18.182 1.00 16.08 197 HIS M CA 1
ATOM 4901 C C . HIS D 1 200 ? 7.227 -33.052 -18.835 1.00 18.42 197 HIS M C 1
ATOM 4902 O O . HIS D 1 200 ? 7.116 -33.452 -19.993 1.00 21.41 197 HIS M O 1
ATOM 4909 N N . GLU D 1 201 ? 6.184 -32.734 -18.086 1.00 22.39 198 GLU M N 1
ATOM 4910 C CA . GLU D 1 201 ? 4.832 -32.817 -18.631 1.00 27.12 198 GLU M CA 1
ATOM 4911 C C . GLU D 1 201 ? 4.621 -34.167 -19.309 1.00 27.12 198 GLU M C 1
ATOM 4912 O O . GLU D 1 201 ? 4.164 -34.244 -20.454 1.00 29.17 198 GLU M O 1
ATOM 4918 N N . GLY D 1 202 ? 4.986 -35.227 -18.600 1.00 25.17 199 GLY M N 1
ATOM 4919 C CA . GLY D 1 202 ? 4.737 -36.579 -19.070 1.00 30.32 199 GLY M CA 1
ATOM 4920 C C . GLY D 1 202 ? 5.670 -37.103 -20.147 1.00 31.57 199 GLY M C 1
ATOM 4921 O O . GLY D 1 202 ? 5.659 -38.302 -20.435 1.00 37.31 199 GLY M O 1
ATOM 4922 N N . SER D 1 203 ? 6.475 -36.228 -20.746 1.00 27.95 200 SER M N 1
ATOM 4923 C CA . SER D 1 203 ? 7.413 -36.661 -21.778 1.00 21.88 200 SER M CA 1
ATOM 4924 C C . SER D 1 203 ? 8.844 -36.690 -21.262 1.00 20.78 200 SER M C 1
ATOM 4925 O O . SER D 1 203 ? 9.238 -35.856 -20.449 1.00 19.91 200 SER M O 1
ATOM 4928 N N . THR D 1 204 ? 9.625 -37.646 -21.752 1.00 19.59 201 THR M N 1
ATOM 4929 C CA . THR D 1 204 ? 10.985 -37.824 -21.260 1.00 21.93 201 THR M CA 1
ATOM 4930 C C . THR D 1 204 ? 12.020 -37.496 -22.332 1.00 20.35 201 THR M C 1
ATOM 4931 O O . THR D 1 204 ? 11.903 -37.930 -23.478 1.00 24.49 201 THR M O 1
ATOM 4935 N N . VAL D 1 205 ? 13.016 -36.699 -21.955 1.00 19.98 202 VAL M N 1
ATOM 4936 C CA . VAL D 1 205 ? 14.145 -36.378 -22.820 1.00 16.87 202 VAL M CA 1
ATOM 4937 C C . VAL D 1 205 ? 15.375 -37.036 -22.215 1.00 22.83 202 VAL M C 1
ATOM 4938 O O . VAL D 1 205 ? 15.631 -36.890 -21.025 1.00 22.16 202 VAL M O 1
ATOM 4942 N N . GLU D 1 206 ? 16.129 -37.772 -23.025 1.00 22.00 203 GLU M N 1
ATOM 4943 C CA . GLU D 1 206 ? 17.273 -38.516 -22.504 1.00 21.24 203 GLU M CA 1
ATOM 4944 C C . GLU D 1 206 ? 18.557 -38.195 -23.246 1.00 23.92 203 GLU M C 1
ATOM 4945 O O . GLU D 1 206 ? 18.557 -38.030 -24.466 1.00 23.32 203 GLU M O 1
ATOM 4951 N N . LYS D 1 207 ? 19.653 -38.091 -22.500 1.00 14.46 204 LYS M N 1
ATOM 4952 C CA . LYS D 1 207 ? 20.974 -38.030 -23.100 1.00 15.61 204 LYS M CA 1
ATOM 4953 C C . LYS D 1 207 ? 21.869 -39.082 -22.457 1.00 14.94 204 LYS M C 1
ATOM 4954 O O . LYS D 1 207 ? 21.691 -39.428 -21.285 1.00 14.42 204 LYS M O 1
ATOM 4960 N N . THR D 1 208 ? 22.822 -39.581 -23.239 1.00 18.05 205 THR M N 1
ATOM 4961 C CA . THR D 1 208 ? 23.695 -40.676 -22.828 1.00 17.02 205 THR M CA 1
ATOM 4962 C C . THR D 1 208 ? 25.152 -40.356 -23.143 1.00 14.02 205 THR M C 1
ATOM 4963 O O . THR D 1 208 ? 25.454 -39.764 -24.182 1.00 18.27 205 THR M O 1
ATOM 4967 N N . VAL D 1 209 ? 26.054 -40.737 -22.242 1.00 14.34 206 VAL M N 1
ATOM 4968 C CA . VAL D 1 209 ? 27.487 -40.623 -22.495 1.00 13.40 206 VAL M CA 1
ATOM 4969 C C . VAL D 1 209 ? 28.204 -41.894 -22.078 1.00 14.40 206 VAL M C 1
ATOM 4970 O O . VAL D 1 209 ? 27.708 -42.660 -21.246 1.00 15.05 206 VAL M O 1
ATOM 4974 N N . ALA D 1 210 ? 29.374 -42.105 -22.670 1.00 15.98 207 ALA M N 1
ATOM 4975 C CA . ALA D 1 210 ? 30.140 -43.329 -22.460 1.00 20.76 207 ALA M CA 1
ATOM 4976 C C . ALA D 1 210 ? 31.621 -43.022 -22.290 1.00 21.43 207 ALA M C 1
ATOM 4977 O O . ALA D 1 210 ? 32.111 -42.007 -22.779 1.00 22.46 207 ALA M O 1
ATOM 4979 N N . PRO D 1 211 ? 32.341 -43.900 -21.583 1.00 19.81 208 PRO M N 1
ATOM 4980 C CA . PRO D 1 211 ? 33.773 -43.690 -21.328 1.00 24.73 208 PRO M CA 1
ATOM 4981 C C . PRO D 1 211 ? 34.635 -43.559 -22.590 1.00 32.21 208 PRO M C 1
ATOM 4982 O O . PRO D 1 211 ? 34.332 -44.154 -23.624 1.00 37.19 208 PRO M O 1
ATOM 4986 N N . THR D 1 212 ? 35.702 -42.772 -22.478 1.00 40.12 209 THR M N 1
ATOM 4987 C CA . THR D 1 212 ? 36.711 -42.613 -23.527 1.00 49.00 209 THR M CA 1
ATOM 4988 C C . THR D 1 212 ? 36.188 -41.880 -24.759 1.00 60.33 209 THR M C 1
ATOM 4989 O O . THR D 1 212 ? 36.268 -40.652 -24.839 1.00 60.49 209 THR M O 1
ATOM 4993 N N . GLU D 1 213 ? 35.663 -42.645 -25.714 1.00 63.13 210 GLU M N 1
ATOM 4994 C CA . GLU D 1 213 ? 35.207 -42.108 -26.996 1.00 66.60 210 GLU M CA 1
ATOM 4995 C C . GLU D 1 213 ? 36.369 -41.656 -27.882 1.00 72.28 210 GLU M C 1
ATOM 4996 O O . GLU D 1 213 ? 36.664 -42.287 -28.900 1.00 74.55 210 GLU M O 1
ATOM 5002 N N . CYS D 1 214 ? 37.017 -40.563 -27.486 1.00 72.02 211 CYS M N 1
ATOM 5003 C CA . CYS D 1 214 ? 38.121 -39.976 -28.248 1.00 74.98 211 CYS M CA 1
ATOM 5004 C C . CYS D 1 214 ? 37.666 -39.416 -29.595 1.00 78.46 211 CYS M C 1
ATOM 5005 O O . CYS D 1 214 ? 37.846 -38.230 -29.879 1.00 74.99 211 CYS M O 1
ATOM 5009 N N . GLN E 2 1 ? -6.545 -15.659 18.485 1.00 37.61 1 GLN I N 1
ATOM 5010 C CA . GLN E 2 1 ? -5.290 -14.970 18.207 1.00 28.86 1 GLN I CA 1
ATOM 5011 C C . GLN E 2 1 ? -4.072 -15.779 18.635 1.00 22.69 1 GLN I C 1
ATOM 5012 O O . GLN E 2 1 ? -3.054 -15.208 19.029 1.00 22.55 1 GLN I O 1
ATOM 5018 N N . VAL E 2 2 ? -4.182 -17.102 18.568 1.00 24.69 2 VAL I N 1
ATOM 5019 C CA . VAL E 2 2 ? -3.062 -17.976 18.900 1.00 17.99 2 VAL I CA 1
ATOM 5020 C C . VAL E 2 2 ? -2.059 -17.996 17.742 1.00 18.65 2 VAL I C 1
ATOM 5021 O O . VAL E 2 2 ? -2.430 -18.211 16.587 1.00 20.77 2 VAL I O 1
ATOM 5025 N N . GLN E 2 3 ? -0.793 -17.758 18.059 1.00 18.93 3 GLN I N 1
ATOM 5026 C CA . GLN E 2 3 ? 0.244 -17.726 17.037 1.00 19.89 3 GLN I CA 1
ATOM 5027 C C . GLN E 2 3 ? 1.432 -18.543 17.513 1.00 14.76 3 GLN I C 1
ATOM 5028 O O . GLN E 2 3 ? 1.653 -18.690 18.719 1.00 14.81 3 GLN I O 1
ATOM 5034 N N . LEU E 2 4 ? 2.175 -19.098 16.559 1.00 15.61 4 LEU I N 1
ATOM 5035 C CA . LEU E 2 4 ? 3.331 -19.925 16.872 1.00 14.66 4 LEU I CA 1
ATOM 5036 C C . LEU E 2 4 ? 4.583 -19.284 16.312 1.00 13.49 4 LEU I C 1
ATOM 5037 O O . LEU E 2 4 ? 4.558 -18.694 15.225 1.00 14.74 4 LEU I O 1
ATOM 5042 N N . GLN E 2 5 ? 5.684 -19.425 17.041 1.00 11.55 5 GLN I N 1
ATOM 5043 C CA . GLN E 2 5 ? 6.973 -18.938 16.561 1.00 12.51 5 GLN I CA 1
ATOM 5044 C C . GLN E 2 5 ? 8.113 -19.847 16.977 1.00 13.13 5 GLN I C 1
ATOM 5045 O O . GLN E 2 5 ? 8.285 -20.143 18.160 1.00 12.90 5 GLN I O 1
ATOM 5051 N N . GLU E 2 6 ? 8.891 -20.284 15.988 1.00 12.37 6 GLU I N 1
ATOM 5052 C CA . GLU E 2 6 ? 10.065 -21.114 16.230 1.00 12.96 6 GLU I CA 1
ATOM 5053 C C . GLU E 2 6 ? 11.268 -20.276 16.611 1.00 13.69 6 GLU I C 1
ATOM 5054 O O . GLU E 2 6 ? 11.448 -19.149 16.129 1.00 13.42 6 GLU I O 1
ATOM 5060 N N . SER E 2 7 ? 12.095 -20.852 17.461 1.00 11.67 7 SER I N 1
ATOM 5061 C CA . SER E 2 7 ? 13.378 -20.287 17.826 1.00 12.92 7 SER I CA 1
ATOM 5062 C C . SER E 2 7 ? 14.418 -21.361 17.550 1.00 13.12 7 SER I C 1
ATOM 5063 O O . SER E 2 7 ? 14.335 -22.461 18.099 1.00 13.40 7 SER I O 1
ATOM 5066 N N . GLY E 2 8 ? 15.386 -21.048 16.690 1.00 10.07 8 GLY I N 1
ATOM 5067 C CA . GLY E 2 8 ? 16.443 -21.985 16.355 1.00 12.42 8 GLY I CA 1
ATOM 5068 C C . GLY E 2 8 ? 17.786 -21.276 16.263 1.00 12.26 8 GLY I C 1
ATOM 5069 O O . GLY E 2 8 ? 17.846 -20.050 16.352 1.00 11.79 8 GLY I O 1
ATOM 5070 N N . PRO E 2 9 ? 18.872 -22.041 16.085 1.00 10.42 9 PRO I N 1
ATOM 5071 C CA . PRO E 2 9 ? 20.234 -21.501 16.190 1.00 11.40 9 PRO I CA 1
ATOM 5072 C C . PRO E 2 9 ? 20.823 -20.953 14.894 1.00 12.06 9 PRO I C 1
ATOM 5073 O O . PRO E 2 9 ? 21.892 -20.340 14.928 1.00 14.05 9 PRO I O 1
ATOM 5077 N N . GLY E 2 10 ? 20.166 -21.198 13.774 1.00 10.16 10 GLY I N 1
ATOM 5078 C CA . GLY E 2 10 ? 20.696 -20.755 12.503 1.00 12.56 10 GLY I CA 1
ATOM 5079 C C . GLY E 2 10 ? 21.721 -21.709 11.925 1.00 13.26 10 GLY I C 1
ATOM 5080 O O . GLY E 2 10 ? 21.473 -22.353 10.919 1.00 20.57 10 GLY I O 1
ATOM 5081 N N . LEU E 2 11 ? 22.882 -21.789 12.556 1.00 12.73 11 LEU I N 1
ATOM 5082 C CA . LEU E 2 11 ? 23.948 -22.662 12.089 1.00 11.56 11 LEU I CA 1
ATOM 5083 C C . LEU E 2 11 ? 24.239 -23.689 13.173 1.00 13.34 11 LEU I C 1
ATOM 5084 O O . LEU E 2 11 ? 24.342 -23.337 14.345 1.00 16.73 11 LEU I O 1
ATOM 5089 N N . VAL E 2 12 ? 24.366 -24.953 12.782 1.00 12.63 12 VAL I N 1
ATOM 5090 C CA . VAL E 2 12 ? 24.813 -26.005 13.695 1.00 12.44 12 VAL I CA 1
ATOM 5091 C C . VAL E 2 12 ? 25.890 -26.833 12.982 1.00 11.89 12 VAL I C 1
ATOM 5092 O O . VAL E 2 12 ? 25.845 -26.980 11.762 1.00 14.25 12 VAL I O 1
ATOM 5096 N N . LYS E 2 13 ? 26.865 -27.351 13.730 1.00 14.66 13 LYS I N 1
ATOM 5097 C CA . LYS E 2 13 ? 27.901 -28.203 13.132 1.00 16.50 13 LYS I CA 1
ATOM 5098 C C . LYS E 2 13 ? 27.491 -29.678 13.127 1.00 16.29 13 LYS I C 1
ATOM 5099 O O . LYS E 2 13 ? 26.837 -30.142 14.057 1.00 14.12 13 LYS I O 1
ATOM 5105 N N . PRO E 2 14 ? 27.887 -30.423 12.084 1.00 12.16 14 PRO I N 1
ATOM 5106 C CA . PRO E 2 14 ? 27.603 -31.860 12.056 1.00 12.00 14 PRO I CA 1
ATOM 5107 C C . PRO E 2 14 ? 28.063 -32.527 13.350 1.00 15.25 14 PRO I C 1
ATOM 5108 O O . PRO E 2 14 ? 29.114 -32.159 13.884 1.00 16.70 14 PRO I O 1
ATOM 5112 N N . SER E 2 15 ? 27.257 -33.470 13.835 1.00 12.80 15 SER I N 1
ATOM 5113 C CA . SER E 2 15 ? 27.507 -34.233 15.054 1.00 14.73 15 SER I CA 1
ATOM 5114 C C . SER E 2 15 ? 26.965 -33.547 16.311 1.00 17.16 15 SER I C 1
ATOM 5115 O O . SER E 2 15 ? 26.861 -34.166 17.371 1.00 18.67 15 SER I O 1
ATOM 5118 N N . GLU E 2 16 ? 26.620 -32.271 16.200 1.00 15.19 16 GLU I N 1
ATOM 5119 C CA . GLU E 2 16 ? 26.057 -31.558 17.341 1.00 17.18 16 GLU I CA 1
ATOM 5120 C C . GLU E 2 16 ? 24.569 -31.881 17.523 1.00 14.49 16 GLU I C 1
ATOM 5121 O O . GLU E 2 16 ? 23.966 -32.543 16.682 1.00 13.63 16 GLU I O 1
ATOM 5127 N N . THR E 2 17 ? 23.995 -31.434 18.634 1.00 15.70 17 THR I N 1
ATOM 5128 C CA . THR E 2 17 ? 22.558 -31.574 18.875 1.00 14.11 17 THR I CA 1
ATOM 5129 C C . THR E 2 17 ? 21.834 -30.276 18.533 1.00 13.33 17 THR I C 1
ATOM 5130 O O . THR E 2 17 ? 22.248 -29.184 18.941 1.00 17.05 17 THR I O 1
ATOM 5134 N N . LEU E 2 18 ? 20.764 -30.394 17.760 1.00 11.95 18 LEU I N 1
ATOM 5135 C CA . LEU E 2 18 ? 19.941 -29.246 17.422 1.00 10.17 18 LEU I CA 1
ATOM 5136 C C . LEU E 2 18 ? 18.865 -29.084 18.484 1.00 11.82 18 LEU I C 1
ATOM 5137 O O . LEU E 2 18 ? 18.142 -30.038 18.789 1.00 13.98 18 LEU I O 1
ATOM 5142 N N . SER E 2 19 ? 18.744 -27.876 19.029 1.00 11.24 19 SER I N 1
ATOM 5143 C CA . SER E 2 19 ? 17.662 -27.572 19.964 1.00 12.34 19 SER I CA 1
ATOM 5144 C C . SER E 2 19 ? 16.781 -26.463 19.426 1.00 12.55 19 SER I C 1
ATOM 5145 O O . SER E 2 19 ? 17.270 -25.373 19.113 1.00 12.23 19 SER I O 1
ATOM 5148 N N . LEU E 2 20 ? 15.485 -26.742 19.351 1.00 8.81 20 LEU I N 1
ATOM 5149 C CA . LEU E 2 20 ? 14.493 -25.761 18.937 1.00 10.44 20 LEU I CA 1
ATOM 5150 C C . LEU E 2 20 ? 13.445 -25.559 20.020 1.00 12.64 20 LEU I C 1
ATOM 5151 O O . LEU E 2 20 ? 13.143 -26.467 20.798 1.00 13.17 20 LEU I O 1
ATOM 5156 N N . THR E 2 21 ? 12.880 -24.361 20.044 1.00 11.40 21 THR I N 1
ATOM 5157 C CA . THR E 2 21 ? 11.729 -24.073 20.883 1.00 12.65 21 THR I CA 1
ATOM 5158 C C . THR E 2 21 ? 10.614 -23.437 20.047 1.00 11.95 21 THR I C 1
ATOM 5159 O O . THR E 2 21 ? 10.874 -22.662 19.122 1.00 11.28 21 THR I O 1
ATOM 5163 N N . CYS E 2 22 ? 9.371 -23.790 20.359 1.00 9.94 22 CYS I N 1
ATOM 5164 C CA . CYS E 2 22 ? 8.212 -23.132 19.773 1.00 9.70 22 CYS I CA 1
ATOM 5165 C C . CYS E 2 22 ? 7.485 -22.349 20.862 1.00 12.26 22 CYS I C 1
ATOM 5166 O O . CYS E 2 22 ? 7.166 -22.895 21.909 1.00 14.52 22 CYS I O 1
ATOM 5169 N N . THR E 2 23 ? 7.234 -21.072 20.598 1.00 11.25 23 THR I N 1
ATOM 5170 C CA . THR E 2 23 ? 6.510 -20.223 21.528 1.00 13.76 23 THR I CA 1
ATOM 5171 C C . THR E 2 23 ? 5.098 -19.997 21.040 1.00 12.87 23 THR I C 1
ATOM 5172 O O . THR E 2 23 ? 4.873 -19.502 19.931 1.00 14.44 23 THR I O 1
ATOM 5176 N N . VAL E 2 24 ? 4.142 -20.364 21.887 1.00 13.14 24 VAL I N 1
ATOM 5177 C CA . VAL E 2 24 ? 2.737 -20.191 21.587 1.00 14.13 24 VAL I CA 1
ATOM 5178 C C . VAL E 2 24 ? 2.234 -18.963 22.336 1.00 14.93 24 VAL I C 1
ATOM 5179 O O . VAL E 2 24 ? 2.383 -18.857 23.548 1.00 15.72 24 VAL I O 1
ATOM 5183 N N . SER E 2 25 ? 1.673 -18.018 21.608 1.00 13.91 25 SER I N 1
ATOM 5184 C CA . SER E 2 25 ? 1.197 -16.796 22.243 1.00 18.42 25 SER I CA 1
ATOM 5185 C C . SER E 2 25 ? -0.283 -16.599 21.984 1.00 19.91 25 SER I C 1
ATOM 5186 O O . SER E 2 25 ? -0.823 -17.110 21.001 1.00 17.35 25 SER I O 1
ATOM 5189 N N . GLY E 2 26 ? -0.944 -15.869 22.881 1.00 18.71 26 GLY I N 1
ATOM 5190 C CA . GLY E 2 26 ? -2.343 -15.525 22.683 1.00 19.98 26 GLY I CA 1
ATOM 5191 C C . GLY E 2 26 ? -3.310 -16.636 23.045 1.00 17.87 26 GLY I C 1
ATOM 5192 O O . GLY E 2 26 ? -4.508 -16.547 22.781 1.00 19.97 26 GLY I O 1
ATOM 5193 N N . GLY E 2 27 ? -2.789 -17.689 23.654 1.00 19.61 27 GLY I N 1
ATOM 5194 C CA . GLY E 2 27 ? -3.599 -18.843 23.984 1.00 20.46 27 GLY I CA 1
ATOM 5195 C C . GLY E 2 27 ? -2.713 -19.906 24.577 1.00 24.05 27 GLY I C 1
ATOM 5196 O O . GLY E 2 27 ? -1.493 -19.776 24.567 1.00 26.13 27 GLY I O 1
ATOM 5197 N N . SER E 2 28 ? -3.329 -20.964 25.085 1.00 27.76 28 SER I N 1
ATOM 5198 C CA . SER E 2 28 ? -2.614 -21.983 25.831 1.00 24.81 28 SER I CA 1
ATOM 5199 C C . SER E 2 28 ? -2.240 -23.189 24.969 1.00 22.15 28 SER I C 1
ATOM 5200 O O . SER E 2 28 ? -2.882 -23.484 23.963 1.00 20.72 28 SER I O 1
ATOM 5203 N N . ILE E 2 29 ? -1.182 -23.875 25.379 1.00 16.84 29 ILE I N 1
ATOM 5204 C CA . ILE E 2 29 ? -0.817 -25.160 24.797 1.00 17.39 29 ILE I CA 1
ATOM 5205 C C . ILE E 2 29 ? -1.840 -26.202 25.241 1.00 15.50 29 ILE I C 1
ATOM 5206 O O . ILE E 2 29 ? -2.005 -27.257 24.618 1.00 14.78 29 ILE I O 1
ATOM 5211 N N . SER E 2 30 ? -2.543 -25.885 26.321 1.00 14.96 30 SER I N 1
ATOM 5212 C CA . SER E 2 30 ? -3.483 -26.831 26.913 1.00 18.02 30 SER I CA 1
ATOM 5213 C C . SER E 2 30 ? -4.560 -27.322 25.950 1.00 16.51 30 SER I C 1
ATOM 5214 O O . SER E 2 30 ? -5.143 -26.548 25.193 1.00 18.96 30 SER I O 1
ATOM 5217 N N . GLY E 2 31 ? -4.826 -28.621 25.996 1.00 16.36 31 GLY I N 1
ATOM 5218 C CA . GLY E 2 31 ? -5.905 -29.211 25.234 1.00 15.70 31 GLY I CA 1
ATOM 5219 C C . GLY E 2 31 ? -5.541 -29.573 23.807 1.00 14.53 31 GLY I C 1
ATOM 5220 O O . GLY E 2 31 ? -6.395 -30.030 23.056 1.00 18.06 31 GLY I O 1
ATOM 5221 N N . PHE E 2 32 ? -4.278 -29.381 23.431 1.00 13.26 32 PHE I N 1
ATOM 5222 C CA . PHE E 2 32 ? -3.867 -29.710 22.066 1.00 13.38 32 PHE I CA 1
ATOM 5223 C C . PHE E 2 32 ? -2.630 -30.587 21.981 1.00 12.72 32 PHE I C 1
ATOM 5224 O O . PHE E 2 32 ? -1.850 -30.676 22.934 1.00 11.48 32 PHE I O 1
ATOM 5232 N N . HIS E 2 33 ? -2.474 -31.240 20.826 1.00 12.75 33 HIS I N 1
ATOM 5233 C CA . HIS E 2 33 ? -1.236 -31.911 20.450 1.00 11.33 33 HIS I CA 1
ATOM 5234 C C . HIS E 2 33 ? -0.466 -30.967 19.545 1.00 11.68 33 HIS I C 1
ATOM 5235 O O . HIS E 2 33 ? -1.067 -30.244 18.741 1.00 11.92 33 HIS I O 1
ATOM 5242 N N . TRP E 2 34 ? 0.859 -30.996 19.668 1.00 11.86 34 TRP I N 1
ATOM 5243 C CA . TRP E 2 34 ? 1.740 -30.055 18.990 1.00 12.75 34 TRP I CA 1
ATOM 5244 C C . TRP E 2 34 ? 2.847 -30.817 18.273 1.00 11.21 34 TRP I C 1
ATOM 5245 O O . TRP E 2 34 ? 3.337 -31.825 18.771 1.00 10.31 34 TRP I O 1
ATOM 5256 N N . SER E 2 35 ? 3.240 -30.337 17.098 1.00 10.60 35 SER I N 1
ATOM 5257 C CA . SER E 2 35 ? 4.198 -31.076 16.281 1.00 7.90 35 SER I CA 1
ATOM 5258 C C . SER E 2 35 ? 5.344 -30.234 15.753 1.00 8.82 35 SER I C 1
ATOM 5259 O O . SER E 2 35 ? 5.284 -29.003 15.739 1.00 8.79 35 SER I O 1
ATOM 5262 N N . TRP E 2 36 ? 6.393 -30.927 15.329 1.00 8.11 36 TRP I N 1
ATOM 5263 C CA . TRP E 2 36 ? 7.442 -30.355 14.500 1.00 8.82 36 TRP I CA 1
ATOM 5264 C C . TRP E 2 36 ? 7.386 -31.011 13.128 1.00 10.99 36 TRP I C 1
ATOM 5265 O O . TRP E 2 36 ? 7.183 -32.219 13.015 1.00 10.21 36 TRP I O 1
ATOM 5276 N N . ILE E 2 37 ? 7.542 -30.200 12.090 1.00 8.47 37 ILE I N 1
ATOM 5277 C CA . ILE E 2 37 ? 7.577 -30.693 10.713 1.00 9.36 37 ILE I CA 1
ATOM 5278 C C . ILE E 2 37 ? 8.768 -29.995 10.073 1.00 8.04 37 ILE I C 1
ATOM 5279 O O . ILE E 2 37 ? 9.020 -28.836 10.383 1.00 12.27 37 ILE I O 1
ATOM 5284 N N . ARG E 2 38 ? 9.503 -30.672 9.199 1.00 8.24 38 ARG I N 1
ATOM 5285 C CA . ARG E 2 38 ? 10.658 -30.019 8.576 1.00 9.53 38 ARG I CA 1
ATOM 5286 C C . ARG E 2 38 ? 10.615 -30.149 7.071 1.00 10.32 38 ARG I C 1
ATOM 5287 O O . ARG E 2 38 ? 9.932 -31.019 6.537 1.00 9.24 38 ARG I O 1
ATOM 5295 N N . GLN E 2 39 ? 11.357 -29.279 6.401 1.00 8.26 39 GLN I N 1
ATOM 5296 C CA . GLN E 2 39 ? 11.372 -29.246 4.952 1.00 10.45 39 GLN I CA 1
ATOM 5297 C C . GLN E 2 39 ? 12.767 -28.897 4.442 1.00 11.48 39 GLN I C 1
ATOM 5298 O O . GLN E 2 39 ? 13.188 -27.737 4.491 1.00 9.12 39 GLN I O 1
ATOM 5304 N N . PRO E 2 40 ? 13.500 -29.904 3.957 1.00 10.20 40 PRO I N 1
ATOM 5305 C CA . PRO E 2 40 ? 14.802 -29.584 3.373 1.00 12.34 40 PRO I CA 1
ATOM 5306 C C . PRO E 2 40 ? 14.585 -28.677 2.162 1.00 13.73 40 PRO I C 1
ATOM 5307 O O . PRO E 2 40 ? 13.521 -28.707 1.546 1.00 11.91 40 PRO I O 1
ATOM 5311 N N . PRO E 2 41 ? 15.584 -27.856 1.835 1.00 15.66 41 PRO I N 1
ATOM 5312 C CA . PRO E 2 41 ? 15.425 -26.924 0.718 1.00 13.01 41 PRO I CA 1
ATOM 5313 C C . PRO E 2 41 ? 15.063 -27.667 -0.559 1.00 14.69 41 PRO I C 1
ATOM 5314 O O . PRO E 2 41 ? 15.718 -28.652 -0.912 1.00 18.16 41 PRO I O 1
ATOM 5318 N N . GLY E 2 42 ? 14.020 -27.197 -1.231 1.00 19.10 42 GLY I N 1
ATOM 5319 C CA . GLY E 2 42 ? 13.602 -27.766 -2.495 1.00 20.74 42 GLY I CA 1
ATOM 5320 C C . GLY E 2 42 ? 12.978 -29.141 -2.372 1.00 23.86 42 GLY I C 1
ATOM 5321 O O . GLY E 2 42 ? 12.687 -29.779 -3.387 1.00 24.26 42 GLY I O 1
ATOM 5322 N N . LYS E 2 43 ? 12.761 -29.599 -1.139 1.00 15.97 43 LYS I N 1
ATOM 5323 C CA . LYS E 2 43 ? 12.186 -30.924 -0.909 1.00 17.16 43 LYS I CA 1
ATOM 5324 C C . LYS E 2 43 ? 10.813 -30.862 -0.227 1.00 14.99 43 LYS I C 1
ATOM 5325 O O . LYS E 2 43 ? 10.277 -29.779 0.017 1.00 13.39 43 LYS I O 1
ATOM 5331 N N . GLY E 2 44 ? 10.265 -32.032 0.085 1.00 13.93 44 GLY I N 1
ATOM 5332 C CA . GLY E 2 44 ? 8.952 -32.126 0.695 1.00 12.85 44 GLY I CA 1
ATOM 5333 C C . GLY E 2 44 ? 8.941 -32.029 2.212 1.00 14.08 44 GLY I C 1
ATOM 5334 O O . GLY E 2 44 ? 9.983 -31.927 2.859 1.00 12.60 44 GLY I O 1
ATOM 5335 N N . LEU E 2 45 ? 7.739 -32.068 2.776 1.00 12.50 45 LEU I N 1
ATOM 5336 C CA . LEU E 2 45 ? 7.553 -31.966 4.214 1.00 8.69 45 LEU I CA 1
ATOM 5337 C C . LEU E 2 45 ? 7.733 -33.314 4.886 1.00 12.11 45 LEU I C 1
ATOM 5338 O O . LEU E 2 45 ? 7.368 -34.361 4.323 1.00 10.99 45 LEU I O 1
ATOM 5343 N N . GLU E 2 46 ? 8.301 -33.284 6.090 1.00 8.63 46 GLU I N 1
ATOM 5344 C CA . GLU E 2 46 ? 8.488 -34.487 6.894 1.00 10.57 46 GLU I CA 1
ATOM 5345 C C . GLU E 2 46 ? 8.066 -34.220 8.336 1.00 12.20 46 GLU I C 1
ATOM 5346 O O . GLU E 2 46 ? 8.584 -33.312 8.999 1.00 10.44 46 GLU I O 1
ATOM 5352 N N . TYR E 2 47 ? 7.118 -35.014 8.820 1.00 9.40 47 TYR I N 1
ATOM 5353 C CA . TYR E 2 47 ? 6.662 -34.903 10.195 1.00 9.04 47 TYR I CA 1
ATOM 5354 C C . TYR E 2 47 ? 7.700 -35.534 11.120 1.00 9.75 47 TYR I C 1
ATOM 5355 O O . TYR E 2 47 ? 8.264 -36.572 10.804 1.00 9.82 47 TYR I O 1
ATOM 5364 N N . ILE E 2 48 ? 7.951 -34.898 12.260 1.00 7.65 48 ILE I N 1
ATOM 5365 C CA . ILE E 2 48 ? 8.971 -35.365 13.196 1.00 7.67 48 ILE I CA 1
ATOM 5366 C C . ILE E 2 48 ? 8.346 -36.087 14.393 1.00 8.09 48 ILE I C 1
ATOM 5367 O O . ILE E 2 48 ? 8.844 -37.136 14.830 1.00 9.33 48 ILE I O 1
ATOM 5372 N N . GLY E 2 49 ? 7.254 -35.542 14.911 1.00 10.50 49 GLY I N 1
ATOM 5373 C CA . GLY E 2 49 ? 6.564 -36.170 16.027 1.00 10.09 49 GLY I CA 1
ATOM 5374 C C . GLY E 2 49 ? 5.535 -35.252 16.633 1.00 11.15 49 GLY I C 1
ATOM 5375 O O . GLY E 2 49 ? 5.400 -34.108 16.212 1.00 8.77 49 GLY I O 1
ATOM 5376 N N . TYR E 2 50 ? 4.790 -35.745 17.615 1.00 9.55 50 TYR I N 1
ATOM 5377 C CA . TYR E 2 50 ? 3.861 -34.874 18.335 1.00 10.33 50 TYR I CA 1
ATOM 5378 C C . TYR E 2 50 ? 4.051 -34.968 19.839 1.00 11.84 50 TYR I C 1
ATOM 5379 O O . TYR E 2 50 ? 4.602 -35.947 20.353 1.00 11.48 50 TYR I O 1
ATOM 5388 N N . ILE E 2 51 ? 3.604 -33.930 20.535 1.00 9.34 51 ILE I N 1
ATOM 5389 C CA . ILE E 2 51 ? 3.614 -33.950 21.986 1.00 11.83 51 ILE I CA 1
ATOM 5390 C C . ILE E 2 51 ? 2.287 -33.379 22.468 1.00 13.73 51 ILE I C 1
ATOM 5391 O O . ILE E 2 51 ? 1.842 -32.353 21.979 1.00 12.20 51 ILE I O 1
ATOM 5396 N N . TYR E 2 52 ? 1.631 -34.075 23.393 1.00 11.93 52 TYR I N 1
ATOM 5397 C CA . TYR E 2 52 ? 0.366 -33.614 23.949 1.00 9.97 52 TYR I CA 1
ATOM 5398 C C . TYR E 2 52 ? 0.669 -32.639 25.077 1.00 11.74 52 TYR I C 1
ATOM 5399 O O . TYR E 2 52 ? 1.720 -32.712 25.668 1.00 13.98 52 TYR I O 1
ATOM 5408 N N . TYR E 2 53 ? -0.241 -31.723 25.387 1.00 12.84 53 TYR I N 1
ATOM 5409 C CA . TYR E 2 53 ? 0.076 -30.690 26.369 1.00 14.33 53 TYR I CA 1
ATOM 5410 C C . TYR E 2 53 ? 0.515 -31.281 27.708 1.00 14.46 53 TYR I C 1
ATOM 5411 O O . TYR E 2 53 ? 1.310 -30.683 28.436 1.00 14.90 53 TYR I O 1
ATOM 5420 N N . SER E 2 54 ? 0.003 -32.465 28.024 1.00 14.94 54 SER I N 1
ATOM 5421 C CA . SER E 2 54 ? 0.273 -33.073 29.323 1.00 17.52 54 SER I CA 1
ATOM 5422 C C . SER E 2 54 ? 1.522 -33.951 29.316 1.00 16.62 54 SER I C 1
ATOM 5423 O O . SER E 2 54 ? 1.897 -34.521 30.344 1.00 17.32 54 SER I O 1
ATOM 5426 N N . GLY E 2 55 ? 2.155 -34.063 28.150 1.00 13.02 55 GLY I N 1
ATOM 5427 C CA . GLY E 2 55 ? 3.478 -34.642 28.047 1.00 14.14 55 GLY I CA 1
ATOM 5428 C C . GLY E 2 55 ? 3.652 -35.891 27.196 1.00 10.98 55 GLY I C 1
ATOM 5429 O O . GLY E 2 55 ? 4.780 -36.265 26.913 1.00 13.89 55 GLY I O 1
ATOM 5430 N N . SER E 2 56 ? 2.565 -36.546 26.807 1.00 14.29 56 SER I N 1
ATOM 5431 C CA . SER E 2 56 ? 2.692 -37.785 26.028 1.00 13.81 56 SER I CA 1
ATOM 5432 C C . SER E 2 56 ? 3.314 -37.471 24.677 1.00 13.48 56 SER I C 1
ATOM 5433 O O . SER E 2 56 ? 2.998 -36.445 24.084 1.00 14.48 56 SER I O 1
ATOM 5436 N N . THR E 2 57 ? 4.175 -38.355 24.189 1.00 15.14 57 THR I N 1
ATOM 5437 C CA . THR E 2 57 ? 4.855 -38.111 22.917 1.00 12.48 57 THR I CA 1
ATOM 5438 C C . THR E 2 57 ? 4.677 -39.256 21.927 1.00 13.87 57 THR I C 1
ATOM 5439 O O . THR E 2 57 ? 4.348 -40.377 22.309 1.00 14.63 57 THR I O 1
ATOM 5443 N N . SER E 2 58 ? 4.905 -38.958 20.649 1.00 12.53 58 SER I N 1
ATOM 5444 C CA . SER E 2 58 ? 4.999 -39.988 19.619 1.00 10.12 58 SER I CA 1
ATOM 5445 C C . SER E 2 58 ? 5.942 -39.453 18.550 1.00 11.96 58 SER I C 1
ATOM 5446 O O . SER E 2 58 ? 5.755 -38.334 18.072 1.00 12.14 58 SER I O 1
ATOM 5449 N N . TYR E 2 59 ? 6.964 -40.230 18.194 1.00 8.91 59 TYR I N 1
ATOM 5450 C CA . TYR E 2 59 ? 7.964 -39.753 17.241 1.00 11.19 59 TYR I CA 1
ATOM 5451 C C . TYR E 2 59 ? 7.988 -40.567 15.954 1.00 12.27 59 TYR I C 1
ATOM 5452 O O . TYR E 2 59 ? 7.801 -41.783 15.964 1.00 12.78 59 TYR I O 1
ATOM 5461 N N . ASN E 2 60 ? 8.247 -39.896 14.842 1.00 9.66 60 ASN I N 1
ATOM 5462 C CA . ASN E 2 60 ? 8.413 -40.588 13.565 1.00 10.49 60 ASN I CA 1
ATOM 5463 C C . ASN E 2 60 ? 9.469 -41.681 13.698 1.00 11.53 60 ASN I C 1
ATOM 5464 O O . ASN E 2 60 ? 10.601 -41.395 14.074 1.00 11.83 60 ASN I O 1
ATOM 5469 N N . PRO E 2 61 ? 9.098 -42.941 13.420 1.00 12.79 61 PRO I N 1
ATOM 5470 C CA . PRO E 2 61 ? 10.066 -44.033 13.580 1.00 16.03 61 PRO I CA 1
ATOM 5471 C C . PRO E 2 61 ? 11.403 -43.804 12.881 1.00 16.35 61 PRO I C 1
ATOM 5472 O O . PRO E 2 61 ? 12.432 -44.287 13.364 1.00 22.38 61 PRO I O 1
ATOM 5476 N N . SER E 2 62 ? 11.410 -43.084 11.769 1.00 17.30 62 SER I N 1
ATOM 5477 C CA . SER E 2 62 ? 12.667 -42.864 11.064 1.00 21.21 62 SER I CA 1
ATOM 5478 C C . SER E 2 62 ? 13.606 -41.898 11.800 1.00 20.07 62 SER I C 1
ATOM 5479 O O . SER E 2 62 ? 14.806 -41.869 11.525 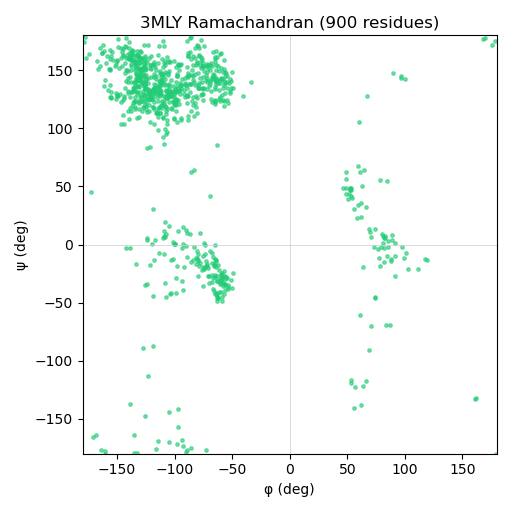1.00 20.14 62 SER I O 1
ATOM 5482 N N . LEU E 2 63 ? 13.068 -41.138 12.753 1.00 16.61 63 LEU I N 1
ATOM 5483 C CA . LEU E 2 63 ? 13.868 -40.179 13.520 1.00 19.01 63 LEU I CA 1
ATOM 5484 C C . LEU E 2 63 ? 13.914 -40.497 15.004 1.00 20.38 63 LEU I C 1
ATOM 5485 O O . LEU E 2 63 ? 14.704 -39.911 15.747 1.00 14.96 63 LEU I O 1
ATOM 5490 N N . LYS E 2 64 ? 13.039 -41.397 15.441 1.00 18.65 64 LYS I N 1
ATOM 5491 C CA . LYS E 2 64 ? 13.111 -41.931 16.782 1.00 21.65 64 LYS I CA 1
ATOM 5492 C C . LYS E 2 64 ? 14.554 -42.383 16.998 1.00 22.16 64 LYS I C 1
ATOM 5493 O O . LYS E 2 64 ? 15.224 -42.796 16.055 1.00 35.00 64 LYS I O 1
ATOM 5499 N N . SER E 2 65 ? 15.028 -42.305 18.229 1.00 30.15 65 SER I N 1
ATOM 5500 C CA . SER E 2 65 ? 16.419 -42.642 18.547 1.00 29.11 65 SER I CA 1
ATOM 5501 C C . SER E 2 65 ? 17.312 -41.411 18.471 1.00 18.22 65 SER I C 1
ATOM 5502 O O . SER E 2 65 ? 18.320 -41.347 19.158 1.00 23.49 65 SER I O 1
ATOM 5505 N N . ARG E 2 66 ? 16.937 -40.432 17.649 1.00 17.74 66 ARG I N 1
ATOM 5506 C CA . ARG E 2 66 ? 17.662 -39.163 17.613 1.00 13.55 66 ARG I CA 1
ATOM 5507 C C . ARG E 2 66 ? 16.801 -38.011 18.112 1.00 12.78 66 ARG I C 1
ATOM 5508 O O . ARG E 2 66 ? 17.285 -36.896 18.267 1.00 14.50 66 ARG I O 1
ATOM 5516 N N . VAL E 2 67 ? 15.523 -38.279 18.349 1.00 13.51 67 VAL I N 1
ATOM 5517 C CA . VAL E 2 67 ? 14.565 -37.214 18.656 1.00 11.63 67 VAL I CA 1
ATOM 5518 C C . VAL E 2 67 ? 14.045 -37.243 20.087 1.00 14.43 67 VAL I C 1
ATOM 5519 O O . VAL E 2 67 ? 13.767 -38.301 20.647 1.00 14.98 67 VAL I O 1
ATOM 5523 N N . SER E 2 68 ? 13.900 -36.070 20.676 1.00 10.12 68 SER I N 1
ATOM 5524 C CA . SER E 2 68 ? 13.066 -35.953 21.862 1.00 12.76 68 SER I CA 1
ATOM 5525 C C . SER E 2 68 ? 12.321 -34.625 21.818 1.00 12.55 68 SER I C 1
ATOM 5526 O O . SER E 2 68 ? 12.812 -33.651 21.254 1.00 15.14 68 SER I O 1
ATOM 5529 N N . MET E 2 69 ? 11.116 -34.617 22.376 1.00 13.31 69 MET I N 1
ATOM 5530 C CA . MET E 2 69 ? 10.325 -33.398 22.497 1.00 11.07 69 MET I CA 1
ATOM 5531 C C . MET E 2 69 ? 9.911 -33.246 23.939 1.00 12.10 69 MET I C 1
ATOM 5532 O O . MET E 2 69 ? 9.800 -34.231 24.669 1.00 15.63 69 MET I O 1
ATOM 5537 N N . SER E 2 70 ? 9.703 -32.008 24.358 1.00 12.32 70 SER I N 1
ATOM 5538 C CA . SER E 2 70 ? 9.240 -31.753 25.706 1.00 13.59 70 SER I CA 1
ATOM 5539 C C . SER E 2 70 ? 8.309 -30.552 25.677 1.00 15.31 70 SER I C 1
ATOM 5540 O O . SER E 2 70 ? 8.304 -29.775 24.722 1.00 13.24 70 SER I O 1
ATOM 5543 N N . VAL E 2 71 ? 7.516 -30.396 26.726 1.00 12.81 71 VAL I N 1
ATOM 5544 C CA . VAL E 2 71 ? 6.563 -29.297 26.766 1.00 14.77 71 VAL I CA 1
ATOM 5545 C C . VAL E 2 71 ? 6.703 -28.543 28.083 1.00 15.70 71 VAL I C 1
ATOM 5546 O O . VAL E 2 71 ? 6.935 -29.142 29.130 1.00 18.84 71 VAL I O 1
ATOM 5550 N N . ASP E 2 72 ? 6.593 -27.222 28.012 1.00 16.57 72 ASP I N 1
ATOM 5551 C CA . ASP E 2 72 ? 6.663 -26.373 29.196 1.00 15.10 72 ASP I CA 1
ATOM 5552 C C . ASP E 2 72 ? 5.391 -25.538 29.253 1.00 19.09 72 ASP I C 1
ATOM 5553 O O . ASP E 2 72 ? 5.375 -24.400 28.795 1.00 17.63 72 ASP I O 1
ATOM 5558 N N . THR E 2 73 ? 4.314 -26.103 29.797 1.00 20.79 73 THR I N 1
ATOM 5559 C CA . THR E 2 73 ? 3.040 -25.382 29.810 1.00 22.93 73 THR I CA 1
ATOM 5560 C C . THR E 2 73 ? 3.145 -24.045 30.566 1.00 22.84 73 THR I C 1
ATOM 5561 O O . THR E 2 73 ? 2.395 -23.111 30.291 1.00 25.69 73 THR I O 1
ATOM 5565 N N . SER E 2 74 ? 4.092 -23.945 31.489 1.00 20.72 74 SER I N 1
ATOM 5566 C CA . SER E 2 74 ? 4.259 -22.702 32.247 1.00 22.56 74 SER I CA 1
ATOM 5567 C C . SER E 2 74 ? 4.732 -21.550 31.373 1.00 20.96 74 SER I C 1
ATOM 5568 O O . SER E 2 74 ? 4.446 -20.390 31.658 1.00 18.38 74 SER I O 1
ATOM 5571 N N . ARG E 2 75 ? 5.467 -21.867 30.314 1.00 20.57 75 ARG I N 1
ATOM 5572 C CA . ARG E 2 75 ? 5.946 -20.831 29.400 1.00 20.95 75 ARG I CA 1
ATOM 5573 C C . ARG E 2 75 ? 5.231 -20.896 28.062 1.00 17.49 75 ARG I C 1
ATOM 5574 O O . ARG E 2 75 ? 5.589 -20.178 27.128 1.00 17.62 75 ARG I O 1
ATOM 5582 N N . ASN E 2 76 ? 4.208 -21.739 27.980 1.00 18.40 76 ASN I N 1
ATOM 5583 C CA . ASN E 2 76 ? 3.498 -21.976 26.730 1.00 15.81 76 ASN I CA 1
ATOM 5584 C C . ASN E 2 76 ? 4.452 -22.263 25.582 1.00 14.30 76 ASN I C 1
ATOM 5585 O O . ASN E 2 76 ? 4.292 -21.737 24.474 1.00 14.49 76 ASN I O 1
ATOM 5590 N N . GLN E 2 77 ? 5.447 -23.098 25.865 1.00 15.93 77 GLN I N 1
ATOM 5591 C CA . GLN E 2 77 ? 6.450 -23.476 24.869 1.00 14.14 77 GLN I CA 1
ATOM 5592 C C . GLN E 2 77 ? 6.538 -24.990 24.761 1.00 13.62 77 GLN I C 1
ATOM 5593 O O . GLN E 2 77 ? 6.206 -25.708 25.705 1.00 14.95 77 GLN I O 1
ATOM 5599 N N . PHE E 2 78 ? 6.956 -25.487 23.600 1.00 11.89 78 PHE I N 1
ATOM 5600 C CA . PHE E 2 78 ? 7.408 -26.865 23.533 1.00 11.90 78 PHE I CA 1
ATOM 5601 C C . PHE E 2 78 ? 8.687 -26.921 22.708 1.00 12.39 78 PHE I C 1
ATOM 5602 O O . PHE E 2 78 ? 9.037 -25.954 22.036 1.00 12.09 78 PHE I O 1
ATOM 5610 N N . SER E 2 79 ? 9.392 -28.040 22.767 1.00 13.18 79 SER I N 1
ATOM 5611 C CA . SER E 2 79 ? 10.738 -28.061 22.215 1.00 9.68 79 SER I CA 1
ATOM 5612 C C . SER E 2 79 ? 11.055 -29.313 21.431 1.00 10.93 79 SER I C 1
ATOM 5613 O O . SER E 2 79 ? 10.340 -30.308 21.502 1.00 12.18 79 SER I O 1
ATOM 5616 N N . LEU E 2 80 ? 12.147 -29.237 20.675 1.00 11.77 80 LEU I N 1
ATOM 5617 C CA . LEU E 2 80 ? 12.681 -30.381 19.950 1.00 11.77 80 LEU I CA 1
ATOM 5618 C C . LEU E 2 80 ? 14.173 -30.477 20.209 1.00 12.49 80 LEU I C 1
ATOM 5619 O O . LEU E 2 80 ? 14.880 -29.467 20.198 1.00 10.94 80 LEU I O 1
ATOM 5624 N N . GLU E 2 81 ? 14.649 -31.692 20.450 1.00 11.07 81 GLU I N 1
ATOM 5625 C CA . GLU E 2 81 ? 16.082 -31.971 20.437 1.00 11.00 81 GLU I CA 1
ATOM 5626 C C . GLU E 2 81 ? 16.330 -33.040 19.392 1.00 12.90 81 GLU I C 1
ATOM 5627 O O . GLU E 2 81 ? 15.719 -34.106 19.436 1.00 12.15 81 GLU I O 1
ATOM 5633 N N . LEU E 2 82 ? 17.217 -32.752 18.450 1.00 10.34 82 LEU I N 1
ATOM 5634 C CA . LEU E 2 82 ? 17.588 -33.725 17.436 1.00 10.54 82 LEU I CA 1
ATOM 5635 C C . LEU E 2 82 ? 19.094 -33.929 17.524 1.00 11.54 82 LEU I C 1
ATOM 5636 O O . LEU E 2 82 ? 19.865 -32.995 17.288 1.00 12.85 82 LEU I O 1
ATOM 5641 N N . SER E 2 83 A 19.523 -35.134 17.897 1.00 12.39 82 SER I N 1
ATOM 5642 C CA . SER E 2 83 A 20.943 -35.375 18.150 1.00 13.70 82 SER I CA 1
ATOM 5643 C C . SER E 2 83 A 21.723 -35.784 16.898 1.00 10.97 82 SE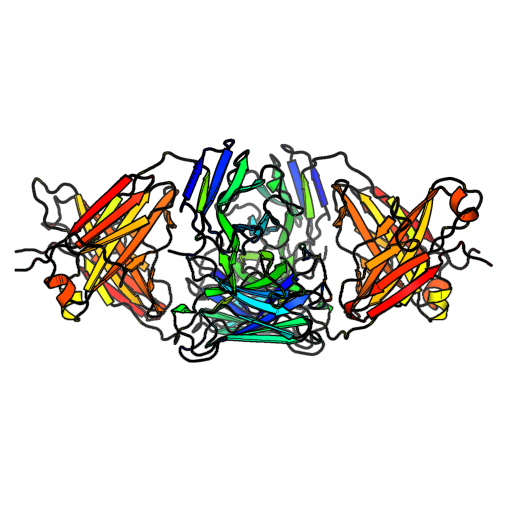R I C 1
ATOM 5644 O O . SER E 2 83 A 21.138 -36.203 15.899 1.00 14.08 82 SER I O 1
ATOM 5647 N N . SER E 2 84 B 23.044 -35.649 16.979 1.00 14.33 82 SER I N 1
ATOM 5648 C CA . SER E 2 84 B 23.960 -36.115 15.947 1.00 14.48 82 SER I CA 1
ATOM 5649 C C . SER E 2 84 B 23.562 -35.669 14.552 1.00 12.68 82 SER I C 1
ATOM 5650 O O . SER E 2 84 B 23.388 -36.495 13.658 1.00 14.21 82 SER I O 1
ATOM 5653 N N . VAL E 2 85 C 23.426 -34.366 14.351 1.00 13.55 82 VAL I N 1
ATOM 5654 C CA . VAL E 2 85 C 22.924 -33.895 13.074 1.00 11.15 82 VAL I CA 1
ATOM 5655 C C . VAL E 2 85 C 23.952 -34.057 11.956 1.00 11.39 82 VAL I C 1
ATOM 5656 O O . VAL E 2 85 C 25.158 -34.124 12.198 1.00 11.51 82 VAL I O 1
ATOM 5660 N N . THR E 2 86 ? 23.452 -34.142 10.731 1.00 12.28 83 THR I N 1
ATOM 5661 C CA . THR E 2 86 ? 24.294 -34.097 9.542 1.00 13.08 83 THR I CA 1
ATOM 5662 C C . THR E 2 86 ? 23.643 -33.163 8.538 1.00 13.41 83 THR I C 1
ATOM 5663 O O . THR E 2 86 ? 22.578 -32.612 8.802 1.00 11.19 83 THR I O 1
ATOM 5667 N N . ALA E 2 87 ? 24.273 -33.010 7.378 1.00 12.14 84 ALA I N 1
ATOM 5668 C CA . ALA E 2 87 ? 23.754 -32.120 6.341 1.00 9.82 84 ALA I CA 1
ATOM 5669 C C . ALA E 2 87 ? 22.339 -32.497 5.905 1.00 11.01 84 ALA I C 1
ATOM 5670 O O . ALA E 2 87 ? 21.564 -31.653 5.471 1.00 13.55 84 ALA I O 1
ATOM 5672 N N . ALA E 2 88 ? 21.997 -33.770 6.033 1.00 11.36 85 ALA I N 1
ATOM 5673 C CA . ALA E 2 88 ? 20.643 -34.223 5.740 1.00 11.38 85 ALA I CA 1
ATOM 5674 C C . ALA E 2 88 ? 19.590 -33.583 6.651 1.00 12.35 85 ALA I C 1
ATOM 5675 O O . ALA E 2 88 ? 18.411 -33.575 6.323 1.00 15.17 85 ALA I O 1
ATOM 5677 N N . ASP E 2 89 ? 20.022 -33.012 7.772 1.00 11.14 86 ASP I N 1
ATOM 5678 C CA . ASP E 2 89 ? 19.091 -32.362 8.693 1.00 9.67 86 ASP I CA 1
ATOM 5679 C C . ASP E 2 89 ? 18.940 -30.871 8.426 1.00 10.85 86 ASP I C 1
ATOM 5680 O O . ASP E 2 89 ? 18.185 -30.190 9.118 1.00 10.20 86 ASP I O 1
ATOM 5685 N N . THR E 2 90 ? 19.642 -30.363 7.421 1.00 9.21 87 THR I N 1
ATOM 5686 C CA . THR E 2 90 ? 19.431 -28.981 7.003 1.00 8.64 87 THR I CA 1
ATOM 5687 C C . THR E 2 90 ? 18.024 -28.837 6.448 1.00 10.14 87 THR I C 1
ATOM 5688 O O . THR E 2 90 ? 17.645 -29.543 5.518 1.00 11.78 87 THR I O 1
ATOM 5692 N N . ALA E 2 91 ? 17.252 -27.913 7.009 1.00 9.53 88 ALA I N 1
ATOM 5693 C CA . ALA E 2 91 ? 15.853 -27.777 6.623 1.00 8.67 88 ALA I CA 1
ATOM 5694 C C . ALA E 2 91 ? 15.241 -26.567 7.300 1.00 7.37 88 ALA I C 1
ATOM 5695 O O . ALA E 2 91 ? 15.784 -26.050 8.281 1.00 8.91 88 ALA I O 1
ATOM 5697 N N . VAL E 2 92 ? 14.099 -26.135 6.791 1.00 7.08 89 VAL I N 1
ATOM 5698 C CA . VAL E 2 92 ? 13.235 -25.245 7.558 1.00 7.68 89 VAL I CA 1
ATOM 5699 C C . VAL E 2 92 ? 12.441 -26.107 8.524 1.00 7.79 89 VAL I C 1
ATOM 5700 O O . VAL E 2 92 ? 11.831 -27.099 8.125 1.00 9.18 89 VAL I O 1
ATOM 5704 N N . TYR E 2 93 ? 12.500 -25.773 9.809 1.00 7.85 90 TYR I N 1
ATOM 5705 C CA . TYR E 2 93 ? 11.721 -26.487 10.823 1.00 8.77 90 TYR I CA 1
ATOM 5706 C C . TYR E 2 93 ? 10.516 -25.667 11.245 1.00 9.06 90 TYR I C 1
ATOM 5707 O O . TYR E 2 93 ? 10.658 -24.490 11.622 1.00 9.88 90 TYR I O 1
ATOM 5716 N N . TYR E 2 94 ? 9.338 -26.289 11.183 1.00 7.50 91 TYR I N 1
ATOM 5717 C CA . TYR E 2 94 ? 8.083 -25.636 11.528 1.00 8.78 91 TYR I CA 1
ATOM 5718 C C . TYR E 2 94 ? 7.546 -26.251 12.796 1.00 9.66 91 TYR I C 1
ATOM 5719 O O . TYR E 2 94 ? 7.603 -27.476 12.962 1.00 9.23 91 TYR I O 1
ATOM 5728 N N . CYS E 2 95 ? 7.006 -25.426 13.686 1.00 9.08 92 CYS I N 1
ATOM 5729 C CA . CYS E 2 95 ? 6.146 -25.992 14.722 1.00 8.54 92 CYS I CA 1
ATOM 5730 C C . CYS E 2 95 ? 4.690 -25.806 14.312 1.00 10.64 92 CYS I C 1
ATOM 5731 O O . CYS E 2 95 ? 4.364 -24.893 13.548 1.00 11.44 92 CYS I O 1
ATOM 5734 N N . ALA E 2 96 ? 3.811 -26.686 14.785 1.00 8.68 93 ALA I N 1
ATOM 5735 C CA . ALA E 2 96 ? 2.417 -26.662 14.352 1.00 9.32 93 ALA I CA 1
ATOM 5736 C C . ALA E 2 96 ? 1.471 -27.171 15.429 1.00 12.05 93 ALA I C 1
ATOM 5737 O O . ALA E 2 96 ? 1.889 -27.878 16.341 1.00 9.94 93 ALA I O 1
ATOM 5739 N N . ARG E 2 97 ? 0.203 -26.787 15.317 1.00 9.74 94 ARG I N 1
ATOM 5740 C CA . ARG E 2 97 ? -0.859 -27.357 16.152 1.00 10.58 94 ARG I CA 1
ATOM 5741 C C . ARG E 2 97 ? -1.589 -28.441 15.376 1.00 11.00 94 ARG I C 1
ATOM 5742 O O . ARG E 2 97 ? -1.844 -28.284 14.179 1.00 10.93 94 ARG I O 1
ATOM 5750 N N . ASP E 2 98 ? -1.935 -29.538 16.052 1.00 10.51 95 ASP I N 1
ATOM 5751 C CA . ASP E 2 98 ? -2.421 -30.730 15.357 1.00 11.85 95 ASP I CA 1
ATOM 5752 C C . ASP E 2 98 ? -3.926 -30.960 15.517 1.00 11.96 95 ASP I C 1
ATOM 5753 O O . ASP E 2 98 ? -4.567 -30.442 16.436 1.00 11.87 95 ASP I O 1
ATOM 5758 N N . PHE E 2 99 ? -4.469 -31.768 14.624 1.00 10.56 96 PHE I N 1
ATOM 5759 C CA . PHE E 2 99 ? -5.830 -32.287 14.763 1.00 12.92 96 PHE I CA 1
ATOM 5760 C C . PHE E 2 99 ? -5.882 -33.692 14.171 1.00 12.61 96 PHE I C 1
ATOM 5761 O O . PHE E 2 99 ? -4.928 -34.149 13.539 1.00 13.51 96 PHE I O 1
ATOM 5769 N N . GLY E 2 100 ? -6.976 -34.411 14.399 1.00 13.13 97 GLY I N 1
ATOM 5770 C CA . GLY E 2 100 ? -7.028 -35.774 13.900 1.00 13.40 97 GLY I CA 1
ATOM 5771 C C . GLY E 2 100 ? -8.082 -36.622 14.576 1.00 17.30 97 GLY I C 1
ATOM 5772 O O . GLY E 2 100 ? -9.225 -36.204 14.700 1.00 19.80 97 GLY I O 1
ATOM 5773 N N . GLU E 2 101 ? -7.694 -37.820 14.998 1.00 14.89 98 GLU I N 1
ATOM 5774 C CA . GLU E 2 101 ? -8.630 -38.739 15.642 1.00 18.80 98 GLU I CA 1
ATOM 5775 C C . GLU E 2 101 ? -8.025 -39.291 16.928 1.00 19.81 98 GLU I C 1
ATOM 5776 O O . GLU E 2 101 ? -6.825 -39.529 17.003 1.00 17.52 98 GLU I O 1
ATOM 5782 N N . TYR E 2 102 ? -8.846 -39.498 17.949 1.00 20.36 99 TYR I N 1
ATOM 5783 C CA . TYR E 2 102 ? -8.325 -40.076 19.181 1.00 19.85 99 TYR I CA 1
ATOM 5784 C C . TYR E 2 102 ? -9.005 -41.406 19.457 1.00 25.55 99 TYR I C 1
ATOM 5785 O O . TYR E 2 102 ? -10.230 -41.496 19.421 1.00 26.72 99 TYR I O 1
ATOM 5794 N N . HIS E 2 103 ? -8.203 -42.434 19.722 1.00 25.15 100 HIS I N 1
ATOM 5795 C CA . HIS E 2 103 ? -8.721 -43.770 20.013 1.00 27.14 100 HIS I CA 1
ATOM 5796 C C . HIS E 2 103 ? -8.445 -44.145 21.460 1.00 29.20 100 HIS I C 1
ATOM 5797 O O . HIS E 2 103 ? -7.448 -43.718 22.043 1.00 27.46 100 HIS I O 1
ATOM 5804 N N . TYR E 2 104 A -9.334 -44.952 22.032 1.00 30.76 100 TYR I N 1
ATOM 5805 C CA . TYR E 2 104 A -9.205 -45.375 23.421 1.00 31.83 100 TYR I CA 1
ATOM 5806 C C . TYR E 2 104 A -8.787 -46.835 23.515 1.00 30.70 100 TYR I C 1
ATOM 5807 O O . TYR E 2 104 A -8.786 -47.420 24.595 1.00 32.72 100 TYR I O 1
ATOM 5816 N N . ASP E 2 105 B -8.428 -47.413 22.376 1.00 27.60 100 ASP I N 1
ATOM 5817 C CA . ASP E 2 105 B -8.069 -48.821 22.298 1.00 30.91 100 ASP I CA 1
ATOM 5818 C C . ASP E 2 105 B -6.555 -49.032 22.361 1.00 32.08 100 ASP I C 1
ATOM 5819 O O . ASP E 2 105 B -6.064 -50.129 22.078 1.00 28.32 100 ASP I O 1
ATOM 5824 N N . GLY E 2 106 C -5.824 -47.980 22.719 1.00 25.27 100 GLY I N 1
ATOM 5825 C CA . GLY E 2 106 C -4.377 -48.048 22.818 1.00 26.07 100 GLY I CA 1
ATOM 5826 C C . GLY E 2 106 C -3.658 -47.243 21.749 1.00 27.13 100 GLY I C 1
ATOM 5827 O O . GLY E 2 106 C -2.490 -46.885 21.901 1.00 26.89 100 GLY I O 1
ATOM 5828 N N . ARG E 2 107 D -4.350 -46.953 20.655 1.00 25.60 100 ARG I N 1
ATOM 5829 C CA . ARG E 2 107 D -3.724 -46.203 19.573 1.00 24.01 100 ARG I CA 1
ATOM 5830 C C . ARG E 2 107 D -3.572 -44.725 19.904 1.00 24.50 100 ARG I C 1
ATOM 5831 O O . ARG E 2 107 D -2.763 -44.026 19.297 1.00 25.23 100 ARG I O 1
ATOM 5839 N N . GLY E 2 108 E -4.347 -44.249 20.869 1.00 23.02 100 GLY I N 1
ATOM 5840 C CA . GLY E 2 108 E -4.273 -42.855 21.268 1.00 23.69 100 GLY I CA 1
ATOM 5841 C C . GLY E 2 108 E -4.501 -41.898 20.113 1.00 22.04 100 GLY I C 1
ATOM 5842 O O . GLY E 2 108 E -5.347 -42.135 19.261 1.00 20.39 100 GLY I O 1
ATOM 5843 N N . PHE E 2 109 F -3.737 -40.813 20.085 1.00 19.47 100 PHE I N 1
ATOM 5844 C CA . PHE E 2 109 F -3.937 -39.770 19.083 1.00 17.33 100 PHE I CA 1
ATOM 5845 C C . PHE E 2 109 F -3.335 -40.144 17.739 1.00 13.98 100 PHE I C 1
ATOM 5846 O O . PHE E 2 109 F -2.203 -40.621 17.663 1.00 16.07 100 PHE I O 1
ATOM 5854 N N . GLN E 2 110 G -4.109 -39.920 16.678 1.00 13.00 100 GLN I N 1
ATOM 5855 C CA . GLN E 2 110 G -3.632 -40.105 15.320 1.00 13.26 100 GLN I CA 1
ATOM 5856 C C . GLN E 2 110 G -3.638 -38.742 14.638 1.00 13.07 100 GLN I C 1
ATOM 5857 O O . GLN E 2 110 G -4.694 -38.134 14.428 1.00 13.94 100 GLN I O 1
ATOM 5863 N N . CYS E 2 111 H -2.447 -38.262 14.308 1.00 11.35 100 CYS I N 1
ATOM 5864 C CA . CYS E 2 111 H -2.290 -36.910 13.783 1.00 11.09 100 CYS I CA 1
ATOM 5865 C C . CYS E 2 111 H -2.560 -36.901 12.284 1.00 11.18 100 CYS I C 1
ATOM 5866 O O . CYS E 2 111 H -1.792 -37.460 11.511 1.00 13.89 100 CYS I O 1
ATOM 5869 N N . GLU E 2 112 I -3.664 -36.278 11.885 1.00 11.37 100 GLU I N 1
ATOM 5870 C CA . GLU E 2 112 I -4.071 -36.304 10.485 1.00 11.06 100 GLU I CA 1
ATOM 5871 C C . GLU E 2 112 I -3.772 -34.997 9.773 1.00 11.68 100 GLU I C 1
ATOM 5872 O O . GLU E 2 112 I -3.830 -34.930 8.543 1.00 13.31 100 GLU I O 1
ATOM 5878 N N . GLY E 2 113 J -3.453 -33.959 10.534 1.00 12.41 100 GLY I N 1
ATOM 5879 C CA . GLY E 2 113 J -3.201 -32.663 9.924 1.00 12.69 100 GLY I CA 1
ATOM 5880 C C . GLY E 2 113 J -2.805 -31.579 10.898 1.00 14.82 100 GLY I C 1
ATOM 5881 O O . GLY E 2 113 J -2.765 -31.785 12.120 1.00 11.00 100 GLY I O 1
ATOM 5882 N N . PHE E 2 114 K -2.549 -30.394 10.346 1.00 10.46 100 PHE I N 1
ATOM 5883 C CA . PHE E 2 114 K -1.960 -29.304 11.104 1.00 11.20 100 PHE I CA 1
ATOM 5884 C C . PHE E 2 114 K -2.638 -27.997 10.742 1.00 11.46 100 PHE I C 1
ATOM 5885 O O . PHE E 2 114 K -2.555 -27.563 9.596 1.00 13.46 100 PHE I O 1
ATOM 5893 N N . ASP E 2 115 ? -3.288 -27.362 11.711 1.00 11.44 101 ASP I N 1
ATOM 5894 C CA . ASP E 2 115 ? -4.081 -26.167 11.410 1.00 13.32 101 ASP I CA 1
ATOM 5895 C C . ASP E 2 115 ? -3.339 -24.827 11.560 1.00 15.32 101 ASP I C 1
ATOM 5896 O O . ASP E 2 115 ? -3.526 -23.913 10.756 1.00 14.12 101 ASP I O 1
ATOM 5901 N N . LEU E 2 116 ? -2.505 -24.720 12.586 1.00 15.30 102 LEU I N 1
ATOM 5902 C CA . LEU E 2 116 ? -1.727 -23.520 12.862 1.00 12.65 102 LEU I CA 1
ATOM 5903 C C . LEU E 2 116 ? -0.254 -23.861 12.709 1.00 13.14 102 LEU I C 1
ATOM 5904 O O . LEU E 2 116 ? 0.186 -24.916 13.177 1.00 12.65 102 LEU I O 1
ATOM 5909 N N . TRP E 2 117 ? 0.489 -22.987 12.028 1.00 13.85 103 TRP I N 1
ATOM 5910 C CA . TRP E 2 117 ? 1.913 -23.192 11.737 1.00 11.03 103 TRP I CA 1
ATOM 5911 C C . TRP E 2 117 ? 2.700 -21.954 12.125 1.00 11.77 103 TRP I C 1
ATOM 5912 O O . TRP E 2 117 ? 2.208 -20.836 11.986 1.00 14.11 103 TRP I O 1
ATOM 5923 N N . GLY E 2 118 ? 3.928 -22.147 12.585 1.00 10.98 104 GLY I N 1
ATOM 5924 C CA . GLY E 2 118 ? 4.859 -21.045 12.755 1.00 12.83 104 GLY I CA 1
ATOM 5925 C C . GLY E 2 118 ? 5.409 -20.655 11.398 1.00 10.54 104 GLY I C 1
ATOM 5926 O O . GLY E 2 118 ? 5.104 -21.310 10.401 1.00 13.31 104 GLY I O 1
ATOM 5927 N N . GLN E 2 119 ? 6.214 -19.597 11.356 1.00 12.24 105 GLN I N 1
ATOM 5928 C CA . GLN E 2 119 ? 6.770 -19.108 10.099 1.00 13.65 105 GLN I CA 1
ATOM 5929 C C . GLN E 2 119 ? 7.898 -20.010 9.614 1.00 13.01 105 GLN I C 1
ATOM 5930 O O . GLN E 2 119 ? 8.259 -19.978 8.436 1.00 12.12 105 GLN I O 1
ATOM 5936 N N . GLY E 2 120 ? 8.455 -20.806 10.528 1.00 10.99 106 GLY I N 1
ATOM 5937 C CA . GLY E 2 120 ? 9.566 -21.696 10.213 1.00 10.55 106 GLY I CA 1
ATOM 5938 C C . GLY E 2 120 ? 10.914 -21.086 10.567 1.00 11.96 106 GLY I C 1
ATOM 5939 O O . GLY E 2 120 ? 11.095 -19.871 10.452 1.00 15.55 106 GLY I O 1
ATOM 5940 N N . THR E 2 121 ? 11.860 -21.907 11.019 1.00 8.26 107 THR I N 1
ATOM 5941 C CA . THR E 2 121 ? 13.225 -21.426 11.198 1.00 9.66 107 THR I CA 1
ATOM 5942 C C . THR E 2 121 ? 14.201 -22.270 10.382 1.00 8.48 107 THR I C 1
ATOM 5943 O O . THR E 2 121 ? 14.149 -23.507 10.407 1.00 10.77 107 THR I O 1
ATOM 5947 N N . LEU E 2 122 ? 15.062 -21.601 9.625 1.00 8.84 108 LEU I N 1
ATOM 5948 C CA . LEU E 2 122 ? 16.009 -22.319 8.779 1.00 8.09 108 LEU I CA 1
ATOM 5949 C C . LEU E 2 122 ? 17.224 -22.778 9.579 1.00 7.86 108 LEU I C 1
ATOM 5950 O O . LEU E 2 122 ? 17.968 -21.964 10.117 1.00 9.82 108 LEU I O 1
ATOM 5955 N N . VAL E 2 123 ? 17.422 -24.096 9.647 1.00 7.76 109 VAL I N 1
ATOM 5956 C CA . VAL E 2 123 ? 18.582 -24.678 10.309 1.00 9.35 109 VAL I CA 1
ATOM 5957 C C . VAL E 2 123 ? 19.574 -25.135 9.246 1.00 9.51 109 VAL I C 1
ATOM 5958 O O . VAL E 2 123 ? 19.259 -26.001 8.432 1.00 9.89 109 VAL I O 1
ATOM 5962 N N . THR E 2 124 ? 20.762 -24.535 9.266 1.00 9.31 110 THR I N 1
ATOM 5963 C CA . THR E 2 124 ? 21.827 -24.879 8.341 1.00 10.39 110 THR I CA 1
ATOM 5964 C C . THR E 2 124 ? 22.839 -25.750 9.085 1.00 9.49 110 THR I C 1
ATOM 5965 O O . THR E 2 124 ? 23.445 -25.301 10.047 1.00 10.02 110 THR I O 1
ATOM 5969 N N . VAL E 2 125 ? 23.001 -27.005 8.657 1.00 10.29 111 VAL I N 1
ATOM 5970 C CA . VAL E 2 125 ? 23.983 -27.895 9.271 1.00 11.76 111 VAL I CA 1
ATOM 5971 C C . VAL E 2 125 ? 25.203 -27.935 8.373 1.00 12.36 111 VAL I C 1
ATOM 5972 O O . VAL E 2 125 ? 25.164 -28.511 7.283 1.00 13.88 111 VAL I O 1
ATOM 5976 N N . SER E 2 126 ? 26.279 -27.305 8.822 1.00 10.90 112 SER I N 1
ATOM 5977 C CA . SER E 2 126 ? 27.475 -27.174 7.999 1.00 12.14 112 SER I CA 1
ATOM 5978 C C . SER E 2 126 ? 28.712 -26.960 8.855 1.00 16.29 112 SER I C 1
ATOM 5979 O O . SER E 2 126 ? 28.694 -26.178 9.804 1.00 18.38 112 SER I O 1
ATOM 5982 N N . SER E 2 127 ? 29.790 -27.641 8.490 1.00 19.19 113 SER I N 1
ATOM 5983 C CA . SER E 2 127 ? 31.086 -27.414 9.106 1.00 22.30 113 SER I CA 1
ATOM 5984 C C . SER E 2 127 ? 32.079 -26.910 8.068 1.00 23.37 113 SER I C 1
ATOM 5985 O O . SER E 2 127 ? 33.260 -26.717 8.369 1.00 24.07 113 SER I O 1
ATOM 5988 N N . ALA E 2 128 ? 31.599 -26.695 6.845 1.00 15.30 114 ALA I N 1
ATOM 5989 C CA . ALA E 2 128 ? 32.497 -26.353 5.746 1.00 17.70 114 ALA I CA 1
ATOM 5990 C C . ALA E 2 128 ? 33.322 -25.108 6.056 1.00 17.80 114 ALA I C 1
ATOM 5991 O O . ALA E 2 128 ? 32.838 -24.143 6.662 1.00 17.69 114 ALA I O 1
ATOM 5993 N N . SER E 2 129 ? 34.584 -25.158 5.643 1.00 18.70 115 SER I N 1
ATOM 5994 C CA . SER E 2 129 ? 35.500 -24.041 5.773 1.00 19.35 115 SER I CA 1
ATOM 5995 C C . SER E 2 129 ? 35.705 -23.411 4.402 1.00 15.00 115 SER I C 1
ATOM 5996 O O . SER E 2 129 ? 35.504 -24.062 3.388 1.00 14.89 115 SER I O 1
ATOM 5999 N N . THR E 2 130 ? 36.103 -22.144 4.377 1.00 14.48 116 THR I N 1
ATOM 6000 C CA . THR E 2 130 ? 36.366 -21.464 3.124 1.00 12.98 116 THR I CA 1
ATOM 6001 C C . THR E 2 130 ? 37.322 -22.288 2.260 1.00 15.58 116 THR I C 1
ATOM 6002 O O . THR E 2 130 ? 38.377 -22.729 2.725 1.00 13.64 116 THR I O 1
ATOM 6006 N N . LYS E 2 131 ? 36.942 -22.490 1.001 1.00 13.65 117 LYS I N 1
ATOM 6007 C CA . LYS E 2 131 ? 37.701 -23.330 0.080 1.00 12.37 117 LYS I CA 1
ATOM 6008 C C . LYS E 2 131 ? 37.405 -22.928 -1.356 1.00 14.03 117 LYS I C 1
ATOM 6009 O O . LYS E 2 131 ? 36.242 -22.854 -1.760 1.00 10.28 117 LYS I O 1
ATOM 6015 N N . GLY E 2 132 ? 38.456 -22.662 -2.125 1.00 12.35 118 GLY I N 1
ATOM 6016 C CA . GLY E 2 132 ? 38.295 -22.295 -3.521 1.00 13.46 118 GLY I CA 1
ATOM 6017 C C . GLY E 2 132 ? 37.976 -23.505 -4.377 1.00 12.56 118 GLY I C 1
ATOM 6018 O O . GLY E 2 132 ? 38.246 -24.647 -3.990 1.00 13.52 118 GLY I O 1
ATOM 6019 N N . PRO E 2 133 ? 37.407 -23.266 -5.563 1.00 10.77 119 PRO I N 1
ATOM 6020 C CA . PRO E 2 133 ? 36.973 -24.382 -6.404 1.00 11.54 119 PRO I CA 1
ATOM 6021 C C . PRO E 2 133 ? 38.098 -24.998 -7.206 1.00 10.47 119 PRO I C 1
ATOM 6022 O O . PRO E 2 133 ? 39.092 -24.332 -7.494 1.00 13.49 119 PRO I O 1
ATOM 6026 N N . SER E 2 134 ? 37.936 -26.270 -7.556 1.00 9.11 120 SER I N 1
ATOM 6027 C CA . SER E 2 134 ? 38.704 -26.857 -8.638 1.00 11.90 120 SER I CA 1
ATOM 6028 C C . SER E 2 134 ? 37.909 -26.649 -9.907 1.00 11.71 120 SER I C 1
ATOM 6029 O O . SER E 2 134 ? 36.700 -26.856 -9.921 1.00 13.47 120 SER I O 1
ATOM 6032 N N . VAL E 2 135 ? 38.579 -26.266 -10.985 1.00 9.54 121 VAL I N 1
ATOM 6033 C CA . VAL E 2 135 ? 37.873 -26.027 -12.235 1.00 9.62 121 VAL I CA 1
ATOM 6034 C C . VAL E 2 135 ? 38.269 -27.050 -13.290 1.00 12.61 121 VAL I C 1
ATOM 6035 O O . VAL E 2 135 ? 39.463 -27.292 -13.509 1.00 12.73 121 VAL I O 1
ATOM 6039 N N . PHE E 2 136 ? 37.262 -27.653 -13.925 1.00 9.86 122 PHE I N 1
ATOM 6040 C CA . PHE E 2 136 ? 37.471 -28.655 -14.971 1.00 9.59 122 PHE I CA 1
ATOM 6041 C C . PHE E 2 136 ? 36.756 -28.279 -16.270 1.00 9.45 122 PHE I C 1
ATOM 6042 O O . PHE E 2 136 ? 35.636 -27.725 -16.263 1.00 11.23 122 PHE I O 1
ATOM 6050 N N . PRO E 2 137 ? 37.398 -28.573 -17.406 1.00 10.16 123 PRO I N 1
ATOM 6051 C CA . PRO E 2 137 ? 36.788 -28.224 -18.684 1.00 9.47 123 PRO I CA 1
ATOM 6052 C C . PRO E 2 137 ? 35.714 -29.226 -19.032 1.00 14.16 123 PRO I C 1
ATOM 6053 O O . PRO E 2 137 ? 35.857 -30.426 -18.738 1.00 14.30 123 PRO I O 1
ATOM 6057 N N . LEU E 2 138 ? 34.644 -28.732 -19.639 1.00 12.59 124 LEU I N 1
ATOM 6058 C CA . LEU E 2 138 ? 33.591 -29.572 -20.191 1.00 12.55 124 LEU I CA 1
ATOM 6059 C C . LEU E 2 138 ? 33.661 -29.466 -21.711 1.00 14.15 124 LEU I C 1
ATOM 6060 O O . LEU E 2 138 ? 33.079 -28.565 -22.313 1.00 13.63 124 LEU I O 1
ATOM 6065 N N . ALA E 2 139 ? 34.395 -30.391 -22.321 1.00 15.13 125 ALA I N 1
ATOM 6066 C CA . ALA E 2 139 ? 34.733 -30.312 -23.743 1.00 15.48 125 ALA I CA 1
ATOM 6067 C C . ALA E 2 139 ? 33.526 -30.467 -24.653 1.00 18.65 125 ALA I C 1
ATOM 6068 O O . ALA E 2 139 ? 32.629 -31.246 -24.372 1.00 18.06 125 ALA I O 1
ATOM 6070 N N . PRO E 2 140 ? 33.510 -29.721 -25.763 1.00 18.54 126 PRO I N 1
ATOM 6071 C CA . PRO E 2 140 ? 32.437 -29.860 -26.745 1.00 21.21 126 PRO I CA 1
ATOM 6072 C C . PRO E 2 140 ? 32.468 -31.265 -27.317 1.00 28.89 126 PRO I C 1
ATOM 6073 O O . PRO E 2 140 ? 33.560 -31.788 -27.557 1.00 27.56 126 PRO I O 1
ATOM 6077 N N . SER E 2 141 ? 31.294 -31.866 -27.500 1.00 33.77 127 SER I N 1
ATOM 6078 C CA . SER E 2 141 ? 31.180 -33.237 -27.989 1.00 45.14 127 SER I CA 1
ATOM 6079 C C . SER E 2 141 ? 31.848 -33.370 -29.346 1.00 49.01 127 SER I C 1
ATOM 6080 O O . SER E 2 141 ? 31.568 -32.594 -30.257 1.00 49.83 127 SER I O 1
ATOM 6083 N N . SER E 2 142 ? 32.722 -34.366 -29.468 1.00 57.21 128 SER I N 1
ATOM 6084 C CA . SER E 2 142 ? 33.565 -34.547 -30.651 1.00 63.16 128 SER I CA 1
ATOM 6085 C C . SER E 2 142 ? 32.900 -34.113 -31.957 1.00 67.20 128 SER I C 1
ATOM 6086 O O . SER E 2 142 ? 31.708 -34.351 -32.172 1.00 66.62 128 SER I O 1
ATOM 6089 N N . LYS E 2 143 ? 33.685 -33.472 -32.821 1.00 71.19 129 LYS I N 1
ATOM 6090 C CA . LYS E 2 143 ? 33.201 -33.008 -34.119 1.00 72.57 129 LYS I CA 1
ATOM 6091 C C . LYS E 2 143 ? 32.899 -34.169 -35.064 1.00 74.69 129 LYS I C 1
ATOM 6092 O O . LYS E 2 143 ? 33.224 -34.108 -36.253 1.00 75.61 129 LYS I O 1
ATOM 6098 N N . SER E 2 144 ? 32.284 -35.222 -34.532 1.00 73.85 130 SER I N 1
ATOM 6099 C CA . SER E 2 144 ? 31.896 -36.380 -35.331 1.00 72.65 130 SER I CA 1
ATOM 6100 C C . SER E 2 144 ? 30.871 -35.980 -36.387 1.00 70.08 130 SER I C 1
ATOM 6101 O O . SER E 2 144 ? 29.663 -36.095 -36.172 1.00 70.78 130 SER I O 1
ATOM 6104 N N . THR E 2 145 ? 31.373 -35.508 -37.525 1.00 68.36 131 THR I N 1
ATOM 6105 C CA . THR E 2 145 ? 30.544 -35.027 -38.628 1.00 62.45 131 THR I CA 1
ATOM 6106 C C . THR E 2 145 ? 29.456 -34.042 -38.174 1.00 62.49 131 THR I C 1
ATOM 6107 O O . THR E 2 145 ? 28.259 -34.297 -38.324 1.00 60.33 131 THR I O 1
ATOM 6111 N N . SER E 2 146 ? 29.886 -32.907 -37.626 1.00 67.50 132 SER I N 1
ATOM 6112 C CA . SER E 2 146 ? 28.960 -31.905 -37.098 1.00 67.32 132 SER I CA 1
ATOM 6113 C C . SER E 2 146 ? 29.297 -30.489 -37.571 1.00 65.65 132 SER I C 1
ATOM 6114 O O . SER E 2 146 ? 30.433 -30.206 -37.956 1.00 67.59 132 SER I O 1
ATOM 6117 N N . GLY E 2 147 ? 28.303 -29.605 -37.534 1.00 64.25 133 GLY I N 1
ATOM 6118 C CA . GLY E 2 147 ? 28.494 -28.221 -37.938 1.00 59.24 133 GLY I CA 1
ATOM 6119 C C . GLY E 2 147 ? 27.294 -27.328 -37.666 1.00 60.01 133 GLY I C 1
ATOM 6120 O O . GLY E 2 147 ? 26.900 -26.529 -38.523 1.00 54.41 133 GLY I O 1
ATOM 6121 N N . GLY E 2 148 ? 26.714 -27.456 -36.473 1.00 56.35 134 GLY I N 1
ATOM 6122 C CA . GLY E 2 148 ? 25.566 -26.648 -36.085 1.00 54.73 134 GLY I CA 1
ATOM 6123 C C . GLY E 2 148 ? 25.802 -25.853 -34.810 1.00 53.26 134 GLY I C 1
ATOM 6124 O O . GLY E 2 148 ? 26.621 -24.933 -34.786 1.00 52.07 134 GLY I O 1
ATOM 6125 N N . THR E 2 149 ? 25.075 -26.206 -33.752 1.00 51.88 135 THR I N 1
ATOM 6126 C CA . THR E 2 149 ? 25.275 -25.610 -32.432 1.00 43.34 135 THR I CA 1
ATOM 6127 C C . THR E 2 149 ? 25.995 -26.597 -31.514 1.00 35.61 135 THR I C 1
ATOM 6128 O O . THR E 2 149 ? 25.636 -27.773 -31.459 1.00 37.50 135 THR I O 1
ATOM 6132 N N . ALA E 2 150 ? 27.014 -26.122 -30.804 1.00 30.15 136 ALA I N 1
ATOM 6133 C CA . ALA E 2 150 ? 27.766 -26.969 -29.881 1.00 28.08 136 ALA I CA 1
ATOM 6134 C C . ALA E 2 150 ? 27.805 -26.362 -28.481 1.00 24.82 136 ALA I C 1
ATOM 6135 O O . ALA E 2 150 ? 27.758 -25.144 -28.326 1.00 21.37 136 ALA I O 1
ATOM 6137 N N . ALA E 2 151 ? 27.888 -27.212 -27.461 1.00 20.54 137 ALA I N 1
ATOM 6138 C CA . ALA E 2 151 ? 27.964 -26.735 -26.086 1.00 15.40 137 ALA I CA 1
ATOM 6139 C C . ALA E 2 151 ? 29.294 -27.117 -25.454 1.00 14.01 137 ALA I C 1
ATOM 6140 O O . ALA E 2 151 ? 29.779 -28.233 -25.624 1.00 18.84 137 ALA I O 1
ATOM 6142 N N . LEU E 2 152 ? 29.887 -26.179 -24.726 1.00 13.40 138 LEU I N 1
ATOM 6143 C CA . LEU E 2 152 ? 31.120 -26.447 -24.003 1.00 14.62 138 LEU I CA 1
ATOM 6144 C C . LEU E 2 152 ? 31.038 -25.651 -22.713 1.00 10.92 138 LEU I C 1
ATOM 6145 O O . LEU E 2 152 ? 30.226 -24.742 -22.610 1.00 14.64 138 LEU I O 1
ATOM 6150 N N . GLY E 2 153 ? 31.866 -25.979 -21.731 1.00 12.58 139 GLY I N 1
ATOM 6151 C CA . GLY E 2 153 ? 31.788 -25.260 -20.481 1.00 11.17 139 GLY I CA 1
ATOM 6152 C C . GLY E 2 153 ? 32.884 -25.522 -19.478 1.00 9.65 139 GLY I C 1
ATOM 6153 O O . GLY E 2 153 ? 33.949 -26.077 -19.784 1.00 9.97 139 GLY I O 1
ATOM 6154 N N . CYS E 2 154 ? 32.614 -25.076 -18.260 1.00 12.25 140 CYS I N 1
ATOM 6155 C CA . CYS E 2 154 ? 33.518 -25.287 -17.148 1.00 10.12 140 CYS I CA 1
ATOM 6156 C C . CYS E 2 154 ? 32.716 -25.764 -15.967 1.00 10.24 140 CYS I C 1
ATOM 6157 O O . CYS E 2 154 ? 31.654 -25.218 -15.687 1.00 9.20 140 CYS I O 1
ATOM 6160 N N . LEU E 2 155 ? 33.242 -26.778 -15.290 1.00 9.76 141 LEU I N 1
ATOM 6161 C CA . LEU E 2 155 ? 32.655 -27.293 -14.068 1.00 9.67 141 LEU I CA 1
ATOM 6162 C C . LEU E 2 155 ? 33.459 -26.685 -12.938 1.00 10.41 141 LEU I C 1
ATOM 6163 O O . LEU E 2 155 ? 34.678 -26.852 -12.877 1.00 9.50 141 LEU I O 1
ATOM 6168 N N . VAL E 2 156 ? 32.775 -25.954 -12.061 1.00 7.24 142 VAL I N 1
ATOM 6169 C CA . VAL E 2 156 ? 33.397 -25.267 -10.946 1.00 7.85 142 VAL I CA 1
ATOM 6170 C C . VAL E 2 156 ? 33.049 -26.027 -9.683 1.00 9.78 142 VAL I C 1
ATOM 6171 O O . VAL E 2 156 ? 31.935 -25.936 -9.177 1.00 9.62 142 VAL I O 1
ATOM 6175 N N . LYS E 2 157 ? 34.022 -26.786 -9.183 1.00 8.69 143 LYS I N 1
ATOM 6176 C CA . LYS E 2 157 ? 33.737 -27.874 -8.258 1.00 10.30 143 LYS I CA 1
ATOM 6177 C C . LYS E 2 157 ? 34.254 -27.702 -6.829 1.00 8.72 143 LYS I C 1
ATOM 6178 O O . LYS E 2 157 ? 35.395 -27.299 -6.610 1.00 11.40 143 LYS I O 1
ATOM 6184 N N . ASP E 2 158 ? 33.391 -28.032 -5.872 1.00 7.90 144 ASP I N 1
ATOM 6185 C CA . ASP E 2 158 ? 33.767 -28.152 -4.467 1.00 7.79 144 ASP I CA 1
ATOM 6186 C C . ASP E 2 158 ? 34.305 -26.857 -3.874 1.00 10.59 144 ASP I C 1
ATOM 6187 O O . ASP E 2 158 ? 35.444 -26.789 -3.427 1.00 14.08 144 ASP I O 1
ATOM 6192 N N . TYR E 2 159 ? 33.470 -25.829 -3.851 1.00 8.31 145 TYR I N 1
ATOM 6193 C CA . TYR E 2 159 ? 33.874 -24.579 -3.211 1.00 9.78 145 TYR I CA 1
ATOM 6194 C C . TYR E 2 159 ? 32.931 -24.213 -2.062 1.00 10.15 145 TYR I C 1
ATOM 6195 O O . TYR E 2 159 ? 31.798 -24.704 -1.980 1.00 9.64 145 TYR I O 1
ATOM 6204 N N . PHE E 2 160 ? 33.395 -23.323 -1.187 1.00 7.71 146 PHE I N 1
ATOM 6205 C CA . PHE E 2 160 ? 32.554 -22.807 -0.113 1.00 9.22 146 PHE I CA 1
ATOM 6206 C C . PHE E 2 160 ? 33.162 -21.503 0.381 1.00 9.89 146 PHE I C 1
ATOM 6207 O O . PHE E 2 160 ? 34.381 -21.386 0.434 1.00 11.99 146 PHE I O 1
ATOM 6215 N N . PRO E 2 161 ? 32.327 -20.504 0.714 1.00 10.65 147 PRO I N 1
ATOM 6216 C CA . PRO E 2 161 ? 30.869 -20.456 0.570 1.00 9.88 147 PRO I CA 1
ATOM 6217 C C . PRO E 2 161 ? 30.507 -19.972 -0.829 1.00 9.58 147 PRO I C 1
ATOM 6218 O O . PRO E 2 161 ? 31.397 -19.678 -1.627 1.00 9.91 147 PRO I O 1
ATOM 6222 N N . GLU E 2 162 ? 29.217 -19.911 -1.127 1.00 8.99 148 GLU I N 1
ATOM 6223 C CA . GLU E 2 162 ? 28.747 -19.205 -2.302 1.00 8.38 148 GLU I CA 1
ATOM 6224 C C . GLU E 2 162 ? 29.100 -17.739 -2.070 1.00 9.61 148 GLU I C 1
ATOM 6225 O O . GLU E 2 162 ? 29.203 -17.310 -0.928 1.00 10.60 148 GLU I O 1
ATOM 6231 N N . PRO E 2 163 ? 29.261 -16.957 -3.140 1.00 10.13 149 PRO I N 1
ATOM 6232 C CA . PRO E 2 163 ? 29.107 -17.296 -4.555 1.00 8.58 149 PRO I CA 1
ATOM 6233 C C . PRO E 2 163 ? 30.429 -17.348 -5.306 1.00 11.54 149 PRO I C 1
ATOM 6234 O O . PRO E 2 163 ? 31.486 -16.958 -4.786 1.00 13.81 149 PRO I O 1
ATOM 6238 N N . VAL E 2 164 ? 30.363 -17.830 -6.542 1.00 10.39 150 VAL I N 1
ATOM 6239 C CA . VAL E 2 164 ? 31.495 -17.710 -7.455 1.00 12.68 150 VAL I CA 1
ATOM 6240 C C . VAL E 2 164 ? 31.034 -16.898 -8.644 1.00 14.21 150 VAL I C 1
ATOM 6241 O O . VAL E 2 164 ? 29.843 -16.856 -8.950 1.00 16.51 150 VAL I O 1
ATOM 6245 N N . THR E 2 165 ? 31.984 -16.253 -9.311 1.00 14.36 151 THR I N 1
ATOM 6246 C CA . THR E 2 165 ? 31.698 -15.512 -10.520 1.00 13.04 151 THR I CA 1
ATOM 6247 C C . THR E 2 165 ? 32.389 -16.215 -11.677 1.00 12.51 151 THR I C 1
ATOM 6248 O O . THR E 2 165 ? 33.510 -16.701 -11.533 1.00 15.18 151 THR I O 1
ATOM 6252 N N . VAL E 2 166 ? 31.719 -16.283 -12.818 1.00 10.96 152 VAL I N 1
ATOM 6253 C CA . VAL E 2 166 ? 32.323 -16.871 -14.000 1.00 10.59 152 VAL I CA 1
ATOM 6254 C C . VAL E 2 166 ? 32.158 -15.920 -15.169 1.00 13.57 152 VAL I C 1
ATOM 6255 O O . VAL E 2 166 ? 31.044 -15.476 -15.457 1.00 14.30 152 VAL I O 1
ATOM 6259 N N . SER E 2 167 ? 33.257 -15.614 -15.844 1.00 9.74 153 SER I N 1
ATOM 6260 C CA . SER E 2 167 ? 33.181 -14.932 -17.128 1.00 12.37 153 SER I CA 1
ATOM 6261 C C . SER E 2 167 ? 33.903 -15.781 -18.159 1.00 11.68 153 SER I C 1
ATOM 6262 O O . SER E 2 167 ? 34.550 -16.762 -17.806 1.00 14.03 153 SER I O 1
ATOM 6265 N N . TRP E 2 168 ? 33.786 -15.401 -19.430 1.00 10.91 154 TRP I N 1
ATOM 6266 C CA . TRP E 2 168 ? 34.427 -16.114 -20.526 1.00 9.29 154 TRP I CA 1
ATOM 6267 C C . TRP E 2 168 ? 35.270 -15.170 -21.376 1.00 11.56 154 TRP I C 1
ATOM 6268 O O . TRP E 2 168 ? 34.841 -14.059 -21.689 1.00 10.94 154 TRP I O 1
ATOM 6279 N N . ASN E 2 169 ? 36.466 -15.622 -21.739 1.00 11.16 155 ASN I N 1
ATOM 6280 C CA . ASN E 2 169 ? 37.352 -14.846 -22.599 1.00 11.90 155 ASN I CA 1
ATOM 6281 C C . ASN E 2 169 ? 37.576 -13.437 -22.049 1.00 13.87 155 ASN I C 1
ATOM 6282 O O . ASN E 2 169 ? 37.520 -12.440 -22.779 1.00 13.13 155 ASN I O 1
ATOM 6287 N N . SER E 2 170 ? 37.855 -13.384 -20.749 1.00 10.76 156 SER I N 1
ATOM 6288 C CA . SER E 2 170 ? 38.141 -12.144 -20.044 1.00 13.02 156 SER I CA 1
ATOM 6289 C C . SER E 2 170 ? 37.010 -11.126 -20.127 1.00 12.34 156 SER I C 1
ATOM 6290 O O . SER E 2 170 ? 37.239 -9.931 -19.947 1.00 15.39 156 SER I O 1
ATOM 6293 N N . GLY E 2 171 ? 35.796 -11.603 -20.382 1.00 14.64 157 GLY I N 1
ATOM 6294 C CA . GLY E 2 171 ? 34.628 -10.743 -20.429 1.00 13.20 157 GLY I CA 1
ATOM 6295 C C . GLY E 2 171 ? 34.183 -10.392 -21.836 1.00 11.74 157 GLY I C 1
ATOM 6296 O O . GLY E 2 171 ? 33.130 -9.787 -22.026 1.00 13.29 157 GLY I O 1
ATOM 6297 N N . ALA E 2 172 ? 34.989 -10.772 -22.824 1.00 11.97 158 ALA I N 1
ATOM 6298 C CA . ALA E 2 172 ? 34.669 -10.499 -24.217 1.00 11.97 158 ALA I CA 1
ATOM 6299 C C . ALA E 2 172 ? 33.505 -11.331 -24.726 1.00 12.85 158 ALA I C 1
ATOM 6300 O O . ALA E 2 172 ? 32.818 -10.926 -25.660 1.00 13.68 158 ALA I O 1
ATOM 6302 N N . LEU E 2 173 ? 33.303 -12.508 -24.132 1.00 12.74 159 LEU I N 1
ATOM 6303 C CA . LEU E 2 173 ? 32.278 -13.430 -24.615 1.00 12.51 159 LEU I CA 1
ATOM 6304 C C . LEU E 2 173 ? 31.100 -13.467 -23.638 1.00 14.29 159 LEU I C 1
ATOM 6305 O O . LEU E 2 173 ? 31.262 -13.883 -22.495 1.00 13.46 159 LEU I O 1
ATOM 6310 N N . THR E 2 174 ? 29.936 -13.002 -24.082 1.00 13.88 160 THR I N 1
ATOM 6311 C CA . THR E 2 174 ? 28.748 -12.976 -23.235 1.00 15.04 160 THR I CA 1
ATOM 6312 C C . THR E 2 174 ? 27.585 -13.688 -23.916 1.00 16.60 160 THR I C 1
ATOM 6313 O O . THR E 2 174 ? 26.776 -14.338 -23.257 1.00 16.56 160 THR I O 1
ATOM 6317 N N . SER E 2 175 ? 27.500 -13.582 -25.239 1.00 17.07 161 SER I N 1
ATOM 6318 C CA . SER E 2 175 ? 26.374 -14.192 -25.938 1.00 20.78 161 SER I CA 1
ATOM 6319 C C . SER E 2 175 ? 26.454 -15.721 -25.865 1.00 16.10 161 SER I C 1
ATOM 6320 O O . SER E 2 175 ? 27.501 -16.319 -26.119 1.00 17.74 161 SER I O 1
ATOM 6323 N N . GLY E 2 176 ? 25.339 -16.353 -25.513 1.00 17.22 162 GLY I N 1
ATOM 6324 C CA . GLY E 2 176 ? 25.297 -17.803 -25.466 1.00 15.10 162 GLY I CA 1
ATOM 6325 C C . GLY E 2 176 ? 25.873 -18.408 -24.197 1.00 16.10 162 GLY I C 1
ATOM 6326 O O . GLY E 2 176 ? 26.020 -19.626 -24.106 1.00 18.79 162 GLY I O 1
ATOM 6327 N N . VAL E 2 177 ? 26.199 -17.567 -23.221 1.00 16.09 163 VAL I N 1
ATOM 6328 C CA . VAL E 2 177 ? 26.705 -18.051 -21.937 1.00 11.01 163 VAL I CA 1
ATOM 6329 C C . VAL E 2 177 ? 25.558 -18.251 -20.948 1.00 13.42 163 VAL I C 1
ATOM 6330 O O . VAL E 2 177 ? 24.736 -17.352 -20.761 1.00 13.10 163 VAL I O 1
ATOM 6334 N N . HIS E 2 178 ? 25.504 -19.428 -20.325 1.00 11.21 164 HIS I N 1
ATOM 6335 C CA . HIS E 2 178 ? 24.503 -19.724 -19.303 1.00 12.54 164 HIS I CA 1
ATOM 6336 C C . HIS E 2 178 ? 25.217 -20.311 -18.092 1.00 11.30 164 HIS I C 1
ATOM 6337 O O . HIS E 2 178 ? 25.731 -21.432 -18.146 1.00 10.84 164 HIS I O 1
ATOM 6344 N N . THR E 2 179 ? 25.271 -19.549 -17.008 1.00 11.36 165 THR I N 1
ATOM 6345 C CA . THR E 2 179 ? 25.888 -20.043 -15.779 1.00 11.22 165 THR I CA 1
ATOM 6346 C C . THR E 2 179 ? 24.763 -20.525 -14.864 1.00 14.30 165 THR I C 1
ATOM 6347 O O . THR E 2 179 ? 23.870 -19.756 -14.502 1.00 15.38 165 THR I O 1
ATOM 6351 N N . PHE E 2 180 ? 24.800 -21.808 -14.517 1.00 9.97 166 PHE I N 1
ATOM 6352 C CA . PHE E 2 180 ? 23.710 -22.452 -13.786 1.00 9.38 166 PHE I CA 1
ATOM 6353 C C . PHE E 2 180 ? 23.856 -22.310 -12.287 1.00 11.53 166 PHE I C 1
ATOM 6354 O O . PHE E 2 180 ? 24.968 -22.289 -11.764 1.00 13.15 166 PHE I O 1
ATOM 6362 N N . PRO E 2 181 ? 22.724 -22.190 -11.581 1.00 9.07 167 PRO I N 1
ATOM 6363 C CA . PRO E 2 181 ? 22.793 -22.186 -10.122 1.00 10.78 167 PRO I CA 1
ATOM 6364 C C . PRO E 2 181 ? 23.494 -23.433 -9.597 1.00 9.33 167 PRO I C 1
ATOM 6365 O O . PRO E 2 181 ? 23.394 -24.509 -10.184 1.00 8.81 167 PRO I O 1
ATOM 6369 N N . ALA E 2 182 ? 24.190 -23.274 -8.481 1.00 9.80 168 ALA I N 1
ATOM 6370 C CA . ALA E 2 182 ? 24.984 -24.352 -7.906 1.00 9.75 168 ALA I CA 1
ATOM 6371 C C . ALA E 2 182 ? 24.142 -25.451 -7.279 1.00 9.46 168 ALA I C 1
ATOM 6372 O O . ALA E 2 182 ? 23.013 -25.219 -6.806 1.00 11.04 168 ALA I O 1
ATOM 6374 N N . VAL E 2 183 ? 24.721 -26.645 -7.256 1.00 10.74 169 VAL I N 1
ATOM 6375 C CA . VAL E 2 183 ? 24.214 -27.734 -6.442 1.00 11.52 169 VAL I CA 1
ATOM 6376 C C . VAL E 2 183 ? 25.000 -27.762 -5.125 1.00 12.30 169 VAL I C 1
ATOM 6377 O O . VAL E 2 183 ? 26.158 -27.345 -5.070 1.00 9.23 169 VAL I O 1
ATOM 6381 N N . LEU E 2 184 ? 24.358 -28.220 -4.055 1.00 11.02 170 LEU I N 1
ATOM 6382 C CA . LEU E 2 184 ? 25.046 -28.391 -2.776 1.00 12.57 170 LEU I CA 1
ATOM 6383 C C . LEU E 2 184 ? 25.220 -29.881 -2.479 1.00 13.96 170 LEU I C 1
ATOM 6384 O O . LEU E 2 184 ? 24.238 -30.625 -2.445 1.00 16.96 170 LEU I O 1
ATOM 6389 N N . GLN E 2 185 ? 26.460 -30.303 -2.263 1.00 12.34 171 GLN I N 1
ATOM 6390 C CA . GLN E 2 185 ? 26.773 -31.707 -1.993 1.00 16.85 171 GLN I CA 1
ATOM 6391 C C . GLN E 2 185 ? 26.683 -32.004 -0.504 1.00 17.21 171 GLN I C 1
ATOM 6392 O O . GLN E 2 185 ? 26.711 -31.090 0.313 1.00 19.37 171 GLN I O 1
ATOM 6398 N N . SER E 2 186 ? 26.573 -33.281 -0.149 1.00 23.27 172 SER I N 1
ATOM 6399 C CA . SER E 2 186 ? 26.485 -33.668 1.258 1.00 22.04 172 SER I CA 1
ATOM 6400 C C . SER E 2 186 ? 27.771 -33.330 1.995 1.00 21.79 172 SER I C 1
ATOM 6401 O O . SER E 2 186 ? 27.793 -33.256 3.224 1.00 20.19 172 SER I O 1
ATOM 6404 N N . SER E 2 187 ? 28.838 -33.109 1.231 1.00 20.70 173 SER I N 1
ATOM 6405 C CA . SER E 2 187 ? 30.102 -32.632 1.777 1.00 19.86 173 SER I CA 1
ATOM 6406 C C . SER E 2 187 ? 29.966 -31.238 2.379 1.00 16.29 173 SER I C 1
ATOM 6407 O O . SER E 2 187 ? 30.807 -30.811 3.160 1.00 17.96 173 SER I O 1
ATOM 6410 N N . GLY E 2 188 ? 28.913 -30.525 1.993 1.00 14.59 174 GLY I N 1
ATOM 6411 C CA . GLY E 2 188 ? 28.737 -29.146 2.409 1.00 14.88 174 GLY I CA 1
ATOM 6412 C C . GLY E 2 188 ? 29.395 -28.170 1.447 1.00 14.68 174 GLY I C 1
ATOM 6413 O O . GLY E 2 188 ? 29.404 -26.962 1.686 1.00 13.64 174 GLY I O 1
ATOM 6414 N N . LEU E 2 189 ? 29.946 -28.693 0.354 1.00 14.41 175 LEU I N 1
ATOM 6415 C CA . LEU E 2 189 ? 30.584 -27.858 -0.671 1.00 11.23 175 LEU I CA 1
ATOM 6416 C C . LEU E 2 189 ? 29.708 -27.751 -1.903 1.00 12.09 175 LEU I C 1
ATOM 6417 O O . LEU E 2 189 ? 28.997 -28.692 -2.244 1.00 11.10 175 LEU I O 1
ATOM 6422 N N . TYR E 2 190 ? 29.777 -26.608 -2.575 1.00 8.52 176 TYR I N 1
ATOM 6423 C CA . TYR E 2 190 ? 28.988 -26.343 -3.772 1.00 8.06 176 TYR I CA 1
ATOM 6424 C C . TYR E 2 190 ? 29.740 -26.665 -5.044 1.00 9.39 176 TYR I C 1
ATOM 6425 O O . TYR E 2 190 ? 30.973 -26.640 -5.070 1.00 10.37 176 TYR I O 1
ATOM 6434 N N . SER E 2 191 ? 28.981 -26.950 -6.096 1.00 7.85 177 SER I N 1
ATOM 6435 C CA . SER E 2 191 ? 29.516 -27.022 -7.457 1.00 8.76 177 SER I CA 1
ATOM 6436 C C . SER E 2 191 ? 28.540 -26.369 -8.427 1.00 8.73 177 SER I C 1
ATOM 6437 O O . SER E 2 191 ? 27.326 -26.482 -8.275 1.00 9.08 177 SER I O 1
ATOM 6440 N N . LEU E 2 192 ? 29.068 -25.696 -9.443 1.00 9.06 178 LEU I N 1
ATOM 6441 C CA . LEU E 2 192 ? 28.218 -25.211 -10.519 1.00 7.83 178 LEU I CA 1
ATOM 6442 C C . LEU E 2 192 ? 28.893 -25.395 -11.864 1.00 8.36 178 LEU I C 1
ATOM 6443 O O . LEU E 2 192 ? 30.080 -25.704 -11.930 1.00 7.78 178 LEU I O 1
ATOM 6448 N N . SER E 2 193 ? 28.131 -25.191 -12.934 1.00 7.64 179 SER I N 1
ATOM 6449 C CA . SER E 2 193 ? 28.692 -25.216 -14.275 1.00 6.84 179 SER I CA 1
ATOM 6450 C C . SER E 2 193 ? 28.279 -23.990 -15.070 1.00 8.62 179 SER I C 1
ATOM 6451 O O . SER E 2 193 ? 27.173 -23.465 -14.913 1.00 7.90 179 SER I O 1
ATOM 6454 N N . SER E 2 194 ? 29.187 -23.549 -15.934 1.00 9.21 180 SER I N 1
ATOM 6455 C CA . SER E 2 194 ? 28.893 -22.483 -16.873 1.00 8.05 180 SER I CA 1
ATOM 6456 C C . SER E 2 194 ? 29.079 -23.056 -18.276 1.00 8.23 180 SER I C 1
ATOM 6457 O O . SER E 2 194 ? 30.113 -23.657 -18.573 1.00 9.67 180 SER I O 1
ATOM 6460 N N . VAL E 2 195 ? 28.075 -22.886 -19.130 1.00 9.82 181 VAL I N 1
ATOM 6461 C CA . VAL E 2 195 ? 28.090 -23.502 -20.448 1.00 12.20 181 VAL I CA 1
ATOM 6462 C C . VAL E 2 195 ? 27.885 -22.452 -21.526 1.00 12.16 181 VAL I C 1
ATOM 6463 O O . VAL E 2 195 ? 27.016 -21.595 -21.416 1.00 12.94 181 VAL I O 1
ATOM 6467 N N . VAL E 2 196 ? 28.698 -22.525 -22.570 1.00 13.50 182 VAL I N 1
ATOM 6468 C CA . VAL E 2 196 ? 28.529 -21.649 -23.717 1.00 15.00 182 VAL I CA 1
ATOM 6469 C C . VAL E 2 196 ? 27.984 -22.424 -24.902 1.00 14.57 182 VAL I C 1
ATOM 6470 O O . VAL E 2 196 ? 28.485 -23.498 -25.234 1.00 15.67 182 VAL I O 1
ATOM 6474 N N . THR E 2 197 ? 26.956 -21.871 -25.539 1.00 14.60 183 THR I N 1
ATOM 6475 C CA . THR E 2 197 ? 26.405 -22.460 -26.751 1.00 17.06 183 THR I CA 1
ATOM 6476 C C . THR E 2 197 ? 26.950 -21.649 -27.912 1.00 21.87 183 THR I C 1
ATOM 6477 O O . THR E 2 197 ? 26.787 -20.429 -27.949 1.00 23.48 183 THR I O 1
ATOM 6481 N N . VAL E 2 198 ? 27.630 -22.323 -28.832 1.00 22.78 184 VAL I N 1
ATOM 6482 C CA . VAL E 2 198 ? 28.314 -21.635 -29.919 1.00 31.18 184 VAL I CA 1
ATOM 6483 C C . VAL E 2 198 ? 28.052 -22.323 -31.248 1.00 39.07 184 VAL I C 1
ATOM 6484 O O . VAL E 2 198 ? 27.750 -23.516 -31.284 1.00 38.16 184 VAL I O 1
ATOM 6488 N N . PRO E 2 199 ? 28.161 -21.567 -32.351 1.00 44.45 185 PRO I N 1
ATOM 6489 C CA . PRO E 2 199 ? 28.130 -22.181 -33.681 1.00 44.55 185 PRO I CA 1
ATOM 6490 C C . PRO E 2 199 ? 29.344 -23.086 -33.850 1.00 44.11 185 PRO I C 1
ATOM 6491 O O . PRO E 2 199 ? 30.457 -22.683 -33.510 1.00 46.90 185 PRO I O 1
ATOM 6495 N N . SER E 2 200 ? 29.128 -24.291 -34.365 1.00 46.75 186 SER I N 1
ATOM 6496 C CA . SER E 2 200 ? 30.171 -25.313 -34.430 1.00 47.46 186 SER I CA 1
ATOM 6497 C C . SER E 2 200 ? 31.457 -24.862 -35.119 1.00 48.83 186 SER I C 1
ATOM 6498 O O . SER E 2 200 ? 32.551 -25.278 -34.735 1.00 49.96 186 SER I O 1
ATOM 6501 N N . SER E 2 201 ? 31.328 -24.020 -36.140 1.00 49.71 187 SER I N 1
ATOM 6502 C CA . SER E 2 201 ? 32.486 -23.577 -36.913 1.00 52.94 187 SER I CA 1
ATOM 6503 C C . SER E 2 201 ? 33.523 -22.862 -36.050 1.00 50.29 187 SER I C 1
ATOM 6504 O O . SER E 2 201 ? 34.724 -22.928 -36.322 1.00 50.90 187 SER I O 1
ATOM 6507 N N . SER E 2 202 ? 33.050 -22.183 -35.010 1.00 49.63 188 SER I N 1
ATOM 6508 C CA . SER E 2 202 ? 33.907 -21.355 -34.165 1.00 48.20 188 SER I CA 1
ATOM 6509 C C . SER E 2 202 ? 34.976 -22.167 -33.446 1.00 46.10 188 SER I C 1
ATOM 6510 O O . SER E 2 202 ? 36.068 -21.666 -33.173 1.00 49.38 188 SER I O 1
ATOM 6513 N N . LEU E 2 203 ? 34.652 -23.416 -33.132 1.00 48.40 189 LEU I N 1
ATOM 6514 C CA . LEU E 2 203 ? 35.567 -24.278 -32.391 1.00 49.18 189 LEU I CA 1
ATOM 6515 C C . LEU E 2 203 ? 36.970 -24.263 -32.992 1.00 48.30 189 LEU I C 1
ATOM 6516 O O . LEU E 2 203 ? 37.953 -24.532 -32.302 1.00 48.72 189 LEU I O 1
ATOM 6521 N N . GLY E 2 204 ? 37.062 -23.941 -34.278 1.00 51.02 190 GLY I N 1
ATOM 6522 C CA . GLY E 2 204 ? 38.345 -23.910 -34.955 1.00 50.06 190 GLY I CA 1
ATOM 6523 C C . GLY E 2 204 ? 38.946 -22.523 -35.086 1.00 48.91 190 GLY I C 1
ATOM 6524 O O . GLY E 2 204 ? 40.167 -22.374 -35.127 1.00 54.03 190 GLY I O 1
ATOM 6525 N N . THR E 2 205 ? 38.094 -21.504 -35.144 1.00 48.20 191 THR I N 1
ATOM 6526 C CA . THR E 2 205 ? 38.553 -20.147 -35.428 1.00 46.06 191 THR I CA 1
ATOM 6527 C C . THR E 2 205 ? 38.688 -19.262 -34.185 1.00 45.92 191 THR I C 1
ATOM 6528 O O . THR E 2 205 ? 39.060 -18.091 -34.286 1.00 43.69 191 THR I O 1
ATOM 6532 N N . GLN E 2 206 ? 38.392 -19.819 -33.017 1.00 42.52 192 GLN I N 1
ATOM 6533 C CA . GLN E 2 206 ? 38.417 -19.040 -31.784 1.00 30.51 192 GLN I CA 1
ATOM 6534 C C . GLN E 2 206 ? 38.651 -19.941 -30.576 1.00 26.68 192 GLN I C 1
ATOM 6535 O O . GLN E 2 206 ? 38.477 -21.155 -30.656 1.00 31.12 192 GLN I O 1
ATOM 6541 N N . THR E 2 207 ? 39.058 -19.346 -29.461 1.00 22.82 193 THR I N 1
ATOM 6542 C CA . THR E 2 207 ? 39.279 -20.118 -28.250 1.00 21.17 193 THR I CA 1
ATOM 6543 C C . THR E 2 207 ? 38.295 -19.740 -27.148 1.00 21.31 193 THR I C 1
ATOM 6544 O O . THR E 2 207 ? 37.650 -18.694 -27.196 1.00 14.88 193 THR I O 1
ATOM 6548 N N . TYR E 2 208 ? 38.191 -20.615 -26.156 1.00 14.37 194 TYR I N 1
ATOM 6549 C CA . TYR E 2 208 ? 37.242 -20.432 -25.071 1.00 14.17 194 TYR I CA 1
ATOM 6550 C C . TYR E 2 208 ? 37.931 -20.711 -23.756 1.00 16.99 194 TYR I C 1
ATOM 6551 O O . TYR E 2 208 ? 38.383 -21.833 -23.505 1.00 16.92 194 TYR I O 1
ATOM 6560 N N . ILE E 2 209 ? 38.022 -19.676 -22.928 1.00 11.56 195 ILE I N 1
ATOM 6561 C CA . ILE E 2 209 ? 38.622 -19.788 -21.608 1.00 12.49 195 ILE I CA 1
ATOM 6562 C C . ILE E 2 209 ? 37.641 -19.258 -20.577 1.00 11.89 195 ILE I C 1
ATOM 6563 O O . ILE E 2 209 ? 37.147 -18.141 -20.708 1.00 14.43 195 ILE I O 1
ATOM 6568 N N . CYS E 2 210 ? 37.337 -20.058 -19.561 1.00 10.65 196 CYS I N 1
ATOM 6569 C CA . CYS E 2 210 ? 36.485 -19.547 -18.498 1.00 12.30 196 CYS I CA 1
ATOM 6570 C C . CYS E 2 210 ? 37.342 -18.922 -17.407 1.00 11.92 196 CYS I C 1
ATOM 6571 O O . CYS E 2 210 ? 38.402 -19.439 -17.054 1.00 13.48 196 CYS I O 1
ATOM 6574 N N . ASN E 2 211 ? 36.899 -17.770 -16.915 1.00 10.37 197 ASN I N 1
ATOM 6575 C CA . ASN E 2 211 ? 37.594 -17.067 -15.860 1.00 11.46 197 ASN I CA 1
ATOM 6576 C C . ASN E 2 211 ? 36.746 -17.166 -14.606 1.00 11.71 197 ASN I C 1
ATOM 6577 O O . ASN E 2 211 ? 35.680 -16.562 -14.521 1.00 11.73 197 ASN I O 1
ATOM 6582 N N . VAL E 2 212 ? 37.228 -17.944 -13.647 1.00 10.98 198 VAL I N 1
ATOM 6583 C CA . VAL E 2 212 ? 36.484 -18.234 -12.433 1.00 10.29 198 VAL I CA 1
ATOM 6584 C C . VAL E 2 212 ? 37.067 -17.459 -11.256 1.00 11.71 198 VAL I C 1
ATOM 6585 O O . VAL E 2 212 ? 38.271 -17.519 -10.994 1.00 16.28 198 VAL I O 1
ATOM 6589 N N . ASN E 2 213 ? 36.213 -16.730 -10.547 1.00 10.46 199 ASN I N 1
ATOM 6590 C CA . ASN E 2 213 ? 36.656 -15.935 -9.415 1.00 13.47 199 ASN I CA 1
ATOM 6591 C C . ASN E 2 213 ? 35.846 -16.312 -8.184 1.00 14.53 199 ASN I C 1
ATOM 6592 O O . ASN E 2 213 ? 34.637 -16.172 -8.184 1.00 16.60 199 ASN I O 1
ATOM 6597 N N . HIS E 2 214 ? 36.511 -16.805 -7.147 1.00 11.16 200 HIS I N 1
ATOM 6598 C CA . HIS E 2 214 ? 35.831 -17.100 -5.889 1.00 13.65 200 HIS I CA 1
ATOM 6599 C C . HIS E 2 214 ? 36.289 -16.073 -4.866 1.00 11.46 200 HIS I C 1
ATOM 6600 O O . HIS E 2 214 ? 37.243 -16.288 -4.127 1.00 16.47 200 HIS I O 1
ATOM 6607 N N . LYS E 2 215 ? 35.614 -14.931 -4.850 1.00 13.00 201 LYS I N 1
ATOM 6608 C CA . LYS E 2 215 ? 36.067 -13.813 -4.029 1.00 15.44 201 LYS I CA 1
ATOM 6609 C C . LYS E 2 215 ? 36.231 -14.147 -2.537 1.00 16.61 201 LYS I C 1
ATOM 6610 O O . LYS E 2 215 ? 37.187 -13.696 -1.908 1.00 18.92 201 LYS I O 1
ATOM 6616 N N . PRO E 2 216 ? 35.319 -14.950 -1.962 1.00 17.77 202 PRO I N 1
ATOM 6617 C CA . PRO E 2 216 ? 35.499 -15.258 -0.537 1.00 18.63 202 PRO I CA 1
ATOM 6618 C C . PRO E 2 216 ? 36.837 -15.931 -0.195 1.00 20.38 202 PRO I C 1
ATOM 6619 O O . PRO E 2 216 ? 37.309 -15.775 0.928 1.00 23.34 202 PRO I O 1
ATOM 6623 N N . SER E 2 217 ? 37.442 -16.657 -1.132 1.00 17.34 203 SER I N 1
ATOM 6624 C CA . SER E 2 217 ? 38.736 -17.286 -0.872 1.00 16.50 203 SER I CA 1
ATOM 6625 C C . SER E 2 217 ? 39.863 -16.627 -1.674 1.00 20.60 203 SER I C 1
ATOM 6626 O O . SER E 2 217 ? 40.996 -17.100 -1.661 1.00 19.98 203 SER I O 1
ATOM 6629 N N . ASN E 2 218 ? 39.541 -15.545 -2.370 1.00 18.50 204 ASN I N 1
ATOM 6630 C CA . ASN E 2 218 ? 40.494 -14.902 -3.270 1.00 22.72 204 ASN I CA 1
ATOM 6631 C C . ASN E 2 218 ? 41.136 -15.884 -4.242 1.00 25.17 204 ASN I C 1
ATOM 6632 O O . ASN E 2 218 ? 42.334 -15.801 -4.531 1.00 24.79 204 ASN I O 1
ATOM 6637 N N . THR E 2 219 ? 40.327 -16.815 -4.740 1.00 18.95 205 THR I N 1
ATOM 6638 C CA . THR E 2 219 ? 40.766 -17.777 -5.734 1.00 17.41 205 THR I CA 1
ATOM 6639 C C . THR E 2 219 ? 40.348 -17.329 -7.130 1.00 22.64 205 THR I C 1
ATOM 6640 O O . THR E 2 219 ? 39.168 -17.075 -7.376 1.00 20.56 205 THR I O 1
ATOM 6644 N N . LYS E 2 220 ? 41.318 -17.223 -8.035 1.00 16.73 206 LYS I N 1
ATOM 6645 C CA . LYS E 2 220 ? 41.040 -16.932 -9.434 1.00 17.66 206 LYS I CA 1
ATOM 6646 C C . LYS E 2 220 ? 41.651 -18.054 -10.262 1.00 19.23 206 LYS I C 1
ATOM 6647 O O . LYS E 2 220 ? 42.820 -18.398 -10.069 1.00 19.99 206 LYS I O 1
ATOM 6653 N N . VAL E 2 221 ? 40.873 -18.621 -11.179 1.00 15.29 207 VAL I N 1
ATOM 6654 C CA . VAL E 2 221 ? 41.332 -19.729 -12.007 1.00 13.38 207 VAL I CA 1
ATOM 6655 C C . VAL E 2 221 ? 40.865 -19.534 -13.445 1.00 14.45 207 VAL I C 1
ATOM 6656 O O . VAL E 2 221 ? 39.690 -19.246 -13.683 1.00 18.07 207 VAL I O 1
ATOM 6660 N N . ASP E 2 222 ? 41.780 -19.678 -14.402 1.00 13.37 208 ASP I N 1
ATOM 6661 C CA . ASP E 2 222 ? 41.414 -19.630 -15.813 1.00 14.79 208 ASP I CA 1
ATOM 6662 C C . ASP E 2 222 ? 41.551 -21.040 -16.360 1.00 16.41 208 ASP I C 1
ATOM 6663 O O . ASP E 2 222 ? 42.498 -21.756 -16.021 1.00 21.05 208 ASP I O 1
ATOM 6668 N N . LYS E 2 223 ? 40.601 -21.449 -17.190 1.00 13.30 209 LYS I N 1
ATOM 6669 C CA . LYS E 2 223 ? 40.632 -22.788 -17.765 1.00 15.43 209 LYS I CA 1
ATOM 6670 C C . LYS E 2 223 ? 40.265 -22.758 -19.237 1.00 15.25 209 LYS I C 1
ATOM 6671 O O . LYS E 2 223 ? 39.160 -22.351 -19.600 1.00 13.83 209 LYS I O 1
ATOM 6677 N N . LYS E 2 224 ? 41.195 -23.187 -20.089 1.00 13.85 210 LYS I N 1
ATOM 6678 C CA . LYS E 2 224 ? 40.925 -23.275 -21.516 1.00 13.82 210 LYS I CA 1
ATOM 6679 C C . LYS E 2 224 ? 40.118 -24.545 -21.784 1.00 16.05 210 LYS I C 1
ATOM 6680 O O . LYS E 2 224 ? 40.434 -25.613 -21.254 1.00 19.06 210 LYS I O 1
ATOM 6686 N N . VAL E 2 225 ? 39.074 -24.421 -22.593 1.00 12.60 211 VAL I N 1
ATOM 6687 C CA . VAL E 2 225 ? 38.201 -25.540 -22.914 1.00 14.66 211 VAL I CA 1
ATOM 6688 C C . VAL E 2 225 ? 38.306 -25.863 -24.396 1.00 20.15 211 VAL I C 1
ATOM 6689 O O . VAL E 2 225 ? 37.917 -25.059 -25.238 1.00 20.47 211 VAL I O 1
ATOM 6693 N N . GLU E 2 226 ? 38.844 -27.031 -24.719 1.00 24.42 212 GLU I N 1
ATOM 6694 C CA . GLU E 2 226 ? 38.986 -27.414 -26.120 1.00 28.02 212 GLU I CA 1
ATOM 6695 C C . GLU E 2 226 ? 38.508 -28.836 -26.365 1.00 31.08 212 GLU I C 1
ATOM 6696 O O . GLU E 2 226 ? 38.442 -29.636 -25.433 1.00 32.50 212 GLU I O 1
ATOM 6702 N N . PRO E 2 227 ? 38.157 -29.149 -27.625 1.00 33.37 213 PRO I N 1
ATOM 6703 C CA . PRO E 2 227 ? 37.693 -30.497 -27.973 1.00 37.16 213 PRO I CA 1
ATOM 6704 C C . PRO E 2 227 ? 38.676 -31.554 -27.485 1.00 39.73 213 PRO I C 1
ATOM 6705 O O . PRO E 2 227 ? 39.886 -31.330 -27.518 1.00 41.40 213 PRO I O 1
ATOM 6709 N N . LYS E 2 228 ? 38.154 -32.684 -27.020 1.00 48.19 214 LYS I N 1
ATOM 6710 C CA . LYS E 2 228 ? 38.982 -33.717 -26.409 1.00 48.88 214 LYS I CA 1
ATOM 6711 C C . LYS E 2 228 ? 39.906 -34.353 -27.439 1.00 56.38 214 LYS I C 1
ATOM 6712 O O . LYS E 2 228 ? 39.606 -34.361 -28.635 1.00 55.38 214 LYS I O 1
ATOM 6718 N N . SER E 2 229 ? 41.031 -34.882 -26.966 1.00 61.85 215 SER I N 1
ATOM 6719 C CA . SER E 2 229 ? 42.034 -35.470 -27.849 1.00 67.76 215 SER I CA 1
ATOM 6720 C C . SER E 2 229 ? 41.886 -36.987 -27.947 1.00 70.20 215 SER I C 1
ATOM 6721 O O . SER E 2 229 ? 40.770 -37.509 -27.980 1.00 66.57 215 SER I O 1
ATOM 6724 N N . CYS E 2 230 ? 43.024 -37.677 -27.997 1.00 72.42 216 CYS I N 1
ATOM 6725 C CA . CYS E 2 230 ? 43.080 -39.137 -28.122 1.00 73.08 216 CYS I CA 1
ATOM 6726 C C . CYS E 2 230 ? 42.178 -39.696 -29.227 1.00 73.97 216 CYS I C 1
ATOM 6727 O O . CYS E 2 230 ? 41.464 -38.966 -29.917 1.00 73.43 216 CYS I O 1
ATOM 6731 N N . SER F 3 6 ? -13.314 -43.417 16.358 1.00 39.37 306 SER Q N 1
ATOM 6732 C CA . SER F 3 6 ? -13.545 -42.961 17.724 1.00 41.45 306 SER Q CA 1
ATOM 6733 C C . SER F 3 6 ? -13.904 -41.480 17.732 1.00 39.48 306 SER Q C 1
ATOM 6734 O O . SER F 3 6 ? -14.725 -41.040 16.926 1.00 43.29 306 SER Q O 1
ATOM 6737 N N . ILE F 3 7 ? -13.289 -40.708 18.626 1.00 37.23 307 ILE Q N 1
ATOM 6738 C CA . ILE F 3 7 ? -13.566 -39.274 18.679 1.00 28.87 307 ILE Q CA 1
ATOM 6739 C C . ILE F 3 7 ? -12.735 -38.467 17.685 1.00 28.99 307 ILE Q C 1
ATOM 6740 O O . ILE F 3 7 ? -11.502 -38.475 17.728 1.00 24.10 307 ILE Q O 1
ATOM 6745 N N . LYS F 3 8 ? -13.424 -37.774 16.788 1.00 25.05 308 LYS Q N 1
ATOM 6746 C CA . LYS F 3 8 ? -12.764 -36.865 15.867 1.00 22.52 308 LYS Q CA 1
ATOM 6747 C C . LYS F 3 8 ? -12.344 -35.610 16.604 1.00 24.69 308 LYS Q C 1
ATOM 6748 O O . LYS F 3 8 ? -13.106 -35.049 17.394 1.00 22.40 308 LYS Q O 1
ATOM 6754 N N . ILE F 3 9 ? -11.112 -35.186 16.359 1.00 19.48 309 ILE Q N 1
ATOM 6755 C CA . ILE F 3 9 ? -10.613 -33.932 16.889 1.00 18.67 309 ILE Q CA 1
ATOM 6756 C C . ILE F 3 9 ? -10.479 -32.991 15.702 1.00 20.10 309 ILE Q C 1
ATOM 6757 O O . ILE F 3 9 ? -9.612 -33.177 14.845 1.00 15.45 309 ILE Q O 1
ATOM 6762 N N . ARG F 3 10 ? -11.362 -32.000 15.642 1.00 18.58 312 ARG Q N 1
ATOM 6763 C CA . ARG F 3 10 ? -11.394 -31.078 14.514 1.00 20.84 312 ARG Q CA 1
ATOM 6764 C C . ARG F 3 10 ? -10.358 -29.971 14.675 1.00 15.94 312 ARG Q C 1
ATOM 6765 O O . ARG F 3 10 ? -9.863 -29.725 15.773 1.00 16.55 312 ARG Q O 1
ATOM 6773 N N . PRO F 3 11 ? -10.005 -29.303 13.572 1.00 18.67 313 PRO Q N 1
ATOM 6774 C CA . PRO F 3 11 ? -9.153 -28.129 13.748 1.00 19.38 313 PRO Q CA 1
ATOM 6775 C C . PRO F 3 11 ? -9.712 -27.213 14.832 1.00 20.56 313 PRO Q C 1
ATOM 6776 O O . PRO F 3 11 ? -10.921 -26.961 14.863 1.00 21.24 313 PRO Q O 1
ATOM 6780 N N . ARG F 3 12 ? -8.846 -26.744 15.725 1.00 18.29 314 ARG Q N 1
ATOM 6781 C CA . ARG F 3 12 ? -9.216 -25.752 16.731 1.00 21.57 314 ARG Q CA 1
ATOM 6782 C C . ARG F 3 12 ? -9.965 -26.350 17.923 1.00 22.14 314 ARG Q C 1
ATOM 6783 O O . ARG F 3 12 ? -10.294 -25.639 18.869 1.00 22.87 314 ARG Q O 1
ATOM 6791 N N . GLN F 3 13 ? -10.229 -27.650 17.879 1.00 19.05 315 GLN Q N 1
ATOM 6792 C CA . GLN F 3 13 ? -10.961 -28.312 18.965 1.00 19.39 315 GLN Q CA 1
ATOM 6793 C C . GLN F 3 13 ? -10.037 -28.818 20.072 1.00 17.05 315 GLN Q C 1
ATOM 6794 O O . GLN F 3 13 ? -9.281 -29.772 19.869 1.00 20.40 315 GLN Q O 1
ATOM 6800 N N . ALA F 3 14 ? -10.104 -28.179 21.237 1.00 20.05 316 ALA Q N 1
ATOM 6801 C CA . ALA F 3 14 ? -9.362 -28.628 22.410 1.00 18.41 316 ALA Q CA 1
ATOM 6802 C C . ALA F 3 14 ? -9.923 -29.966 22.878 1.00 23.63 316 ALA Q C 1
ATOM 6803 O O . ALA F 3 14 ? -11.128 -30.204 22.798 1.00 24.92 316 ALA Q O 1
ATOM 6805 N N . PHE F 3 15 ? -9.050 -30.841 23.363 1.00 18.87 317 PHE Q N 1
ATOM 6806 C CA . PHE F 3 15 ? -9.474 -32.162 23.792 1.00 22.06 317 PHE Q CA 1
ATOM 6807 C C . PHE F 3 15 ? -8.686 -32.587 25.017 1.00 23.48 317 PHE Q C 1
ATOM 6808 O O . PHE F 3 15 ? -7.471 -32.422 25.074 1.00 23.24 317 PHE Q O 1
ATOM 6816 N N . TYR F 3 16 ? -9.390 -33.123 26.007 1.00 24.68 318 TYR Q N 1
ATOM 6817 C CA . TYR F 3 16 ? -8.749 -33.605 27.219 1.00 26.73 318 TYR Q CA 1
ATOM 6818 C C . TYR F 3 16 ? -9.064 -35.084 27.415 1.00 29.79 318 TYR Q C 1
ATOM 6819 O O . TYR F 3 16 ? -10.183 -35.452 27.766 1.00 32.79 318 TYR Q O 1
ATOM 6828 N N . ALA F 3 17 ? -8.073 -35.931 27.150 1.00 28.91 319 ALA Q N 1
ATOM 6829 C CA . ALA F 3 17 ? -8.263 -37.377 27.195 1.00 34.68 319 ALA Q CA 1
ATOM 6830 C C . ALA F 3 17 ? -8.680 -37.838 28.588 1.00 40.88 319 ALA Q C 1
ATOM 6831 O O . ALA F 3 17 ? -8.378 -37.176 29.586 1.00 38.46 319 ALA Q O 1
#

Foldseek 3Di:
DFQKAWDAEDEEAAQAKDKIKIAHACQKLVVKAKWKWWAAPPDDTDTADTRFFDGDPPHDPQWGKHGDHRMIMIMHGRHDQVSFTWMKMWTAGNVGDIGIYPTYGYHHDDDDFDAKDKDKDWADVVVVVVQWTKIKIKIDQGPPQDKDKWKAQQNHTDDPQKDKDRWDADPVRHTIIMMMGIDGPCSQQVTQKMKIWIADPRDIDMDMDHDDDD/DKAKAKDFDQEDEAQAKTKMKIAIPPDFLPPFKKWKWWAAVPGDIGTAWIAHQVGDIDGDPVQVVFKDKGHDRVRRMIMIMGGRDAQVPFTWMKMFIFDADADPPPVGDDTDDGDHIHPTDTYGHDPQDFFFWDKDKAAWEDADDQRFKTKIKIKGHFGDDDDKDKDKPVPPDDAQKDWDDWDQDSNRTIMTMIMGIGRPNCLPPDWIWMWMADPVVRDTDTHTHHHDDD/DDDQDVPRDDDD/DPQWAWDAEDEEAAQAKDKIKIAHACQKLVPWAKWKWWAAPPDDTHTAGTRFFDGDPPHDPQWGKHGDHRMIMIMGGNDDQVSFTWMKMWTAGNVGDIDIYPIYGYGHDDDDFDAWDKDKDWADPVVVVVQWTKIKIKIDDGPPQDKDKWKDQANHTDDPQKDKDRWDQDPVRHTIIMMMGIDGVCSQQVGQKMKIWMADPRDIDMDIDHPDPD/DKAKAKDWDAEDEAQAKTKMKIAIPPDFLAPFKKWKWWAAVPGDIGTAWIARQVGDIDGDPVQPVQWDKGHDRVRRMIMIIGGRDAQVPFTWMKMFIFDQDADPPPPGDDTDDTDHIHPTDTYGHDPDDFDFWDKDWAAWDDPPVDWAKIKIWIKTDFGDDDDKDKDKPVNPDDPQKDKDDWDADSNRGIMTMIMGIDGPVVLPVDWIKMWMADPVVRDIDIGTHHHDDD/DDDADVPRDDDD

Sequence (912 aa):
QSVLTQPPSVSAAPGQKVTISCSGSSSNIGNNMVSWYQQHPGTAPKLLIYENSKRPSGIPDRFSGSRSGTSATLGIIGLQTGDEAEYYCATWDGSLRTVFGGGTKLTVLSQPKAAPSVTLFPPSSEELQANKATLVCLIS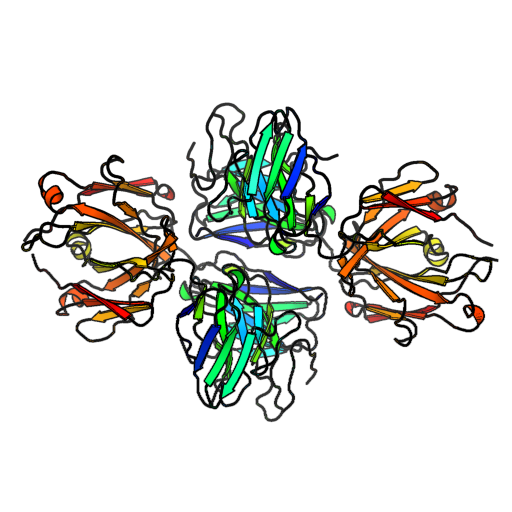DFYPGAVTVAWKADSSPVRAGVETTTPSKQSNNKYAASSYLSLTPEQWKSHRSYSCQVTHEGSTVEKTVAPTECQVQLQESGPGLVKPSETLSLTCTVSGGSISGFHWSWIRQPPGKGLEYIGYIYYSGSTSYNPSLKSRVSMSVDTSRNQFSLELSSVTAADTAVYYCARDFGEYHYDGRGFQCEGFDLWGQGTLVTVSSASTKGPSVFPLAPSSKSTSGGTAALGCLVKDYFPEPVTVSWNSGALTSGVHTFPAVLQSSGLYSLSSVVTVPSSSLGTQTYICNVNHKPSNTKVDKKVEPKSCSIKIRPRQAFYAQSVLTQPPSVSAAPGQKVTISCSGSSSNIGNNMVSWYQQHPGTAPKLLIYENSKRPSGIPDRFSGSRSGTSATLGIIGLQTGDEAEYYCATWDGSLRTVFGGGTKLTVLSQPKAAPSVTLFPPSSEELQANKATLVCLISDFYPGAVTVAWKADSSPVRAGVETTTPSKQSNNKYAASSYLSLTPEQWKSHRSYSCQVTHEGSTVEKTVAPTECQVQLQESGPGLVKPSETLSLTCTVSGGSISGFHWSWIRQPPGKGLEYIGYIYYSGSTSYNPSLKSRVSMSVDTSRNQFSLELSSVTAADTAVYYCARDFGEYHYDGRGFQCEGFDLWGQGTLVTVSSASTKGPSVFPLAPSSKSTSGGTAALGCLVKDYFPEPVTVSWNSGALTSGVHTFPAVLQSSGLYSLSSVVTVPSSSLGTQTYICNVNHKPSNTKVDKKVEPKSCSIKIRPRQAFYA

Secondary structure (DSSP, 8-state):
--EEEEE--SEE-TTS-EEEEEEEESS-STT-EEEEEEE-TTS--EEEEEEETTS-EEE-GGGTTTEEEEEETTTTEEEEEE-S--GGG-EEEEEEEEEEEEETTTTEEEEEEEEEE---EEEEES----BPPEEEEEPPPP--TT--EEEEEEEEEEEBSS--EEEEGGGT--TTEEEPPPEE-TTS-EEEEEEEEEEGGGTTT---EEEEEEGGGTEEEEEE------/--EEEEE--SEE-TTSPEEEEEEEESS-STT-EEEEEEE-TTS--EEEEEEETTS-EEE-TTTTTTEEEEEEGGGTEEEEEE-S--GGG-EEEEEEEEEEEEETTTTEEEEEEEEEE---EEEEE-----BPPEEEEEPPP--TT--SEEEEEEEEEEEBSS--EEEEGGGTB-TTEEEPPPEE-TTS-EEEEEEEEEETTHHHH---EEEEEEGGGTEEEEEE------/--SSB--SEEEE-TT--EEEEEE--TTTTTTS--EEEEE-TTS--EEEEBTTTB--TTS-TTEEEEEETTEEEEEE-S--GGG-EEEEEEEEETTTEEEE---EEEEE--S--BPPEEEEEPPPHHHHHTT-EEEEEEEEEEBSS--EEEEEETTEEE-TTEEEPPPEE-TTSSEEEEEEEEE-HHHHHHSS-EEEEEEETTEEEEEEE-----/--SBB--SEEEE-TT--EEEEEE--TTTTTTS--EEEEE-TTS--EEEEBTTTB--TT--TTEEEEEETTEEEEEE-S--GGG-EEEEEEEEETTTEEEEB--EEEEE--S--BPPEEEEEPPPHHHHHTT-EEEEEEEEEEBSS--EEEEEETTEEE-TTEEEPPPEE-TTS-EEEEEEEEE-HHHHHHSS-EEEEEEETTEEEEEEE-S---/-EEE-TT-----/-EEE-TT-----

Radius of gyration: 30.89 Å; Cα contacts (8 Å, |Δi|>4): 2428; chains: 6; bounding box: 78×73×84 Å

B-factor: mean 18.46, std 10.7, range [5.25, 94.14]

Nearest PDB structures (foldseek):
  3mlz-assembly1_L  TM=9.825E-01  e=5.973E-40  Homo sapiens
  4ot1-assembly1_L  TM=7.914E-01  e=2.205E-37  Homo sapiens
  6umx-assembly1_l  TM=6.708E-01  e=1.115E-35  Homo sapiens
  4osu-assembly1_L  TM=6.132E-01  e=4.434E-37  Homo sapiens
  3zl4-assembly1_L  TM=5.229E-01  e=1.359E-37  Homo sapiens

Solvent-accessible surface area: 39112 Å² total; per-residue (Å²): 217,68,59,0,58,15,48,87,40,32,28,14,42,79,56,102,150,13,90,0,65,0,61,19,46,81,50,0,0,25,118,10,56,0,0,0,0,19,11,72,123,74,75,24,3,108,10,2,0,34,8,23,68,86,104,30,121,71,8,60,112,42,7,56,12,60,95,83,49,56,49,2,45,0,11,1,98,24,4,98,95,53,6,59,9,45,0,8,0,0,0,10,6,49,43,108,55,3,15,14,2,52,6,0,52,2,6,3,41,99,50,108,107,21,68,7,62,7,39,16,7,46,10,4,60,71,2,38,160,59,112,126,3,3,0,0,0,4,0,16,51,0,9,4,0,19,33,74,30,43,4,51,12,37,104,64,86,30,198,81,36,48,42,60,18,70,42,33,127,19,124,73,76,61,38,1,1,0,0,6,0,57,18,64,11,114,76,9,136,88,52,187,26,4,8,0,36,0,49,8,88,74,70,78,46,90,94,72,23,47,46,116,160,121,159,36,79,10,15,5,18,18,78,30,84,11,108,64,88,95,68,0,59,2,34,0,4,6,18,19,6,7,0,18,1,17,6,0,0,0,0,15,20,27,70,58,126,26,15,53,2,0,0,20,3,15,57,79,32,70,57,25,58,6,48,70,6,152,104,60,12,50,14,66,38,53,62,85,91,9,15,1,28,1,90,0,43,62,0,72,28,78,1,13,0,40,0,8,0,0,11,3,2,2,28,37,27,140,81,86,138,17,4,21,0,7,0,0,23,32,35,2,59,4,20,82,0,30,5,14,54,45,72,81,81,21,11,52,12,22,8,5,18,7,73,94,92,99,126,108,13,52,83,1,18,0,0,0,2,0,22,37,0,25,42,55,48,16,77,23,40,1,29,102,40,93,37,103,92,37,46,50,52,5,61,22,7,51,24,95,75,11,40,43,0,9,0,0,10,0,66,4,78,19,108,27,44,80,124,83,67,12,41,0,25,3,26,0,144,56,34,128,32,157,40,104,64,109,3,92,67,93,70,149,89,56,58,5,111,19,165,53,28,21,78,81,137,86,85,0,52,6,44,82,29,32,20,8,32,83,56,94,134,11,86,0,53,0,50,23,46,74,48,2,0,28,110,9,36,0,0,0,0,10,14,68,123,72,67,25,4,103,13,0,0,34,14,14,64,77,101,30,124,75,14,60,106,41,7,62,10,62,84,92,59,53,42,1,45,0,15,0,77,28,4,100,96,53,6,62,8,46,0,6,0,0,0,4,11,47,49,95,58,3,10,12,1,31,5,0,60,1,9,5,36,101,50,114,110,18,73,8,64,6,44,16,8,51,10,7,48,64,1,39,146,59,102,117,2,6,0,0,0,6,0,21,55,0,11,2,1,14,35,64,28,45,4,51,10,62,100,65,95,25,214,85,36,40,53,54,19,62,47,35,133,26,119,70,86,62,41,1,1,0,0,1,0,49,16,66,11,113,83,6,132,86,55,211,20,4,7,0,41,0,49,11,68,77,75,78,42,84,93,72,23,46,31,113,116,62,185,40,111,13,55,10,44,8,46,0,16,7,54,48,93,81,74,0,61,1,38,0,53,5,55,21,12,61,0,35,2,20,8,0,0,0,0,17,22,32,80,61,126,23,13,51,1,0,0,19,1,14,50,78,35,72,58,23,38,6,58,74,8,124,112,65,14,52,14,68,38,52,71,100,164,34,44,1,22,0,63,1,38,64,0,72,34,78,2,21,0,35,0,9,0,0,15,3,3,3,18,35,20,152,101,76,127,18,4,11,0,8,0,0,22,46,33,2,50,2,3,17,0,22,6,15,63,18,83,74,81,18,10,51,11,21,6,5,19,7,95,39,107,82,145,71,71,48,107,17,22,0,0,0,2,0,24,37,0,29,7,27,68,18,67,22,42,1,32,106,40,92,30,103,88,41,46,56,55,7,55,21,5,77,33,96,73,11,29,26,4,11,0,0,10,0,65,7,86,10,92,9,22,64,113,76,74,7,58,0,28,2,37,0,74,30,34,136,33,167,43,99,58,102,5,95,57,81,86,126,92,58,99,6,125,21,188,58,50,20,124,75